Protein AF-A0A5P1EEP7-F1 (afdb_monomer_lite)

Radius of gyration: 38.35 Å; chains: 1; bounding box: 96×110×113 Å

Structure (mmCIF, N/CA/C/O backbone):
data_AF-A0A5P1EEP7-F1
#
_entry.id   AF-A0A5P1EEP7-F1
#
loop_
_atom_site.group_PDB
_atom_site.id
_atom_site.type_symbol
_atom_site.label_atom_id
_atom_site.label_alt_id
_atom_site.label_comp_id
_atom_site.label_asym_id
_atom_site.label_entity_id
_atom_site.label_seq_id
_atom_site.pdbx_PDB_ins_code
_atom_site.Cartn_x
_atom_site.Cartn_y
_atom_site.Cartn_z
_atom_site.occupancy
_atom_site.B_iso_or_equiv
_atom_site.auth_seq_id
_atom_site.auth_comp_id
_atom_site.auth_asym_id
_atom_site.auth_atom_id
_atom_site.pdbx_PDB_model_num
ATOM 1 N N . MET A 1 1 ? 12.471 0.718 -35.308 1.00 60.22 1 MET A N 1
ATOM 2 C CA . MET A 1 1 ? 13.153 -0.312 -34.495 1.00 60.22 1 MET A CA 1
ATOM 3 C C . MET A 1 1 ? 12.363 -0.435 -33.207 1.00 60.22 1 MET A C 1
ATOM 5 O O . MET A 1 1 ? 11.598 0.479 -32.922 1.00 60.22 1 MET A O 1
ATOM 9 N N . ILE A 1 2 ? 12.420 -1.586 -32.540 1.00 72.94 2 ILE A N 1
ATOM 10 C CA . ILE A 1 2 ? 11.664 -1.812 -31.306 1.00 72.94 2 ILE A CA 1
ATOM 11 C C . ILE A 1 2 ? 12.593 -1.458 -30.150 1.00 72.94 2 ILE A C 1
ATOM 13 O O . ILE A 1 2 ? 13.623 -2.110 -29.976 1.00 72.94 2 ILE A O 1
ATOM 17 N N . ASP A 1 3 ? 12.230 -0.410 -29.418 1.00 85.25 3 ASP A N 1
ATOM 18 C CA . ASP A 1 3 ? 13.012 0.104 -28.290 1.00 85.25 3 ASP A CA 1
ATOM 19 C C . ASP A 1 3 ? 12.421 -0.386 -26.951 1.00 85.25 3 ASP A C 1
ATOM 21 O O . ASP A 1 3 ? 13.157 -0.635 -26.003 1.00 85.25 3 ASP A O 1
ATOM 25 N N . PHE A 1 4 ? 11.106 -0.625 -26.905 1.00 87.12 4 PHE A N 1
ATOM 26 C CA . PHE A 1 4 ? 10.378 -1.182 -25.762 1.00 87.12 4 PHE A CA 1
ATOM 27 C C . PHE A 1 4 ? 9.673 -2.469 -26.189 1.00 87.12 4 PHE A C 1
ATOM 29 O O . PHE A 1 4 ? 8.967 -2.477 -27.200 1.00 87.12 4 PHE A O 1
ATOM 36 N N . PHE A 1 5 ? 9.845 -3.539 -25.418 1.00 86.88 5 PHE A N 1
ATOM 37 C CA . PHE A 1 5 ? 9.137 -4.802 -25.587 1.00 86.88 5 PHE A CA 1
ATOM 38 C C . PHE A 1 5 ? 8.425 -5.111 -24.271 1.00 86.88 5 PHE A C 1
ATOM 40 O O . PHE A 1 5 ? 9.054 -5.530 -23.303 1.00 86.88 5 PHE A O 1
ATOM 47 N N . GLU A 1 6 ? 7.133 -4.798 -24.242 1.00 88.19 6 GLU A N 1
ATOM 48 C CA . GLU A 1 6 ? 6.268 -4.849 -23.066 1.00 88.19 6 GLU A CA 1
ATOM 49 C C . GLU A 1 6 ? 5.149 -5.854 -23.343 1.00 88.19 6 GLU A C 1
ATOM 51 O O . GLU A 1 6 ? 4.303 -5.612 -24.206 1.00 88.19 6 GLU A O 1
ATOM 56 N N . LEU A 1 7 ? 5.217 -7.004 -22.674 1.00 88.06 7 LEU A N 1
ATOM 57 C CA . LEU A 1 7 ? 4.274 -8.120 -22.772 1.00 88.06 7 LEU A CA 1
ATOM 58 C C . LEU A 1 7 ? 3.899 -8.660 -21.382 1.00 88.06 7 LEU A C 1
ATOM 60 O O . LEU A 1 7 ? 3.507 -9.823 -21.261 1.00 88.06 7 LEU A O 1
ATOM 64 N N . ALA A 1 8 ? 4.048 -7.853 -20.329 1.00 85.56 8 ALA A N 1
ATOM 65 C CA . ALA A 1 8 ? 3.606 -8.228 -18.995 1.00 85.56 8 ALA A CA 1
ATOM 66 C C . ALA A 1 8 ? 2.131 -8.662 -18.987 1.00 85.56 8 ALA A C 1
ATOM 68 O O . ALA A 1 8 ? 1.325 -8.066 -19.700 1.00 85.56 8 ALA A O 1
ATOM 69 N N . SER A 1 9 ? 1.762 -9.640 -18.155 1.00 88.25 9 SER A N 1
ATOM 70 C CA . SER A 1 9 ? 0.356 -9.993 -17.891 1.00 88.25 9 SER A CA 1
ATOM 71 C C . SER A 1 9 ? -0.436 -10.379 -19.157 1.00 88.25 9 SER A C 1
ATOM 73 O O . SER A 1 9 ? -1.315 -9.643 -19.608 1.00 88.25 9 SER A O 1
ATOM 75 N N . ASN A 1 10 ? -0.040 -11.476 -19.816 1.00 79.44 10 ASN A N 1
ATOM 76 C CA . ASN A 1 10 ? -0.632 -11.921 -21.090 1.00 79.44 10 ASN A CA 1
ATOM 77 C C . ASN A 1 10 ? -0.809 -13.457 -21.215 1.00 79.44 10 ASN A C 1
ATOM 79 O O . ASN A 1 10 ? -1.123 -13.939 -22.308 1.00 79.44 10 ASN A O 1
ATOM 83 N N . HIS A 1 11 ? -0.591 -14.240 -20.148 1.00 83.88 11 HIS A N 1
ATOM 84 C CA . HIS A 1 11 ? -0.604 -15.719 -20.177 1.00 83.88 11 HIS A CA 1
ATOM 85 C C . HIS A 1 11 ? 0.249 -16.344 -21.308 1.00 83.88 11 HIS A C 1
ATOM 87 O O . HIS A 1 11 ? -0.102 -17.360 -21.915 1.00 83.88 11 HIS A O 1
ATOM 93 N N . LEU A 1 12 ? 1.378 -15.717 -21.656 1.00 85.06 12 LEU A N 1
ATOM 94 C CA . LEU A 1 12 ? 2.249 -16.194 -22.729 1.00 85.06 12 LEU A CA 1
ATOM 95 C C . LEU A 1 12 ? 3.018 -17.440 -22.296 1.00 85.06 12 LEU A C 1
ATOM 97 O O . LEU A 1 12 ? 3.728 -17.416 -21.299 1.00 85.06 12 LEU A O 1
ATOM 101 N N . THR A 1 13 ? 2.943 -18.499 -23.100 1.00 90.56 13 THR A N 1
ATOM 102 C CA . THR A 1 13 ? 3.638 -19.772 -22.856 1.00 90.56 13 THR A CA 1
ATOM 103 C C . THR A 1 13 ? 4.823 -19.992 -23.797 1.00 90.56 13 THR A C 1
ATOM 105 O O . THR A 1 13 ? 4.785 -19.581 -24.962 1.00 90.56 13 THR A O 1
ATOM 108 N N . GLY A 1 14 ? 5.809 -20.773 -23.353 1.00 90.69 14 GLY A N 1
ATOM 109 C CA . GLY A 1 14 ? 6.951 -21.213 -24.168 1.00 90.69 14 GLY A CA 1
ATOM 110 C C . GLY A 1 14 ? 8.223 -20.402 -23.916 1.00 90.69 14 GLY A C 1
ATOM 111 O O . GLY A 1 14 ? 8.277 -19.603 -22.988 1.00 90.69 14 GLY A O 1
ATOM 112 N N . SER A 1 15 ? 9.268 -20.626 -24.718 1.00 92.62 15 SER A N 1
ATOM 113 C CA . SER A 1 15 ? 10.609 -20.110 -24.421 1.00 92.62 15 SER A CA 1
ATOM 114 C C . SER A 1 15 ? 10.988 -18.824 -25.151 1.00 92.62 15 SER A C 1
ATOM 116 O O . SER A 1 15 ? 10.655 -18.601 -26.319 1.00 92.62 15 SER A O 1
ATOM 118 N N . VAL A 1 16 ? 11.765 -17.987 -24.461 1.00 92.62 16 VAL A N 1
ATOM 119 C CA . VAL A 1 16 ? 12.340 -16.757 -25.019 1.00 92.62 16 VAL A CA 1
ATOM 120 C C . VAL A 1 16 ? 13.361 -17.110 -26.111 1.00 92.62 16 VAL A C 1
ATOM 122 O O . VAL A 1 16 ? 14.279 -17.896 -25.859 1.00 92.62 16 VAL A O 1
ATOM 125 N N . PRO A 1 17 ? 13.266 -16.532 -27.327 1.00 90.50 17 PRO A N 1
ATOM 126 C CA . PRO A 1 17 ? 14.190 -16.845 -28.413 1.00 90.50 17 PRO A CA 1
ATOM 127 C C . PRO A 1 17 ? 15.660 -16.554 -28.045 1.00 90.50 17 PRO A C 1
ATOM 129 O O . PRO A 1 17 ? 15.989 -15.402 -27.748 1.00 90.50 17 PRO A O 1
ATOM 132 N N . PRO A 1 18 ? 16.594 -17.522 -28.172 1.00 88.56 18 PRO A N 1
ATOM 133 C CA . PRO A 1 18 ? 18.004 -17.326 -27.804 1.00 88.56 18 PRO A CA 1
ATOM 134 C C . PRO A 1 18 ? 18.750 -16.214 -28.561 1.00 88.56 18 PRO A C 1
ATOM 136 O O . PRO A 1 18 ? 19.849 -15.841 -28.166 1.00 88.56 18 PRO A O 1
ATOM 139 N N . ALA A 1 19 ? 18.179 -15.691 -29.651 1.00 89.31 19 ALA A N 1
ATOM 140 C CA . ALA A 1 19 ? 18.731 -14.606 -30.466 1.00 89.31 19 ALA A CA 1
ATOM 141 C C . ALA A 1 19 ? 17.928 -13.287 -30.365 1.00 89.31 19 ALA A C 1
ATOM 143 O O . ALA A 1 19 ? 18.072 -12.413 -31.226 1.00 89.31 19 ALA A O 1
ATOM 144 N N . LEU A 1 20 ? 17.077 -13.130 -29.340 1.00 88.56 20 LEU A N 1
ATOM 145 C CA . LEU A 1 20 ? 16.208 -11.958 -29.167 1.00 88.56 20 LEU A CA 1
ATOM 146 C C . LEU A 1 20 ? 17.002 -10.639 -29.183 1.00 88.56 20 LEU A C 1
ATOM 148 O O . LEU A 1 20 ? 16.722 -9.769 -30.008 1.00 88.56 20 LEU A O 1
ATOM 152 N N . GLY A 1 21 ? 18.050 -10.520 -28.360 1.00 85.00 21 GLY A N 1
ATOM 153 C CA . GLY A 1 21 ? 18.841 -9.286 -28.265 1.00 85.00 21 GLY A CA 1
ATOM 154 C C . GLY A 1 21 ? 19.632 -8.948 -29.534 1.00 85.00 21 GLY A C 1
ATOM 155 O O . GLY A 1 21 ? 19.818 -7.779 -29.863 1.00 85.00 21 GLY A O 1
ATOM 156 N N . GLN A 1 22 ? 20.029 -9.960 -30.314 1.00 88.12 22 GLN A N 1
ATOM 157 C CA . GLN A 1 22 ? 20.665 -9.756 -31.626 1.00 88.12 22 GLN A CA 1
ATOM 158 C C . GLN A 1 22 ? 19.670 -9.235 -32.674 1.00 88.12 22 GLN A C 1
ATOM 160 O O . GLN A 1 22 ? 20.053 -8.515 -33.594 1.00 88.12 22 GLN A O 1
ATOM 165 N N . SER A 1 23 ? 18.392 -9.593 -32.525 1.00 86.06 23 SER A N 1
ATOM 166 C CA . SER A 1 23 ? 17.303 -9.160 -33.407 1.00 86.06 23 SER A CA 1
ATOM 167 C C . SER A 1 23 ? 16.787 -7.757 -33.053 1.00 86.06 23 SER A C 1
ATOM 169 O O . SER A 1 23 ? 16.207 -7.086 -33.906 1.00 86.06 23 SER A O 1
ATOM 171 N N . MET A 1 24 ? 17.011 -7.301 -31.813 1.00 87.31 24 MET A N 1
ATOM 172 C CA . MET A 1 24 ? 16.535 -6.020 -31.275 1.00 87.31 24 MET A CA 1
ATOM 173 C C . MET A 1 24 ? 17.665 -5.240 -30.560 1.00 87.31 24 MET A C 1
ATOM 175 O O . MET A 1 24 ? 17.617 -5.038 -29.348 1.00 87.31 24 MET A O 1
ATOM 179 N N . PRO A 1 25 ? 18.698 -4.757 -31.280 1.00 88.25 25 PRO A N 1
ATOM 180 C CA . PRO A 1 25 ? 19.855 -4.091 -30.663 1.00 88.25 25 PRO A CA 1
ATOM 181 C C . PRO A 1 25 ? 19.545 -2.712 -30.046 1.00 88.25 25 PRO A C 1
ATOM 183 O O . PRO A 1 25 ? 20.349 -2.193 -29.273 1.00 88.25 25 PRO A O 1
ATOM 186 N N . SER A 1 26 ? 18.400 -2.107 -30.384 1.00 91.06 26 SER A N 1
ATOM 187 C CA . SER A 1 26 ? 17.943 -0.812 -29.848 1.00 91.06 26 SER A CA 1
ATOM 188 C C . SER A 1 26 ? 17.200 -0.913 -28.510 1.00 91.06 26 SER A C 1
ATOM 190 O O . SER A 1 26 ? 16.914 0.121 -27.912 1.00 91.06 26 SER A O 1
ATOM 192 N N . LEU A 1 27 ? 16.900 -2.132 -28.051 1.00 93.75 27 LEU A N 1
ATOM 193 C CA . LEU A 1 27 ? 16.046 -2.413 -26.898 1.00 93.75 27 LEU A CA 1
ATOM 194 C C . LEU A 1 27 ? 16.578 -1.764 -25.605 1.00 93.75 27 LEU A C 1
ATOM 196 O O . LEU A 1 27 ? 17.719 -2.014 -25.205 1.00 93.75 27 LEU A O 1
ATOM 200 N N . SER A 1 28 ? 15.740 -0.952 -24.958 1.00 95.50 28 SER A N 1
ATOM 201 C CA . SER A 1 28 ? 15.973 -0.356 -23.637 1.00 95.50 28 SER A CA 1
ATOM 202 C C . SER A 1 28 ? 15.183 -1.062 -22.533 1.00 95.50 28 SER A C 1
ATOM 204 O O . SER A 1 28 ? 15.702 -1.240 -21.431 1.00 95.50 28 SER A O 1
ATOM 206 N N . VAL A 1 29 ? 13.962 -1.514 -22.824 1.00 95.81 29 VAL A N 1
ATOM 207 C CA . VAL A 1 29 ? 13.091 -2.213 -21.867 1.00 95.81 29 VAL A CA 1
ATOM 208 C C . VAL A 1 29 ? 12.623 -3.533 -22.457 1.00 95.81 29 VAL A C 1
ATOM 210 O O . VAL A 1 29 ? 12.058 -3.558 -23.551 1.00 95.81 29 VAL A O 1
ATOM 213 N N . LEU A 1 30 ? 12.827 -4.609 -21.702 1.00 95.69 30 LEU A N 1
ATOM 214 C CA . LEU A 1 30 ? 12.245 -5.922 -21.949 1.00 95.69 30 LEU A CA 1
ATOM 215 C C . LEU A 1 30 ? 11.494 -6.350 -20.689 1.00 95.69 30 LEU A C 1
ATOM 217 O O . LEU A 1 30 ? 12.127 -6.701 -19.694 1.00 95.69 30 LEU A O 1
ATOM 221 N N . ASN A 1 31 ? 10.168 -6.279 -20.751 1.00 95.44 31 ASN A N 1
ATOM 222 C CA . ASN A 1 31 ? 9.265 -6.687 -19.687 1.00 95.44 31 ASN A CA 1
ATOM 223 C C . ASN A 1 31 ? 8.332 -7.789 -20.196 1.00 95.44 31 ASN A C 1
ATOM 225 O O . ASN A 1 31 ? 7.661 -7.641 -21.221 1.00 95.44 31 ASN A O 1
ATOM 229 N N . VAL A 1 32 ? 8.344 -8.911 -19.486 1.00 95.12 32 VAL A N 1
ATOM 230 C CA . VAL A 1 32 ? 7.496 -10.082 -19.712 1.00 95.12 32 VAL A CA 1
ATOM 231 C C . VAL A 1 32 ? 6.940 -10.622 -18.386 1.00 95.12 32 VAL A C 1
ATOM 233 O O . VAL A 1 32 ? 6.611 -11.808 -18.309 1.00 95.12 32 VAL A O 1
ATOM 236 N N . GLU A 1 33 ? 6.843 -9.788 -17.336 1.00 93.81 33 GLU A N 1
ATOM 237 C CA . GLU A 1 33 ? 6.369 -10.231 -16.014 1.00 93.81 33 GLU A CA 1
ATOM 238 C C . GLU A 1 33 ? 4.981 -10.892 -16.084 1.00 93.81 33 GLU A C 1
ATOM 240 O O . GLU A 1 33 ? 4.168 -10.555 -16.944 1.00 93.81 33 GLU A O 1
ATOM 245 N N . ARG A 1 34 ? 4.668 -11.806 -15.162 1.00 91.06 34 ARG A N 1
ATOM 246 C CA . ARG A 1 34 ? 3.335 -12.438 -15.047 1.00 91.06 34 ARG A CA 1
ATOM 247 C C . ARG A 1 34 ? 2.889 -13.111 -16.342 1.00 91.06 34 ARG A C 1
ATOM 249 O O . ARG A 1 34 ? 1.890 -12.749 -16.958 1.00 91.06 34 ARG A O 1
ATOM 256 N N . ASN A 1 35 ? 3.662 -14.100 -16.758 1.00 91.38 35 ASN A N 1
ATOM 257 C CA . ASN A 1 35 ? 3.319 -14.981 -17.864 1.00 91.38 35 ASN A CA 1
ATOM 258 C C . ASN A 1 35 ? 3.632 -16.435 -17.471 1.00 91.38 35 ASN A C 1
ATOM 260 O O . ASN A 1 35 ? 3.985 -16.728 -16.333 1.00 91.38 35 ASN A O 1
ATOM 264 N N . GLU A 1 36 ? 3.484 -17.357 -18.417 1.00 94.00 36 GLU A N 1
ATOM 265 C CA . GLU A 1 36 ? 3.755 -18.790 -18.259 1.00 94.00 36 GLU A CA 1
ATOM 266 C C . GLU A 1 36 ? 4.980 -19.181 -19.121 1.00 94.00 36 GLU A C 1
ATOM 268 O O . GLU A 1 36 ? 5.036 -20.251 -19.742 1.00 94.00 36 GLU A O 1
ATOM 273 N N . LEU A 1 37 ? 5.955 -18.264 -19.250 1.00 94.75 37 LEU A N 1
ATOM 274 C CA . LEU A 1 37 ? 7.128 -18.455 -20.105 1.00 94.75 37 LEU A CA 1
ATOM 275 C C . LEU A 1 37 ? 8.118 -19.412 -19.445 1.00 94.75 37 LEU A C 1
ATOM 277 O O . LEU A 1 37 ? 8.448 -19.274 -18.273 1.00 94.75 37 LEU A O 1
ATOM 281 N N . THR A 1 38 ? 8.613 -20.371 -20.226 1.00 94.31 38 THR A N 1
ATOM 282 C CA . THR A 1 38 ? 9.378 -21.527 -19.745 1.00 94.31 38 THR A CA 1
ATOM 283 C C . THR A 1 38 ? 10.793 -21.590 -20.312 1.00 94.31 38 THR A C 1
ATOM 285 O O . THR A 1 38 ? 11.084 -21.107 -21.411 1.00 94.31 38 THR A O 1
ATOM 288 N N . GLY A 1 39 ? 11.666 -22.309 -19.607 1.00 92.94 39 GLY A N 1
ATOM 289 C CA . GLY A 1 39 ? 12.961 -22.756 -20.121 1.00 92.94 39 GLY A CA 1
ATOM 290 C C . GLY A 1 39 ? 14.156 -21.909 -19.683 1.00 92.94 39 GLY A C 1
ATOM 291 O O . GLY A 1 39 ? 14.045 -20.987 -18.879 1.00 92.94 39 GLY A O 1
ATOM 292 N N . GLY A 1 40 ? 15.326 -22.256 -20.225 1.00 92.69 40 GLY A N 1
ATOM 293 C CA . GLY A 1 40 ? 16.612 -21.769 -19.733 1.00 92.69 40 GLY A CA 1
ATOM 294 C C . GLY A 1 40 ? 16.974 -20.326 -20.102 1.00 92.69 40 GLY A C 1
ATOM 295 O O . GLY A 1 40 ? 16.594 -19.789 -21.144 1.00 92.69 40 GLY A O 1
ATOM 296 N N . LEU A 1 41 ? 17.836 -19.734 -19.275 1.00 94.75 41 LEU A N 1
ATOM 297 C CA . LEU A 1 41 ? 18.295 -18.341 -19.365 1.00 94.75 41 LEU A CA 1
ATOM 298 C C . LEU A 1 41 ? 19.406 -18.066 -20.407 1.00 94.75 41 LEU A C 1
ATOM 300 O O . LEU A 1 41 ? 20.022 -16.997 -20.396 1.00 94.75 41 LEU A O 1
ATOM 304 N N . ASP A 1 42 ? 19.668 -18.986 -21.341 1.00 89.25 42 ASP A N 1
ATOM 305 C CA . ASP A 1 42 ? 20.730 -18.847 -22.358 1.00 89.25 42 ASP A CA 1
ATOM 306 C C . ASP A 1 42 ? 20.563 -17.590 -23.238 1.00 89.25 42 ASP A C 1
ATOM 308 O O . ASP A 1 42 ? 21.544 -17.011 -23.720 1.00 89.25 42 ASP A O 1
ATOM 312 N N . PHE A 1 43 ? 19.323 -17.115 -23.410 1.00 92.94 43 PHE A N 1
ATOM 313 C CA . PHE A 1 43 ? 19.010 -15.901 -24.166 1.00 92.94 43 PHE A CA 1
ATOM 314 C C . PHE A 1 43 ? 19.650 -14.632 -23.576 1.00 92.94 43 PHE A C 1
ATOM 316 O O . PHE A 1 43 ? 19.890 -13.685 -24.335 1.00 92.94 43 PHE A O 1
ATOM 323 N N . ILE A 1 44 ? 19.991 -14.610 -22.275 1.00 95.38 44 ILE A N 1
ATOM 324 C CA . ILE A 1 44 ? 20.656 -13.475 -21.606 1.00 95.38 44 ILE A CA 1
ATOM 325 C C . ILE A 1 44 ? 21.968 -13.116 -22.315 1.00 95.38 44 ILE A C 1
ATOM 327 O O . ILE A 1 44 ? 22.289 -11.937 -22.469 1.00 95.38 44 ILE A O 1
ATOM 331 N N . ALA A 1 45 ? 22.693 -14.106 -22.848 1.00 93.44 45 ALA A N 1
ATOM 332 C CA . ALA A 1 45 ? 23.907 -13.851 -23.619 1.00 93.44 45 ALA A CA 1
ATOM 333 C C . ALA A 1 45 ? 23.645 -12.958 -24.850 1.00 93.44 45 ALA A C 1
ATOM 335 O O . ALA A 1 45 ? 24.481 -12.117 -25.186 1.00 93.44 45 ALA A O 1
ATOM 336 N N . SER A 1 46 ? 22.482 -13.086 -25.502 1.00 94.50 46 SER A N 1
ATOM 337 C CA . SER A 1 46 ? 22.117 -12.267 -26.668 1.00 94.50 46 SER A CA 1
ATOM 338 C C . SER A 1 46 ? 21.792 -10.816 -26.309 1.00 94.50 46 SER A C 1
ATOM 340 O O . SER A 1 46 ? 22.107 -9.919 -27.095 1.00 94.50 46 SER A O 1
ATOM 342 N N . LEU A 1 47 ? 21.240 -10.578 -25.112 1.00 95.06 47 LEU A N 1
ATOM 343 C CA . LEU A 1 47 ? 20.862 -9.253 -24.604 1.00 95.06 47 LEU A CA 1
ATOM 344 C C . LEU A 1 47 ? 22.075 -8.340 -24.358 1.00 95.06 47 LEU A C 1
ATOM 346 O O . LEU A 1 47 ? 21.926 -7.123 -24.335 1.00 95.06 47 LEU A O 1
ATOM 350 N N . SER A 1 48 ? 23.295 -8.889 -24.303 1.00 93.19 48 SER A N 1
ATOM 351 C CA . SER A 1 48 ? 24.538 -8.094 -24.350 1.00 93.19 48 SER A CA 1
ATOM 352 C C . SER A 1 48 ? 24.703 -7.272 -25.644 1.00 93.19 48 SER A C 1
ATOM 354 O O . SER A 1 48 ? 25.500 -6.337 -25.686 1.00 93.19 48 SER A O 1
ATOM 356 N N . SER A 1 49 ? 23.925 -7.575 -26.693 1.00 92.00 49 SER A N 1
ATOM 357 C CA . SER A 1 49 ? 23.866 -6.788 -27.937 1.00 92.00 49 SER A CA 1
ATOM 358 C C . SER A 1 49 ? 23.011 -5.516 -27.808 1.00 92.00 49 SER A C 1
ATOM 360 O O . SER A 1 49 ? 23.111 -4.627 -28.655 1.00 92.00 49 SER A O 1
ATOM 362 N N . CYS A 1 50 ? 22.174 -5.417 -26.770 1.00 93.69 50 CYS A N 1
ATOM 363 C CA . CYS A 1 50 ? 21.262 -4.301 -26.522 1.00 93.69 50 CYS A CA 1
ATOM 364 C C . CYS A 1 50 ? 21.994 -3.198 -25.740 1.00 93.69 50 CYS A C 1
ATOM 366 O O . CYS A 1 50 ? 21.974 -3.150 -24.510 1.00 93.69 50 CYS A O 1
ATOM 368 N N . GLY A 1 51 ? 22.681 -2.307 -26.458 1.00 90.19 51 GLY A N 1
ATOM 369 C CA . GLY A 1 51 ? 23.576 -1.308 -25.854 1.00 90.19 51 GLY A CA 1
ATOM 370 C C . GLY A 1 51 ? 22.895 -0.242 -24.981 1.00 90.19 51 GLY A C 1
ATOM 371 O O . GLY A 1 51 ? 23.578 0.405 -24.192 1.00 90.19 51 GLY A O 1
ATOM 372 N N . ASN A 1 52 ? 21.573 -0.077 -25.108 1.00 92.75 52 ASN A N 1
ATOM 373 C CA . ASN A 1 52 ? 20.760 0.900 -24.370 1.00 92.75 52 ASN A CA 1
ATOM 374 C C . ASN A 1 52 ? 19.884 0.259 -23.278 1.00 92.75 52 ASN A C 1
ATOM 376 O O . ASN A 1 52 ? 18.995 0.921 -22.752 1.00 92.75 52 ASN A O 1
ATOM 380 N N . LEU A 1 53 ? 20.093 -1.022 -22.964 1.00 96.12 53 LEU A N 1
ATOM 381 C CA . LEU A 1 53 ? 19.249 -1.772 -22.038 1.00 96.12 53 LEU A CA 1
ATOM 382 C C . LEU A 1 53 ? 19.281 -1.156 -20.625 1.00 96.12 53 LEU A C 1
ATOM 384 O O . LEU A 1 53 ? 20.361 -0.936 -20.073 1.00 96.12 53 LEU A O 1
ATOM 388 N N . GLN A 1 54 ? 18.097 -0.881 -20.076 1.00 97.00 54 GLN A N 1
ATOM 389 C CA . GLN A 1 54 ? 17.836 -0.207 -18.797 1.00 97.00 54 GLN A CA 1
ATOM 390 C C . GLN A 1 54 ? 17.002 -1.069 -17.840 1.00 97.00 54 GLN A C 1
ATOM 392 O O . GLN A 1 54 ? 17.310 -1.117 -16.649 1.00 97.00 54 GLN A O 1
ATOM 397 N N . ARG A 1 55 ? 15.998 -1.795 -18.356 1.00 97.94 55 ARG A N 1
ATOM 398 C CA . ARG A 1 55 ? 15.131 -2.689 -17.571 1.00 97.94 55 ARG A CA 1
ATOM 399 C C . ARG A 1 55 ? 15.035 -4.076 -18.203 1.00 97.94 55 ARG A C 1
ATOM 401 O O . ARG A 1 55 ? 14.668 -4.197 -19.372 1.00 97.94 55 ARG A O 1
ATOM 408 N N . LEU A 1 56 ? 15.338 -5.096 -17.402 1.00 97.75 56 LEU A N 1
ATOM 409 C CA . LEU A 1 56 ? 14.946 -6.486 -17.622 1.00 97.75 56 LEU A CA 1
ATOM 410 C C . LEU A 1 56 ? 13.973 -6.891 -16.524 1.00 97.75 56 LEU A C 1
ATOM 412 O O . LEU A 1 56 ? 14.313 -6.792 -15.344 1.00 97.75 56 LEU A O 1
ATOM 416 N N . ASP A 1 57 ? 12.793 -7.339 -16.927 1.00 97.75 57 ASP A N 1
ATOM 417 C CA . ASP A 1 57 ? 11.731 -7.725 -16.012 1.00 97.75 57 ASP A CA 1
ATOM 418 C C . ASP A 1 57 ? 11.064 -9.024 -16.472 1.00 97.75 57 ASP A C 1
ATOM 420 O O . ASP A 1 57 ? 10.457 -9.097 -17.543 1.00 97.75 57 ASP A O 1
ATOM 424 N N . PHE A 1 58 ? 11.297 -10.072 -15.691 1.00 97.06 58 PHE A N 1
ATOM 425 C CA . PHE A 1 58 ? 10.920 -11.459 -15.955 1.00 97.06 58 PHE A CA 1
ATOM 426 C C . PHE A 1 58 ? 10.230 -12.074 -14.725 1.00 97.06 58 PHE A C 1
ATOM 428 O O . PHE A 1 58 ? 10.139 -13.298 -14.619 1.00 97.06 58 PHE A O 1
ATOM 435 N N . GLU A 1 59 ? 9.772 -11.240 -13.781 1.00 94.88 59 GLU A N 1
ATOM 436 C CA . GLU A 1 59 ? 9.128 -11.698 -12.547 1.00 94.88 59 GLU A CA 1
ATOM 437 C C . GLU A 1 59 ? 7.902 -12.576 -12.849 1.00 94.88 59 GLU A C 1
ATOM 439 O O . GLU A 1 59 ? 7.200 -12.350 -13.836 1.00 94.88 59 GLU A O 1
ATOM 444 N N . TYR A 1 60 ? 7.605 -13.554 -11.992 1.00 95.25 60 TYR A N 1
ATOM 445 C CA . TYR A 1 60 ? 6.364 -14.337 -12.049 1.00 95.25 60 TYR A CA 1
ATOM 446 C C . TYR A 1 60 ? 6.214 -15.076 -13.393 1.00 95.25 60 TYR A C 1
ATOM 448 O O . TYR A 1 60 ? 5.389 -14.726 -14.239 1.00 95.25 60 TYR A O 1
ATOM 456 N N . ASN A 1 61 ? 7.084 -16.061 -13.602 1.00 96.88 61 ASN A N 1
ATOM 457 C CA . ASN A 1 61 ? 7.151 -16.901 -14.797 1.00 96.88 61 ASN A CA 1
ATOM 458 C C . ASN A 1 61 ? 7.661 -18.311 -14.427 1.00 96.88 61 ASN A C 1
ATOM 460 O O . ASN A 1 61 ? 7.927 -18.614 -13.266 1.00 96.88 61 ASN A O 1
ATOM 464 N N . GLU A 1 62 ? 7.826 -19.173 -15.428 1.00 96.94 62 GLU A N 1
ATOM 465 C CA . GLU A 1 62 ? 8.244 -20.573 -15.293 1.00 96.94 62 GLU A CA 1
ATOM 466 C C . GLU A 1 62 ? 9.694 -20.791 -15.805 1.00 96.94 62 GLU A C 1
ATOM 468 O O . GLU A 1 62 ? 10.042 -21.866 -16.312 1.00 96.94 62 GLU A O 1
ATOM 473 N N . PHE A 1 63 ? 10.561 -19.766 -15.737 1.00 96.88 63 PHE A N 1
ATOM 474 C CA . PHE A 1 63 ? 11.947 -19.863 -16.219 1.00 96.88 63 PHE A CA 1
ATOM 475 C C . PHE A 1 63 ? 12.803 -20.745 -15.312 1.00 96.88 63 PHE A C 1
ATOM 477 O O . PHE A 1 63 ? 12.781 -20.613 -14.088 1.00 96.88 63 PHE A O 1
ATOM 484 N N . ASP A 1 64 ? 13.620 -21.605 -15.921 1.00 94.56 64 ASP A N 1
ATOM 485 C CA . ASP A 1 64 ? 14.451 -22.580 -15.219 1.00 94.56 64 ASP A CA 1
ATOM 486 C C . ASP A 1 64 ? 15.945 -22.475 -15.588 1.00 94.56 64 ASP A C 1
ATOM 488 O O . ASP A 1 64 ? 16.421 -21.518 -16.208 1.00 94.56 64 ASP A O 1
ATOM 492 N N . GLY A 1 65 ? 16.735 -23.458 -15.154 1.00 94.06 65 GLY A N 1
ATOM 493 C CA . GLY A 1 65 ? 18.167 -23.502 -15.431 1.00 94.06 65 GLY A CA 1
ATOM 494 C C . GLY A 1 65 ? 18.977 -22.569 -14.530 1.00 94.06 65 GLY A C 1
ATOM 495 O O . GLY A 1 65 ? 18.762 -22.521 -13.322 1.00 94.06 65 GLY A O 1
ATOM 496 N N . PHE A 1 66 ? 19.978 -21.895 -15.099 1.00 95.56 66 PHE A N 1
ATOM 497 C CA . PHE A 1 66 ? 21.035 -21.208 -14.351 1.00 95.56 66 PHE A CA 1
ATOM 498 C C . PHE A 1 66 ? 21.299 -19.817 -14.926 1.00 95.56 66 PHE A C 1
ATOM 500 O O . PHE A 1 66 ? 21.363 -19.659 -16.144 1.00 95.56 66 PHE A O 1
ATOM 507 N N . LEU A 1 67 ? 21.540 -18.825 -14.065 1.00 95.88 67 LEU A N 1
ATOM 508 C CA . LEU A 1 67 ? 22.045 -17.522 -14.506 1.00 95.88 67 LEU A CA 1
ATOM 509 C C . LEU A 1 67 ? 23.462 -17.686 -15.095 1.00 95.88 67 LEU A C 1
ATOM 511 O O . LEU A 1 67 ? 24.353 -18.175 -14.397 1.00 95.88 67 LEU A O 1
ATOM 515 N N . PRO A 1 68 ? 23.714 -17.279 -16.352 1.00 94.94 68 PRO A N 1
ATOM 516 C CA . PRO A 1 68 ? 25.029 -17.421 -16.968 1.00 94.94 68 PRO A CA 1
ATOM 517 C C . PRO A 1 68 ? 25.971 -16.272 -16.571 1.00 94.94 68 PRO A C 1
ATOM 519 O O . PRO A 1 68 ? 25.542 -15.130 -16.410 1.00 94.94 68 PRO A O 1
ATOM 522 N N . ASP A 1 69 ? 27.288 -16.520 -16.529 1.00 95.06 69 ASP A N 1
ATOM 523 C CA . ASP A 1 69 ? 28.308 -15.469 -16.307 1.00 95.06 69 ASP A CA 1
ATOM 524 C C . ASP A 1 69 ? 28.223 -14.311 -17.327 1.00 95.06 69 ASP A C 1
ATOM 526 O O . ASP A 1 69 ? 28.646 -13.188 -17.043 1.00 95.06 69 ASP A O 1
ATOM 530 N N . SER A 1 70 ? 27.637 -14.551 -18.507 1.00 94.25 70 SER A N 1
ATOM 531 C CA . SER A 1 70 ? 27.376 -13.522 -19.522 1.00 94.25 70 SER A CA 1
ATOM 532 C C . SER A 1 70 ? 26.427 -12.413 -19.051 1.00 94.25 70 SER A C 1
ATOM 534 O O . SER A 1 70 ? 26.423 -11.348 -19.666 1.00 94.25 70 SER A O 1
ATOM 536 N N . VAL A 1 71 ? 25.700 -12.597 -17.940 1.00 95.88 71 VAL A N 1
ATOM 537 C CA . VAL A 1 71 ? 24.911 -11.536 -17.292 1.00 95.88 71 VAL A CA 1
ATOM 538 C C . VAL A 1 71 ? 25.772 -10.316 -16.929 1.00 95.88 71 VAL A C 1
ATOM 540 O O . VAL A 1 71 ? 25.321 -9.181 -17.037 1.00 95.88 71 VAL A O 1
ATOM 543 N N . GLY A 1 72 ? 27.057 -10.519 -16.610 1.00 94.88 72 GLY A N 1
ATOM 544 C CA . GLY A 1 72 ? 28.008 -9.432 -16.347 1.00 94.88 72 GLY A CA 1
ATOM 545 C C . GLY A 1 72 ? 28.453 -8.638 -17.583 1.00 94.88 72 GLY A C 1
ATOM 546 O O . GLY A 1 72 ? 29.228 -7.693 -17.434 1.00 94.88 72 GLY A O 1
ATOM 547 N N . ASN A 1 73 ? 27.992 -9.022 -18.782 1.00 95.75 73 ASN A N 1
ATOM 548 C CA . ASN A 1 73 ? 28.242 -8.341 -20.058 1.00 95.75 73 ASN A CA 1
ATOM 549 C C . ASN A 1 73 ? 27.016 -7.557 -20.568 1.00 95.75 73 ASN A C 1
ATOM 551 O O . ASN A 1 73 ? 27.054 -7.044 -21.687 1.00 95.75 73 ASN A O 1
ATOM 555 N N . LEU A 1 74 ? 25.926 -7.487 -19.795 1.00 96.25 74 LEU A N 1
ATOM 556 C CA . LEU A 1 74 ? 24.779 -6.634 -20.115 1.00 96.25 74 LEU A CA 1
ATOM 557 C C . LEU A 1 74 ? 25.151 -5.140 -20.041 1.00 96.25 74 LEU A C 1
ATOM 559 O O . LEU A 1 74 ? 26.229 -4.758 -19.574 1.00 96.25 74 LEU A O 1
ATOM 563 N N . SER A 1 75 ? 24.245 -4.288 -20.527 1.00 94.62 75 SER A N 1
ATOM 564 C CA . SER A 1 75 ? 24.387 -2.828 -20.498 1.00 94.62 75 SER A CA 1
ATOM 565 C C . SER A 1 75 ? 24.795 -2.311 -19.114 1.00 94.62 75 SER A C 1
ATOM 567 O O . SER A 1 75 ? 24.205 -2.659 -18.094 1.00 94.62 75 SER A O 1
ATOM 569 N N . LYS A 1 76 ? 25.771 -1.396 -19.078 1.00 91.62 76 LYS A N 1
ATOM 570 C CA . LYS A 1 76 ? 26.142 -0.677 -17.846 1.00 91.62 76 LYS A CA 1
ATOM 571 C C . LYS A 1 76 ? 25.111 0.365 -17.412 1.00 91.62 76 LYS A C 1
ATOM 573 O O . LYS A 1 76 ? 25.219 0.861 -16.297 1.00 91.62 76 LYS A O 1
ATOM 578 N N . GLY A 1 77 ? 24.169 0.701 -18.293 1.00 94.19 77 GLY A N 1
ATOM 579 C CA . GLY A 1 77 ? 22.990 1.506 -17.983 1.00 94.19 77 GLY A CA 1
ATOM 580 C C . GLY A 1 77 ? 21.798 0.672 -17.515 1.00 94.19 77 GLY A C 1
ATOM 581 O O . GLY A 1 77 ? 20.709 1.220 -17.426 1.00 94.19 77 GLY A O 1
ATOM 582 N N . LEU A 1 78 ? 21.973 -0.632 -17.253 1.00 97.88 78 LEU A N 1
ATOM 583 C CA . LEU A 1 78 ? 20.921 -1.450 -16.665 1.00 97.88 78 LEU A CA 1
ATOM 584 C C . LEU A 1 78 ? 20.702 -1.034 -15.205 1.00 97.88 78 LEU A C 1
ATOM 586 O O . LEU A 1 78 ? 21.603 -1.176 -14.380 1.00 97.88 78 LEU A O 1
ATOM 590 N N . GLU A 1 79 ? 19.506 -0.534 -14.914 1.00 98.19 79 GLU A N 1
ATOM 591 C CA . GLU A 1 79 ? 19.080 -0.021 -13.608 1.00 98.19 79 GLU A CA 1
ATOM 592 C C . GLU A 1 79 ? 18.187 -1.028 -12.869 1.00 98.19 79 GLU A C 1
ATOM 594 O O . GLU A 1 79 ? 18.220 -1.091 -11.639 1.00 98.19 79 GLU A O 1
ATOM 599 N N . TYR A 1 80 ? 17.437 -1.853 -13.609 1.00 98.31 80 TYR A N 1
ATOM 600 C CA . TYR A 1 80 ? 16.466 -2.806 -13.069 1.00 98.31 80 TYR A CA 1
ATOM 601 C C . TYR A 1 80 ? 16.673 -4.206 -13.667 1.00 98.31 80 TYR A C 1
ATOM 603 O O . TYR A 1 80 ? 16.637 -4.376 -14.890 1.00 98.31 80 TYR A O 1
ATOM 611 N N . PHE A 1 81 ? 16.890 -5.199 -12.803 1.00 98.38 81 PHE A N 1
ATOM 612 C CA . PHE A 1 81 ? 17.006 -6.617 -13.150 1.00 98.38 81 PHE A CA 1
ATOM 613 C C . PHE A 1 81 ? 16.128 -7.417 -12.179 1.00 98.38 81 PHE A C 1
ATOM 615 O O . PHE A 1 81 ? 16.539 -7.643 -11.040 1.00 98.38 81 PHE A O 1
ATOM 622 N N . SER A 1 82 ? 14.935 -7.821 -12.624 1.00 98.12 82 SER A N 1
ATOM 623 C CA . SER A 1 82 ? 14.043 -8.713 -11.871 1.00 98.12 82 SER A CA 1
ATOM 624 C C . SER A 1 82 ? 13.848 -10.035 -12.605 1.00 98.12 82 SER A C 1
ATOM 626 O O . SER A 1 82 ? 13.497 -10.063 -13.785 1.00 98.12 82 SER A O 1
ATOM 628 N N . PHE A 1 83 ? 14.097 -11.123 -11.882 1.00 97.75 83 PHE A N 1
ATOM 629 C CA . PHE A 1 83 ? 13.803 -12.509 -12.250 1.00 97.75 83 PHE A CA 1
ATOM 630 C C . PHE A 1 83 ? 13.181 -13.254 -11.045 1.00 97.75 83 PHE A C 1
ATOM 632 O O . PHE A 1 83 ? 13.340 -14.468 -10.895 1.00 97.75 83 PHE A O 1
ATOM 639 N N . GLY A 1 84 ? 12.509 -12.522 -10.148 1.00 96.56 84 GLY A N 1
ATOM 640 C CA . GLY A 1 84 ? 11.846 -13.093 -8.973 1.00 96.56 84 GLY A CA 1
ATOM 641 C C . GLY A 1 84 ? 10.694 -14.037 -9.343 1.00 96.56 84 GLY A C 1
ATOM 642 O O . GLY A 1 84 ? 10.172 -13.968 -10.454 1.00 96.56 84 GLY A O 1
ATOM 643 N N . ILE A 1 85 ? 10.286 -14.920 -8.429 1.00 96.44 85 ILE A N 1
ATOM 644 C CA . ILE A 1 85 ? 9.135 -15.833 -8.602 1.00 96.44 85 ILE A CA 1
ATOM 645 C C . ILE A 1 85 ? 9.280 -16.676 -9.889 1.00 96.44 85 ILE A C 1
ATOM 647 O O . ILE A 1 85 ? 8.562 -16.478 -10.869 1.00 96.44 85 ILE A O 1
ATOM 651 N N . ASN A 1 86 ? 10.280 -17.560 -9.895 1.00 97.75 86 ASN A N 1
ATOM 652 C CA . ASN A 1 86 ? 10.666 -18.424 -11.020 1.00 97.75 86 ASN A CA 1
ATOM 653 C C . ASN A 1 86 ? 11.325 -19.734 -10.507 1.00 97.75 86 ASN A C 1
ATOM 655 O O . ASN A 1 86 ? 11.429 -19.975 -9.303 1.00 97.75 86 ASN A O 1
ATOM 659 N N . HIS A 1 87 ? 11.817 -20.589 -11.411 1.00 97.38 87 HIS A N 1
ATOM 660 C CA . HIS A 1 87 ? 12.498 -21.860 -11.113 1.00 97.38 87 HIS A CA 1
ATOM 661 C C . HIS A 1 87 ? 14.027 -21.812 -11.326 1.00 97.38 87 HIS A C 1
ATOM 663 O O . HIS A 1 87 ? 14.652 -22.814 -11.692 1.00 97.38 87 HIS A O 1
ATOM 669 N N . ILE A 1 88 ? 14.671 -20.662 -11.103 1.00 97.44 88 ILE A N 1
ATOM 670 C CA . ILE A 1 88 ? 16.109 -20.468 -11.359 1.00 97.44 88 ILE A CA 1
ATOM 671 C C . ILE A 1 88 ? 16.948 -21.148 -10.272 1.00 97.44 88 ILE A C 1
ATOM 673 O O . ILE A 1 88 ? 16.718 -20.975 -9.076 1.00 97.44 88 ILE A O 1
ATOM 677 N N . LYS A 1 89 ? 17.958 -21.917 -10.689 1.00 96.06 89 LYS A N 1
ATOM 678 C CA . LYS A 1 89 ? 18.751 -22.819 -9.841 1.00 96.06 89 LYS A CA 1
ATOM 679 C C . LYS A 1 89 ? 20.227 -22.415 -9.787 1.00 96.06 89 LYS A C 1
ATOM 681 O O . LYS A 1 89 ? 20.739 -21.622 -10.576 1.00 96.06 89 LYS A O 1
ATOM 686 N N . GLY A 1 90 ? 20.951 -23.031 -8.851 1.00 95.12 90 GLY A N 1
ATOM 687 C CA . GLY A 1 90 ? 22.413 -22.965 -8.772 1.00 95.12 90 GLY A CA 1
ATOM 688 C C . GLY A 1 90 ? 22.941 -21.780 -7.965 1.00 95.12 90 GLY A C 1
ATOM 689 O O . GLY A 1 90 ? 22.708 -21.708 -6.757 1.00 95.12 90 GLY A O 1
ATOM 690 N N . ASN A 1 91 ? 23.732 -20.910 -8.596 1.00 95.62 91 ASN A N 1
ATOM 691 C CA . ASN A 1 91 ? 24.428 -19.800 -7.947 1.00 95.62 91 ASN A CA 1
ATOM 692 C C . ASN A 1 91 ? 24.167 -18.461 -8.640 1.00 95.62 91 ASN A C 1
ATOM 694 O O . ASN A 1 91 ? 24.017 -18.393 -9.854 1.00 95.62 91 ASN A O 1
ATOM 698 N N . ILE A 1 92 ? 24.225 -17.380 -7.861 1.00 97.75 92 ILE A N 1
ATOM 699 C CA . ILE A 1 92 ? 24.320 -16.020 -8.397 1.00 97.75 92 ILE A CA 1
ATOM 700 C C . ILE A 1 92 ? 25.729 -15.868 -9.009 1.00 97.75 92 ILE A C 1
ATOM 702 O O . ILE A 1 92 ? 26.718 -16.086 -8.295 1.00 97.75 92 ILE A O 1
ATOM 706 N N . PRO A 1 93 ? 25.875 -15.523 -10.302 1.00 96.62 93 PRO A N 1
ATOM 707 C CA . PRO A 1 93 ? 27.188 -15.396 -10.927 1.00 96.62 93 PRO A CA 1
ATOM 708 C C . PRO A 1 93 ? 27.982 -14.231 -10.343 1.00 96.62 93 PRO A C 1
ATOM 710 O O . PRO A 1 93 ? 27.476 -13.115 -10.208 1.00 96.62 93 PRO A O 1
ATOM 713 N N . ALA A 1 94 ? 29.272 -14.442 -10.068 1.00 97.06 94 ALA A N 1
ATOM 714 C CA . ALA A 1 94 ? 30.133 -13.372 -9.561 1.00 97.06 94 ALA A CA 1
ATOM 715 C C . ALA A 1 94 ? 30.259 -12.199 -10.557 1.00 97.06 94 ALA A C 1
ATOM 717 O O . ALA A 1 94 ? 30.504 -11.062 -10.139 1.00 97.06 94 ALA A O 1
ATOM 718 N N . ALA A 1 95 ? 30.055 -12.471 -11.851 1.00 96.75 95 ALA A N 1
ATOM 719 C CA . ALA A 1 95 ? 30.029 -11.497 -12.937 1.00 96.75 95 ALA A CA 1
ATOM 720 C C . ALA A 1 95 ? 28.892 -10.461 -12.825 1.00 96.75 95 ALA A C 1
ATOM 722 O O . ALA A 1 95 ? 29.048 -9.355 -13.339 1.00 96.75 95 ALA A O 1
ATOM 723 N N . LEU A 1 96 ? 27.798 -10.757 -12.107 1.00 96.69 96 LEU A N 1
ATOM 724 C CA . LEU A 1 96 ? 26.690 -9.815 -11.882 1.00 96.69 96 LEU A CA 1
ATOM 725 C C . LEU A 1 96 ? 27.166 -8.523 -11.186 1.00 96.69 96 LEU A C 1
ATOM 727 O O . LEU A 1 96 ? 26.696 -7.432 -11.494 1.00 96.69 96 LEU A O 1
ATOM 731 N N . GLY A 1 97 ? 28.210 -8.622 -10.353 1.00 95.88 97 GLY A N 1
ATOM 732 C CA . GLY A 1 97 ? 28.899 -7.485 -9.726 1.00 95.88 97 GLY A CA 1
ATOM 733 C C . GLY A 1 97 ? 29.607 -6.512 -10.686 1.00 95.88 97 GLY A C 1
ATOM 734 O O . GLY A 1 97 ? 30.239 -5.564 -10.220 1.00 95.88 97 GLY A O 1
ATOM 735 N N . ASN A 1 98 ? 29.550 -6.734 -12.005 1.00 96.19 98 ASN A N 1
ATOM 736 C CA . ASN A 1 98 ? 30.025 -5.790 -13.023 1.00 96.19 98 ASN A CA 1
ATOM 737 C C . ASN A 1 98 ? 28.953 -4.766 -13.450 1.00 96.19 98 ASN A C 1
ATOM 739 O O . ASN A 1 98 ? 29.301 -3.774 -14.099 1.00 96.19 98 ASN A O 1
ATOM 743 N N . LEU A 1 99 ? 27.675 -4.987 -13.111 1.00 96.25 99 LEU A N 1
ATOM 744 C CA . LEU A 1 99 ? 26.546 -4.137 -13.507 1.00 96.25 99 LEU A CA 1
ATOM 745 C C . LEU A 1 99 ? 26.452 -2.884 -12.623 1.00 96.25 99 LEU A C 1
ATOM 747 O O . LEU A 1 99 ? 25.538 -2.716 -11.828 1.00 96.25 99 LEU A O 1
ATOM 751 N N . SER A 1 100 ? 27.426 -1.983 -12.757 1.00 92.50 100 SER A N 1
ATOM 752 C CA . SER A 1 100 ? 27.590 -0.803 -11.892 1.00 92.50 100 SER A CA 1
ATOM 753 C C . SER A 1 100 ? 26.465 0.245 -11.960 1.00 92.50 100 SER A C 1
ATOM 755 O O . SER A 1 100 ? 26.506 1.205 -11.197 1.00 92.50 100 SER A O 1
ATOM 757 N N . GLY A 1 101 ? 25.508 0.119 -12.883 1.00 95.06 101 GLY A N 1
ATOM 758 C CA . GLY A 1 101 ? 24.323 0.984 -12.963 1.00 95.06 101 GLY A CA 1
ATOM 759 C C . GLY A 1 101 ? 23.122 0.484 -12.154 1.00 95.06 101 GLY A C 1
ATOM 760 O O . GLY A 1 101 ? 22.164 1.229 -11.990 1.00 95.06 101 GLY A O 1
ATOM 761 N N . LEU A 1 102 ? 23.174 -0.751 -11.646 1.00 98.12 102 LEU A N 1
ATOM 762 C CA . LEU A 1 102 ? 22.000 -1.450 -11.135 1.00 98.12 102 LEU A CA 1
ATOM 763 C C . LEU A 1 102 ? 21.507 -0.853 -9.808 1.00 98.12 102 LEU A C 1
ATOM 765 O O . LEU A 1 102 ? 22.254 -0.784 -8.834 1.00 98.12 102 LEU A O 1
ATOM 769 N N . LEU A 1 103 ? 20.237 -0.447 -9.781 1.00 98.44 103 LEU A N 1
ATOM 770 C CA . LEU A 1 103 ? 19.544 0.133 -8.627 1.00 98.44 103 LEU A CA 1
ATOM 771 C C . LEU A 1 103 ? 18.680 -0.912 -7.912 1.00 98.44 103 LEU A C 1
ATOM 773 O O . LEU A 1 103 ? 18.587 -0.899 -6.684 1.00 98.44 103 LEU A O 1
ATOM 777 N N . HIS A 1 104 ? 18.088 -1.828 -8.678 1.00 98.50 104 HIS A N 1
ATOM 778 C CA . HIS A 1 104 ? 17.205 -2.887 -8.203 1.00 98.50 104 HIS A CA 1
ATOM 779 C C . HIS A 1 104 ? 17.661 -4.246 -8.749 1.00 98.50 104 HIS A C 1
ATOM 781 O O . HIS A 1 104 ? 17.796 -4.420 -9.965 1.00 98.50 104 HIS A O 1
ATOM 787 N N . LEU A 1 105 ? 17.882 -5.198 -7.840 1.00 98.62 105 LEU A N 1
ATOM 788 C CA . LEU A 1 105 ? 18.177 -6.595 -8.147 1.00 98.62 105 LEU A CA 1
ATOM 789 C C . LEU A 1 105 ? 17.200 -7.504 -7.399 1.00 98.62 105 LEU A C 1
ATOM 791 O O . LEU A 1 105 ? 17.262 -7.573 -6.168 1.00 98.62 105 LEU A O 1
ATOM 795 N N . ASP A 1 106 ? 16.373 -8.232 -8.146 1.00 98.62 106 ASP A N 1
ATOM 796 C CA . ASP A 1 106 ? 15.463 -9.240 -7.605 1.00 98.62 106 ASP A CA 1
ATOM 797 C C . ASP A 1 106 ? 15.715 -10.626 -8.215 1.00 98.62 106 ASP A C 1
ATOM 799 O O . ASP A 1 106 ? 15.672 -10.822 -9.433 1.00 98.62 106 ASP A O 1
ATOM 803 N N . LEU A 1 107 ? 16.026 -11.572 -7.327 1.00 98.38 107 LEU A N 1
ATOM 804 C CA . LEU A 1 107 ? 16.149 -13.015 -7.550 1.00 98.38 107 LEU A CA 1
ATOM 805 C C . LEU A 1 107 ? 15.400 -13.798 -6.447 1.00 98.38 107 LEU A C 1
ATOM 807 O O . LEU A 1 107 ? 15.746 -14.945 -6.152 1.00 98.38 107 LEU A O 1
ATOM 811 N N . GLY A 1 108 ? 14.441 -13.161 -5.771 1.00 97.62 108 GLY A N 1
ATOM 812 C CA . GLY A 1 108 ? 13.622 -13.755 -4.721 1.00 97.62 108 GLY A CA 1
ATOM 813 C C . GLY A 1 108 ? 12.736 -14.885 -5.244 1.00 97.62 108 GLY A C 1
ATOM 814 O O . GLY A 1 108 ? 12.514 -14.997 -6.448 1.00 97.62 108 GLY A O 1
ATOM 815 N N . ASP A 1 109 ? 12.248 -15.740 -4.347 1.00 97.56 109 ASP A N 1
ATOM 816 C CA . ASP A 1 109 ? 11.259 -16.782 -4.663 1.00 97.56 109 ASP A CA 1
ATOM 817 C C . ASP A 1 109 ? 11.709 -17.679 -5.838 1.00 97.56 109 ASP A C 1
ATOM 819 O O . ASP A 1 109 ? 11.084 -17.745 -6.895 1.00 97.56 109 ASP A O 1
ATOM 823 N N . ASN A 1 110 ? 12.868 -18.319 -5.656 1.00 98.12 110 ASN A N 1
ATOM 824 C CA . ASN A 1 110 ? 13.570 -19.133 -6.655 1.00 98.12 110 ASN A CA 1
ATOM 825 C C . ASN A 1 110 ? 14.264 -20.354 -5.996 1.00 98.12 110 ASN A C 1
ATOM 827 O O . ASN A 1 110 ? 14.174 -20.594 -4.790 1.00 98.12 110 ASN A O 1
ATOM 831 N N . GLU A 1 111 ? 14.990 -21.162 -6.777 1.00 97.62 111 GLU A N 1
ATOM 832 C CA . GLU A 1 111 ? 15.685 -22.380 -6.325 1.00 97.62 111 GLU A CA 1
ATOM 833 C C . GLU A 1 111 ? 17.223 -22.213 -6.196 1.00 97.62 111 GLU A C 1
ATOM 835 O O . GLU A 1 111 ? 17.989 -23.177 -6.330 1.00 97.62 111 GLU A O 1
ATOM 840 N N . ILE A 1 112 ? 17.723 -21.002 -5.924 1.00 97.62 112 ILE A N 1
ATOM 841 C CA . ILE A 1 112 ? 19.166 -20.716 -5.817 1.00 97.62 112 ILE A CA 1
ATOM 842 C C . ILE A 1 112 ? 19.728 -21.322 -4.519 1.00 97.62 112 ILE A C 1
ATOM 844 O O . ILE A 1 112 ? 19.189 -21.097 -3.441 1.00 97.62 112 ILE A O 1
ATOM 848 N N . VAL A 1 113 ? 20.831 -22.080 -4.596 1.00 93.88 113 VAL A N 1
ATOM 849 C CA . VAL A 1 113 ? 21.383 -22.888 -3.478 1.00 93.88 113 VAL A CA 1
ATOM 850 C C . VAL A 1 113 ? 22.737 -22.409 -2.939 1.00 93.88 113 VAL A C 1
ATOM 852 O O . VAL A 1 113 ? 23.093 -22.688 -1.789 1.00 93.88 113 VAL A O 1
ATOM 855 N N . ALA A 1 114 ? 23.538 -21.739 -3.768 1.00 94.25 114 ALA A N 1
ATOM 856 C CA . ALA A 1 114 ? 24.905 -21.357 -3.415 1.00 94.25 114 ALA A CA 1
ATOM 857 C C . ALA A 1 114 ? 24.964 -20.066 -2.583 1.00 94.25 114 ALA A C 1
ATOM 859 O O . ALA A 1 114 ? 23.971 -19.361 -2.439 1.00 94.25 114 ALA A O 1
ATOM 860 N N . ALA A 1 115 ? 26.144 -19.747 -2.048 1.00 97.12 115 ALA A N 1
ATOM 861 C CA . ALA A 1 115 ? 26.360 -18.534 -1.264 1.00 97.12 115 ALA A CA 1
ATOM 862 C C . ALA A 1 115 ? 26.265 -17.246 -2.095 1.00 97.12 115 ALA A C 1
ATOM 864 O O . ALA A 1 115 ? 26.627 -17.219 -3.273 1.00 97.12 115 ALA A O 1
ATOM 865 N N . ILE A 1 116 ? 25.844 -16.162 -1.437 1.00 98.38 116 ILE A N 1
ATOM 866 C CA . ILE A 1 116 ? 25.822 -14.813 -2.014 1.00 98.38 116 ILE A CA 1
ATOM 867 C C . ILE A 1 116 ? 27.264 -14.415 -2.391 1.00 98.38 116 ILE A C 1
ATOM 869 O O . ILE A 1 116 ? 28.147 -14.452 -1.529 1.00 98.38 116 ILE A O 1
ATOM 873 N N . PRO A 1 117 ? 27.551 -14.027 -3.646 1.00 97.56 117 PRO A N 1
ATOM 874 C CA . PRO A 1 117 ? 28.903 -13.673 -4.047 1.00 97.56 117 PRO A CA 1
ATOM 875 C C . PRO A 1 117 ? 29.279 -12.282 -3.523 1.00 97.56 117 PRO A C 1
ATOM 877 O O . PRO A 1 117 ? 28.591 -11.292 -3.770 1.00 97.56 117 PRO A O 1
ATOM 880 N N . ALA A 1 118 ? 30.441 -12.183 -2.871 1.00 97.94 118 ALA A N 1
ATOM 881 C CA . ALA A 1 118 ? 30.999 -10.926 -2.357 1.00 97.94 118 ALA A CA 1
ATOM 882 C C . ALA A 1 118 ? 31.145 -9.817 -3.424 1.00 97.94 118 ALA A C 1
ATOM 884 O O . ALA A 1 118 ? 31.222 -8.634 -3.096 1.00 97.94 118 ALA A O 1
ATOM 885 N N . SER A 1 119 ? 31.155 -10.171 -4.716 1.00 97.75 119 SER A N 1
ATOM 886 C CA . SER A 1 119 ? 31.198 -9.203 -5.814 1.00 97.75 119 SER A CA 1
ATOM 887 C C . SER A 1 119 ? 29.944 -8.334 -5.941 1.00 97.75 119 SER A C 1
ATOM 889 O O . SER A 1 119 ? 30.061 -7.271 -6.546 1.00 97.75 119 SER A O 1
ATOM 891 N N . LEU A 1 120 ? 28.796 -8.700 -5.349 1.00 97.94 120 LEU A N 1
ATOM 892 C CA . LEU A 1 120 ? 27.629 -7.804 -5.293 1.00 97.94 120 LEU A CA 1
ATOM 893 C C . LEU A 1 120 ? 27.946 -6.504 -4.538 1.00 97.94 120 LEU A C 1
ATOM 895 O O . LEU A 1 120 ? 27.466 -5.449 -4.934 1.00 97.94 120 LEU A O 1
ATOM 899 N N . GLY A 1 121 ? 28.854 -6.540 -3.553 1.00 96.69 121 GLY A N 1
ATOM 900 C CA . GLY A 1 121 ? 29.347 -5.355 -2.835 1.00 96.69 121 GLY A CA 1
ATOM 901 C C . GLY A 1 121 ? 30.073 -4.312 -3.704 1.00 96.69 121 GLY A C 1
ATOM 902 O O . GLY A 1 121 ? 30.440 -3.248 -3.213 1.00 96.69 121 GLY A O 1
ATOM 903 N N . LYS A 1 122 ? 30.295 -4.594 -4.997 1.00 96.81 122 LYS A N 1
ATOM 904 C CA . LYS A 1 122 ? 30.822 -3.632 -5.981 1.00 96.81 122 LYS A CA 1
ATOM 905 C C . LYS A 1 122 ? 29.744 -2.721 -6.578 1.00 96.81 122 LYS A C 1
ATOM 907 O O . LYS A 1 122 ? 30.090 -1.676 -7.127 1.00 96.81 122 LYS A O 1
ATOM 912 N N . ILE A 1 123 ? 28.469 -3.105 -6.503 1.00 97.19 123 ILE A N 1
ATOM 913 C CA . ILE A 1 123 ? 27.343 -2.388 -7.115 1.00 97.19 123 ILE A CA 1
ATOM 914 C C . ILE A 1 123 ? 26.909 -1.248 -6.180 1.00 97.19 123 ILE A C 1
ATOM 916 O O . ILE A 1 123 ? 25.836 -1.274 -5.597 1.00 97.19 123 ILE A O 1
ATOM 920 N N . GLN A 1 124 ? 27.771 -0.248 -5.978 1.00 95.31 124 GLN A N 1
ATOM 921 C CA . GLN A 1 124 ? 27.561 0.812 -4.972 1.00 95.31 124 GLN A CA 1
ATOM 922 C C . GLN A 1 124 ? 26.298 1.666 -5.194 1.00 95.31 124 GLN A C 1
ATOM 924 O O . GLN A 1 124 ? 25.864 2.356 -4.278 1.00 95.31 124 GLN A O 1
ATOM 929 N N . SER A 1 125 ? 25.727 1.613 -6.396 1.00 96.81 125 SER A N 1
ATOM 930 C CA . SER A 1 125 ? 24.462 2.220 -6.814 1.00 96.81 125 SER A CA 1
ATOM 931 C C . SER A 1 125 ? 23.212 1.461 -6.349 1.00 96.81 125 SER A C 1
ATOM 933 O O . SER A 1 125 ? 22.127 2.040 -6.384 1.00 96.81 125 SER A O 1
ATOM 935 N N . LEU A 1 126 ? 23.351 0.207 -5.901 1.00 98.38 126 LEU A N 1
ATOM 936 C CA . LEU A 1 126 ? 22.231 -0.664 -5.554 1.00 98.38 126 LEU A CA 1
ATOM 937 C C . LEU A 1 126 ? 21.451 -0.110 -4.356 1.00 98.38 126 LEU A C 1
ATOM 939 O O . LEU A 1 126 ? 22.013 0.129 -3.286 1.00 98.38 126 LEU A O 1
ATOM 943 N N . GLN A 1 127 ? 20.148 0.069 -4.553 1.00 98.19 127 GLN A N 1
ATOM 944 C CA . GLN A 1 127 ? 19.198 0.579 -3.565 1.00 98.19 127 GLN A CA 1
ATOM 945 C C . GLN A 1 127 ? 18.362 -0.554 -2.967 1.00 98.19 127 GLN A C 1
ATOM 947 O O . GLN A 1 127 ? 18.060 -0.533 -1.775 1.00 98.19 127 GLN A O 1
ATOM 952 N N . GLN A 1 128 ? 18.028 -1.563 -3.774 1.00 98.31 128 GLN A N 1
ATOM 953 C CA . GLN A 1 128 ? 17.181 -2.677 -3.367 1.00 98.31 128 GLN A CA 1
ATOM 954 C C . GLN A 1 128 ? 17.796 -4.016 -3.787 1.00 98.31 128 GLN A C 1
ATOM 956 O O . GLN A 1 128 ? 18.192 -4.189 -4.943 1.00 98.31 128 GLN A O 1
ATOM 961 N N . LEU A 1 129 ? 17.869 -4.956 -2.842 1.00 98.75 129 LEU A N 1
ATOM 962 C CA . LEU A 1 129 ? 18.371 -6.312 -3.057 1.00 98.75 129 LEU A CA 1
ATOM 963 C C . LEU A 1 129 ? 17.400 -7.343 -2.472 1.00 98.75 129 LEU A C 1
ATOM 965 O O . LEU A 1 129 ? 17.285 -7.464 -1.248 1.00 98.75 129 LEU A O 1
ATOM 969 N N . TYR A 1 130 ? 16.758 -8.110 -3.351 1.00 98.62 130 TYR A N 1
ATOM 970 C CA . TYR A 1 130 ? 15.832 -9.187 -3.007 1.00 98.62 130 TYR A CA 1
ATOM 971 C C . TYR A 1 130 ? 16.435 -10.538 -3.402 1.00 98.62 130 TYR A C 1
ATOM 973 O O . TYR A 1 130 ? 16.605 -10.840 -4.578 1.00 98.62 130 TYR A O 1
ATOM 981 N N . LEU A 1 131 ? 16.789 -11.346 -2.401 1.00 98.62 131 LEU A N 1
ATOM 982 C CA . LEU A 1 131 ? 17.271 -12.728 -2.542 1.00 98.62 131 LEU A CA 1
ATOM 983 C C . LEU A 1 131 ? 16.510 -13.680 -1.595 1.00 98.62 131 LEU A C 1
ATOM 985 O O . LEU A 1 131 ? 17.016 -14.747 -1.240 1.00 98.62 131 LEU A O 1
ATOM 989 N N . GLY A 1 132 ? 15.343 -13.261 -1.095 1.00 97.56 132 GLY A N 1
ATOM 990 C CA . GLY A 1 132 ? 14.546 -14.031 -0.140 1.00 97.56 132 GLY A CA 1
ATOM 991 C C . GLY A 1 132 ? 13.919 -15.288 -0.748 1.00 97.56 132 GLY A C 1
ATOM 992 O O . GLY A 1 132 ? 13.957 -15.476 -1.960 1.00 97.56 132 GLY A O 1
ATOM 993 N N . ASN A 1 133 ? 13.359 -16.153 0.097 1.00 97.38 133 ASN A N 1
ATOM 994 C CA . ASN A 1 133 ? 12.612 -17.360 -0.283 1.00 97.38 133 ASN A CA 1
ATOM 995 C C . ASN A 1 133 ? 13.367 -18.222 -1.309 1.00 97.38 133 ASN A C 1
ATOM 997 O O . ASN A 1 133 ? 12.894 -18.518 -2.403 1.00 97.38 133 ASN A O 1
ATOM 1001 N N . ASN A 1 134 ? 14.595 -18.583 -0.953 1.00 98.19 134 ASN A N 1
ATOM 1002 C CA . ASN A 1 134 ? 15.514 -19.351 -1.781 1.00 98.19 134 ASN A CA 1
ATOM 1003 C C . ASN A 1 134 ? 16.164 -20.459 -0.926 1.00 98.19 134 ASN A C 1
ATOM 1005 O O . ASN A 1 134 ? 15.758 -20.762 0.198 1.00 98.19 134 ASN A O 1
ATOM 1009 N N . GLN A 1 135 ? 17.196 -21.116 -1.448 1.00 97.62 135 GLN A N 1
ATOM 1010 C CA . GLN A 1 135 ? 17.974 -22.125 -0.728 1.00 97.62 135 GLN A CA 1
ATOM 1011 C C . GLN A 1 135 ? 19.419 -21.672 -0.443 1.00 97.62 135 GLN A C 1
ATOM 1013 O O . GLN A 1 135 ? 20.269 -22.517 -0.141 1.00 97.62 135 GLN A O 1
ATOM 1018 N N . ILE A 1 136 ? 19.691 -20.362 -0.522 1.00 98.38 136 ILE A N 1
ATOM 1019 C CA . ILE A 1 136 ? 21.024 -19.750 -0.426 1.00 98.38 136 ILE A CA 1
ATOM 1020 C C . ILE A 1 136 ? 21.656 -20.100 0.919 1.00 98.38 136 ILE A C 1
ATOM 1022 O O . ILE A 1 136 ? 21.049 -19.938 1.978 1.00 98.38 136 ILE A O 1
ATOM 1026 N N . SER A 1 137 ? 22.895 -20.581 0.875 1.00 96.75 137 SER A N 1
ATOM 1027 C CA . SER A 1 137 ? 23.615 -21.134 2.026 1.00 96.75 137 SER A CA 1
ATOM 1028 C C . SER A 1 137 ? 24.936 -20.407 2.309 1.00 96.75 137 SER A C 1
ATOM 1030 O O . SER A 1 137 ? 25.391 -19.578 1.528 1.00 96.75 137 SER A O 1
ATOM 1032 N N . GLY A 1 138 ? 25.577 -20.701 3.444 1.00 97.31 138 GLY A N 1
ATOM 1033 C CA . GLY A 1 138 ? 26.828 -20.045 3.855 1.00 97.31 138 GLY A CA 1
ATOM 1034 C C . GLY A 1 138 ? 26.590 -18.749 4.632 1.00 97.31 138 GLY A C 1
ATOM 1035 O O . GLY A 1 138 ? 25.541 -18.598 5.249 1.00 97.31 138 GLY A O 1
ATOM 1036 N N . SER A 1 139 ? 27.575 -17.850 4.684 1.00 98.12 139 SER A N 1
ATOM 1037 C CA . SER A 1 139 ? 27.493 -16.588 5.439 1.00 98.12 139 SER A CA 1
ATOM 1038 C C . SER A 1 139 ? 27.148 -15.387 4.564 1.00 98.12 139 SER A C 1
ATOM 1040 O O . SER A 1 139 ? 27.591 -15.310 3.419 1.00 98.12 139 SER A O 1
ATOM 1042 N N . ILE A 1 140 ? 26.455 -14.405 5.144 1.00 98.62 140 ILE A N 1
ATOM 1043 C CA . ILE A 1 140 ? 26.250 -13.085 4.533 1.00 98.62 140 ILE A CA 1
ATOM 1044 C C . ILE A 1 140 ? 27.628 -12.416 4.303 1.00 98.62 140 ILE A C 1
ATOM 1046 O O . ILE A 1 140 ? 28.384 -12.274 5.269 1.00 98.62 140 ILE A O 1
ATOM 1050 N N . PRO A 1 141 ? 27.987 -12.004 3.069 1.00 98.06 141 PRO A N 1
ATOM 1051 C CA . PRO A 1 141 ? 29.272 -11.359 2.793 1.00 98.06 141 PRO A CA 1
ATOM 1052 C C . PRO A 1 141 ? 29.407 -9.999 3.483 1.00 98.06 141 PRO A C 1
ATOM 1054 O O . PRO A 1 141 ? 28.488 -9.177 3.456 1.00 98.06 141 PRO A O 1
ATOM 1057 N N . VAL A 1 142 ? 30.584 -9.727 4.052 1.00 97.94 142 VAL A N 1
ATOM 1058 C CA . VAL A 1 142 ? 30.890 -8.447 4.717 1.00 97.94 142 VAL A CA 1
ATOM 1059 C C . VAL A 1 142 ? 30.900 -7.278 3.724 1.00 97.94 142 VAL A C 1
ATOM 1061 O O . VAL A 1 142 ? 30.584 -6.145 4.093 1.00 97.94 142 VAL A O 1
ATOM 1064 N N . GLU A 1 143 ? 31.192 -7.571 2.456 1.00 98.19 143 GLU A N 1
ATOM 1065 C CA . GLU A 1 143 ? 31.232 -6.649 1.323 1.00 98.19 143 GLU A CA 1
ATOM 1066 C C . GLU A 1 143 ? 29.866 -6.034 0.990 1.00 98.19 143 GLU A C 1
ATOM 1068 O O . GLU A 1 143 ? 29.828 -4.944 0.428 1.00 98.19 143 GLU A O 1
ATOM 1073 N N . LEU A 1 144 ? 28.745 -6.657 1.379 1.00 98.19 144 LEU A N 1
ATOM 1074 C CA . LEU A 1 144 ? 27.424 -6.027 1.243 1.00 98.19 144 LEU A CA 1
ATOM 1075 C C . LEU A 1 144 ? 27.304 -4.755 2.108 1.00 98.19 144 LEU A C 1
ATOM 1077 O O . LEU A 1 144 ? 26.584 -3.833 1.746 1.00 98.19 144 LEU A O 1
ATOM 1081 N N . GLY A 1 145 ? 28.092 -4.636 3.185 1.00 96.81 145 GLY A N 1
ATOM 1082 C CA . GLY A 1 145 ? 28.223 -3.402 3.972 1.00 96.81 145 GLY A CA 1
ATOM 1083 C C . GLY A 1 145 ? 28.963 -2.251 3.270 1.00 96.81 145 GLY A C 1
ATOM 1084 O O . GLY A 1 145 ? 29.189 -1.211 3.887 1.00 96.81 145 GLY A O 1
ATOM 1085 N N . LEU A 1 146 ? 29.375 -2.424 2.006 1.00 96.75 146 LEU A N 1
ATOM 1086 C CA . LEU A 1 146 ? 29.891 -1.353 1.139 1.00 96.75 146 LEU A CA 1
ATOM 1087 C C . LEU A 1 146 ? 28.784 -0.682 0.305 1.00 96.75 146 LEU A C 1
ATOM 1089 O O . LEU A 1 146 ? 29.043 0.333 -0.341 1.00 96.75 146 LEU A O 1
ATOM 1093 N N . LEU A 1 147 ? 27.566 -1.236 0.309 1.00 97.44 147 LEU A N 1
ATOM 1094 C CA . LEU A 1 147 ? 26.421 -0.755 -0.464 1.00 97.44 147 LEU A CA 1
ATOM 1095 C C . LEU A 1 147 ? 25.728 0.409 0.255 1.00 97.44 147 LEU A C 1
ATOM 1097 O O . LEU A 1 147 ? 24.623 0.280 0.765 1.00 97.44 147 LEU A O 1
ATOM 1101 N N . THR A 1 148 ? 26.392 1.562 0.336 1.00 95.25 148 THR A N 1
ATOM 1102 C CA . THR A 1 148 ? 25.913 2.715 1.124 1.00 95.25 148 THR A CA 1
ATOM 1103 C C . THR A 1 148 ? 24.614 3.348 0.615 1.00 95.25 148 THR A C 1
ATOM 1105 O O . THR A 1 148 ? 23.989 4.099 1.359 1.00 95.25 148 THR A O 1
ATOM 1108 N N . SER A 1 149 ? 24.210 3.060 -0.626 1.00 97.00 149 SER A N 1
ATOM 1109 C CA . SER A 1 149 ? 22.931 3.487 -1.214 1.00 97.00 149 SER A CA 1
ATOM 1110 C C . SER A 1 149 ? 21.765 2.528 -0.939 1.00 97.00 149 SER A C 1
ATOM 1112 O O . SER A 1 149 ? 20.635 2.854 -1.297 1.00 97.00 149 SER A O 1
ATOM 1114 N N . LEU A 1 150 ? 22.016 1.377 -0.306 1.00 98.06 150 LEU A N 1
ATOM 1115 C CA . LEU A 1 150 ? 21.011 0.344 -0.071 1.00 98.06 150 LEU A CA 1
ATOM 1116 C C . LEU A 1 150 ? 19.981 0.806 0.973 1.00 98.06 150 LEU A C 1
ATOM 1118 O O . LEU A 1 150 ? 20.327 1.083 2.121 1.00 98.06 150 LEU A O 1
ATOM 1122 N N . SER A 1 151 ? 18.710 0.861 0.579 1.00 96.88 151 SER A N 1
ATOM 1123 C CA . SER A 1 151 ? 17.568 1.136 1.455 1.00 96.88 151 SER A CA 1
ATOM 1124 C C . SER A 1 151 ? 16.797 -0.134 1.824 1.00 96.88 151 SER A C 1
ATOM 1126 O O . SER A 1 151 ? 16.235 -0.197 2.917 1.00 96.88 151 SER A O 1
ATOM 1128 N N . PHE A 1 152 ? 16.816 -1.163 0.970 1.00 98.19 152 PHE A N 1
ATOM 1129 C CA . PHE A 1 152 ? 16.050 -2.398 1.158 1.00 98.19 152 PHE A CA 1
ATOM 1130 C C . PHE A 1 152 ? 16.925 -3.647 0.979 1.00 98.19 152 PHE A C 1
ATOM 1132 O O . PHE A 1 152 ? 17.544 -3.834 -0.072 1.00 98.19 152 PHE A O 1
ATOM 1139 N N . LEU A 1 153 ? 16.958 -4.522 1.991 1.00 98.75 153 LEU A N 1
ATOM 1140 C CA . LEU A 1 153 ? 17.677 -5.798 1.952 1.00 98.75 153 LEU A CA 1
ATOM 1141 C C . LEU A 1 153 ? 16.789 -6.953 2.432 1.00 98.75 153 LEU A C 1
ATOM 1143 O O . LEU A 1 153 ? 16.516 -7.072 3.629 1.00 98.75 153 LEU A O 1
ATOM 1147 N N . TYR A 1 154 ? 16.403 -7.833 1.503 1.00 98.50 154 TYR A N 1
ATOM 1148 C CA . TYR A 1 154 ? 15.581 -9.016 1.765 1.00 98.50 154 TYR A CA 1
ATOM 1149 C C . TYR A 1 154 ? 16.349 -10.306 1.502 1.00 98.50 154 TYR A C 1
ATOM 1151 O O . TYR A 1 154 ? 16.611 -10.667 0.357 1.00 98.50 154 TYR A O 1
ATOM 1159 N N . LEU A 1 155 ? 16.703 -11.002 2.584 1.00 98.69 155 LEU A N 1
ATOM 1160 C CA . LEU A 1 155 ? 17.392 -12.296 2.577 1.00 98.69 155 LEU A CA 1
ATOM 1161 C C . LEU A 1 155 ? 16.616 -13.379 3.357 1.00 98.69 155 LEU A C 1
ATOM 1163 O O . LEU A 1 155 ? 17.159 -14.460 3.612 1.00 98.69 155 LEU A O 1
ATOM 1167 N N . SER A 1 156 ? 15.379 -13.100 3.783 1.00 98.56 156 SER A N 1
ATOM 1168 C CA . SER A 1 156 ? 14.577 -14.034 4.583 1.00 98.56 156 SER A CA 1
ATOM 1169 C C . SER A 1 156 ? 14.288 -15.351 3.857 1.00 98.56 156 SER A C 1
ATOM 1171 O O . SER A 1 156 ? 14.336 -15.402 2.634 1.00 98.56 156 SER A O 1
ATOM 1173 N N . GLY A 1 157 ? 13.961 -16.416 4.591 1.00 97.31 157 GLY A N 1
ATOM 1174 C CA . GLY A 1 157 ? 13.549 -17.690 3.989 1.00 97.31 157 GLY A CA 1
ATOM 1175 C C . GLY A 1 157 ? 14.683 -18.362 3.214 1.00 97.31 157 GLY A C 1
ATOM 1176 O O . GLY A 1 157 ? 14.531 -18.682 2.042 1.00 97.31 157 GLY A O 1
ATOM 1177 N N . ASN A 1 158 ? 15.840 -18.525 3.857 1.00 98.56 158 ASN A N 1
ATOM 1178 C CA . ASN A 1 158 ? 17.055 -19.074 3.253 1.00 98.56 158 ASN A CA 1
ATOM 1179 C C . ASN A 1 158 ? 17.796 -20.007 4.235 1.00 98.56 158 ASN A C 1
ATOM 1181 O O . ASN A 1 158 ? 17.316 -20.338 5.320 1.00 98.56 158 ASN A O 1
ATOM 1185 N N . LYS A 1 159 ? 18.991 -20.470 3.849 1.00 98.25 159 LYS A N 1
ATOM 1186 C CA . LYS A 1 159 ? 19.885 -21.321 4.657 1.00 98.25 159 LYS A CA 1
ATOM 1187 C C . LYS A 1 159 ? 21.142 -20.552 5.104 1.00 98.25 159 LYS A C 1
ATOM 1189 O O . LYS A 1 159 ? 22.201 -21.158 5.301 1.00 98.25 159 LYS A O 1
ATOM 1194 N N . LEU A 1 160 ? 21.051 -19.224 5.243 1.00 98.62 160 LEU A N 1
ATOM 1195 C CA . LEU A 1 160 ? 22.171 -18.368 5.651 1.00 98.62 160 LEU A CA 1
ATOM 1196 C C . LEU A 1 160 ? 22.548 -18.622 7.110 1.00 98.62 160 LEU A C 1
ATOM 1198 O O . LEU A 1 160 ? 21.699 -18.873 7.957 1.00 98.62 160 LEU A O 1
ATOM 1202 N N . SER A 1 161 ? 23.837 -18.544 7.410 1.00 97.94 161 SER A N 1
ATOM 1203 C CA . SER A 1 161 ? 24.447 -18.945 8.677 1.00 97.94 161 SER A CA 1
ATOM 1204 C C . SER A 1 161 ? 25.574 -17.988 9.085 1.00 97.94 161 SER A C 1
ATOM 1206 O O . SER A 1 161 ? 25.898 -17.040 8.370 1.00 97.94 161 SER A O 1
ATOM 1208 N N . GLY A 1 162 ? 26.195 -18.219 10.244 1.00 97.62 162 GLY A N 1
ATOM 1209 C CA . GLY A 1 162 ? 27.236 -17.328 10.765 1.00 97.62 162 GLY A CA 1
ATOM 1210 C C . GLY A 1 162 ? 26.633 -16.110 11.463 1.00 97.62 162 GLY A C 1
ATOM 1211 O O . GLY A 1 162 ? 25.570 -16.232 12.064 1.00 97.62 162 GLY A O 1
ATOM 1212 N N . ALA A 1 163 ? 27.323 -14.970 11.454 1.00 98.25 163 ALA A N 1
ATOM 1213 C CA . ALA A 1 163 ? 26.863 -13.734 12.093 1.00 98.25 163 ALA A CA 1
ATOM 1214 C C . ALA A 1 163 ? 26.302 -12.740 11.064 1.00 98.25 163 ALA A C 1
ATOM 1216 O O . ALA A 1 163 ? 26.697 -12.763 9.898 1.00 98.25 163 ALA A O 1
ATOM 1217 N N . ILE A 1 164 ? 25.437 -11.826 11.512 1.00 98.62 164 ILE A N 1
ATOM 1218 C CA . ILE A 1 164 ? 25.099 -10.626 10.732 1.00 98.62 164 ILE A CA 1
ATOM 1219 C C . ILE A 1 164 ? 26.362 -9.738 10.683 1.00 98.62 164 ILE A C 1
ATOM 1221 O O . ILE A 1 164 ? 26.956 -9.524 11.742 1.00 98.62 164 ILE A O 1
ATOM 1225 N N . PRO A 1 165 ? 26.813 -9.233 9.518 1.00 97.88 165 PRO A N 1
ATOM 1226 C CA . PRO A 1 165 ? 28.050 -8.455 9.444 1.00 97.88 165 PRO A CA 1
ATOM 1227 C C . PRO A 1 165 ? 27.966 -7.107 10.175 1.00 97.88 165 PRO A C 1
ATOM 1229 O O . PRO A 1 165 ? 27.066 -6.309 9.917 1.00 97.88 165 PRO A O 1
ATOM 1232 N N . ASP A 1 166 ? 28.969 -6.790 11.005 1.00 97.25 166 ASP A N 1
ATOM 1233 C CA . ASP A 1 166 ? 29.091 -5.475 11.667 1.00 97.25 166 ASP A CA 1
ATOM 1234 C C . ASP A 1 166 ? 29.110 -4.301 10.663 1.00 97.25 166 ASP A C 1
ATOM 1236 O O . ASP A 1 166 ? 28.691 -3.186 10.995 1.00 97.25 166 ASP A O 1
ATOM 1240 N N . SER A 1 167 ? 29.564 -4.561 9.428 1.00 97.25 167 SER A N 1
ATOM 1241 C CA . SER A 1 167 ? 29.635 -3.600 8.321 1.00 97.25 167 SER A CA 1
ATOM 1242 C C . SER A 1 167 ? 28.271 -3.094 7.848 1.00 97.25 167 SER A C 1
ATOM 1244 O O . SER A 1 167 ? 28.220 -2.038 7.223 1.00 97.25 167 SER A O 1
ATOM 1246 N N . PHE A 1 168 ? 27.163 -3.767 8.179 1.00 97.69 168 PHE A N 1
ATOM 1247 C CA . PHE A 1 168 ? 25.815 -3.273 7.862 1.00 97.69 168 PHE A CA 1
ATOM 1248 C C . PHE A 1 168 ? 25.515 -1.940 8.563 1.00 97.69 168 PHE A C 1
ATOM 1250 O O . PHE A 1 168 ? 24.762 -1.125 8.041 1.00 97.69 168 PHE A O 1
ATOM 1257 N N . GLY A 1 169 ? 26.187 -1.651 9.683 1.00 95.31 169 GLY A N 1
ATOM 1258 C CA . GLY A 1 169 ? 26.135 -0.342 10.336 1.00 95.31 169 GLY A CA 1
ATOM 1259 C C . GLY A 1 169 ? 26.687 0.831 9.511 1.00 95.31 169 GLY A C 1
ATOM 1260 O O . GLY A 1 169 ? 26.460 1.979 9.882 1.00 95.31 169 GLY A O 1
ATOM 1261 N N . ASN A 1 170 ? 27.390 0.570 8.403 1.00 95.50 170 ASN A N 1
ATOM 1262 C CA . ASN A 1 170 ? 27.822 1.607 7.461 1.00 95.50 170 ASN A CA 1
ATOM 1263 C C . ASN A 1 170 ? 26.696 2.040 6.506 1.00 95.50 170 ASN A C 1
ATOM 1265 O O . ASN A 1 170 ? 26.800 3.098 5.885 1.00 95.50 170 ASN A O 1
ATOM 1269 N N . ILE A 1 171 ? 25.635 1.236 6.369 1.00 97.12 171 ILE A N 1
ATOM 1270 C CA . ILE A 1 171 ? 24.512 1.492 5.462 1.00 97.12 171 ILE A CA 1
ATOM 1271 C C . ILE A 1 171 ? 23.515 2.422 6.167 1.00 97.12 171 ILE A C 1
ATOM 1273 O O . ILE A 1 171 ? 22.428 2.029 6.582 1.00 97.12 171 ILE A O 1
ATOM 1277 N N . THR A 1 172 ? 23.902 3.683 6.359 1.00 94.50 172 THR A N 1
ATOM 1278 C CA . THR A 1 172 ? 23.112 4.658 7.134 1.00 94.50 172 THR A CA 1
ATOM 1279 C C . THR A 1 172 ? 21.758 5.003 6.506 1.00 94.50 172 THR A C 1
ATOM 1281 O O . THR A 1 172 ? 20.889 5.517 7.208 1.00 94.50 172 THR A O 1
ATOM 1284 N N . GLY A 1 173 ? 21.563 4.708 5.216 1.00 94.19 173 GLY A N 1
ATOM 1285 C CA . GLY A 1 173 ? 20.293 4.838 4.495 1.00 94.19 173 GLY A CA 1
ATOM 1286 C C . GLY A 1 173 ? 19.369 3.614 4.555 1.00 94.19 173 GLY A C 1
ATOM 1287 O O . GLY A 1 173 ? 18.293 3.674 3.966 1.00 94.19 173 GLY A O 1
ATOM 1288 N N . LEU A 1 174 ? 19.757 2.528 5.238 1.00 97.88 174 LEU A N 1
ATOM 1289 C CA . LEU A 1 174 ? 18.977 1.286 5.289 1.00 97.88 174 LEU A CA 1
ATOM 1290 C C . LEU A 1 174 ? 17.648 1.492 6.031 1.00 97.88 174 LEU A C 1
ATOM 1292 O O . LEU A 1 174 ? 17.645 1.942 7.178 1.00 97.88 174 LEU A O 1
ATOM 1296 N N . GLN A 1 175 ? 16.540 1.135 5.379 1.00 97.12 175 GLN A N 1
ATOM 1297 C CA . GLN A 1 175 ? 15.170 1.267 5.886 1.00 97.12 175 GLN A CA 1
ATOM 1298 C C . GLN A 1 175 ? 14.578 -0.092 6.268 1.00 97.12 175 GLN A C 1
ATOM 1300 O O . GLN A 1 175 ? 14.030 -0.222 7.361 1.00 97.12 175 GLN A O 1
ATOM 1305 N N . ASN A 1 176 ? 14.748 -1.119 5.432 1.00 98.06 176 ASN A N 1
ATOM 1306 C CA . ASN A 1 176 ? 14.232 -2.463 5.695 1.00 98.06 176 ASN A CA 1
ATOM 1307 C C . ASN A 1 176 ? 15.388 -3.469 5.712 1.00 98.06 176 ASN A C 1
ATOM 1309 O O . ASN A 1 176 ? 16.101 -3.631 4.716 1.00 98.06 176 ASN A O 1
ATOM 1313 N N . LEU A 1 177 ? 15.558 -4.156 6.845 1.00 98.62 177 LEU A N 1
ATOM 1314 C CA . LEU A 1 177 ? 16.509 -5.254 7.008 1.00 98.62 177 LEU A CA 1
ATOM 1315 C C . LEU A 1 177 ? 15.764 -6.531 7.401 1.00 98.62 177 LEU A C 1
ATOM 1317 O O . LEU A 1 177 ? 15.362 -6.709 8.553 1.00 98.62 177 LEU A O 1
ATOM 1321 N N . LEU A 1 178 ? 15.605 -7.423 6.426 1.00 98.44 178 LEU A N 1
ATOM 1322 C CA . LEU A 1 178 ? 14.764 -8.610 6.521 1.00 98.44 178 LEU A CA 1
ATOM 1323 C C . LEU A 1 178 ? 15.622 -9.870 6.362 1.00 98.44 178 LEU A C 1
ATOM 1325 O O . LEU A 1 178 ? 16.054 -10.219 5.261 1.00 98.44 178 LEU A O 1
ATOM 1329 N N . LEU A 1 179 ? 15.908 -10.525 7.489 1.00 98.69 179 LEU A N 1
ATOM 1330 C CA . LEU A 1 179 ? 16.796 -11.689 7.607 1.00 98.69 179 LEU A CA 1
ATOM 1331 C C . LEU A 1 179 ? 16.101 -12.903 8.261 1.00 98.69 179 LEU A C 1
ATOM 1333 O O . LEU A 1 179 ? 16.765 -13.855 8.684 1.00 98.69 179 LEU A O 1
ATOM 1337 N N . SER A 1 180 ? 14.776 -12.859 8.395 1.00 98.06 180 SER A N 1
ATOM 1338 C CA . SER A 1 180 ? 13.975 -13.866 9.094 1.00 98.06 180 SER A CA 1
ATOM 1339 C C . SER A 1 180 ? 14.028 -15.259 8.450 1.00 98.06 180 SER A C 1
ATOM 1341 O O . SER A 1 180 ? 14.332 -15.399 7.270 1.00 98.06 180 SER A O 1
ATOM 1343 N N . THR A 1 181 ? 13.755 -16.314 9.217 1.00 97.75 181 THR A N 1
ATOM 1344 C CA . THR A 1 181 ? 13.730 -17.710 8.731 1.00 97.75 181 THR A CA 1
ATOM 1345 C C . THR A 1 181 ? 15.053 -18.111 8.065 1.00 97.75 181 THR A C 1
ATOM 1347 O O . THR A 1 181 ? 15.141 -18.327 6.856 1.00 97.75 181 THR A O 1
ATOM 1350 N N . ASN A 1 182 ? 16.109 -18.160 8.877 1.00 98.50 182 ASN A N 1
ATOM 1351 C CA . ASN A 1 182 ? 17.473 -18.510 8.479 1.00 98.50 182 ASN A CA 1
ATOM 1352 C C . ASN A 1 182 ? 18.185 -19.274 9.624 1.00 98.50 182 ASN A C 1
ATOM 1354 O O . ASN A 1 182 ? 17.597 -19.606 10.653 1.00 98.50 182 ASN A O 1
ATOM 1358 N N . ALA A 1 183 ? 19.473 -19.579 9.460 1.00 98.12 183 ALA A N 1
ATOM 1359 C CA . ALA A 1 183 ? 20.337 -20.191 10.475 1.00 98.12 183 ALA A CA 1
ATOM 1360 C C . ALA A 1 183 ? 21.380 -19.200 11.046 1.00 98.12 183 ALA A C 1
ATOM 1362 O O . ALA A 1 183 ? 22.457 -19.614 11.498 1.00 98.12 183 ALA A O 1
ATOM 1363 N N . LEU A 1 184 ? 21.092 -17.891 11.026 1.00 98.62 184 LEU A N 1
ATOM 1364 C CA . LEU A 1 184 ? 21.983 -16.854 11.557 1.00 98.62 184 LEU A CA 1
ATOM 1365 C C . LEU A 1 184 ? 22.149 -17.009 13.068 1.00 98.62 184 LEU A C 1
ATOM 1367 O O . LEU A 1 184 ? 21.271 -17.480 13.782 1.00 98.62 184 LEU A O 1
ATOM 1371 N N . SER A 1 185 ? 23.311 -16.623 13.567 1.00 96.12 185 SER A N 1
ATOM 1372 C CA . SER A 1 185 ? 23.788 -16.911 14.916 1.00 96.12 185 SER A CA 1
ATOM 1373 C C . SER A 1 185 ? 24.621 -15.743 15.449 1.00 96.12 185 SER A C 1
ATOM 1375 O O . SER A 1 185 ? 24.747 -14.708 14.799 1.00 96.12 185 SER A O 1
ATOM 1377 N N . SER A 1 186 ? 25.248 -15.916 16.615 1.00 97.31 186 SER A N 1
ATOM 1378 C CA . SER A 1 186 ? 25.970 -14.843 17.321 1.00 97.31 186 SER A CA 1
ATOM 1379 C C . SER A 1 186 ? 25.029 -13.747 17.848 1.00 97.31 186 SER A C 1
ATOM 1381 O O . SER A 1 186 ? 23.813 -13.935 17.919 1.00 97.31 186 SER A O 1
ATOM 1383 N N . LYS A 1 187 ? 25.601 -12.635 18.320 1.00 97.88 187 LYS A N 1
ATOM 1384 C CA . LYS A 1 187 ? 24.846 -11.462 18.776 1.00 97.88 187 LYS A CA 1
ATOM 1385 C C . LYS A 1 187 ? 24.548 -10.544 17.595 1.00 97.88 187 LYS A C 1
ATOM 1387 O O . LYS A 1 187 ? 25.340 -10.489 16.660 1.00 97.88 187 LYS A O 1
ATOM 1392 N N . VAL A 1 188 ? 23.462 -9.779 17.682 1.00 98.00 188 VAL A N 1
ATOM 1393 C CA . VAL A 1 188 ? 23.193 -8.680 16.741 1.00 98.00 188 VAL A CA 1
ATOM 1394 C C . VAL A 1 188 ? 24.285 -7.608 16.901 1.00 98.00 188 VAL A C 1
ATOM 1396 O O . VAL A 1 188 ? 24.477 -7.139 18.030 1.00 98.00 188 VAL A O 1
ATOM 1399 N N . PRO A 1 189 ? 24.994 -7.219 15.821 1.00 96.56 189 PRO A N 1
ATOM 1400 C CA . PRO A 1 189 ? 25.978 -6.140 15.818 1.00 96.56 189 PRO A CA 1
ATOM 1401 C C . PRO A 1 189 ? 25.545 -4.880 16.563 1.00 96.56 189 PRO A C 1
ATOM 1403 O O . PRO A 1 189 ? 24.428 -4.389 16.394 1.00 96.56 189 PRO A O 1
ATOM 1406 N N . GLN A 1 190 ? 26.463 -4.295 17.337 1.00 94.31 190 GLN A N 1
ATOM 1407 C CA . GLN A 1 190 ? 26.178 -3.061 18.078 1.00 94.31 190 GLN A CA 1
ATOM 1408 C C . GLN A 1 190 ? 25.864 -1.884 17.134 1.00 94.31 190 GLN A C 1
ATOM 1410 O O . GLN A 1 190 ? 25.087 -0.994 17.475 1.00 94.31 190 GLN A O 1
ATOM 1415 N N . SER A 1 191 ? 26.450 -1.902 15.936 1.00 95.00 191 SER A N 1
ATOM 1416 C CA . SER A 1 191 ? 26.306 -0.871 14.910 1.00 95.00 191 SER A CA 1
ATOM 1417 C C . SER A 1 191 ? 24.896 -0.809 14.298 1.00 95.00 191 SER A C 1
ATOM 1419 O O . SER A 1 191 ? 24.430 0.285 13.986 1.00 95.00 191 SER A O 1
ATOM 1421 N N . LEU A 1 192 ? 24.173 -1.935 14.213 1.00 96.19 192 LEU A N 1
ATOM 1422 C CA . LEU A 1 192 ? 22.792 -1.980 13.704 1.00 96.19 192 LEU A CA 1
ATOM 1423 C C . LEU A 1 192 ? 21.820 -1.174 14.576 1.00 96.19 192 LEU A C 1
ATOM 1425 O O . LEU A 1 192 ? 20.975 -0.457 14.051 1.00 96.19 192 LEU A O 1
ATOM 1429 N N . TRP A 1 193 ? 21.998 -1.188 15.902 1.00 94.69 193 TRP A N 1
ATOM 1430 C CA . TRP A 1 193 ? 21.197 -0.383 16.841 1.00 94.69 193 TRP A CA 1
ATOM 1431 C C . TRP A 1 193 ? 21.453 1.134 16.740 1.00 94.69 193 TRP A C 1
ATOM 1433 O O . TRP A 1 193 ? 20.937 1.907 17.543 1.00 94.69 193 TRP A O 1
ATOM 1443 N N . SER A 1 194 ? 22.279 1.578 15.788 1.00 90.19 194 SER A N 1
ATOM 1444 C CA . SER A 1 194 ? 22.539 2.993 15.497 1.00 90.19 194 SER A CA 1
ATOM 1445 C C . SER A 1 194 ? 22.002 3.443 14.128 1.00 90.19 194 SER A C 1
ATOM 1447 O O . SER A 1 194 ? 22.148 4.617 13.785 1.00 90.19 194 SER A O 1
ATOM 1449 N N . LEU A 1 195 ? 21.368 2.552 13.352 1.00 94.75 195 LEU A N 1
ATOM 1450 C CA . LEU A 1 195 ? 20.809 2.852 12.030 1.00 94.75 195 LEU A CA 1
ATOM 1451 C C . LEU A 1 195 ? 19.462 3.587 12.135 1.00 94.75 195 LEU A C 1
ATOM 1453 O O . LEU A 1 195 ? 18.392 3.001 12.012 1.00 94.75 195 LEU A O 1
ATOM 1457 N N . ARG A 1 196 ? 19.523 4.906 12.343 1.00 94.19 196 ARG A N 1
ATOM 1458 C CA . ARG A 1 196 ? 18.360 5.798 12.555 1.00 94.19 196 ARG A CA 1
ATOM 1459 C C . ARG A 1 196 ? 17.380 5.934 11.380 1.00 94.19 196 ARG A C 1
ATOM 1461 O O . ARG A 1 196 ? 16.437 6.705 11.503 1.00 94.19 196 ARG A O 1
ATOM 1468 N N . SER A 1 197 ? 17.642 5.261 10.263 1.00 95.06 197 SER A N 1
ATOM 1469 C CA . SER A 1 197 ? 16.774 5.228 9.081 1.00 95.06 197 SER A CA 1
ATOM 1470 C C . SER A 1 197 ? 15.922 3.957 9.018 1.00 95.06 197 SER A C 1
ATOM 1472 O O . SER A 1 197 ? 15.029 3.887 8.179 1.00 95.06 197 SER A O 1
ATOM 1474 N N . LEU A 1 198 ? 16.179 2.962 9.885 1.00 96.88 198 LEU A N 1
ATOM 1475 C CA . LEU A 1 198 ? 15.431 1.706 9.896 1.00 96.88 198 LEU A CA 1
ATOM 1476 C C . LEU A 1 198 ? 13.958 1.959 10.222 1.00 96.88 198 LEU A C 1
ATOM 1478 O O . LEU A 1 198 ? 13.628 2.518 11.269 1.00 96.88 198 LEU A O 1
ATOM 1482 N N . VAL A 1 199 ? 13.094 1.501 9.326 1.00 95.75 199 VAL A N 1
ATOM 1483 C CA . VAL A 1 199 ? 11.639 1.419 9.469 1.00 95.75 199 VAL A CA 1
ATOM 1484 C C . VAL A 1 199 ? 11.250 -0.000 9.885 1.00 95.75 199 VAL A C 1
ATOM 1486 O O . VAL A 1 199 ? 10.395 -0.175 10.750 1.00 95.75 199 VAL A O 1
ATOM 1489 N N . GLU A 1 200 ? 11.936 -1.012 9.349 1.00 97.56 200 GLU A N 1
ATOM 1490 C CA . GLU A 1 200 ? 11.638 -2.421 9.597 1.00 97.56 200 GLU A CA 1
ATOM 1491 C C . GLU A 1 200 ? 12.906 -3.240 9.867 1.00 97.56 200 GLU A C 1
ATOM 1493 O O . GLU A 1 200 ? 13.873 -3.219 9.097 1.00 97.56 200 GLU A O 1
ATOM 1498 N N . LEU A 1 201 ? 12.883 -4.005 10.960 1.00 98.50 201 LEU A N 1
ATOM 1499 C CA . LEU A 1 201 ? 13.928 -4.954 11.328 1.00 98.50 201 LEU A CA 1
ATOM 1500 C C . LEU A 1 201 ? 13.298 -6.306 11.688 1.00 98.50 201 LEU A C 1
ATOM 1502 O O . LEU A 1 201 ? 12.775 -6.480 12.791 1.00 98.50 201 LEU A O 1
ATOM 1506 N N . SER A 1 202 ? 13.389 -7.272 10.770 1.00 98.19 202 SER A N 1
ATOM 1507 C CA . SER A 1 202 ? 12.912 -8.645 10.978 1.00 98.19 202 SER A CA 1
ATOM 1508 C C . SER A 1 202 ? 14.091 -9.617 11.013 1.00 98.19 202 SER A C 1
ATOM 1510 O O . SER A 1 202 ? 14.762 -9.856 10.008 1.00 98.19 202 SER A O 1
ATOM 1512 N N . LEU A 1 203 ? 14.356 -10.172 12.196 1.00 98.62 203 LEU A N 1
ATOM 1513 C CA . LEU A 1 203 ? 15.433 -11.129 12.476 1.00 98.62 203 LEU A CA 1
ATOM 1514 C C . LEU A 1 203 ? 14.893 -12.474 12.999 1.00 98.62 203 LEU A C 1
ATOM 1516 O O . LEU A 1 203 ? 15.653 -13.282 13.544 1.00 98.62 203 LEU A O 1
ATOM 1520 N N . SER A 1 204 ? 13.585 -12.708 12.891 1.00 98.56 204 SER A N 1
ATOM 1521 C CA . SER A 1 204 ? 12.907 -13.846 13.512 1.00 98.56 204 SER A CA 1
ATOM 1522 C C . SER A 1 204 ? 13.307 -15.206 12.949 1.00 98.56 204 SER A C 1
ATOM 1524 O O . SER A 1 204 ? 13.923 -15.292 11.891 1.00 98.56 204 SER A O 1
ATOM 1526 N N . GLN A 1 205 ? 12.987 -16.287 13.665 1.00 97.62 205 GLN A N 1
ATOM 1527 C CA . GLN A 1 205 ? 13.268 -17.670 13.245 1.00 97.62 205 GLN A CA 1
ATOM 1528 C C . GLN A 1 205 ? 14.744 -17.871 12.863 1.00 97.62 205 GLN A C 1
ATOM 1530 O O . GLN A 1 205 ? 15.087 -18.179 11.722 1.00 97.62 205 GLN A O 1
ATOM 1535 N N . ASN A 1 206 ? 15.623 -17.647 13.841 1.00 98.62 206 ASN A N 1
ATOM 1536 C CA . ASN A 1 206 ? 17.077 -17.744 13.712 1.00 98.62 206 ASN A CA 1
ATOM 1537 C C . ASN A 1 206 ? 17.698 -18.313 15.015 1.00 98.62 206 ASN A C 1
ATOM 1539 O O . ASN A 1 206 ? 17.016 -18.755 15.940 1.00 98.62 206 ASN A O 1
ATOM 1543 N N . TYR A 1 207 ? 19.029 -18.337 15.110 1.00 98.31 207 TYR A N 1
ATOM 1544 C CA . TYR A 1 207 ? 19.792 -18.751 16.295 1.00 98.31 207 TYR A CA 1
ATOM 1545 C C . TYR A 1 207 ? 20.547 -17.587 16.970 1.00 98.31 207 TYR A C 1
ATOM 1547 O O . TYR A 1 207 ? 21.560 -17.818 17.650 1.00 98.31 207 TYR A O 1
ATOM 1555 N N . LEU A 1 208 ? 20.078 -16.347 16.791 1.00 98.56 208 LEU A N 1
ATOM 1556 C CA . LEU A 1 208 ? 20.669 -15.146 17.390 1.00 98.56 208 LEU A CA 1
ATOM 1557 C C . LEU A 1 208 ? 20.499 -15.165 18.912 1.00 98.56 208 LEU A C 1
ATOM 1559 O O . LEU A 1 208 ? 19.502 -15.663 19.431 1.00 98.56 208 LEU A O 1
ATOM 1563 N N . HIS A 1 209 ? 21.483 -14.640 19.641 1.00 97.94 209 HIS A N 1
ATOM 1564 C CA . HIS A 1 209 ? 21.493 -14.674 21.105 1.00 97.94 209 HIS A CA 1
ATOM 1565 C C . HIS A 1 209 ? 22.124 -13.429 21.739 1.00 97.94 209 HIS A C 1
ATOM 1567 O O . HIS A 1 209 ? 22.603 -12.522 21.063 1.00 97.94 209 HIS A O 1
ATOM 1573 N N . GLY A 1 210 ? 22.142 -13.389 23.074 1.00 97.06 210 GLY A N 1
ATOM 1574 C CA . GLY A 1 210 ? 22.522 -12.207 23.852 1.00 97.06 210 GLY A CA 1
ATOM 1575 C C . GLY A 1 210 ? 21.302 -11.365 24.225 1.00 97.06 210 GLY A C 1
ATOM 1576 O O . GLY A 1 210 ? 20.185 -11.868 24.197 1.00 97.06 210 GLY A O 1
ATOM 1577 N N . SER A 1 211 ? 21.516 -10.109 24.606 1.00 96.38 211 SER A N 1
ATOM 1578 C CA . SER A 1 211 ? 20.469 -9.167 25.023 1.00 96.38 211 SER A CA 1
ATOM 1579 C C . SER A 1 211 ? 20.242 -8.080 23.973 1.00 96.38 211 SER A C 1
ATOM 1581 O O . SER A 1 211 ? 21.173 -7.722 23.251 1.00 96.38 211 SER A O 1
ATOM 1583 N N . ILE A 1 212 ? 19.044 -7.490 23.946 1.00 96.19 212 ILE A N 1
ATOM 1584 C CA . ILE A 1 212 ? 18.770 -6.275 23.162 1.00 96.19 212 ILE A CA 1
ATOM 1585 C C . ILE A 1 212 ? 19.634 -5.128 23.716 1.00 96.19 212 ILE A C 1
ATOM 1587 O O . ILE A 1 212 ? 19.695 -4.918 24.930 1.00 96.19 212 ILE A O 1
ATOM 1591 N N . SER A 1 213 ? 20.319 -4.391 22.840 1.00 95.56 213 SER A N 1
ATOM 1592 C CA . SER A 1 213 ? 21.129 -3.233 23.236 1.00 95.56 213 SER A CA 1
ATOM 1593 C C . SER A 1 213 ? 20.232 -2.078 23.703 1.00 95.56 213 SER A C 1
ATOM 1595 O O . SER A 1 213 ? 19.257 -1.777 23.017 1.00 95.56 213 SER A O 1
ATOM 1597 N N . PRO A 1 214 ? 20.563 -1.340 24.785 1.00 95.06 214 PRO A N 1
ATOM 1598 C CA . PRO A 1 214 ? 19.859 -0.103 25.145 1.00 95.06 214 PRO A CA 1
ATOM 1599 C C . PRO A 1 214 ? 19.822 0.940 24.019 1.00 95.06 214 PRO A C 1
ATOM 1601 O O . PRO A 1 214 ? 18.899 1.743 23.962 1.00 95.06 214 PRO A O 1
ATOM 1604 N N . GLN A 1 215 ? 20.776 0.885 23.082 1.00 95.44 215 GLN A N 1
ATOM 1605 C CA . GLN A 1 215 ? 20.797 1.735 21.888 1.00 95.44 215 GLN A CA 1
ATOM 1606 C C . GLN A 1 215 ? 19.613 1.509 20.941 1.00 95.44 215 GLN A C 1
ATOM 1608 O O . GLN A 1 215 ? 19.420 2.331 20.056 1.00 95.44 215 GLN A O 1
ATOM 1613 N N . VAL A 1 216 ? 18.800 0.461 21.126 1.00 96.25 216 VAL A N 1
ATOM 1614 C CA . VAL A 1 216 ? 17.560 0.267 20.360 1.00 96.25 216 VAL A CA 1
ATOM 1615 C C . VAL A 1 216 ? 16.643 1.497 20.414 1.00 96.25 216 VAL A C 1
ATOM 1617 O O . VAL A 1 216 ? 16.004 1.801 19.417 1.00 96.25 216 VAL A O 1
ATOM 1620 N N . GLY A 1 217 ? 16.670 2.271 21.509 1.00 93.56 217 GLY A N 1
ATOM 1621 C CA . GLY A 1 217 ? 15.954 3.550 21.635 1.00 93.56 217 GLY A CA 1
ATOM 1622 C C . GLY A 1 217 ? 16.449 4.677 20.713 1.00 93.56 217 GLY A C 1
ATOM 1623 O O . GLY A 1 217 ? 15.847 5.738 20.690 1.00 93.56 217 GLY A O 1
ATOM 1624 N N . ASN A 1 218 ? 17.523 4.477 19.935 1.00 91.12 218 ASN A N 1
ATOM 1625 C CA . ASN A 1 218 ? 17.942 5.412 18.882 1.00 91.12 218 ASN A CA 1
ATOM 1626 C C . ASN A 1 218 ? 17.157 5.236 17.570 1.00 91.12 218 ASN A C 1
ATOM 1628 O O . ASN A 1 218 ? 17.265 6.088 16.683 1.00 91.12 218 ASN A O 1
ATOM 1632 N N . LEU A 1 219 ? 16.451 4.114 17.394 1.00 94.69 219 LEU A N 1
ATOM 1633 C CA . LEU A 1 219 ? 15.800 3.723 16.139 1.00 94.69 219 LEU A CA 1
ATOM 1634 C C . LEU A 1 219 ? 14.427 4.403 15.991 1.00 94.69 219 LEU A C 1
ATOM 1636 O O . LEU A 1 219 ? 13.408 3.749 15.820 1.00 94.69 219 LEU A O 1
ATOM 1640 N N . ASN A 1 220 ? 14.387 5.732 16.096 1.00 89.12 220 ASN A N 1
ATOM 1641 C CA . ASN A 1 220 ? 13.146 6.507 16.250 1.00 89.12 220 ASN A CA 1
ATOM 1642 C C . ASN A 1 220 ? 12.161 6.406 15.069 1.00 89.12 220 ASN A C 1
ATOM 1644 O O . ASN A 1 220 ? 10.995 6.757 15.227 1.00 89.12 220 ASN A O 1
ATOM 1648 N N . THR A 1 221 ? 12.625 5.960 13.900 1.00 92.00 221 THR A N 1
ATOM 1649 C CA . THR A 1 221 ? 11.824 5.698 12.692 1.00 92.00 221 THR A CA 1
ATOM 1650 C C . THR A 1 221 ? 11.228 4.292 12.641 1.00 92.00 221 THR A C 1
ATOM 1652 O O . THR A 1 221 ? 10.430 4.022 11.749 1.00 92.00 221 THR A O 1
ATOM 1655 N N . LEU A 1 222 ? 11.622 3.401 13.555 1.00 96.19 222 LEU A N 1
ATOM 1656 C CA . LEU A 1 222 ? 11.278 1.985 13.508 1.00 96.19 222 LEU A CA 1
ATOM 1657 C C . LEU A 1 222 ? 9.785 1.792 13.787 1.00 96.19 222 LEU A C 1
ATOM 1659 O O . LEU A 1 222 ? 9.301 2.091 14.880 1.00 96.19 222 LEU A O 1
ATOM 1663 N N . ASP A 1 223 ? 9.082 1.277 12.786 1.00 93.50 223 ASP A N 1
ATOM 1664 C CA . ASP A 1 223 ? 7.677 0.884 12.830 1.00 93.50 223 ASP A CA 1
ATOM 1665 C C . ASP A 1 223 ? 7.530 -0.589 13.242 1.00 93.50 223 ASP A C 1
ATOM 1667 O O . ASP A 1 223 ? 6.694 -0.920 14.085 1.00 93.50 223 ASP A O 1
ATOM 1671 N N . THR A 1 224 ? 8.383 -1.463 12.703 1.00 97.44 224 THR A N 1
ATOM 1672 C CA . THR A 1 224 ? 8.273 -2.914 12.879 1.00 97.44 224 THR A CA 1
ATOM 1673 C C . THR A 1 224 ? 9.579 -3.518 13.395 1.00 97.44 224 THR A C 1
ATOM 1675 O O . THR A 1 224 ? 10.638 -3.398 12.774 1.00 97.44 224 THR A O 1
ATOM 1678 N N . LEU A 1 225 ? 9.497 -4.204 14.542 1.00 98.62 225 LEU A N 1
ATOM 1679 C CA . LEU A 1 225 ? 10.587 -4.977 15.139 1.00 98.62 225 LEU A CA 1
ATOM 1680 C C . LEU A 1 225 ? 10.134 -6.408 15.444 1.00 98.62 225 LEU A C 1
ATOM 1682 O O . LEU A 1 225 ? 9.342 -6.641 16.359 1.00 98.62 225 LEU A O 1
ATOM 1686 N N . ASP A 1 226 ? 10.706 -7.371 14.726 1.00 98.50 226 ASP A N 1
ATOM 1687 C CA . ASP A 1 226 ? 10.474 -8.797 14.950 1.00 98.50 226 ASP A CA 1
ATOM 1688 C C . ASP A 1 226 ? 11.792 -9.514 15.275 1.00 98.50 226 ASP A C 1
ATOM 1690 O O . ASP A 1 226 ? 12.671 -9.688 14.428 1.00 98.50 226 ASP A O 1
ATOM 1694 N N . LEU A 1 227 ? 11.928 -9.925 16.536 1.00 98.62 227 LEU A N 1
ATOM 1695 C CA . LEU A 1 227 ? 13.053 -10.701 17.068 1.00 98.62 227 LEU A CA 1
ATOM 1696 C C . LEU A 1 227 ? 12.603 -12.095 17.538 1.00 98.62 227 LEU A C 1
ATOM 1698 O O . LEU A 1 227 ? 13.319 -12.755 18.300 1.00 98.62 227 LEU A O 1
ATOM 1702 N N . SER A 1 228 ? 11.405 -12.530 17.140 1.00 98.62 228 SER A N 1
ATOM 1703 C CA . SER A 1 228 ? 10.778 -13.760 17.623 1.00 98.62 228 SER A CA 1
ATOM 1704 C C . SER A 1 228 ? 11.539 -15.033 17.224 1.00 98.62 228 SER A C 1
ATOM 1706 O O . SER A 1 228 ? 12.389 -15.028 16.335 1.00 98.62 228 SER A O 1
ATOM 1708 N N . GLU A 1 229 ? 11.265 -16.147 17.902 1.00 97.88 229 GLU A N 1
ATOM 1709 C CA . GLU A 1 229 ? 11.794 -17.483 17.559 1.00 97.88 229 GLU A CA 1
ATOM 1710 C C . GLU A 1 229 ? 13.335 -17.515 17.467 1.00 97.88 229 GLU A C 1
ATOM 1712 O O . GLU A 1 229 ? 13.926 -17.922 16.465 1.00 97.88 229 GLU A O 1
ATOM 1717 N N . ASN A 1 230 ? 13.991 -17.032 18.522 1.00 98.50 230 ASN A N 1
ATOM 1718 C CA . ASN A 1 230 ? 15.444 -16.888 18.618 1.00 98.50 230 ASN A CA 1
ATOM 1719 C C . ASN A 1 230 ? 15.950 -17.370 19.996 1.00 98.50 230 ASN A C 1
ATOM 1721 O O . ASN A 1 230 ? 15.263 -18.076 20.736 1.00 98.50 230 ASN A O 1
ATOM 1725 N N . LYS A 1 231 ? 17.199 -17.042 20.344 1.00 98.19 231 LYS A N 1
ATOM 1726 C CA . LYS A 1 231 ? 17.850 -17.379 21.622 1.00 98.19 231 LYS A CA 1
ATOM 1727 C C . LYS A 1 231 ? 18.254 -16.116 22.399 1.00 98.19 231 LYS A C 1
ATOM 1729 O O . LYS A 1 231 ? 19.246 -16.129 23.137 1.00 98.19 231 LYS A O 1
ATOM 1734 N N . PHE A 1 232 ? 17.526 -15.009 22.227 1.00 98.56 232 PHE A N 1
ATOM 1735 C CA . PHE A 1 232 ? 17.749 -13.790 23.009 1.00 98.56 232 PHE A CA 1
ATOM 1736 C C . PHE A 1 232 ? 17.432 -14.019 24.492 1.00 98.56 232 PHE A C 1
ATOM 1738 O O . PHE A 1 232 ? 16.632 -14.876 24.856 1.00 98.56 232 PHE A O 1
ATOM 1745 N N . SER A 1 233 ? 18.115 -13.285 25.365 1.00 97.50 233 SER A N 1
ATOM 1746 C CA . SER A 1 233 ? 18.193 -13.562 26.800 1.00 97.50 233 SER A CA 1
ATOM 1747 C C . SER A 1 233 ? 18.513 -12.307 27.615 1.00 97.50 233 SER A C 1
ATOM 1749 O O . SER A 1 233 ? 18.954 -11.291 27.075 1.00 97.50 233 SER A O 1
ATOM 1751 N N . GLY A 1 234 ? 18.332 -12.394 28.933 1.00 96.50 234 GLY A N 1
ATOM 1752 C CA . GLY A 1 234 ? 18.456 -11.245 29.831 1.00 96.50 234 GLY A CA 1
ATOM 1753 C C . GLY A 1 234 ? 17.196 -10.379 29.816 1.00 96.50 234 GLY A C 1
ATOM 1754 O O . GLY A 1 234 ? 16.151 -10.803 29.322 1.00 96.50 234 GLY A O 1
ATOM 1755 N N . ASN A 1 235 ? 17.279 -9.183 30.392 1.00 97.56 235 ASN A N 1
ATOM 1756 C CA . ASN A 1 235 ? 16.115 -8.312 30.531 1.00 97.56 235 ASN A CA 1
ATOM 1757 C C . ASN A 1 235 ? 15.808 -7.564 29.229 1.00 97.56 235 ASN A C 1
ATOM 1759 O O . ASN A 1 235 ? 16.716 -7.138 28.512 1.00 97.56 235 ASN A O 1
ATOM 1763 N N . ILE A 1 236 ? 14.520 -7.334 28.972 1.00 98.12 236 ILE A N 1
ATOM 1764 C CA . ILE A 1 236 ? 14.078 -6.364 27.967 1.00 98.12 236 ILE A CA 1
ATOM 1765 C C . ILE A 1 236 ? 14.499 -4.967 28.452 1.00 98.12 236 ILE A C 1
ATOM 1767 O O . ILE A 1 236 ? 14.213 -4.581 29.585 1.00 98.12 236 ILE A O 1
ATOM 1771 N N . THR A 1 237 ? 15.210 -4.211 27.614 1.00 96.19 237 THR A N 1
ATOM 1772 C CA . THR A 1 237 ? 15.706 -2.877 27.985 1.00 96.19 237 THR A CA 1
ATOM 1773 C C . THR A 1 237 ? 14.581 -1.840 28.024 1.00 96.19 237 THR A C 1
ATOM 1775 O O . THR A 1 237 ? 13.704 -1.832 27.159 1.00 96.19 237 THR A O 1
ATOM 1778 N N . SER A 1 238 ? 14.614 -0.925 28.998 1.00 96.44 238 SER A N 1
ATOM 1779 C CA . SER A 1 238 ? 13.597 0.126 29.131 1.00 96.44 238 SER A CA 1
ATOM 1780 C C . SER A 1 238 ? 13.562 1.075 27.934 1.00 96.44 238 SER A C 1
ATOM 1782 O O . SER A 1 238 ? 12.479 1.546 27.585 1.00 96.44 238 SER A O 1
ATOM 1784 N N . SER A 1 239 ? 14.705 1.308 27.282 1.00 96.88 239 SER A N 1
ATOM 1785 C CA . SER A 1 239 ? 14.815 2.209 26.128 1.00 96.88 239 SER A CA 1
ATOM 1786 C C . SER A 1 239 ? 14.119 1.708 24.868 1.00 96.88 239 SER A C 1
ATOM 1788 O O . SER A 1 239 ? 13.887 2.487 23.955 1.00 96.88 239 SER A O 1
ATOM 1790 N N . LEU A 1 240 ? 13.688 0.443 24.828 1.00 97.06 240 LEU A N 1
ATOM 1791 C CA . LEU A 1 240 ? 12.786 -0.008 23.770 1.00 97.06 240 LEU A CA 1
ATOM 1792 C C . LEU A 1 240 ? 11.440 0.738 23.828 1.00 97.06 240 LEU A C 1
ATOM 1794 O O . LEU A 1 240 ? 10.866 1.030 22.791 1.00 97.06 240 LEU A O 1
ATOM 1798 N N . GLY A 1 241 ? 10.986 1.130 25.026 1.00 95.50 241 GLY A N 1
ATOM 1799 C CA . GLY A 1 241 ? 9.774 1.934 25.228 1.00 95.50 241 GLY A CA 1
ATOM 1800 C C . GLY A 1 241 ? 9.870 3.400 24.778 1.00 95.50 241 GLY A C 1
ATOM 1801 O O . GLY A 1 241 ? 8.890 4.129 24.905 1.00 95.50 241 GLY A O 1
ATOM 1802 N N . GLU A 1 242 ? 11.028 3.840 24.274 1.00 94.50 242 GLU A N 1
ATOM 1803 C CA . GLU A 1 242 ? 11.231 5.179 23.698 1.00 94.50 242 GLU A CA 1
ATOM 1804 C C . GLU A 1 242 ? 10.779 5.245 22.220 1.00 94.50 242 GLU A C 1
ATOM 1806 O O . GLU A 1 242 ? 10.589 6.336 21.681 1.00 94.50 242 GLU A O 1
ATOM 1811 N N . LEU A 1 243 ? 10.538 4.093 21.574 1.00 95.75 243 LEU A N 1
ATOM 1812 C CA . LEU A 1 243 ? 10.171 3.984 20.157 1.00 95.75 243 LEU A CA 1
ATOM 1813 C C . LEU A 1 243 ? 8.691 4.310 19.895 1.00 95.75 243 LEU A C 1
ATOM 1815 O O . LEU A 1 243 ? 7.851 3.434 19.708 1.00 95.75 243 LEU A O 1
ATOM 1819 N N . GLN A 1 244 ? 8.363 5.601 19.865 1.00 92.00 244 GLN A N 1
ATOM 1820 C CA . GLN A 1 244 ? 6.980 6.080 19.722 1.00 92.00 244 GLN A CA 1
ATOM 1821 C C . GLN A 1 244 ? 6.325 5.757 18.367 1.00 92.00 244 GLN A C 1
ATOM 1823 O O . GLN A 1 244 ? 5.096 5.712 18.299 1.00 92.00 244 GLN A O 1
ATOM 1828 N N . MET A 1 245 ? 7.115 5.526 17.312 1.00 91.56 245 MET A N 1
ATOM 1829 C CA . MET A 1 245 ? 6.633 5.149 15.972 1.00 91.56 245 MET A CA 1
ATOM 1830 C C . MET A 1 245 ? 6.310 3.653 15.834 1.00 91.56 245 MET A C 1
ATOM 1832 O O . MET A 1 245 ? 5.605 3.285 14.903 1.00 91.56 245 MET A O 1
ATOM 1836 N N . LEU A 1 246 ? 6.775 2.809 16.761 1.00 96.81 246 LEU A N 1
ATOM 1837 C CA . LEU A 1 246 ? 6.671 1.353 16.669 1.00 96.81 246 LEU A CA 1
ATOM 1838 C C . LEU A 1 246 ? 5.200 0.905 16.687 1.00 96.81 246 LEU A C 1
ATOM 1840 O O . LEU A 1 246 ? 4.504 1.111 17.686 1.00 96.81 246 LEU A O 1
ATOM 1844 N N . THR A 1 247 ? 4.727 0.277 15.607 1.00 94.00 247 THR A N 1
ATOM 1845 C CA . THR A 1 247 ? 3.389 -0.324 15.514 1.00 94.00 247 THR A CA 1
ATOM 1846 C C . THR A 1 247 ? 3.406 -1.840 15.725 1.00 94.00 247 THR A C 1
ATOM 1848 O O . THR A 1 247 ? 2.439 -2.371 16.283 1.00 94.00 247 THR A O 1
ATOM 1851 N N . TYR A 1 248 ? 4.504 -2.530 15.392 1.00 97.62 248 TYR A N 1
ATOM 1852 C CA . TYR A 1 248 ? 4.656 -3.979 15.559 1.00 97.62 248 TYR A CA 1
ATOM 1853 C C . TYR A 1 248 ? 5.880 -4.343 16.409 1.00 97.62 248 TYR A C 1
ATOM 1855 O O . TYR A 1 248 ? 7.012 -3.979 16.086 1.00 97.62 248 TYR A O 1
ATOM 1863 N N . LEU A 1 249 ? 5.657 -5.111 17.482 1.00 98.69 249 LEU A N 1
ATOM 1864 C CA . LEU A 1 249 ? 6.713 -5.675 18.323 1.00 98.69 249 LEU A CA 1
ATOM 1865 C C . LEU A 1 249 ? 6.456 -7.155 18.641 1.00 98.69 249 LEU A C 1
ATOM 1867 O O . LEU A 1 249 ? 5.561 -7.481 19.428 1.00 98.69 249 LEU A O 1
ATOM 1871 N N . ASP A 1 250 ? 7.295 -8.043 18.105 1.00 98.50 250 ASP A N 1
ATOM 1872 C CA . ASP A 1 250 ? 7.328 -9.458 18.488 1.00 98.50 250 ASP A CA 1
ATOM 1873 C C . ASP A 1 250 ? 8.703 -9.849 19.059 1.00 98.50 250 ASP A C 1
ATOM 1875 O O . ASP A 1 250 ? 9.742 -9.759 18.404 1.00 98.50 250 ASP A O 1
ATOM 1879 N N . LEU A 1 251 ? 8.701 -10.264 20.327 1.00 98.69 251 LEU A N 1
ATOM 1880 C CA . LEU A 1 251 ? 9.857 -10.776 21.071 1.00 98.69 251 LEU A CA 1
ATOM 1881 C C . LEU A 1 251 ? 9.622 -12.224 21.539 1.00 98.69 251 LEU A C 1
ATOM 1883 O O . LEU A 1 251 ? 10.320 -12.721 22.428 1.00 98.69 251 LEU A O 1
ATOM 1887 N N . SER A 1 252 ? 8.597 -12.892 21.010 1.00 98.56 252 SER A N 1
ATOM 1888 C CA . SER A 1 252 ? 8.134 -14.187 21.499 1.00 98.56 252 SER A CA 1
ATOM 1889 C C . SER A 1 252 ? 9.098 -15.335 21.206 1.00 98.56 252 SER A C 1
ATOM 1891 O O . SER A 1 252 ? 10.017 -15.205 20.398 1.00 98.56 252 SER A O 1
ATOM 1893 N N . LYS A 1 253 ? 8.909 -16.472 21.889 1.00 97.00 253 LYS A N 1
ATOM 1894 C CA . LYS A 1 253 ? 9.715 -17.697 21.717 1.00 97.00 253 LYS A CA 1
ATOM 1895 C C . LYS A 1 253 ? 11.221 -17.408 21.824 1.00 97.00 253 LYS A C 1
ATOM 1897 O O . LYS A 1 253 ? 12.002 -17.690 20.917 1.00 97.00 253 LYS A O 1
ATOM 1902 N N . ASN A 1 254 ? 11.605 -16.813 22.947 1.00 98.38 254 ASN A N 1
ATOM 1903 C CA . ASN A 1 254 ? 12.976 -16.448 23.298 1.00 98.38 254 ASN A CA 1
ATOM 1904 C C . ASN A 1 254 ? 13.255 -16.866 24.760 1.00 98.38 254 ASN A C 1
ATOM 1906 O O . ASN A 1 254 ? 12.561 -17.701 25.338 1.00 98.38 254 ASN A O 1
ATOM 1910 N N . SER A 1 255 ? 14.317 -16.346 25.375 1.00 97.94 255 SER A N 1
ATOM 1911 C CA . SER A 1 255 ? 14.672 -16.561 26.786 1.00 97.94 255 SER A CA 1
ATOM 1912 C C . SER A 1 255 ? 14.802 -15.240 27.562 1.00 97.94 255 SER A C 1
ATOM 1914 O O . SER A 1 255 ? 15.618 -15.136 28.486 1.00 97.94 255 SER A O 1
ATOM 1916 N N . PHE A 1 256 ? 14.019 -14.217 27.194 1.00 98.50 256 PHE A N 1
ATOM 1917 C CA . PHE A 1 256 ? 13.962 -12.950 27.931 1.00 98.50 256 PHE A CA 1
ATOM 1918 C C . PHE A 1 256 ? 13.436 -13.168 29.350 1.00 98.50 256 PHE A C 1
ATOM 1920 O O . PHE A 1 256 ? 12.496 -13.929 29.553 1.00 98.50 256 PHE A O 1
ATOM 1927 N N . MET A 1 257 ? 14.039 -12.494 30.327 1.00 97.00 257 MET A N 1
ATOM 1928 C CA . MET A 1 257 ? 13.753 -12.644 31.757 1.00 97.00 257 MET A CA 1
ATOM 1929 C C . MET A 1 257 ? 13.536 -11.289 32.442 1.00 97.00 257 MET A C 1
ATOM 1931 O O . MET A 1 257 ? 13.697 -10.237 31.827 1.00 97.00 257 MET A O 1
ATOM 1935 N N . GLY A 1 258 ? 13.196 -11.313 33.732 1.00 96.19 258 GLY A N 1
ATOM 1936 C CA . GLY A 1 258 ? 12.879 -10.100 34.485 1.00 96.19 258 GLY A CA 1
ATOM 1937 C C . GLY A 1 258 ? 11.498 -9.551 34.126 1.00 96.19 258 GLY A C 1
ATOM 1938 O O . GLY A 1 258 ? 10.655 -10.272 33.599 1.00 96.19 258 GLY A O 1
ATOM 1939 N N . GLU A 1 259 ? 11.260 -8.283 34.442 1.00 97.56 259 GLU A N 1
ATOM 1940 C CA . GLU A 1 259 ? 9.947 -7.650 34.294 1.00 97.56 259 GLU A CA 1
ATOM 1941 C C . GLU A 1 259 ? 9.711 -7.102 32.879 1.00 97.56 259 GLU A C 1
ATOM 1943 O O . GLU A 1 259 ? 10.649 -6.707 32.182 1.00 97.56 259 GLU A O 1
ATOM 1948 N N . ILE A 1 260 ? 8.441 -7.018 32.467 1.00 98.25 260 ILE A N 1
ATOM 1949 C CA . ILE A 1 260 ? 8.056 -6.232 31.287 1.00 98.25 260 ILE A CA 1
ATOM 1950 C C . ILE A 1 260 ? 8.290 -4.746 31.631 1.00 98.25 260 ILE A C 1
ATOM 1952 O O . ILE A 1 260 ? 7.744 -4.279 32.633 1.00 98.25 260 ILE A O 1
ATOM 1956 N N . PRO A 1 261 ? 9.063 -3.967 30.850 1.00 97.19 261 PRO A N 1
ATOM 1957 C CA . PRO A 1 261 ? 9.386 -2.597 31.233 1.00 97.19 261 PRO A CA 1
ATOM 1958 C C . PRO A 1 261 ? 8.154 -1.690 31.310 1.00 97.19 261 PRO A C 1
ATOM 1960 O O . PRO A 1 261 ? 7.394 -1.559 30.352 1.00 97.19 261 PRO A O 1
ATOM 1963 N N . GLN A 1 262 ? 8.001 -0.963 32.422 1.00 95.75 262 GLN A N 1
ATOM 1964 C CA . GLN A 1 262 ? 6.934 0.037 32.598 1.00 95.75 262 GLN A CA 1
ATOM 1965 C C . GLN A 1 262 ? 6.947 1.114 31.490 1.00 95.75 262 GLN A C 1
ATOM 1967 O O . GLN A 1 262 ? 5.891 1.663 31.155 1.00 95.75 262 GLN A O 1
ATOM 1972 N N . SER A 1 263 ? 8.115 1.381 30.889 1.00 96.69 263 SER A N 1
ATOM 1973 C CA . SER A 1 263 ? 8.301 2.291 29.752 1.00 96.69 263 SER A CA 1
ATOM 1974 C C . SER A 1 263 ? 7.592 1.851 28.469 1.00 96.69 263 SER A C 1
ATOM 1976 O O . SER A 1 263 ? 7.390 2.692 27.603 1.00 96.69 263 SER A O 1
ATOM 1978 N N . PHE A 1 264 ? 7.129 0.601 28.344 1.00 97.00 264 PHE A N 1
ATOM 1979 C CA . PHE A 1 264 ? 6.336 0.162 27.185 1.00 97.00 264 PHE A CA 1
ATOM 1980 C C . PHE A 1 264 ? 5.027 0.951 27.012 1.00 97.00 264 PHE A C 1
ATOM 1982 O O . PHE A 1 264 ? 4.490 1.004 25.914 1.00 97.00 264 PHE A O 1
ATOM 1989 N N . GLY A 1 265 ? 4.537 1.640 28.051 1.00 93.81 265 GLY A N 1
ATOM 1990 C CA . GLY A 1 265 ? 3.448 2.615 27.901 1.00 93.81 265 GLY A CA 1
ATOM 1991 C C . GLY A 1 265 ? 3.790 3.848 27.050 1.00 93.81 265 GLY A C 1
ATOM 1992 O O . GLY A 1 265 ? 2.887 4.619 26.739 1.00 93.81 265 GLY A O 1
ATOM 1993 N N . GLY A 1 266 ? 5.066 4.048 26.699 1.00 94.06 266 GLY A N 1
ATOM 1994 C CA . GLY A 1 266 ? 5.549 5.063 25.759 1.00 94.06 266 GLY A CA 1
ATOM 1995 C C . GLY A 1 266 ? 5.476 4.643 24.286 1.00 94.06 266 GLY A C 1
ATOM 1996 O O . GLY A 1 266 ? 5.614 5.500 23.417 1.00 94.06 266 GLY A O 1
ATOM 1997 N N . LEU A 1 267 ? 5.187 3.369 23.990 1.00 95.56 267 LEU A N 1
ATOM 1998 C CA . LEU A 1 267 ? 4.990 2.838 22.633 1.00 95.56 267 LEU A CA 1
ATOM 1999 C C . LEU A 1 267 ? 3.615 3.256 22.078 1.00 95.56 267 LEU A C 1
ATOM 2001 O O . LEU A 1 267 ? 2.746 2.431 21.809 1.00 95.56 267 LEU A O 1
ATOM 2005 N N . ILE A 1 268 ? 3.372 4.564 21.985 1.00 92.12 268 ILE A N 1
ATOM 2006 C CA . ILE A 1 268 ? 2.032 5.141 21.799 1.00 92.12 268 ILE A CA 1
ATOM 2007 C C . ILE A 1 268 ? 1.333 4.739 20.492 1.00 92.12 268 ILE A C 1
ATOM 2009 O O . ILE A 1 268 ? 0.103 4.793 20.455 1.00 92.12 268 ILE A O 1
ATOM 2013 N N . SER A 1 269 ? 2.082 4.311 19.470 1.00 92.88 269 SER A N 1
ATOM 2014 C CA . SER A 1 269 ? 1.568 3.853 18.167 1.00 92.88 269 SER A CA 1
ATOM 2015 C C . SER A 1 269 ? 1.343 2.335 18.076 1.00 92.88 269 SER A C 1
ATOM 2017 O O . SER A 1 269 ? 0.821 1.860 17.069 1.00 92.88 269 SER A O 1
ATOM 2019 N N . LEU A 1 270 ? 1.701 1.571 19.115 1.00 96.00 270 LEU A N 1
ATOM 2020 C CA . LEU A 1 270 ? 1.757 0.108 19.071 1.00 96.00 270 LEU A CA 1
ATOM 2021 C C . LEU A 1 270 ? 0.385 -0.529 18.826 1.00 96.00 270 LEU A C 1
ATOM 2023 O O . LEU A 1 270 ? -0.558 -0.283 19.580 1.00 96.00 270 LEU A O 1
ATOM 2027 N N . LYS A 1 271 ? 0.309 -1.386 17.801 1.00 92.94 271 LYS A N 1
ATOM 2028 C CA . LYS A 1 271 ? -0.865 -2.177 17.391 1.00 92.94 271 LYS A CA 1
ATOM 2029 C C . LYS A 1 271 ? -0.726 -3.658 17.736 1.00 92.94 271 LYS A C 1
ATOM 2031 O O . LYS A 1 271 ? -1.718 -4.296 18.090 1.00 92.94 271 LYS A O 1
ATOM 2036 N N . TYR A 1 272 ? 0.494 -4.189 17.666 1.00 95.94 272 TYR A N 1
ATOM 2037 C CA . TYR A 1 272 ? 0.810 -5.593 17.919 1.00 95.94 272 TYR A CA 1
ATOM 2038 C C . TYR A 1 272 ? 1.925 -5.723 18.960 1.00 95.94 272 TYR A C 1
ATOM 2040 O O . TYR A 1 272 ? 3.007 -5.163 18.787 1.00 95.94 272 TYR A O 1
ATOM 2048 N N . LEU A 1 273 ? 1.669 -6.482 20.030 1.00 98.12 273 LEU A N 1
ATOM 2049 C CA . LEU A 1 273 ? 2.655 -6.823 21.055 1.00 98.12 273 LEU A CA 1
ATOM 2050 C C . LEU A 1 273 ? 2.595 -8.312 21.409 1.00 98.12 273 LEU A C 1
ATOM 2052 O O . LEU A 1 273 ? 1.666 -8.766 22.083 1.00 98.12 273 LEU A O 1
ATOM 2056 N N . ASN A 1 274 ? 3.626 -9.062 21.036 1.00 98.06 274 ASN A N 1
ATOM 2057 C CA . ASN A 1 274 ? 3.771 -10.465 21.410 1.00 98.06 274 ASN A CA 1
ATOM 2058 C C . ASN A 1 274 ? 5.067 -10.681 22.202 1.00 98.06 274 ASN A C 1
ATOM 2060 O O . ASN A 1 274 ? 6.175 -10.530 21.697 1.00 98.06 274 ASN A O 1
ATOM 2064 N N . LEU A 1 275 ? 4.912 -11.039 23.476 1.00 98.50 275 LEU A N 1
ATOM 2065 C CA . LEU A 1 275 ? 5.997 -11.378 24.402 1.00 98.50 275 LEU A CA 1
ATOM 2066 C C . LEU A 1 275 ? 5.925 -12.850 24.841 1.00 98.50 275 LEU A C 1
ATOM 2068 O O . LEU A 1 275 ? 6.575 -13.245 25.812 1.00 98.50 275 LEU A O 1
ATOM 2072 N N . SER A 1 276 ? 5.095 -13.662 24.179 1.00 98.12 276 SER A N 1
ATOM 2073 C CA . SER A 1 276 ? 4.796 -15.021 24.633 1.00 98.12 276 SER A CA 1
ATOM 2074 C C . SER A 1 276 ? 6.004 -15.962 24.587 1.00 98.12 276 SER A C 1
ATOM 2076 O O . SER A 1 276 ? 6.970 -15.703 23.878 1.00 98.12 276 SER A O 1
ATOM 2078 N N . ASN A 1 277 ? 5.956 -17.083 25.309 1.00 97.31 277 ASN A N 1
ATOM 2079 C CA . ASN A 1 277 ? 7.015 -18.103 25.308 1.00 97.31 277 ASN A CA 1
ATOM 2080 C C . ASN A 1 277 ? 8.392 -17.512 25.674 1.00 97.31 277 ASN A C 1
ATOM 2082 O O . ASN A 1 277 ? 9.334 -17.535 24.883 1.00 97.31 277 ASN A O 1
ATOM 2086 N N . ASN A 1 278 ? 8.479 -16.948 26.877 1.00 98.12 278 ASN A N 1
ATOM 2087 C CA . ASN A 1 278 ? 9.684 -16.352 27.453 1.00 98.12 278 ASN A CA 1
ATOM 2088 C C . ASN A 1 278 ? 9.767 -16.687 28.960 1.00 98.12 278 ASN A C 1
ATOM 2090 O O . ASN A 1 278 ? 8.994 -17.483 29.495 1.00 98.12 278 ASN A O 1
ATOM 2094 N N . LEU A 1 279 ? 10.735 -16.098 29.664 1.00 97.38 279 LEU A N 1
ATOM 2095 C CA . LEU A 1 279 ? 10.960 -16.244 31.105 1.00 97.38 279 LEU A CA 1
ATOM 2096 C C . LEU A 1 279 ? 10.604 -14.954 31.875 1.00 97.38 279 LEU A C 1
ATOM 2098 O O . LEU A 1 279 ? 11.16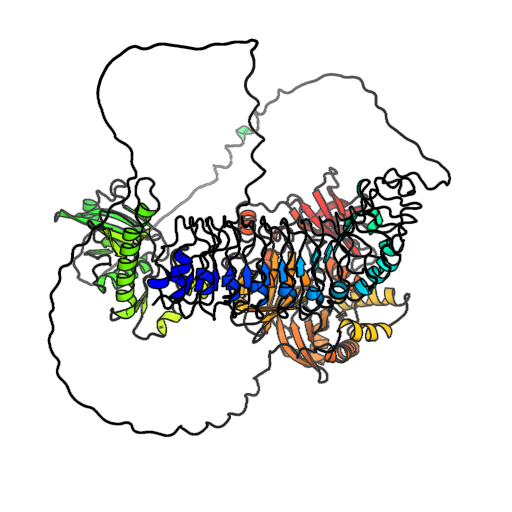5 -14.696 32.943 1.00 97.38 279 LEU A O 1
ATOM 2102 N N . LEU A 1 280 ? 9.692 -14.132 31.339 1.00 98.12 280 LEU A N 1
ATOM 2103 C CA . LEU A 1 280 ? 9.296 -12.857 31.946 1.00 98.12 280 LEU A CA 1
ATOM 2104 C C . LEU A 1 280 ? 8.513 -13.093 33.240 1.00 98.12 280 LEU A C 1
ATOM 2106 O O . LEU A 1 280 ? 7.697 -14.009 33.327 1.00 98.12 280 LEU A O 1
ATOM 2110 N N . SER A 1 281 ? 8.762 -12.265 34.245 1.00 96.44 281 SER A N 1
ATOM 2111 C CA . SER A 1 281 ? 8.231 -12.379 35.602 1.00 96.44 281 SER A CA 1
ATOM 2112 C C . SER A 1 281 ? 7.752 -11.022 36.131 1.00 96.44 281 SER A C 1
ATOM 2114 O O . SER A 1 281 ? 7.796 -10.019 35.423 1.00 96.44 281 SER A O 1
ATOM 2116 N N . GLY A 1 282 ? 7.254 -10.987 37.369 1.00 95.56 282 GLY A N 1
ATOM 2117 C CA . GLY A 1 282 ? 6.678 -9.773 37.957 1.00 95.56 282 GLY A CA 1
ATOM 2118 C C . GLY A 1 282 ? 5.256 -9.481 37.470 1.00 95.56 282 GLY A C 1
ATOM 2119 O O . GLY A 1 282 ? 4.609 -10.327 36.843 1.00 95.56 282 GLY A O 1
ATOM 2120 N N . ASP A 1 283 ? 4.756 -8.299 37.824 1.00 96.19 283 ASP A N 1
ATOM 2121 C CA . ASP A 1 283 ? 3.407 -7.848 37.477 1.00 96.19 283 ASP A CA 1
ATOM 2122 C C . ASP A 1 283 ? 3.319 -7.396 36.009 1.00 96.19 283 ASP A C 1
ATOM 2124 O O . ASP A 1 283 ? 4.281 -6.891 35.430 1.00 96.19 283 ASP A O 1
ATOM 2128 N N . ILE A 1 284 ? 2.128 -7.489 35.410 1.00 97.12 284 ILE A N 1
ATOM 2129 C CA . ILE A 1 284 ? 1.863 -6.872 34.101 1.00 97.12 284 ILE A CA 1
ATOM 2130 C C . ILE A 1 284 ? 1.800 -5.336 34.268 1.00 97.12 284 ILE A C 1
ATOM 2132 O O . ILE A 1 284 ? 0.948 -4.848 35.022 1.00 97.12 284 ILE A O 1
ATOM 2136 N N . PRO A 1 285 ? 2.620 -4.545 33.544 1.00 95.81 285 PRO A N 1
ATOM 2137 C CA . PRO A 1 285 ? 2.643 -3.092 33.672 1.00 95.81 285 PRO A CA 1
ATOM 2138 C C . PRO A 1 285 ? 1.287 -2.442 33.401 1.00 95.81 285 PRO A C 1
ATOM 2140 O O . PRO A 1 285 ? 0.724 -2.540 32.308 1.00 95.81 285 PRO A O 1
ATOM 2143 N N . LYS A 1 286 ? 0.784 -1.682 34.380 1.00 94.00 286 LYS A N 1
ATOM 2144 C CA . LYS A 1 286 ? -0.472 -0.921 34.238 1.00 94.00 286 LYS A CA 1
ATOM 2145 C C . LYS A 1 286 ? -0.396 0.136 33.132 1.00 94.00 286 LYS A C 1
ATOM 2147 O O . LYS A 1 286 ? -1.432 0.535 32.615 1.00 94.00 286 LYS A O 1
ATOM 2152 N N . SER A 1 287 ? 0.805 0.569 32.746 1.00 94.19 287 SER A N 1
ATOM 2153 C CA . SER A 1 287 ? 1.019 1.518 31.649 1.00 94.19 287 SER A CA 1
ATOM 2154 C C . SER A 1 287 ? 0.599 0.971 30.280 1.00 94.19 287 SER A C 1
ATOM 2156 O O . SER A 1 287 ? 0.167 1.757 29.441 1.00 94.19 287 SER A O 1
ATOM 2158 N N . LEU A 1 288 ? 0.610 -0.354 30.072 1.00 94.56 288 LEU A N 1
ATOM 2159 C CA . LEU A 1 288 ? 0.103 -0.983 28.843 1.00 94.56 288 LEU A CA 1
ATOM 2160 C C . LEU A 1 288 ? -1.395 -0.718 28.619 1.00 94.56 288 LEU A C 1
ATOM 2162 O O . LEU A 1 288 ? -1.858 -0.724 27.483 1.00 94.56 288 LEU A O 1
ATOM 2166 N N . ALA A 1 289 ? -2.162 -0.430 29.678 1.00 89.31 289 ALA A N 1
ATOM 2167 C CA . ALA A 1 289 ? -3.583 -0.096 29.565 1.00 89.31 289 ALA A CA 1
ATOM 2168 C C . ALA A 1 289 ? -3.831 1.255 28.863 1.00 89.31 289 ALA A C 1
ATOM 2170 O O . ALA A 1 289 ? -4.951 1.510 28.420 1.00 89.31 289 ALA A O 1
ATOM 2171 N N . ASN A 1 290 ? -2.798 2.103 28.757 1.00 85.12 290 ASN A N 1
ATOM 2172 C CA . ASN A 1 290 ? -2.866 3.421 28.125 1.00 85.12 290 ASN A CA 1
ATOM 2173 C C . ASN A 1 290 ? -2.621 3.380 26.606 1.00 85.12 290 ASN A C 1
ATOM 2175 O O . ASN A 1 290 ? -2.849 4.390 25.937 1.00 85.12 290 ASN A O 1
ATOM 2179 N N . LEU A 1 291 ? -2.164 2.246 26.057 1.00 90.19 291 LEU A N 1
ATOM 2180 C CA . LEU A 1 291 ? -1.861 2.094 24.633 1.00 90.19 291 LEU A CA 1
ATOM 2181 C C . LEU A 1 291 ? -3.165 2.041 23.823 1.00 90.19 291 LEU A C 1
ATOM 2183 O O . LEU A 1 291 ? -3.932 1.083 23.899 1.00 90.19 291 LEU A O 1
ATOM 2187 N N . ARG A 1 292 ? -3.458 3.120 23.087 1.00 86.44 292 ARG A N 1
ATOM 2188 C CA . ARG A 1 292 ? -4.788 3.357 22.491 1.00 86.44 292 ARG A CA 1
ATOM 2189 C C . ARG A 1 292 ? -5.060 2.560 21.217 1.00 86.44 292 ARG A C 1
ATOM 2191 O O . ARG A 1 292 ? -6.232 2.303 20.929 1.00 86.44 292 ARG A O 1
ATOM 2198 N N . TYR A 1 293 ? -4.003 2.210 20.489 1.00 87.44 293 TYR A N 1
ATOM 2199 C CA . TYR A 1 293 ? -4.055 1.487 19.216 1.00 87.44 293 TYR A CA 1
ATOM 2200 C C . TYR A 1 293 ? -3.721 -0.004 19.352 1.00 87.44 293 TYR A C 1
ATOM 2202 O O . TYR A 1 293 ? -3.770 -0.710 18.356 1.00 87.44 293 TYR A O 1
ATOM 2210 N N . LEU A 1 294 ? -3.417 -0.492 20.562 1.00 90.38 294 LEU A N 1
ATOM 2211 C CA . LEU A 1 294 ? -2.994 -1.875 20.776 1.00 90.38 294 LEU A CA 1
ATOM 2212 C C . LEU A 1 294 ? -4.177 -2.836 20.591 1.00 90.38 294 LEU A C 1
ATOM 2214 O O . LEU A 1 294 ? -5.073 -2.915 21.436 1.00 90.38 294 LEU A O 1
ATOM 2218 N N . GLU A 1 295 ? -4.167 -3.548 19.467 1.00 87.75 295 GLU A N 1
ATOM 2219 C CA . GLU A 1 295 ? -5.202 -4.488 19.031 1.00 87.75 295 GLU A CA 1
ATOM 2220 C C . GLU A 1 295 ? -4.893 -5.912 19.497 1.00 87.75 295 GLU A C 1
ATOM 2222 O O . GLU A 1 295 ? -5.768 -6.593 20.040 1.00 87.75 295 GLU A O 1
ATOM 2227 N N . ILE A 1 296 ? -3.638 -6.345 19.327 1.00 86.50 296 ILE A N 1
ATOM 2228 C CA . ILE A 1 296 ? -3.175 -7.693 19.664 1.00 86.50 296 ILE A CA 1
ATOM 2229 C C . ILE A 1 296 ? -2.137 -7.616 20.780 1.00 86.50 296 ILE A C 1
ATOM 2231 O O . ILE A 1 296 ? -1.083 -7.002 20.633 1.00 86.50 296 ILE A O 1
ATOM 2235 N N . LEU A 1 297 ? -2.431 -8.293 21.892 1.00 95.19 297 LEU A N 1
ATOM 2236 C CA . LEU A 1 297 ? -1.519 -8.482 23.014 1.00 95.19 297 LEU A CA 1
ATOM 2237 C C . LEU A 1 297 ? -1.458 -9.972 23.382 1.00 95.19 297 LEU A C 1
ATOM 2239 O O . LEU A 1 297 ? -2.482 -10.587 23.696 1.00 95.19 297 LEU A O 1
ATOM 2243 N N . ASN A 1 298 ? -0.255 -10.545 23.370 1.00 95.38 298 ASN A N 1
ATOM 2244 C CA . ASN A 1 298 ? 0.004 -11.923 23.782 1.00 95.38 298 ASN A CA 1
ATOM 2245 C C . ASN A 1 298 ? 1.169 -11.983 24.782 1.00 95.38 298 ASN A C 1
ATOM 2247 O O . ASN A 1 298 ? 2.297 -11.608 24.471 1.00 95.38 298 ASN A O 1
ATOM 2251 N N . LEU A 1 299 ? 0.883 -12.464 25.992 1.00 97.56 299 LEU A N 1
ATOM 2252 C CA . LEU A 1 299 ? 1.816 -12.597 27.117 1.00 97.56 299 LEU A CA 1
ATOM 2253 C C . LEU A 1 299 ? 1.926 -14.057 27.604 1.00 97.56 299 LEU A C 1
ATOM 2255 O O . LEU A 1 299 ? 2.505 -14.320 28.660 1.00 97.56 299 LEU A O 1
ATOM 2259 N N . SER A 1 300 ? 1.341 -15.009 26.874 1.00 96.88 300 SER A N 1
ATOM 2260 C CA . SER A 1 300 ? 1.253 -16.419 27.274 1.00 96.88 300 SER A CA 1
ATOM 2261 C C . SER A 1 300 ? 2.616 -17.100 27.434 1.00 96.88 300 SER A C 1
ATOM 2263 O O . SER A 1 300 ? 3.628 -16.634 26.923 1.00 96.88 300 SER A O 1
ATOM 2265 N N . PHE A 1 301 ? 2.659 -18.210 28.165 1.00 95.06 301 PHE A N 1
ATOM 2266 C CA . PHE A 1 301 ? 3.854 -19.017 28.418 1.00 95.06 301 PHE A CA 1
ATOM 2267 C C . PHE A 1 301 ? 5.031 -18.182 28.956 1.00 95.06 301 PHE A C 1
ATOM 2269 O O . PHE A 1 301 ? 6.127 -18.181 28.404 1.00 95.06 301 PHE A O 1
ATOM 2276 N N . ASN A 1 302 ? 4.763 -17.465 30.049 1.00 97.75 302 ASN A N 1
ATOM 2277 C CA . ASN A 1 302 ? 5.728 -16.721 30.857 1.00 97.75 302 ASN A CA 1
ATOM 2278 C C . ASN A 1 302 ? 5.557 -17.078 32.355 1.00 97.75 302 ASN A C 1
ATOM 2280 O O . ASN A 1 302 ? 4.784 -17.969 32.721 1.00 97.75 302 ASN A O 1
ATOM 2284 N N . MET A 1 303 ? 6.287 -16.389 33.235 1.00 96.81 303 MET A N 1
ATOM 2285 C CA . MET A 1 303 ? 6.229 -16.508 34.700 1.00 96.81 303 MET A CA 1
ATOM 2286 C C . MET A 1 303 ? 5.571 -15.282 35.366 1.00 96.81 303 MET A C 1
ATOM 2288 O O . MET A 1 303 ? 5.915 -14.937 36.500 1.00 96.81 303 MET A O 1
ATOM 2292 N N . LEU A 1 304 ? 4.644 -14.607 34.677 1.00 96.75 304 LEU A N 1
ATOM 2293 C CA . LEU A 1 304 ? 3.992 -13.394 35.181 1.00 96.75 304 LEU A CA 1
ATOM 2294 C C . LEU A 1 304 ? 3.097 -13.694 36.393 1.00 96.75 304 LEU A C 1
ATOM 2296 O O . LEU A 1 304 ? 2.487 -14.767 36.509 1.00 96.75 304 LEU A O 1
ATOM 2300 N N . VAL A 1 305 ? 3.022 -12.721 37.300 1.00 94.56 305 VAL A N 1
ATOM 2301 C CA . VAL A 1 305 ? 2.300 -12.806 38.573 1.00 94.56 305 VAL A CA 1
ATOM 2302 C C . VAL A 1 305 ? 1.346 -11.623 38.762 1.00 94.56 305 VAL A C 1
ATOM 2304 O O . VAL A 1 305 ? 1.338 -10.674 37.981 1.00 94.56 305 VAL A O 1
ATOM 2307 N N . GLY A 1 306 ? 0.520 -11.696 39.805 1.00 92.06 306 GLY A N 1
ATOM 2308 C CA . GLY A 1 306 ? -0.253 -10.556 40.286 1.00 92.06 306 GLY A CA 1
ATOM 2309 C C . GLY A 1 306 ? -1.542 -10.292 39.513 1.00 92.06 306 GLY A C 1
ATOM 2310 O O . GLY A 1 306 ? -2.087 -11.161 38.830 1.00 92.06 306 GLY A O 1
ATOM 2311 N N . GLN A 1 307 ? -2.096 -9.095 39.698 1.00 93.00 307 GLN A N 1
ATOM 2312 C CA . GLN A 1 307 ? -3.413 -8.755 39.168 1.00 93.00 307 GLN A CA 1
ATOM 2313 C C . GLN A 1 307 ? -3.334 -8.342 37.693 1.00 93.00 307 GLN A C 1
ATOM 2315 O O . GLN A 1 307 ? -2.684 -7.351 37.366 1.00 93.00 307 GLN A O 1
ATOM 2320 N N . ILE A 1 308 ? -4.095 -9.019 36.827 1.00 93.88 308 ILE A N 1
ATOM 2321 C CA . ILE A 1 308 ? -4.305 -8.594 35.434 1.00 93.88 308 ILE A CA 1
ATOM 2322 C C . ILE A 1 308 ? -4.906 -7.168 35.435 1.00 93.88 308 ILE A C 1
ATOM 2324 O O . ILE A 1 308 ? -5.979 -6.974 36.027 1.00 93.88 308 ILE A O 1
ATOM 2328 N N . PRO A 1 309 ? -4.252 -6.164 34.812 1.00 92.19 309 PRO A N 1
ATOM 2329 C CA . PRO A 1 309 ? -4.723 -4.783 34.827 1.00 92.19 309 PRO A CA 1
ATOM 2330 C C . PRO A 1 309 ? -6.106 -4.603 34.191 1.00 92.19 309 PRO A C 1
ATOM 2332 O O . PRO A 1 309 ? -6.571 -5.413 33.392 1.00 92.19 309 PRO A O 1
ATOM 2335 N N . GLN A 1 310 ? -6.767 -3.499 34.534 1.00 84.94 310 GLN A N 1
ATOM 2336 C CA . GLN A 1 310 ? -8.013 -3.071 33.897 1.00 84.94 310 GLN A CA 1
ATOM 2337 C C . GLN A 1 310 ? -7.714 -2.007 32.833 1.00 84.94 310 GLN A C 1
ATOM 2339 O O . GLN A 1 310 ? -6.805 -1.198 33.000 1.00 84.94 310 GLN A O 1
ATOM 2344 N N . GLY A 1 311 ? -8.484 -2.010 31.745 1.00 82.81 311 GLY A N 1
ATOM 2345 C CA . GLY A 1 311 ? -8.343 -1.084 30.618 1.00 82.81 311 GLY A CA 1
ATOM 2346 C C . GLY A 1 311 ? -8.799 -1.722 29.305 1.00 82.81 311 GLY A C 1
ATOM 2347 O O . GLY A 1 311 ? -8.973 -2.939 29.246 1.00 82.81 311 GLY A O 1
ATOM 2348 N N . ARG A 1 312 ? -8.972 -0.914 28.248 1.00 83.25 312 ARG A N 1
ATOM 2349 C CA . ARG A 1 312 ? -9.501 -1.359 26.939 1.00 83.25 312 ARG A CA 1
ATOM 2350 C C . ARG A 1 312 ? -8.708 -2.536 26.352 1.00 83.25 312 ARG A C 1
ATOM 2352 O O . ARG A 1 312 ? -9.302 -3.547 25.981 1.00 83.25 312 ARG A O 1
ATOM 2359 N N . VAL A 1 313 ? -7.378 -2.429 26.356 1.00 85.69 313 VAL A N 1
ATOM 2360 C CA . VAL A 1 313 ? -6.449 -3.491 25.927 1.00 85.69 313 VAL A CA 1
ATOM 2361 C C . VAL A 1 313 ? -6.741 -4.800 26.674 1.00 85.69 313 VAL A C 1
ATOM 2363 O O . VAL A 1 313 ? -7.005 -5.840 26.075 1.00 85.69 313 VAL A O 1
ATOM 2366 N N . PHE A 1 314 ? -6.801 -4.734 28.005 1.00 86.56 314 PHE A N 1
ATOM 2367 C CA . PHE A 1 314 ? -7.006 -5.896 28.870 1.00 86.56 314 PHE A CA 1
ATOM 2368 C C . PHE A 1 314 ? -8.440 -6.441 28.874 1.00 86.56 314 PHE A C 1
ATOM 2370 O O . PHE A 1 314 ? -8.645 -7.585 29.284 1.00 86.56 314 PHE A O 1
ATOM 2377 N N . SER A 1 315 ? -9.440 -5.686 28.404 1.00 81.12 315 SER A N 1
ATOM 2378 C CA . SER A 1 315 ? -10.799 -6.208 28.196 1.00 81.12 315 SER A CA 1
ATOM 2379 C C . SER A 1 315 ? -10.932 -7.086 26.950 1.00 81.12 315 SER A C 1
ATOM 2381 O O . SER A 1 315 ? -11.737 -8.014 26.982 1.00 81.12 315 SER A O 1
ATOM 2383 N N . ASN A 1 316 ? -10.122 -6.862 25.907 1.00 75.62 316 ASN A N 1
ATOM 2384 C CA . ASN A 1 316 ? -10.189 -7.640 24.663 1.00 75.62 316 ASN A CA 1
ATOM 2385 C C . ASN A 1 316 ? -9.362 -8.943 24.701 1.00 75.62 316 ASN A C 1
ATOM 2387 O O . ASN A 1 316 ? -9.486 -9.783 23.816 1.00 75.62 316 ASN A O 1
ATOM 2391 N N . LEU A 1 317 ? -8.533 -9.144 25.735 1.00 82.94 317 LEU A N 1
ATOM 2392 C CA . LEU A 1 317 ? -7.724 -10.360 25.877 1.00 82.94 317 LEU A CA 1
ATOM 2393 C C . LEU A 1 317 ? -8.575 -11.632 25.959 1.00 82.94 317 LEU A C 1
ATOM 2395 O O . LEU A 1 317 ? -9.588 -11.665 26.670 1.00 82.94 317 LEU A O 1
ATOM 2399 N N . THR A 1 318 ? -8.088 -12.688 25.309 1.00 85.44 318 THR A N 1
ATOM 2400 C CA . THR A 1 318 ? -8.564 -14.071 25.417 1.00 85.44 318 THR A CA 1
ATOM 2401 C C . THR A 1 318 ? -7.813 -14.827 26.522 1.00 85.44 318 THR A C 1
ATOM 2403 O O . THR A 1 318 ? -6.816 -14.346 27.061 1.00 85.44 318 THR A O 1
ATOM 2406 N N . VAL A 1 319 ? -8.267 -16.042 26.860 1.00 86.00 319 VAL A N 1
ATOM 2407 C CA . VAL A 1 319 ? -7.530 -16.930 27.785 1.00 86.00 319 VAL A CA 1
ATOM 2408 C C . VAL A 1 319 ? -6.172 -17.325 27.192 1.00 86.00 319 VAL A C 1
ATOM 2410 O O . VAL A 1 319 ? -5.167 -17.300 27.899 1.00 86.00 319 VAL A O 1
ATOM 2413 N N . SER A 1 320 ? -6.126 -17.615 25.887 1.00 88.94 320 SER A N 1
ATOM 2414 C CA . SER A 1 320 ? -4.905 -18.001 25.172 1.00 88.94 320 SER A CA 1
ATOM 2415 C C . SER A 1 320 ? -3.827 -16.913 25.181 1.00 88.94 320 SER A C 1
ATOM 2417 O O . SER A 1 320 ? -2.655 -17.252 25.258 1.00 88.94 320 SER A O 1
ATOM 2419 N N . SER A 1 321 ? -4.183 -15.622 25.215 1.00 90.56 321 SER A N 1
ATOM 2420 C CA . SER A 1 321 ? -3.210 -14.523 25.363 1.00 90.56 321 SER A CA 1
ATOM 2421 C C . SER A 1 321 ? -2.478 -14.491 26.714 1.00 90.56 321 SER A C 1
ATOM 2423 O O . SER A 1 321 ? -1.499 -13.759 26.845 1.00 90.56 321 SER A O 1
ATOM 2425 N N . LEU A 1 322 ? -2.951 -15.221 27.732 1.00 94.00 322 LEU A N 1
ATOM 2426 C CA . LEU A 1 322 ? -2.410 -15.203 29.102 1.00 94.00 322 LEU A CA 1
ATOM 2427 C C . LEU A 1 322 ? -2.048 -16.596 29.642 1.00 94.00 322 LEU A C 1
ATOM 2429 O O . LEU A 1 322 ? -1.536 -16.701 30.759 1.00 94.00 322 LEU A O 1
ATOM 2433 N N . GLU A 1 323 ? -2.299 -17.655 28.869 1.00 91.81 323 GLU A N 1
ATOM 2434 C CA . GLU A 1 323 ? -2.068 -19.055 29.241 1.00 91.81 323 GLU A CA 1
ATOM 2435 C C . GLU A 1 323 ? -0.633 -19.309 29.747 1.00 91.81 323 GLU A C 1
ATOM 2437 O O . GLU A 1 323 ? 0.286 -18.550 29.463 1.00 91.81 323 GLU A O 1
ATOM 2442 N N . GLY A 1 324 ? -0.416 -20.344 30.563 1.00 88.94 324 GLY A N 1
ATOM 2443 C CA . GLY A 1 324 ? 0.905 -20.686 31.115 1.00 88.94 324 GLY A CA 1
ATOM 2444 C C . GLY A 1 324 ? 1.373 -19.835 32.309 1.00 88.94 324 GLY A C 1
ATOM 2445 O O . GLY A 1 324 ? 2.121 -20.343 33.145 1.00 88.94 324 GLY A O 1
ATOM 2446 N N . ASN A 1 325 ? 0.879 -18.602 32.471 1.00 92.50 325 ASN A N 1
ATOM 2447 C CA . ASN A 1 325 ? 1.235 -17.714 33.586 1.00 92.50 325 ASN A CA 1
ATOM 2448 C C . ASN A 1 325 ? 0.507 -18.088 34.892 1.00 92.50 325 ASN A C 1
ATOM 2450 O O . ASN A 1 325 ? -0.536 -17.532 35.240 1.00 92.50 325 ASN A O 1
ATOM 2454 N N . LYS A 1 326 ? 1.066 -19.042 35.645 1.00 88.06 326 LYS A N 1
ATOM 2455 C CA . LYS A 1 326 ? 0.435 -19.619 36.854 1.00 88.06 326 LYS A CA 1
ATOM 2456 C C . LYS A 1 326 ? 0.197 -18.636 38.010 1.00 88.06 326 LYS A C 1
ATOM 2458 O O . LYS A 1 326 ? -0.558 -18.971 38.918 1.00 88.06 326 LYS A O 1
ATOM 2463 N N . GLY A 1 327 ? 0.866 -17.482 38.021 1.00 88.69 327 GLY A N 1
ATOM 2464 C CA . GLY A 1 327 ? 0.783 -16.501 39.106 1.00 88.69 327 GLY A CA 1
ATOM 2465 C C . GLY A 1 327 ? -0.245 -15.386 38.904 1.00 88.69 327 GLY A C 1
ATOM 2466 O O . GLY A 1 327 ? -0.414 -14.576 39.816 1.00 88.69 327 GLY A O 1
ATOM 2467 N N . LEU A 1 328 ? -0.899 -15.313 37.740 1.00 93.62 328 LEU A N 1
ATOM 2468 C CA . LEU A 1 328 ? -1.886 -14.272 37.447 1.00 93.62 328 LEU A CA 1
ATOM 2469 C C . LEU A 1 328 ? -3.207 -14.501 38.196 1.00 93.62 328 LEU A C 1
ATOM 2471 O O . LEU A 1 328 ? -3.692 -15.626 38.334 1.00 93.62 328 LEU A O 1
ATOM 2475 N N . CYS A 1 329 ? -3.821 -13.406 38.638 1.00 90.94 329 CYS A N 1
ATOM 2476 C CA . CYS A 1 329 ? -5.135 -13.378 39.271 1.00 90.94 329 CYS A CA 1
ATOM 2477 C C . CYS A 1 329 ? -5.952 -12.152 38.826 1.00 90.94 329 CYS A C 1
ATOM 2479 O O . CYS A 1 329 ? -5.453 -11.231 38.175 1.00 90.94 329 CYS A O 1
ATOM 2481 N N . GLY A 1 330 ? -7.238 -12.124 39.182 1.00 78.06 330 GLY A N 1
ATOM 2482 C CA . GLY A 1 330 ? -8.178 -11.130 38.656 1.00 78.06 330 GLY A CA 1
ATOM 2483 C C . GLY A 1 330 ? -8.661 -11.498 37.250 1.00 78.06 330 GLY A C 1
ATOM 2484 O O . GLY A 1 330 ? -8.321 -12.547 36.733 1.00 78.06 330 GLY A O 1
ATOM 2485 N N . ALA A 1 331 ? -9.513 -10.665 36.646 1.00 85.25 331 ALA A N 1
ATOM 2486 C CA . ALA A 1 331 ? -10.251 -10.986 35.414 1.00 85.25 331 ALA A CA 1
ATOM 2487 C C . ALA A 1 331 ? -11.060 -12.319 35.448 1.00 85.25 331 ALA A C 1
ATOM 2489 O O . ALA A 1 331 ? -10.841 -13.195 34.607 1.00 85.25 331 ALA A O 1
ATOM 2490 N N . PRO A 1 332 ? -12.090 -12.455 36.320 1.00 81.00 332 PRO A N 1
ATOM 2491 C CA . PRO A 1 332 ? -12.946 -13.654 36.382 1.00 81.00 332 PRO A CA 1
ATOM 2492 C C . PRO A 1 332 ? -13.609 -14.043 35.050 1.00 81.00 332 PRO A C 1
ATOM 2494 O O . PRO A 1 332 ? -13.905 -15.214 34.830 1.00 81.00 332 PRO A O 1
ATOM 2497 N N . ARG A 1 333 ? -13.794 -13.078 34.133 1.00 84.25 333 ARG A N 1
ATOM 2498 C CA . ARG A 1 333 ? -14.286 -13.293 32.757 1.00 84.25 333 ARG A CA 1
ATOM 2499 C C . ARG A 1 333 ? -13.434 -14.284 31.940 1.00 84.25 333 ARG A C 1
ATOM 2501 O O . ARG A 1 333 ? -13.917 -14.814 30.950 1.00 84.25 333 ARG A O 1
ATOM 2508 N N . LEU A 1 334 ? -12.175 -14.494 32.338 1.00 83.88 334 LEU A N 1
ATOM 2509 C CA . LEU A 1 334 ? -11.205 -15.402 31.718 1.00 83.88 334 LEU A CA 1
ATOM 2510 C C . LEU A 1 334 ? -10.914 -16.643 32.588 1.00 83.88 334 LEU A C 1
ATOM 2512 O O . LEU A 1 334 ? -9.903 -17.305 32.388 1.00 83.88 334 LEU A O 1
ATOM 2516 N N . ASN A 1 335 ? -11.772 -16.956 33.567 1.00 83.56 335 ASN A N 1
ATOM 2517 C CA . ASN A 1 335 ? -11.608 -18.051 34.540 1.00 83.56 335 ASN A CA 1
ATOM 2518 C C . ASN A 1 335 ? -10.358 -17.971 35.443 1.00 83.56 335 ASN A C 1
ATOM 2520 O O . ASN A 1 335 ? -10.095 -18.906 36.199 1.00 83.56 335 ASN A O 1
ATOM 2524 N N . PHE A 1 336 ? -9.618 -16.860 35.432 1.00 85.19 336 PHE A N 1
ATOM 2525 C CA . PHE A 1 336 ? -8.565 -16.612 36.413 1.00 85.19 336 PHE A CA 1
ATOM 2526 C C . PHE A 1 336 ? -9.175 -16.376 37.801 1.00 85.19 336 PHE A C 1
ATOM 2528 O O . PHE A 1 336 ? -10.183 -15.677 37.961 1.00 85.19 336 PHE A O 1
ATOM 2535 N N . SER A 1 337 ? -8.550 -16.971 38.818 1.00 83.38 337 SER A N 1
ATOM 2536 C CA . SER A 1 337 ? -8.972 -16.854 40.214 1.00 83.38 337 SER A CA 1
ATOM 2537 C C . SER A 1 337 ? -9.068 -15.383 40.640 1.00 83.38 337 SER A C 1
ATOM 2539 O O . SER A 1 337 ? -8.150 -14.608 40.352 1.00 83.38 337 SER A O 1
ATOM 2541 N N . PRO A 1 338 ? -10.112 -14.971 41.384 1.00 80.44 338 PRO A N 1
ATOM 2542 C CA . PRO A 1 338 ? -10.094 -13.685 42.069 1.00 80.44 338 PRO A CA 1
ATOM 2543 C C . PRO A 1 338 ? -8.841 -13.592 42.946 1.00 80.44 338 PRO A C 1
ATOM 2545 O O . PRO A 1 338 ? -8.572 -14.511 43.723 1.00 80.44 338 PRO A O 1
ATOM 2548 N N . CYS A 1 339 ? -8.083 -12.496 42.844 1.00 79.69 339 CYS A N 1
ATOM 2549 C CA . CYS A 1 339 ? -7.009 -12.221 43.798 1.00 79.69 339 CYS A CA 1
ATOM 2550 C C . CYS A 1 339 ? -7.613 -12.237 45.213 1.00 79.69 339 CYS A C 1
ATOM 2552 O O . CYS A 1 339 ? -8.646 -11.607 45.440 1.00 79.69 339 CYS A O 1
ATOM 2554 N N . SER A 1 340 ? -7.031 -13.015 46.130 1.00 73.81 340 SER A N 1
ATOM 2555 C CA . SER A 1 340 ? -7.710 -13.496 47.344 1.00 73.81 340 SER A CA 1
ATOM 2556 C C . SER A 1 340 ? -8.372 -12.400 48.195 1.00 73.81 340 SER A C 1
ATOM 2558 O O . SER A 1 340 ? -7.720 -11.743 49.003 1.00 73.81 340 SER A O 1
ATOM 2560 N N . GLY A 1 341 ? -9.699 -12.275 48.063 1.00 47.56 341 GLY A N 1
ATOM 2561 C CA . GLY A 1 341 ? -10.528 -11.290 48.766 1.00 47.56 341 GLY A CA 1
ATOM 2562 C C . GLY A 1 341 ? -12.036 -11.591 48.700 1.00 47.56 341 GLY A C 1
ATOM 2563 O O . GLY A 1 341 ? -12.757 -10.927 47.974 1.00 47.56 341 GLY A O 1
ATOM 2564 N N . ARG A 1 342 ? -12.495 -12.592 49.475 1.00 34.19 342 ARG A N 1
ATOM 2565 C CA . ARG A 1 342 ? -13.904 -12.937 49.834 1.00 34.19 342 ARG A CA 1
ATOM 2566 C C . ARG A 1 342 ? -15.003 -12.951 48.729 1.00 34.19 342 ARG A C 1
ATOM 2568 O O . ARG A 1 342 ? -15.622 -11.939 48.439 1.00 34.19 342 ARG A O 1
ATOM 2575 N N . ILE A 1 343 ? -15.322 -14.173 48.264 1.00 36.72 343 ILE A N 1
ATOM 2576 C CA . ILE A 1 343 ? -16.654 -14.862 48.185 1.00 36.72 343 ILE A CA 1
ATOM 2577 C C . ILE A 1 343 ? -17.899 -13.938 48.342 1.00 36.72 343 ILE A C 1
ATOM 2579 O O . ILE A 1 343 ? -17.979 -13.236 49.343 1.00 36.72 343 ILE A O 1
ATOM 2583 N N . VAL A 1 344 ? -18.906 -13.916 47.442 1.00 30.20 344 VAL A N 1
ATOM 2584 C CA . VAL A 1 344 ? -19.972 -14.944 47.219 1.00 30.20 344 VAL A CA 1
ATOM 2585 C C . VAL A 1 344 ? -20.441 -15.010 45.748 1.00 30.20 344 VAL A C 1
ATOM 2587 O O . VAL A 1 344 ? -20.531 -13.986 45.083 1.00 30.20 344 VAL A O 1
ATOM 2590 N N . GLY A 1 345 ? -20.824 -16.200 45.261 1.00 29.00 345 GLY A N 1
ATOM 2591 C CA . GLY A 1 345 ? -21.585 -16.396 44.011 1.00 29.00 345 GLY A CA 1
ATOM 2592 C C . GLY A 1 345 ? -22.681 -17.465 44.168 1.00 29.00 345 GLY A C 1
ATOM 2593 O O . GLY A 1 345 ? -22.824 -18.010 45.260 1.00 29.00 345 GLY A O 1
ATOM 2594 N N . TYR A 1 346 ? -23.426 -17.797 43.103 1.00 26.28 346 TYR A N 1
ATOM 2595 C CA . TYR A 1 346 ? -24.257 -19.018 43.031 1.00 26.28 346 TYR A CA 1
ATOM 2596 C C . TYR A 1 346 ? -24.523 -19.471 41.581 1.00 26.28 346 TYR A C 1
ATOM 2598 O O . TYR A 1 346 ? -24.394 -18.685 40.645 1.00 26.28 346 TYR A O 1
ATOM 2606 N N . THR A 1 347 ? -24.865 -20.752 41.389 1.00 26.08 347 THR A N 1
ATOM 2607 C CA . THR A 1 347 ? -24.837 -21.445 40.087 1.00 26.08 347 THR A CA 1
ATOM 2608 C C . THR A 1 347 ? -26.115 -22.233 39.729 1.00 26.08 347 THR A C 1
ATOM 2610 O O . THR A 1 347 ? -26.773 -22.811 40.583 1.00 26.08 347 THR A O 1
ATOM 2613 N N . SER A 1 348 ? -26.343 -22.369 38.411 1.00 26.81 348 SER A N 1
ATOM 2614 C CA . SER A 1 348 ? -26.830 -23.576 37.693 1.00 26.81 348 SER A CA 1
ATOM 2615 C C . SER A 1 348 ? -28.304 -24.067 37.733 1.00 26.81 348 SER A C 1
ATOM 2617 O O . SER A 1 348 ? -28.771 -24.652 38.701 1.00 26.81 348 SER A O 1
ATOM 2619 N N . ARG A 1 349 ? -28.917 -24.058 36.530 1.00 32.31 349 ARG A N 1
ATOM 2620 C CA . ARG A 1 349 ? -29.724 -25.110 35.833 1.00 32.31 349 ARG A CA 1
ATOM 2621 C C . ARG A 1 349 ? -30.387 -26.258 36.643 1.00 32.31 349 ARG A C 1
ATOM 2623 O O . ARG A 1 349 ? -29.663 -27.073 37.209 1.00 32.31 349 ARG A O 1
ATOM 2630 N N . ARG A 1 350 ? -31.667 -26.570 36.324 1.00 29.25 350 ARG A N 1
ATOM 2631 C CA . ARG A 1 350 ? -32.084 -27.791 35.555 1.00 29.25 350 ARG A CA 1
ATOM 2632 C C . ARG A 1 350 ? -33.589 -27.848 35.175 1.00 29.25 350 ARG A C 1
ATOM 2634 O O . ARG A 1 350 ? -34.383 -27.045 35.639 1.00 29.25 350 ARG A O 1
ATOM 2641 N N . LYS A 1 351 ? -33.921 -28.780 34.261 1.00 31.44 351 LYS A N 1
ATOM 2642 C CA . LYS A 1 351 ? -35.221 -29.035 33.581 1.00 31.44 351 LYS A CA 1
ATOM 2643 C C . LYS A 1 351 ? -36.166 -29.966 34.374 1.00 31.44 351 LYS A C 1
ATOM 2645 O O . LYS A 1 351 ? -35.645 -30.794 35.116 1.00 31.44 351 LYS A O 1
ATOM 2650 N N . LEU A 1 352 ? -37.463 -30.019 34.012 1.00 27.31 352 LEU A N 1
ATOM 2651 C CA . LEU A 1 352 ? -38.186 -31.294 33.762 1.00 27.31 352 LEU A CA 1
ATOM 2652 C C . LEU A 1 352 ? -39.423 -31.135 32.828 1.00 27.31 352 LEU A C 1
ATOM 2654 O O . LEU A 1 352 ? -39.769 -30.016 32.465 1.00 27.31 352 LEU A O 1
ATOM 2658 N N . HIS A 1 353 ? -40.010 -32.256 32.377 1.00 29.42 353 HIS A N 1
ATOM 2659 C CA . HIS A 1 353 ? -40.968 -32.418 31.255 1.00 29.42 353 HIS A CA 1
ATOM 2660 C C . HIS A 1 353 ? -42.390 -32.892 31.690 1.00 29.42 353 HIS A C 1
ATOM 2662 O O . HIS A 1 353 ? -42.573 -33.216 32.858 1.00 29.42 353 HIS A O 1
ATOM 2668 N N . LEU A 1 354 ? -43.281 -33.107 30.687 1.00 28.48 354 LEU A N 1
ATOM 2669 C CA . LEU A 1 354 ? -44.514 -33.957 30.642 1.00 28.48 354 LEU A CA 1
ATOM 2670 C C . LEU A 1 354 ? -45.841 -33.213 30.990 1.00 28.48 354 LEU A C 1
ATOM 2672 O O . LEU A 1 354 ? -45.825 -32.369 31.873 1.00 28.48 354 LEU A O 1
ATOM 2676 N N . LEU A 1 355 ? -47.018 -33.432 30.354 1.00 28.80 355 LEU A N 1
ATOM 2677 C CA . LEU A 1 355 ? -47.448 -34.383 29.298 1.00 28.80 355 LEU A CA 1
ATOM 2678 C C . LEU A 1 355 ? -48.685 -33.881 28.472 1.00 28.80 355 LEU A C 1
ATOM 2680 O O . LEU A 1 355 ? -49.617 -33.335 29.042 1.00 28.80 355 LEU A O 1
ATOM 2684 N N . GLN A 1 356 ? -48.664 -34.129 27.149 1.00 29.78 356 GLN A N 1
ATOM 2685 C CA . GLN A 1 356 ? -49.726 -34.339 26.113 1.00 29.78 356 GLN A CA 1
ATOM 2686 C C . GLN A 1 356 ? -51.225 -33.962 26.312 1.00 29.78 356 GLN A C 1
ATOM 2688 O O . GLN A 1 356 ? -51.834 -34.348 27.303 1.00 29.78 356 GLN A O 1
ATOM 2693 N N . CYS A 1 357 ? -51.870 -33.482 25.220 1.00 27.36 357 CYS A N 1
ATOM 2694 C CA . CYS A 1 357 ? -52.949 -34.208 24.488 1.00 27.36 357 CYS A CA 1
ATOM 2695 C C . CYS A 1 357 ? -53.327 -33.603 23.093 1.00 27.36 357 CYS A C 1
ATOM 2697 O O . CYS A 1 357 ? -53.816 -32.484 23.030 1.00 27.36 357 CYS A O 1
ATOM 2699 N N . ILE A 1 358 ? -53.111 -34.380 22.009 1.00 36.75 358 ILE A N 1
ATOM 2700 C CA . ILE A 1 358 ? -53.969 -34.645 20.805 1.00 36.75 358 ILE A CA 1
ATOM 2701 C C . ILE A 1 358 ? -54.750 -33.440 20.174 1.00 36.75 358 ILE A C 1
ATOM 2703 O O . ILE A 1 358 ? -55.650 -32.913 20.810 1.00 36.75 358 ILE A O 1
ATOM 2707 N N . LEU A 1 359 ? -54.423 -32.890 18.979 1.00 38.03 359 LEU A N 1
ATOM 2708 C CA . LEU A 1 359 ? -54.679 -33.356 17.574 1.00 38.03 359 LEU A CA 1
ATOM 2709 C C . LEU A 1 359 ? -56.191 -33.507 17.178 1.00 38.03 359 LEU A C 1
ATOM 2711 O O . LEU A 1 359 ? -57.005 -33.796 18.044 1.00 38.03 359 LEU A O 1
ATOM 2715 N N . PRO A 1 360 ? -56.597 -33.499 15.882 1.00 56.28 360 PRO A N 1
ATOM 2716 C CA . PRO A 1 360 ? -56.415 -32.461 14.839 1.00 56.28 360 PRO A CA 1
ATOM 2717 C C . PRO A 1 360 ? -57.673 -32.245 13.931 1.00 56.28 360 PRO A C 1
ATOM 2719 O O . PRO A 1 360 ? -58.434 -33.182 13.722 1.00 56.28 360 PRO A O 1
ATOM 2722 N N . ILE A 1 361 ? -57.846 -31.098 13.242 1.00 39.09 361 ILE A N 1
ATOM 2723 C CA . ILE A 1 361 ? -58.697 -31.036 12.017 1.00 39.09 361 ILE A CA 1
ATOM 2724 C C . ILE A 1 361 ? -58.086 -30.118 10.940 1.00 39.09 361 ILE A C 1
ATOM 2726 O O . ILE A 1 361 ? -58.267 -28.904 10.953 1.00 39.09 361 ILE A O 1
ATOM 2730 N N . ILE A 1 362 ? -57.426 -30.729 9.952 1.00 56.81 362 ILE A N 1
ATOM 2731 C CA . ILE A 1 362 ? -57.189 -30.150 8.620 1.00 56.81 362 ILE A CA 1
ATOM 2732 C C . ILE A 1 362 ? -58.186 -30.829 7.674 1.00 56.81 362 ILE A C 1
ATOM 2734 O O . ILE A 1 362 ? -58.013 -32.013 7.398 1.00 56.81 362 ILE A O 1
ATOM 2738 N N . SER A 1 363 ? -59.216 -30.126 7.180 1.00 46.75 363 SER A N 1
ATOM 2739 C CA . SER A 1 363 ? -60.092 -30.678 6.118 1.00 46.75 363 SER A CA 1
ATOM 2740 C C . SER A 1 363 ? -61.032 -29.706 5.378 1.00 46.75 363 SER A C 1
ATOM 2742 O O . SER A 1 363 ? -61.759 -30.173 4.507 1.00 46.75 363 SER A O 1
ATOM 2744 N N . VAL A 1 364 ? -61.043 -28.386 5.642 1.00 52.44 364 VAL A N 1
ATOM 2745 C CA . VAL A 1 364 ? -62.027 -27.453 5.025 1.00 52.44 364 VAL A CA 1
ATOM 2746 C C . VAL A 1 364 ? -61.383 -26.360 4.155 1.00 52.44 364 VAL A C 1
ATOM 2748 O O . VAL A 1 364 ? -61.571 -25.166 4.353 1.00 52.44 364 VAL A O 1
ATOM 2751 N N . LEU A 1 365 ? -60.647 -26.821 3.138 1.00 50.09 365 LEU A N 1
ATOM 2752 C CA . LEU A 1 365 ? -60.852 -26.406 1.739 1.00 50.09 365 LEU A CA 1
ATOM 2753 C C . LEU A 1 365 ? -60.907 -24.875 1.488 1.00 50.09 365 LEU A C 1
ATOM 2755 O O . LEU A 1 365 ? -61.973 -24.268 1.500 1.00 50.09 365 LEU A O 1
ATOM 2759 N N . VAL A 1 366 ? -59.835 -24.180 1.089 1.00 55.69 366 VAL A N 1
ATOM 2760 C CA . VAL A 1 366 ? -59.025 -24.383 -0.145 1.00 55.69 366 VAL A CA 1
ATOM 2761 C C . VAL A 1 366 ? -59.857 -24.484 -1.451 1.00 55.69 366 VAL A C 1
ATOM 2763 O O . VAL A 1 366 ? -59.296 -24.532 -2.536 1.00 55.69 366 VAL A O 1
ATOM 2766 N N . VAL A 1 367 ? -61.196 -24.427 -1.395 1.00 55.44 367 VAL A N 1
ATOM 2767 C CA . VAL A 1 367 ? -62.089 -24.542 -2.574 1.00 55.44 367 VAL A CA 1
ATOM 2768 C C . VAL A 1 367 ? -62.827 -23.232 -2.905 1.00 55.44 367 VAL A C 1
ATOM 2770 O O . VAL A 1 367 ? -63.354 -23.089 -4.004 1.00 55.44 367 VAL A O 1
ATOM 2773 N N . LEU A 1 368 ? -62.839 -22.237 -2.008 1.00 54.91 368 LEU A N 1
ATOM 2774 C CA . LEU A 1 368 ? -63.674 -21.034 -2.175 1.00 54.91 368 LEU A CA 1
ATOM 2775 C C . LEU A 1 368 ? -63.015 -19.831 -2.880 1.00 54.91 368 LEU A C 1
ATOM 2777 O O . LEU A 1 368 ? -63.738 -19.029 -3.468 1.00 54.91 368 LEU A O 1
ATOM 2781 N N . SER A 1 369 ? -61.686 -19.671 -2.875 1.00 53.25 369 SER A N 1
ATOM 2782 C CA . SER A 1 369 ? -61.048 -18.467 -3.454 1.00 53.25 369 SER A CA 1
ATOM 2783 C C . SER A 1 369 ? -60.857 -18.517 -4.977 1.00 53.25 369 SER A C 1
ATOM 2785 O O . SER A 1 369 ? -60.823 -17.470 -5.624 1.00 53.25 369 SER A O 1
ATOM 2787 N N . CYS A 1 370 ? -60.812 -19.707 -5.587 1.00 50.00 370 CYS A N 1
ATOM 2788 C CA . CYS A 1 370 ? -60.616 -19.867 -7.035 1.00 50.00 370 CYS A CA 1
ATOM 2789 C C . CYS A 1 370 ? -61.787 -19.355 -7.901 1.00 50.00 370 CYS A C 1
ATOM 2791 O O . CYS A 1 370 ? -61.630 -19.227 -9.113 1.00 50.00 370 CYS A O 1
ATOM 2793 N N . LEU A 1 371 ? -62.944 -19.024 -7.311 1.00 53.91 371 LEU A N 1
ATOM 2794 C CA . LEU A 1 371 ? -64.117 -18.521 -8.041 1.00 53.91 371 LEU A CA 1
ATOM 2795 C C . LEU A 1 371 ? -64.152 -16.991 -8.227 1.00 53.91 371 LEU A C 1
ATOM 2797 O O . LEU A 1 371 ? -65.002 -16.494 -8.964 1.00 53.91 371 LEU A O 1
ATOM 2801 N N . PHE A 1 372 ? -63.217 -16.227 -7.646 1.00 56.34 372 PHE A N 1
ATOM 2802 C CA . PHE A 1 372 ? -63.141 -14.769 -7.867 1.00 56.34 372 PHE A CA 1
ATOM 2803 C C . PHE A 1 372 ? -62.423 -14.371 -9.177 1.00 56.34 372 PHE A C 1
ATOM 2805 O O . PHE A 1 372 ? -62.474 -13.217 -9.600 1.00 56.34 372 PHE A O 1
ATOM 2812 N N . LEU A 1 373 ? -61.805 -15.333 -9.872 1.00 54.66 373 LEU A N 1
ATOM 2813 C CA . LEU A 1 373 ? -60.954 -15.129 -11.059 1.00 54.66 373 LEU A CA 1
ATOM 2814 C C . LEU A 1 373 ? -61.686 -14.487 -12.265 1.00 54.66 373 LEU A C 1
ATOM 2816 O O . LEU A 1 373 ? -61.052 -14.016 -13.204 1.00 54.66 373 LEU A O 1
ATOM 2820 N N . ILE A 1 374 ? -63.023 -14.453 -12.265 1.00 52.84 374 ILE A N 1
ATOM 2821 C CA . ILE A 1 374 ? -63.829 -14.252 -13.484 1.00 52.84 374 ILE A CA 1
ATOM 2822 C C . ILE A 1 374 ? -64.477 -12.848 -13.580 1.00 52.84 374 ILE A C 1
ATOM 2824 O O . ILE A 1 374 ? -64.978 -12.471 -14.639 1.00 52.84 374 ILE A O 1
ATOM 2828 N N . PHE A 1 375 ? -64.424 -12.008 -12.536 1.00 48.09 375 PHE A N 1
ATOM 2829 C CA . PHE A 1 375 ? -65.164 -10.730 -12.530 1.00 48.09 375 PHE A CA 1
ATOM 2830 C C . PHE A 1 375 ? -64.485 -9.561 -13.281 1.00 48.09 375 PHE A C 1
ATOM 2832 O O . PHE A 1 375 ? -65.171 -8.737 -13.888 1.00 48.09 375 PHE A O 1
ATOM 2839 N N . VAL A 1 376 ? -63.149 -9.453 -13.268 1.00 46.69 376 VAL A N 1
ATOM 2840 C CA . VAL A 1 376 ? -62.461 -8.188 -13.635 1.00 46.69 376 VAL A CA 1
ATOM 2841 C C . VAL A 1 376 ? -62.045 -8.090 -15.115 1.00 46.69 376 VAL A C 1
ATOM 2843 O O . VAL A 1 376 ? -61.868 -6.987 -15.630 1.00 46.69 376 VAL A O 1
ATOM 2846 N N . ILE A 1 377 ? -62.032 -9.193 -15.874 1.00 52.34 377 ILE A N 1
ATOM 2847 C CA . ILE A 1 377 ? -61.761 -9.171 -17.333 1.00 52.34 377 ILE A CA 1
ATOM 2848 C C . ILE A 1 377 ? -62.874 -8.439 -18.133 1.00 52.34 377 ILE A C 1
ATOM 2850 O O . ILE A 1 377 ? -62.722 -8.165 -19.324 1.00 52.34 377 ILE A O 1
ATOM 2854 N N . HIS A 1 378 ? -63.994 -8.057 -17.504 1.00 42.44 378 HIS A N 1
ATOM 2855 C CA . HIS A 1 378 ? -65.190 -7.565 -18.201 1.00 42.44 378 HIS A CA 1
ATOM 2856 C C . HIS A 1 378 ? -65.457 -6.044 -18.204 1.00 42.44 378 HIS A C 1
ATOM 2858 O O . HIS A 1 378 ? -66.574 -5.622 -18.523 1.00 42.44 378 HIS A O 1
ATOM 2864 N N . ARG A 1 379 ? -64.447 -5.182 -17.975 1.00 39.06 379 ARG A N 1
ATOM 2865 C CA . ARG A 1 379 ? -64.561 -3.727 -18.253 1.00 39.06 379 ARG A CA 1
ATOM 2866 C C . ARG A 1 379 ? -63.625 -3.156 -19.340 1.00 39.06 379 ARG A C 1
ATOM 2868 O O . ARG A 1 379 ? -62.855 -2.239 -19.112 1.00 39.06 379 ARG A O 1
ATOM 2875 N N . ARG A 1 380 ? -63.945 -3.587 -20.572 1.00 37.28 380 ARG A N 1
ATOM 2876 C CA . ARG A 1 380 ? -64.110 -2.772 -21.810 1.00 37.28 380 ARG A CA 1
ATOM 2877 C C . ARG A 1 380 ? -62.875 -2.300 -22.620 1.00 37.28 380 ARG A C 1
ATOM 2879 O O . ARG A 1 380 ? -62.184 -1.353 -22.282 1.00 37.28 380 ARG A O 1
ATOM 2886 N N . ARG A 1 381 ? -62.773 -2.895 -23.822 1.00 35.22 381 ARG A N 1
ATOM 2887 C CA . ARG A 1 381 ? -61.998 -2.512 -25.032 1.00 35.22 381 ARG A CA 1
ATOM 2888 C C . ARG A 1 381 ? -62.442 -1.182 -25.690 1.00 35.22 381 ARG A C 1
ATOM 2890 O O . ARG A 1 381 ? -63.647 -0.927 -25.671 1.00 35.22 381 ARG A O 1
ATOM 2897 N N . LYS A 1 382 ? -61.543 -0.514 -26.458 1.00 29.27 382 LYS A N 1
ATOM 2898 C CA . LYS A 1 382 ? -61.685 -0.079 -27.898 1.00 29.27 382 LYS A CA 1
ATOM 2899 C C . LYS A 1 382 ? -60.504 0.831 -28.379 1.00 29.27 382 LYS A C 1
ATOM 2901 O O . LYS A 1 382 ? -60.244 1.809 -27.702 1.00 29.27 382 LYS A O 1
ATOM 2906 N N . THR A 1 383 ? -59.659 0.462 -29.373 1.00 31.41 383 THR A N 1
ATOM 2907 C CA . THR A 1 383 ? -59.661 0.764 -30.862 1.00 31.41 383 THR A CA 1
ATOM 2908 C C . THR A 1 383 ? -59.439 2.253 -31.266 1.00 31.41 383 THR A C 1
ATOM 2910 O O . THR A 1 383 ? -60.048 3.077 -30.603 1.00 31.41 383 THR A O 1
ATOM 2913 N N . ARG A 1 384 ? -58.742 2.703 -32.351 1.00 27.39 384 ARG A N 1
ATOM 2914 C CA . ARG A 1 384 ? -58.242 2.107 -33.642 1.00 27.39 384 ARG A CA 1
ATOM 2915 C C . ARG A 1 384 ? -57.333 3.105 -34.469 1.00 27.39 384 ARG A C 1
ATOM 2917 O O . ARG A 1 384 ? -57.624 4.285 -34.377 1.00 27.39 384 ARG A O 1
ATOM 2924 N N . ASN A 1 385 ? -56.381 2.614 -35.304 1.00 27.09 385 ASN A N 1
ATOM 2925 C CA . ASN A 1 385 ? -55.954 2.944 -36.726 1.00 27.09 385 ASN A CA 1
ATOM 2926 C C . ASN A 1 385 ? -55.977 4.400 -37.338 1.00 27.09 385 ASN A C 1
ATOM 2928 O O . ASN A 1 385 ? -56.824 5.174 -36.924 1.00 27.09 385 ASN A O 1
ATOM 2932 N N . SER A 1 386 ? -55.268 4.839 -38.424 1.00 26.73 386 SER A N 1
ATOM 2933 C CA . SER A 1 386 ? -54.141 4.387 -39.326 1.00 26.73 386 SER A CA 1
ATOM 2934 C C . SER A 1 386 ? -53.796 5.442 -40.452 1.00 26.73 386 SER A C 1
ATOM 2936 O O . SER A 1 386 ? -54.702 6.180 -40.817 1.00 26.73 386 SER A O 1
ATOM 2938 N N . ALA A 1 387 ? -52.597 5.367 -41.101 1.00 25.80 387 ALA A N 1
ATOM 2939 C CA . ALA A 1 387 ? -52.217 5.771 -42.513 1.00 25.80 387 ALA A CA 1
ATOM 2940 C C . ALA A 1 387 ? -52.182 7.280 -42.965 1.00 25.80 387 ALA A C 1
ATOM 2942 O O . ALA A 1 387 ? -52.883 8.077 -42.359 1.00 25.80 387 ALA A O 1
ATOM 2943 N N . ALA A 1 388 ? -51.502 7.771 -44.045 1.00 27.55 388 ALA A N 1
ATOM 2944 C CA . ALA A 1 388 ? -50.324 7.391 -44.901 1.00 27.55 388 ALA A CA 1
ATOM 2945 C C . ALA A 1 388 ? -49.993 8.505 -45.986 1.00 27.55 388 ALA A C 1
ATOM 2947 O O . ALA A 1 388 ? -50.741 9.476 -46.056 1.00 27.55 388 ALA A O 1
ATOM 2948 N N . THR A 1 389 ? -48.981 8.304 -46.879 1.00 24.69 389 THR A N 1
ATOM 2949 C CA . THR A 1 389 ? -48.601 9.012 -48.175 1.00 24.69 389 THR A CA 1
ATOM 2950 C C . THR A 1 389 ? -47.716 10.295 -48.163 1.00 24.69 389 THR A C 1
ATOM 2952 O O . THR A 1 389 ? -47.831 11.059 -47.213 1.00 24.69 389 THR A O 1
ATOM 2955 N N . ASP A 1 390 ? -46.887 10.674 -49.177 1.00 25.72 390 ASP A N 1
ATOM 2956 C CA . ASP A 1 390 ? -46.062 9.991 -50.241 1.00 25.72 390 ASP A CA 1
ATOM 2957 C C . ASP A 1 390 ? -45.150 11.025 -51.026 1.00 25.72 390 ASP A C 1
ATOM 2959 O O . ASP A 1 390 ? -45.349 12.227 -50.852 1.00 25.72 390 ASP A O 1
ATOM 2963 N N . PHE A 1 391 ? -44.237 10.558 -51.918 1.00 22.55 391 PHE A N 1
ATOM 2964 C CA . PHE A 1 391 ? -43.517 11.186 -53.081 1.00 22.55 391 PHE A CA 1
ATOM 2965 C C . PHE A 1 391 ? -41.954 11.291 -53.130 1.00 22.55 391 PHE A C 1
ATOM 2967 O O . PHE A 1 391 ? -41.262 11.353 -52.120 1.00 22.55 391 PHE A O 1
ATOM 2974 N N . GLN A 1 392 ? -41.412 11.251 -54.371 1.00 26.34 392 GLN A N 1
ATOM 2975 C CA . GLN A 1 392 ? -40.051 10.836 -54.831 1.00 26.34 392 GLN A CA 1
ATOM 2976 C C . GLN A 1 392 ? -39.303 11.918 -55.719 1.00 26.34 392 GLN A C 1
ATOM 2978 O O . GLN A 1 392 ? -39.741 13.065 -55.696 1.00 26.34 392 GLN A O 1
ATOM 2983 N N . PRO A 1 393 ? -38.302 11.623 -56.614 1.00 54.75 393 PRO A N 1
ATOM 2984 C CA . PRO A 1 393 ? -36.880 11.235 -56.387 1.00 54.75 393 PRO A CA 1
ATOM 2985 C C . PRO A 1 393 ? -35.823 11.926 -57.318 1.00 54.75 393 PRO A C 1
ATOM 2987 O O . PRO A 1 393 ? -36.180 12.670 -58.227 1.00 54.75 393 PRO A O 1
ATOM 2990 N N . LEU A 1 394 ? -34.530 11.560 -57.162 1.00 27.83 394 LEU A N 1
ATOM 2991 C CA . LEU A 1 394 ? -33.456 11.378 -58.190 1.00 27.83 394 LEU A CA 1
ATOM 2992 C C . LEU A 1 394 ? -32.171 10.839 -57.484 1.00 27.83 394 LEU A C 1
ATOM 2994 O O . LEU A 1 394 ? -32.008 11.117 -56.301 1.00 27.83 394 LEU A O 1
ATOM 2998 N N . GLY A 1 395 ? -31.227 10.076 -58.071 1.00 34.41 395 GLY A N 1
ATOM 2999 C CA . GLY A 1 395 ? -31.146 9.405 -59.384 1.00 34.41 395 GLY A CA 1
ATOM 3000 C C . GLY A 1 395 ? -29.904 8.470 -59.530 1.00 34.41 395 GLY A C 1
ATOM 3001 O O . GLY A 1 395 ? -28.925 8.626 -58.814 1.00 34.41 395 GLY A O 1
ATOM 3002 N N . GLU A 1 396 ? -29.993 7.488 -60.441 1.00 41.28 396 GLU A N 1
ATOM 3003 C CA . GLU A 1 396 ? -28.976 6.585 -61.062 1.00 41.28 396 GLU A CA 1
ATOM 3004 C C . GLU A 1 396 ? -27.621 6.217 -60.389 1.00 41.28 396 GLU A C 1
ATOM 3006 O O . GLU A 1 396 ? -26.661 6.976 -60.457 1.00 41.28 396 GLU A O 1
ATOM 3011 N N . HIS A 1 397 ? -27.482 4.941 -59.976 1.00 35.81 397 HIS A N 1
ATOM 3012 C CA . HIS A 1 397 ? -26.286 4.052 -60.045 1.00 35.81 397 HIS A CA 1
ATOM 3013 C C . HIS A 1 397 ? -26.790 2.578 -60.119 1.00 35.81 397 HIS A C 1
ATOM 3015 O O . HIS A 1 397 ? -27.976 2.358 -59.884 1.00 35.81 397 HIS A O 1
ATOM 3021 N N . ARG A 1 398 ? -25.969 1.560 -60.472 1.00 54.31 398 ARG A N 1
ATOM 3022 C CA . ARG A 1 398 ? -26.428 0.154 -60.710 1.00 54.31 398 ARG A CA 1
ATOM 3023 C C . ARG A 1 398 ? -27.211 -0.418 -59.511 1.00 54.31 398 ARG A C 1
ATOM 3025 O O . ARG A 1 398 ? -26.607 -0.846 -58.530 1.00 54.31 398 ARG A O 1
ATOM 3032 N N . VAL A 1 399 ? -28.539 -0.470 -59.637 1.00 55.16 399 VAL A N 1
ATOM 3033 C CA . VAL A 1 399 ? -29.467 -0.884 -58.574 1.00 55.16 399 VAL A CA 1
ATOM 3034 C C . VAL A 1 399 ? -29.591 -2.407 -58.525 1.00 55.16 399 VAL A C 1
ATOM 3036 O O . VAL A 1 399 ? -30.104 -3.014 -59.463 1.00 55.16 399 VAL A O 1
ATOM 3039 N N . VAL A 1 400 ? -29.170 -3.023 -57.420 1.00 66.69 400 VAL A N 1
ATOM 3040 C CA . VAL A 1 400 ? -29.599 -4.382 -57.050 1.00 66.69 400 VAL A CA 1
ATOM 3041 C C . VAL A 1 400 ? -30.893 -4.241 -56.251 1.00 66.69 400 VAL A C 1
ATOM 3043 O O . VAL A 1 400 ? -30.919 -3.501 -55.268 1.00 66.69 400 VAL A O 1
ATOM 3046 N N . SER A 1 401 ? -31.982 -4.893 -56.668 1.00 69.12 401 SER A N 1
ATOM 3047 C CA . SER A 1 401 ? -33.274 -4.725 -55.994 1.00 69.12 401 SER A CA 1
ATOM 3048 C C . SER A 1 401 ? -33.425 -5.647 -54.780 1.00 69.12 401 SER A C 1
ATOM 3050 O O . SER A 1 401 ? -32.786 -6.698 -54.679 1.00 69.12 401 SER A O 1
ATOM 3052 N N . TYR A 1 402 ? -34.354 -5.302 -53.882 1.00 76.62 402 TYR A N 1
ATOM 3053 C CA . TYR A 1 402 ? -34.756 -6.172 -52.772 1.00 76.62 402 TYR A CA 1
ATOM 3054 C C . TYR A 1 402 ? -35.156 -7.580 -53.250 1.00 76.62 402 TYR A C 1
ATOM 3056 O O . TYR A 1 402 ? -34.821 -8.569 -52.602 1.00 76.62 402 TYR A O 1
ATOM 3064 N N . HIS A 1 403 ? -35.832 -7.691 -54.400 1.00 73.88 403 HIS A N 1
ATOM 3065 C CA . HIS A 1 403 ? -36.256 -8.981 -54.949 1.00 73.88 403 HIS A CA 1
ATOM 3066 C C . HIS A 1 403 ? -35.086 -9.837 -55.441 1.00 73.88 403 HIS A C 1
ATOM 3068 O O . HIS A 1 403 ? -35.153 -11.063 -55.333 1.00 73.88 403 HIS A O 1
ATOM 3074 N N . ASP A 1 404 ? -34.013 -9.217 -55.930 1.00 77.00 404 ASP A N 1
ATOM 3075 C CA . ASP A 1 404 ? -32.810 -9.929 -56.367 1.00 77.00 404 ASP A CA 1
ATOM 3076 C C . ASP A 1 404 ? -32.033 -10.444 -55.151 1.00 77.00 404 ASP A C 1
ATOM 3078 O O . ASP A 1 404 ? -31.652 -11.612 -55.116 1.00 77.00 404 ASP A O 1
ATOM 3082 N N . LEU A 1 405 ? -31.905 -9.630 -54.093 1.00 81.62 405 LEU A N 1
ATOM 3083 C CA . LEU A 1 405 ? -31.316 -10.062 -52.818 1.00 81.62 405 LEU A CA 1
ATOM 3084 C C . LEU A 1 405 ? -32.138 -11.164 -52.140 1.00 81.62 405 LEU A C 1
ATOM 3086 O O . LEU A 1 405 ? -31.573 -12.155 -51.673 1.00 81.62 405 LEU A O 1
ATOM 3090 N N . ALA A 1 406 ? -33.466 -11.035 -52.124 1.00 76.00 406 ALA A N 1
ATOM 3091 C CA . ALA A 1 406 ? -34.362 -12.047 -51.575 1.00 76.00 406 ALA A CA 1
ATOM 3092 C C . ALA A 1 406 ? -34.326 -13.357 -52.383 1.00 76.00 406 ALA A C 1
ATOM 3094 O O . ALA A 1 406 ? -34.553 -14.422 -51.817 1.00 76.00 406 ALA A O 1
ATOM 3095 N N . ARG A 1 407 ? -34.011 -13.327 -53.685 1.00 81.44 407 ARG A N 1
ATOM 3096 C CA . ARG A 1 407 ? -33.766 -14.550 -54.466 1.00 81.44 407 ARG A CA 1
ATOM 3097 C C . ARG A 1 407 ? -32.386 -15.132 -54.155 1.00 81.44 407 ARG A C 1
ATOM 3099 O O . ARG A 1 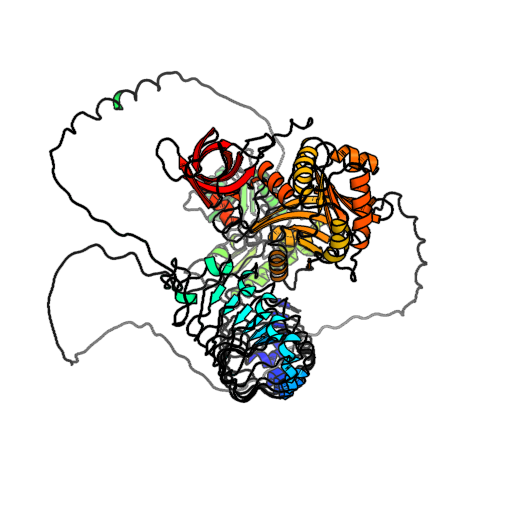407 ? -32.288 -16.308 -53.815 1.00 81.44 407 ARG A O 1
ATOM 3106 N N . ALA A 1 408 ? -31.350 -14.296 -54.195 1.00 85.94 408 ALA A N 1
ATOM 3107 C CA . ALA A 1 408 ? -29.952 -14.683 -54.020 1.00 85.94 408 ALA A CA 1
ATOM 3108 C C . ALA A 1 408 ? -29.639 -15.316 -52.654 1.00 85.94 408 ALA A C 1
ATOM 3110 O O . ALA A 1 408 ? -28.737 -16.145 -52.559 1.00 85.94 408 ALA A O 1
ATOM 3111 N N . THR A 1 409 ? -30.370 -14.931 -51.606 1.00 86.50 409 THR A N 1
ATOM 3112 C CA . THR A 1 409 ? -30.195 -15.397 -50.213 1.00 86.50 409 THR A CA 1
ATOM 3113 C C . THR A 1 409 ? -31.208 -16.469 -49.783 1.00 86.50 409 THR A C 1
ATOM 3115 O O . THR A 1 409 ? -31.259 -16.829 -48.607 1.00 86.50 409 THR A O 1
ATOM 3118 N N . ASN A 1 410 ? -32.043 -16.970 -50.705 1.00 87.00 410 ASN A N 1
ATOM 3119 C CA . ASN A 1 410 ? -33.192 -17.837 -50.404 1.00 87.00 410 ASN A CA 1
ATOM 3120 C C . ASN A 1 410 ? -34.126 -17.234 -49.328 1.00 87.00 410 ASN A C 1
ATOM 3122 O O . ASN A 1 410 ? -34.339 -17.809 -48.265 1.00 87.00 410 ASN A O 1
ATOM 3126 N N . LYS A 1 411 ? -34.655 -16.037 -49.606 1.00 83.69 411 LYS A N 1
ATOM 3127 C CA . LYS A 1 411 ? -35.508 -15.218 -48.724 1.00 83.69 411 LYS A CA 1
ATOM 3128 C C . LYS A 1 411 ? -34.880 -14.923 -47.357 1.00 83.69 411 LYS A C 1
ATOM 3130 O O . LYS A 1 411 ? -35.593 -14.895 -46.359 1.00 83.69 411 LYS A O 1
ATOM 3135 N N . PHE A 1 412 ? -33.567 -14.685 -47.329 1.00 84.38 412 PHE A N 1
ATOM 3136 C CA . PHE A 1 412 ? -32.807 -14.444 -46.099 1.00 84.38 412 PHE A CA 1
ATOM 3137 C C . PHE A 1 412 ? -32.922 -15.617 -45.102 1.00 84.38 412 PHE A C 1
ATOM 3139 O O . PHE A 1 412 ? -33.108 -15.417 -43.906 1.00 84.38 412 PHE A O 1
ATOM 3146 N N . SER A 1 413 ? -32.847 -16.855 -45.615 1.00 82.56 413 SER A N 1
ATOM 3147 C CA . SER A 1 413 ? -32.867 -18.078 -44.798 1.00 82.56 413 SER A CA 1
ATOM 3148 C C . SER A 1 413 ? -31.715 -18.094 -43.787 1.00 82.56 413 SER A C 1
ATOM 3150 O O . SER A 1 413 ? -30.580 -17.761 -44.135 1.00 82.56 413 SER A O 1
ATOM 3152 N N . GLU A 1 414 ? -31.984 -18.566 -42.565 1.00 83.69 414 GLU A N 1
ATOM 3153 C CA . GLU A 1 414 ? -30.958 -18.806 -41.536 1.00 83.69 414 GLU A CA 1
ATOM 3154 C C . GLU A 1 414 ? -29.900 -19.832 -42.005 1.00 83.69 414 GLU A C 1
ATOM 3156 O O . GLU A 1 414 ? -28.761 -19.774 -41.560 1.00 83.69 414 GLU A O 1
ATOM 3161 N N . GLU A 1 415 ? -30.209 -20.703 -42.979 1.00 84.06 415 GLU A N 1
ATOM 3162 C CA . GLU A 1 415 ? -29.226 -21.604 -43.621 1.00 84.06 415 GLU A CA 1
ATOM 3163 C C . GLU A 1 415 ? -28.107 -20.854 -44.368 1.00 84.06 415 GLU A C 1
ATOM 3165 O O . GLU A 1 415 ? -27.027 -21.398 -44.590 1.00 84.06 415 GLU A O 1
ATOM 3170 N N . ASN A 1 416 ? -28.369 -19.610 -44.779 1.00 86.38 416 ASN A N 1
ATOM 3171 C CA . ASN A 1 416 ? -27.396 -18.725 -45.415 1.00 86.38 416 ASN A CA 1
ATOM 3172 C C . ASN A 1 416 ? -26.824 -17.692 -44.430 1.00 86.38 416 ASN A C 1
ATOM 3174 O O . ASN A 1 416 ? -26.127 -16.777 -44.868 1.00 86.38 416 ASN A O 1
ATOM 3178 N N . LEU A 1 417 ? -27.117 -17.774 -43.129 1.00 88.12 417 LEU A N 1
ATOM 3179 C CA . LEU A 1 417 ? -26.615 -16.812 -42.154 1.00 88.12 417 LEU A CA 1
ATOM 3180 C C . LEU A 1 417 ? -25.092 -16.938 -41.987 1.00 88.12 417 LEU A C 1
ATOM 3182 O O . LEU A 1 417 ? -24.576 -18.015 -41.707 1.00 88.12 417 LEU A O 1
ATOM 3186 N N . LEU A 1 418 ? -24.380 -15.817 -42.118 1.00 84.12 418 LEU A N 1
ATOM 3187 C CA . LEU A 1 418 ? -22.937 -15.718 -41.869 1.00 84.12 418 LEU A CA 1
ATOM 3188 C C . LEU A 1 418 ? -22.616 -15.058 -40.519 1.00 84.12 418 LEU A C 1
ATOM 3190 O O . LEU A 1 418 ? -21.589 -15.369 -39.925 1.00 84.12 418 LEU A O 1
ATOM 3194 N N . GLY A 1 419 ? -23.480 -14.165 -40.024 1.00 80.56 419 GLY A N 1
ATOM 3195 C CA . GLY A 1 419 ? -23.306 -13.521 -38.719 1.00 80.56 419 GLY A CA 1
ATOM 3196 C C . GLY A 1 419 ? -24.356 -12.450 -38.410 1.00 80.56 419 GLY A C 1
ATOM 3197 O O . GLY A 1 419 ? -25.039 -11.952 -39.308 1.00 80.56 419 GLY A O 1
ATOM 3198 N N . LYS A 1 420 ? -24.484 -12.088 -37.129 1.00 81.06 420 LYS A N 1
ATOM 3199 C CA . LYS A 1 420 ? -25.372 -11.030 -36.610 1.00 81.06 420 LYS A CA 1
ATOM 3200 C C . LYS A 1 420 ? -24.519 -10.035 -35.813 1.00 81.06 420 LYS A C 1
ATOM 3202 O O . LYS A 1 420 ? -23.812 -10.445 -34.901 1.00 81.06 420 LYS A O 1
ATOM 3207 N N . GLY A 1 421 ? -24.556 -8.757 -36.188 1.00 70.06 421 GLY A N 1
ATOM 3208 C CA . GLY A 1 421 ? -23.796 -7.663 -35.573 1.00 70.06 421 GLY A CA 1
ATOM 3209 C C . GLY A 1 421 ? -24.704 -6.552 -35.032 1.00 70.06 421 GLY A C 1
ATOM 3210 O O . GLY A 1 421 ? -25.924 -6.605 -35.180 1.00 70.06 421 GLY A O 1
ATOM 3211 N N . SER A 1 422 ? -24.107 -5.522 -34.427 1.00 68.25 422 SER A N 1
ATOM 3212 C CA . SER A 1 422 ? -24.818 -4.436 -33.722 1.00 68.25 422 SER A CA 1
ATOM 3213 C C . SER A 1 422 ? -25.844 -3.685 -34.578 1.00 68.25 422 SER A C 1
ATOM 3215 O O . SER A 1 422 ? -26.922 -3.351 -34.092 1.00 68.25 422 SER A O 1
ATOM 3217 N N . PHE A 1 423 ? -25.532 -3.442 -35.854 1.00 74.06 423 PHE A N 1
ATOM 3218 C CA . PHE A 1 423 ? -26.393 -2.689 -36.772 1.00 74.06 423 PHE A CA 1
ATOM 3219 C C . PHE A 1 423 ? -27.090 -3.551 -37.833 1.00 74.06 423 PHE A C 1
ATOM 3221 O O . PHE A 1 423 ? -27.859 -3.012 -38.626 1.00 74.06 423 PHE A O 1
ATOM 3228 N N . GLY A 1 424 ? -26.852 -4.867 -37.897 1.00 82.75 424 GLY A N 1
ATOM 3229 C CA . GLY A 1 424 ? -27.362 -5.675 -39.008 1.00 82.75 424 GLY A CA 1
ATOM 3230 C C . GLY A 1 424 ? -26.983 -7.156 -39.015 1.00 82.75 424 GLY A C 1
ATOM 3231 O O . GLY A 1 424 ? -26.251 -7.647 -38.163 1.00 82.75 424 GLY A O 1
ATOM 3232 N N . THR A 1 425 ? -27.500 -7.880 -40.006 1.00 88.00 425 THR A N 1
ATOM 3233 C CA . THR A 1 425 ? -27.319 -9.328 -40.202 1.00 88.00 425 THR A CA 1
ATOM 3234 C C . THR A 1 425 ? -26.708 -9.613 -41.572 1.00 88.00 425 THR A C 1
ATOM 3236 O O . THR A 1 425 ? -27.146 -9.036 -42.565 1.00 88.00 425 THR A O 1
ATOM 3239 N N . VAL A 1 426 ? -25.717 -10.503 -41.647 1.00 90.81 426 VAL A N 1
ATOM 3240 C CA . VAL A 1 426 ? -24.992 -10.836 -42.882 1.00 90.81 426 VAL A CA 1
ATOM 3241 C C . VAL A 1 426 ? -25.402 -12.213 -43.394 1.00 90.81 426 VAL A C 1
ATOM 3243 O O . VAL A 1 426 ? -25.293 -13.201 -42.672 1.00 90.81 426 VAL A O 1
ATOM 3246 N N . TYR A 1 427 ? -25.818 -12.288 -44.658 1.00 91.00 427 TYR A N 1
ATOM 3247 C CA . TYR A 1 427 ? -26.204 -13.525 -45.339 1.00 91.00 427 TYR A CA 1
ATOM 3248 C C . TYR A 1 427 ? -25.282 -13.834 -46.517 1.00 91.00 427 TYR A C 1
ATOM 3250 O O . TYR A 1 427 ? -24.831 -12.935 -47.226 1.00 91.00 427 TYR A O 1
ATOM 3258 N N . ARG A 1 428 ? -25.063 -15.115 -46.797 1.00 92.12 428 ARG A N 1
ATOM 3259 C CA . ARG A 1 428 ? -24.462 -15.587 -48.041 1.00 92.12 428 ARG A CA 1
ATOM 3260 C C . ARG A 1 428 ? -25.490 -15.492 -49.166 1.00 92.12 428 ARG A C 1
ATOM 3262 O O . ARG A 1 428 ? -26.581 -16.046 -49.072 1.00 92.12 428 ARG A O 1
ATOM 3269 N N . GLY A 1 429 ? -25.137 -14.796 -50.240 1.00 90.88 429 GLY A N 1
ATOM 3270 C CA . GLY A 1 429 ? -25.952 -14.679 -51.444 1.00 90.88 429 GLY A CA 1
ATOM 3271 C C . GLY A 1 429 ? -25.261 -15.288 -52.660 1.00 90.88 429 GLY A C 1
ATOM 3272 O O . GLY A 1 429 ? -24.034 -15.260 -52.762 1.00 90.88 429 GLY A O 1
ATOM 3273 N N . ARG A 1 430 ? -26.047 -15.795 -53.613 1.00 92.06 430 ARG A N 1
ATOM 3274 C CA . ARG A 1 430 ? -25.592 -16.076 -54.980 1.00 92.06 430 ARG A CA 1
ATOM 3275 C C . ARG A 1 430 ? -26.442 -15.284 -55.968 1.00 92.06 430 ARG A C 1
ATOM 3277 O O . ARG A 1 430 ? -27.633 -15.550 -56.091 1.00 92.06 430 ARG A O 1
ATOM 3284 N N . LEU A 1 431 ? -25.842 -14.300 -56.631 1.00 85.38 431 LEU A N 1
ATOM 3285 C CA . LEU A 1 431 ? -26.530 -13.454 -57.609 1.00 85.38 431 LEU A CA 1
ATOM 3286 C C . LEU A 1 431 ? -26.852 -14.237 -58.897 1.00 85.38 431 LEU A C 1
ATOM 3288 O O . LEU A 1 431 ? -26.278 -15.298 -59.146 1.00 85.38 431 LEU A O 1
ATOM 3292 N N . ASP A 1 432 ? -27.760 -13.707 -59.725 1.00 79.19 432 ASP A N 1
ATOM 3293 C CA . ASP A 1 432 ? -28.207 -14.360 -60.972 1.00 79.19 432 ASP A CA 1
ATOM 3294 C C . ASP A 1 432 ? -27.067 -14.567 -61.997 1.00 79.19 432 ASP A C 1
ATOM 3296 O O . ASP A 1 432 ? -27.147 -15.464 -62.834 1.00 79.19 432 ASP A O 1
ATOM 3300 N N . ASP A 1 433 ? -25.988 -13.776 -61.922 1.00 79.00 433 ASP A N 1
ATOM 3301 C CA . ASP A 1 433 ? -24.760 -13.942 -62.722 1.00 79.00 433 ASP A CA 1
ATOM 3302 C C . ASP A 1 433 ? -23.811 -15.030 -62.175 1.00 79.00 433 ASP A C 1
ATOM 3304 O O . ASP A 1 433 ? -22.761 -15.312 -62.754 1.00 79.00 433 ASP A O 1
ATOM 3308 N N . GLY A 1 434 ? -24.195 -15.681 -61.074 1.00 82.75 434 GLY A N 1
ATOM 3309 C CA . GLY A 1 434 ? -23.464 -16.756 -60.418 1.00 82.75 434 GLY A CA 1
ATOM 3310 C C . GLY A 1 434 ? -22.501 -16.302 -59.321 1.00 82.75 434 GLY A C 1
ATOM 3311 O O . GLY A 1 434 ? -21.993 -17.179 -58.614 1.00 82.75 434 GLY A O 1
ATOM 3312 N N . LEU A 1 435 ? -22.279 -14.991 -59.147 1.00 84.81 435 LEU A N 1
ATOM 3313 C CA . LEU A 1 435 ? -21.340 -14.430 -58.172 1.00 84.81 435 LEU A CA 1
ATOM 3314 C C . LEU A 1 435 ? -21.780 -14.715 -56.727 1.00 84.81 435 LEU A C 1
ATOM 3316 O O . LEU A 1 435 ? -22.929 -14.471 -56.352 1.00 84.81 435 LEU A O 1
ATOM 3320 N N . ILE A 1 436 ? -20.849 -15.209 -55.907 1.00 89.75 436 ILE A N 1
ATOM 3321 C CA . ILE A 1 436 ? -21.053 -15.419 -54.468 1.00 89.75 436 ILE A CA 1
ATOM 3322 C C . ILE A 1 436 ? -20.701 -14.122 -53.735 1.00 89.75 436 ILE A C 1
ATOM 3324 O O . ILE A 1 436 ? -19.624 -13.561 -53.933 1.00 89.75 436 ILE A O 1
ATOM 3328 N N . VAL A 1 437 ? -21.614 -13.651 -52.889 1.00 91.75 437 VAL A N 1
ATOM 3329 C CA . VAL A 1 437 ? -21.524 -12.361 -52.193 1.00 91.75 437 VAL A CA 1
ATOM 3330 C C . VAL A 1 437 ? -21.913 -12.495 -50.721 1.00 91.75 437 VAL A C 1
ATOM 3332 O O . VAL A 1 437 ? -22.664 -13.398 -50.348 1.00 91.75 437 VAL A O 1
ATOM 3335 N N . ALA A 1 438 ? -21.440 -11.571 -49.889 1.00 93.25 438 ALA A N 1
ATOM 3336 C CA . ALA A 1 438 ? -21.959 -11.354 -48.543 1.00 93.25 438 ALA A CA 1
ATOM 3337 C C . ALA A 1 438 ? -22.949 -10.175 -48.569 1.00 93.25 438 ALA A C 1
ATOM 3339 O O . ALA A 1 438 ? -22.626 -9.094 -49.057 1.00 93.25 438 ALA A O 1
ATOM 3340 N N . VAL A 1 439 ? -24.169 -10.383 -48.074 1.00 90.19 439 VAL A N 1
ATOM 3341 C CA . VAL A 1 439 ? -25.264 -9.402 -48.065 1.00 90.19 439 VAL A CA 1
ATOM 3342 C C . VAL A 1 439 ? -25.522 -8.973 -46.622 1.00 90.19 439 VAL A C 1
ATOM 3344 O O . VAL A 1 439 ? -26.166 -9.702 -45.870 1.00 90.19 439 VAL A O 1
ATOM 3347 N N . LYS A 1 440 ? -25.013 -7.802 -46.225 1.00 91.62 440 LYS A N 1
ATOM 3348 C CA . LYS A 1 440 ? -25.210 -7.213 -44.888 1.00 91.62 440 LYS A CA 1
ATOM 3349 C C . LYS A 1 440 ? -26.474 -6.357 -44.900 1.00 91.62 440 LYS A C 1
ATOM 3351 O O . LYS A 1 440 ? -26.505 -5.329 -45.566 1.00 91.62 440 LYS A O 1
ATOM 3356 N N . ILE A 1 441 ? -27.517 -6.789 -44.196 1.00 86.00 441 ILE A N 1
ATOM 3357 C CA . ILE A 1 441 ? -28.819 -6.115 -44.082 1.00 86.00 441 ILE A CA 1
ATOM 3358 C C . ILE A 1 441 ? -28.865 -5.359 -42.761 1.00 86.00 441 ILE A C 1
ATOM 3360 O O . ILE A 1 441 ? -28.623 -5.947 -41.710 1.00 86.00 441 ILE A O 1
ATOM 3364 N N . LEU A 1 442 ? -29.184 -4.072 -42.808 1.00 83.50 442 LEU A N 1
ATOM 3365 C CA . LEU A 1 442 ? -29.195 -3.195 -41.642 1.00 83.50 442 LEU A CA 1
ATOM 3366 C C . LEU A 1 442 ? -30.539 -3.309 -40.908 1.00 83.50 442 LEU A C 1
ATOM 3368 O O . LEU A 1 442 ? -31.599 -3.310 -41.538 1.00 83.50 442 LEU A O 1
ATOM 3372 N N . ASN A 1 443 ? -30.502 -3.378 -39.577 1.00 83.25 443 ASN A N 1
ATOM 3373 C CA . ASN A 1 443 ? -31.706 -3.348 -38.756 1.00 83.25 443 ASN A CA 1
ATOM 3374 C C . ASN A 1 443 ? -32.181 -1.897 -38.596 1.00 83.25 443 ASN A C 1
ATOM 3376 O O . ASN A 1 443 ? -31.639 -1.136 -37.797 1.00 83.25 443 ASN A O 1
ATOM 3380 N N . MET A 1 444 ? -33.209 -1.525 -39.357 1.00 76.81 444 MET A N 1
ATOM 3381 C CA . MET A 1 444 ? -33.753 -0.164 -39.386 1.00 76.81 444 MET A CA 1
ATOM 3382 C C . MET A 1 444 ? -34.444 0.266 -38.078 1.00 76.81 444 MET A C 1
ATOM 3384 O O . MET A 1 444 ? -34.685 1.457 -37.901 1.00 76.81 444 MET A O 1
ATOM 3388 N N . GLU A 1 445 ? -34.724 -0.665 -37.158 1.00 71.25 445 GLU A N 1
ATOM 3389 C CA . GLU A 1 445 ? -35.263 -0.368 -35.821 1.00 71.25 445 GLU A CA 1
ATOM 3390 C C . GLU A 1 445 ? -34.173 0.064 -34.816 1.00 71.25 445 GLU A C 1
ATOM 3392 O O . GLU A 1 445 ? -34.492 0.597 -33.755 1.00 71.25 445 GLU A O 1
ATOM 3397 N N . VAL A 1 446 ? -32.885 -0.137 -35.135 1.00 74.12 446 VAL A N 1
ATOM 3398 C CA . VAL A 1 446 ? -31.757 0.229 -34.261 1.00 74.12 446 VAL A CA 1
ATOM 3399 C C . VAL A 1 446 ? -31.332 1.676 -34.508 1.00 74.12 446 VAL A C 1
ATOM 3401 O O . VAL A 1 446 ? -30.962 2.064 -35.623 1.00 74.12 446 VAL A O 1
ATOM 3404 N N . GLU A 1 447 ? -31.325 2.482 -33.445 1.00 66.81 447 GLU A N 1
ATOM 3405 C CA . GLU A 1 447 ? -30.861 3.866 -33.511 1.00 66.81 447 GLU A CA 1
ATOM 3406 C C . GLU A 1 447 ? -29.400 3.929 -33.996 1.00 66.81 447 GLU A C 1
ATOM 3408 O O . GLU A 1 447 ? -28.511 3.250 -33.488 1.00 66.81 447 GLU A O 1
ATOM 3413 N N . GLY A 1 448 ? -29.152 4.735 -35.031 1.00 70.19 448 GLY A N 1
ATOM 3414 C CA . GLY A 1 448 ? -27.834 4.855 -35.660 1.00 70.19 448 GLY A CA 1
ATOM 3415 C C . GLY A 1 448 ? -27.575 3.922 -36.849 1.00 70.19 448 GLY A C 1
ATOM 3416 O O . GLY A 1 448 ? -26.691 4.243 -37.642 1.00 70.19 448 GLY A O 1
ATOM 3417 N N . ALA A 1 449 ? -28.374 2.873 -37.090 1.00 72.56 449 ALA A N 1
ATOM 3418 C CA . ALA A 1 449 ? -28.160 1.952 -38.221 1.00 72.56 449 ALA A CA 1
ATOM 3419 C C . ALA A 1 449 ? -28.136 2.664 -39.591 1.00 72.56 449 ALA A C 1
ATOM 3421 O O . ALA A 1 449 ? -27.309 2.362 -40.451 1.00 72.56 449 ALA A O 1
ATOM 3422 N N . THR A 1 450 ? -28.970 3.695 -39.780 1.00 74.00 450 THR A N 1
ATOM 3423 C CA . THR A 1 450 ? -28.921 4.526 -40.998 1.00 74.00 450 THR A CA 1
ATOM 3424 C C . THR A 1 450 ? -27.614 5.317 -41.117 1.00 74.00 450 THR A C 1
ATOM 3426 O O . THR A 1 450 ? -27.109 5.460 -42.226 1.00 74.00 450 THR A O 1
ATOM 3429 N N . LYS A 1 451 ? -27.032 5.817 -40.017 1.00 78.06 451 LYS A N 1
ATOM 3430 C CA . LYS A 1 451 ? -25.728 6.510 -40.052 1.00 78.06 451 LYS A CA 1
ATOM 3431 C C . LYS A 1 451 ? -24.611 5.525 -40.409 1.00 78.06 451 LYS A C 1
ATOM 3433 O O . LYS A 1 451 ? -23.798 5.829 -41.274 1.00 78.06 451 LYS A O 1
ATOM 3438 N N . SER A 1 452 ? -24.652 4.332 -39.813 1.00 82.00 452 SER A N 1
ATOM 3439 C CA . SER A 1 452 ? -23.703 3.244 -40.067 1.00 82.00 452 SER A CA 1
ATOM 3440 C C . SER A 1 452 ? -23.673 2.820 -41.542 1.00 82.00 452 SER A C 1
ATOM 3442 O O . SER A 1 452 ? -22.612 2.792 -42.162 1.00 82.00 452 SER A O 1
ATOM 3444 N N . PHE A 1 453 ? -24.851 2.641 -42.153 1.00 82.06 453 PHE A N 1
ATOM 3445 C CA . PHE A 1 453 ? -24.977 2.361 -43.586 1.00 82.06 453 PHE A CA 1
ATOM 3446 C C . PHE A 1 453 ? -24.292 3.411 -44.476 1.00 82.06 453 PHE A C 1
ATOM 3448 O O . PHE A 1 453 ? -23.618 3.050 -45.441 1.00 82.06 453 PHE A O 1
ATOM 3455 N N . HIS A 1 454 ? -24.465 4.704 -44.176 1.00 80.25 454 HIS A N 1
ATOM 3456 C CA . HIS A 1 454 ? -23.854 5.773 -44.971 1.00 80.25 454 HIS A CA 1
ATOM 3457 C C . HIS A 1 454 ? -22.330 5.816 -44.788 1.00 80.25 454 HIS A C 1
ATOM 3459 O O . HIS A 1 454 ? -21.628 5.942 -45.788 1.00 80.25 454 HIS A O 1
ATOM 3465 N N . ALA A 1 455 ? -21.823 5.626 -43.563 1.00 81.75 455 ALA A N 1
ATOM 3466 C CA . ALA A 1 455 ? -20.385 5.571 -43.284 1.00 81.75 455 ALA A CA 1
ATOM 3467 C C . ALA A 1 455 ? -19.686 4.417 -44.031 1.00 81.75 455 ALA A C 1
ATOM 3469 O O . ALA A 1 455 ? -18.644 4.631 -44.658 1.00 81.75 455 ALA A O 1
ATOM 3470 N N . GLU A 1 456 ? -20.285 3.218 -44.059 1.00 86.69 456 GLU A N 1
ATOM 3471 C CA . GLU A 1 456 ? -19.769 2.099 -44.863 1.00 86.69 456 GLU A CA 1
ATOM 3472 C C . GLU A 1 456 ? -19.808 2.398 -46.365 1.00 86.69 456 GLU A C 1
ATOM 3474 O O . GLU A 1 456 ? -18.835 2.115 -47.061 1.00 86.69 456 GLU A O 1
ATOM 3479 N N . CYS A 1 457 ? -20.891 2.993 -46.879 1.00 80.62 457 CYS A N 1
ATOM 3480 C CA . CYS A 1 457 ? -20.989 3.357 -48.296 1.00 80.62 457 CYS A CA 1
ATOM 3481 C C . CYS A 1 457 ? -19.918 4.378 -48.708 1.00 80.62 457 CYS A C 1
ATOM 3483 O O . CYS A 1 457 ? -19.264 4.205 -49.736 1.00 80.62 457 CYS A O 1
ATOM 3485 N N . GLU A 1 458 ? -19.739 5.440 -47.922 1.00 82.00 458 GLU A N 1
ATOM 3486 C CA . GLU A 1 458 ? -18.787 6.523 -48.190 1.00 82.00 458 GLU A CA 1
ATOM 3487 C C . GLU A 1 458 ? -17.333 6.033 -48.100 1.00 82.00 458 GLU A C 1
ATOM 3489 O O . GLU A 1 458 ? -16.519 6.292 -48.992 1.00 82.00 458 GLU A O 1
ATOM 3494 N N . THR A 1 459 ? -17.023 5.222 -47.086 1.00 84.06 459 THR A N 1
ATOM 3495 C CA . THR A 1 459 ? -15.675 4.672 -46.902 1.00 84.06 459 THR A CA 1
ATOM 3496 C C . THR A 1 459 ? -15.342 3.605 -47.948 1.00 84.06 459 THR A C 1
ATOM 3498 O O . THR A 1 459 ? -14.328 3.697 -48.636 1.00 84.06 459 THR A O 1
ATOM 3501 N N . LEU A 1 460 ? -16.203 2.599 -48.139 1.00 85.62 460 LEU A N 1
ATOM 3502 C CA . LEU A 1 460 ? -15.903 1.477 -49.039 1.00 85.62 460 LEU A CA 1
ATOM 3503 C C . LEU A 1 460 ? -15.958 1.849 -50.528 1.00 85.62 460 LEU A C 1
ATOM 3505 O O . LEU A 1 460 ? -15.359 1.154 -51.347 1.00 85.62 460 LEU A O 1
ATOM 3509 N N . SER A 1 461 ? -16.652 2.929 -50.904 1.00 79.31 461 SER A N 1
ATOM 3510 C CA . SER A 1 461 ? -16.647 3.423 -52.290 1.00 79.31 461 SER A CA 1
ATOM 3511 C C . SER A 1 461 ? -15.386 4.215 -52.661 1.00 79.31 461 SER A C 1
ATOM 3513 O O . SER A 1 461 ? -15.072 4.319 -53.851 1.00 79.31 461 SER A O 1
ATOM 3515 N N . SER A 1 462 ? -14.644 4.733 -51.673 1.00 78.94 462 SER A N 1
ATOM 3516 C CA . SER A 1 462 ? -13.432 5.539 -51.876 1.00 78.94 462 SER A CA 1
ATOM 3517 C C . SER A 1 462 ? -12.127 4.730 -51.777 1.00 78.94 462 SER A C 1
ATOM 3519 O O . SER A 1 462 ? -11.209 4.970 -52.565 1.00 78.94 462 SER A O 1
ATOM 3521 N N . VAL A 1 463 ? -12.049 3.722 -50.899 1.00 83.56 463 VAL A N 1
ATOM 3522 C CA . VAL A 1 463 ? -10.819 2.929 -50.678 1.00 83.56 463 VAL A CA 1
ATOM 3523 C C . VAL A 1 463 ? -10.553 1.852 -51.737 1.00 83.56 463 VAL A C 1
ATOM 3525 O O . VAL A 1 463 ? -11.465 1.207 -52.256 1.00 83.56 463 VAL A O 1
ATOM 3528 N N . ARG A 1 464 ? -9.267 1.600 -52.036 1.00 84.06 464 ARG A N 1
ATOM 3529 C CA . ARG A 1 464 ? -8.810 0.485 -52.889 1.00 84.06 464 ARG A CA 1
ATOM 3530 C C . ARG A 1 464 ? -7.461 -0.060 -52.413 1.00 84.06 464 ARG A C 1
ATOM 3532 O O . ARG A 1 464 ? -6.414 0.453 -52.801 1.00 84.06 464 ARG A O 1
ATOM 3539 N N . HIS A 1 465 ? -7.483 -1.130 -51.623 1.00 91.50 465 HIS A N 1
ATOM 3540 C CA . HIS A 1 465 ? -6.284 -1.825 -51.146 1.00 91.50 465 HIS A CA 1
ATOM 3541 C C . HIS A 1 465 ? -6.526 -3.340 -51.074 1.00 91.50 465 HIS A C 1
ATOM 3543 O O . HIS A 1 465 ? -7.669 -3.765 -50.929 1.00 91.50 465 HIS A O 1
ATOM 3549 N N . ARG A 1 466 ? -5.467 -4.155 -51.190 1.00 89.31 466 ARG A N 1
ATOM 3550 C CA . ARG A 1 466 ? -5.587 -5.627 -51.216 1.00 89.31 466 ARG A CA 1
ATOM 3551 C C . ARG A 1 466 ? -6.013 -6.226 -49.874 1.00 89.31 466 ARG A C 1
ATOM 3553 O O . ARG A 1 466 ? -6.745 -7.192 -49.876 1.00 89.31 466 ARG A O 1
ATOM 3560 N N . ASN A 1 467 ? -5.620 -5.620 -48.754 1.00 96.06 467 ASN A N 1
ATOM 3561 C CA . ASN A 1 467 ? -5.975 -6.075 -47.403 1.00 96.06 467 ASN A CA 1
ATOM 3562 C C . ASN A 1 467 ? -7.259 -5.400 -46.863 1.00 96.06 467 ASN A C 1
ATOM 3564 O O . ASN A 1 467 ? -7.412 -5.256 -45.652 1.00 96.06 467 ASN A O 1
ATOM 3568 N N . LEU A 1 468 ? -8.164 -4.926 -47.731 1.00 92.38 468 LEU A N 1
ATOM 3569 C CA . LEU A 1 468 ? -9.445 -4.305 -47.352 1.00 92.38 468 LEU A CA 1
ATOM 3570 C C . LEU A 1 468 ? -10.619 -5.004 -48.046 1.00 92.38 468 LEU A C 1
ATOM 3572 O O . LEU A 1 468 ? -10.515 -5.398 -49.208 1.00 92.38 468 LEU A O 1
ATOM 3576 N N . ILE A 1 469 ? -11.758 -5.119 -47.358 1.00 91.62 469 ILE A N 1
ATOM 3577 C CA . ILE A 1 469 ? -12.975 -5.695 -47.938 1.00 91.62 469 ILE A CA 1
ATOM 3578 C C . ILE A 1 469 ? -13.501 -4.843 -49.100 1.00 91.62 469 ILE A C 1
ATOM 3580 O O . ILE A 1 469 ? -13.511 -3.613 -49.053 1.00 91.62 469 ILE A O 1
ATOM 3584 N N . LYS A 1 470 ? -13.981 -5.503 -50.155 1.00 87.38 470 LYS A N 1
ATOM 3585 C CA . LYS A 1 470 ? -14.489 -4.842 -51.358 1.00 87.38 470 LYS A CA 1
ATOM 3586 C C . LYS A 1 470 ? -16.015 -4.777 -51.369 1.00 87.38 470 LYS A C 1
ATOM 3588 O O . LYS A 1 470 ? -16.684 -5.811 -51.317 1.00 87.38 470 LYS A O 1
ATOM 3593 N N . ILE A 1 471 ? -16.563 -3.573 -51.535 1.00 87.06 471 ILE A N 1
ATOM 3594 C CA . ILE A 1 471 ? -17.983 -3.366 -51.846 1.00 87.06 471 ILE A CA 1
ATOM 3595 C C . ILE A 1 471 ? -18.265 -3.620 -53.334 1.00 87.06 471 ILE A C 1
ATOM 3597 O O . ILE A 1 471 ? -17.479 -3.259 -54.212 1.00 87.06 471 ILE A O 1
ATOM 3601 N N . ILE A 1 472 ? -19.390 -4.276 -53.617 1.00 84.88 472 ILE A N 1
ATOM 3602 C CA . ILE A 1 472 ? -19.845 -4.644 -54.965 1.00 84.88 472 ILE A CA 1
ATOM 3603 C C . ILE A 1 472 ? -21.019 -3.755 -55.391 1.00 84.88 472 ILE A C 1
ATOM 3605 O O . ILE A 1 472 ? -21.046 -3.273 -56.522 1.00 84.88 472 ILE A O 1
ATOM 3609 N N . SER A 1 473 ? -22.002 -3.557 -54.506 1.00 83.06 473 SER A N 1
ATOM 3610 C CA . SER A 1 473 ? -23.195 -2.732 -54.744 1.00 83.06 473 SER A CA 1
ATOM 3611 C C . SER A 1 473 ? -23.939 -2.464 -53.424 1.00 83.06 473 SER A C 1
ATOM 3613 O O . SER A 1 473 ? -23.544 -2.963 -52.368 1.00 83.06 473 SER A O 1
ATOM 3615 N N . THR A 1 474 ? -25.033 -1.703 -53.476 1.00 83.81 474 THR A N 1
ATOM 3616 C CA . THR A 1 474 ? -25.934 -1.431 -52.348 1.00 83.81 474 THR A CA 1
ATOM 3617 C C . THR A 1 474 ? -27.398 -1.529 -52.789 1.00 83.81 474 THR A C 1
ATOM 3619 O O . THR A 1 474 ? -27.727 -1.379 -53.965 1.00 83.81 474 THR A O 1
ATOM 3622 N N . CYS A 1 475 ? -28.292 -1.787 -51.836 1.00 78.00 475 CYS A N 1
ATOM 3623 C CA . CYS A 1 475 ? -29.742 -1.754 -52.019 1.00 78.00 475 CYS A CA 1
ATOM 3624 C C . CYS A 1 475 ? -30.344 -0.903 -50.896 1.00 78.00 475 CYS A C 1
ATOM 3626 O O . CYS A 1 475 ? -30.190 -1.241 -49.726 1.00 78.00 475 CYS A O 1
ATOM 3628 N N . SER A 1 476 ? -31.027 0.196 -51.225 1.00 77.31 476 SER A N 1
ATOM 3629 C CA . SER A 1 476 ? -31.590 1.120 -50.231 1.00 77.31 476 SER A CA 1
ATOM 3630 C C . SER A 1 476 ? -32.969 1.627 -50.651 1.00 77.31 476 SER A C 1
ATOM 3632 O O . SER A 1 476 ? -33.125 2.201 -51.726 1.00 77.31 476 SER A O 1
ATOM 3634 N N . SER A 1 477 ? -33.946 1.477 -49.761 1.00 68.88 477 SER A N 1
ATOM 3635 C CA . SER A 1 477 ? -35.252 2.140 -49.774 1.00 68.88 477 SER A CA 1
ATOM 3636 C C . SER A 1 477 ? -35.449 2.919 -48.458 1.00 68.88 477 SER A C 1
ATOM 3638 O O . SER A 1 477 ? -34.485 3.134 -47.712 1.00 68.88 477 SER A O 1
ATOM 3640 N N . LEU A 1 478 ? -36.675 3.378 -48.181 1.00 64.38 478 LEU A N 1
ATOM 3641 C CA . LEU A 1 478 ? -37.037 3.993 -46.897 1.00 64.38 478 LEU A CA 1
ATOM 3642 C C . LEU A 1 478 ? -36.874 2.993 -45.739 1.00 64.38 478 LEU A C 1
ATOM 3644 O O . LEU A 1 478 ? -36.131 3.270 -44.801 1.00 64.38 478 LEU A O 1
ATOM 3648 N N . ASP A 1 479 ? -37.478 1.809 -45.872 1.00 70.25 479 ASP A N 1
ATOM 3649 C CA . ASP A 1 479 ? -37.617 0.829 -44.783 1.00 70.25 479 ASP A CA 1
ATOM 3650 C C . ASP A 1 479 ? -36.611 -0.339 -44.857 1.00 70.25 479 ASP A C 1
ATOM 3652 O O . ASP A 1 479 ? -36.625 -1.231 -44.013 1.00 70.25 479 ASP A O 1
ATOM 3656 N N . PHE A 1 480 ? -35.741 -0.375 -45.875 1.00 76.38 480 PHE A N 1
ATOM 3657 C CA . PHE A 1 480 ? -34.777 -1.462 -46.083 1.00 76.38 480 PHE A CA 1
ATOM 3658 C C . PHE A 1 480 ? -33.431 -0.939 -46.591 1.00 76.38 480 PHE A C 1
ATOM 3660 O O . PHE A 1 480 ? -33.383 -0.182 -47.564 1.00 76.38 480 PHE A O 1
ATOM 3667 N N . LYS A 1 481 ? -32.324 -1.379 -45.981 1.00 83.06 481 LYS A N 1
ATOM 3668 C CA . LYS A 1 481 ? -30.958 -1.039 -46.410 1.00 83.06 481 LYS A CA 1
ATOM 3669 C C . LYS A 1 481 ? -30.042 -2.257 -46.339 1.00 83.06 481 LYS A C 1
ATOM 3671 O O . LYS A 1 481 ? -30.033 -2.965 -45.336 1.00 83.06 481 LYS A O 1
ATOM 3676 N N . ALA A 1 482 ? -29.269 -2.493 -47.397 1.00 85.12 482 ALA A N 1
ATOM 3677 C CA . ALA A 1 482 ? -28.318 -3.593 -47.477 1.00 85.12 482 ALA A CA 1
ATOM 3678 C C . ALA A 1 482 ? -27.067 -3.248 -48.301 1.00 85.12 482 ALA A C 1
ATOM 3680 O O . ALA A 1 482 ? -27.141 -2.555 -49.320 1.00 85.12 482 ALA A O 1
ATOM 3681 N N . LEU A 1 483 ? -25.924 -3.778 -47.870 1.00 89.44 483 LEU A N 1
ATOM 3682 C CA . LEU A 1 483 ? -24.629 -3.711 -48.545 1.00 89.44 483 LEU A CA 1
ATOM 3683 C C . LEU A 1 483 ? -24.320 -5.072 -49.179 1.00 89.44 483 LEU A C 1
ATOM 3685 O O . LEU A 1 483 ? -24.540 -6.110 -48.554 1.00 89.44 483 LEU A O 1
ATOM 3689 N N . ILE A 1 484 ? -23.796 -5.070 -50.405 1.00 90.31 484 ILE A N 1
ATOM 3690 C CA . ILE A 1 484 ? -23.340 -6.272 -51.106 1.00 90.31 484 ILE A CA 1
ATOM 3691 C C . ILE A 1 484 ? -21.812 -6.219 -51.162 1.00 90.31 484 ILE A C 1
ATOM 3693 O O . ILE A 1 484 ? -21.242 -5.350 -51.823 1.00 90.31 484 ILE A O 1
ATOM 3697 N N . LEU A 1 485 ? -21.158 -7.144 -50.463 1.00 91.94 485 LEU A N 1
ATOM 3698 C CA . LEU A 1 485 ? -19.711 -7.224 -50.264 1.00 91.94 485 LEU A CA 1
ATOM 3699 C C . LEU A 1 485 ? -19.135 -8.500 -50.900 1.00 91.94 485 LEU A C 1
ATOM 3701 O O . LEU A 1 485 ? -19.848 -9.481 -51.133 1.00 91.94 485 LEU A O 1
ATOM 3705 N N . GLN A 1 486 ? -17.827 -8.502 -51.153 1.00 91.50 486 GLN A N 1
ATOM 3706 C CA . GLN A 1 486 ? -17.084 -9.712 -51.511 1.00 91.50 486 GLN A CA 1
ATOM 3707 C C . GLN A 1 486 ? -17.196 -10.771 -50.400 1.00 91.50 486 GLN A C 1
ATOM 3709 O O . GLN A 1 486 ? -17.115 -10.456 -49.216 1.00 91.50 486 GLN A O 1
ATOM 3714 N N . PHE A 1 487 ? -17.399 -12.032 -50.785 1.00 92.69 487 PHE A N 1
ATOM 3715 C CA . PHE A 1 487 ? -17.446 -13.157 -49.851 1.00 92.69 487 PHE A CA 1
ATOM 3716 C C . PHE A 1 487 ? -16.029 -13.644 -49.501 1.00 92.69 487 PHE A C 1
ATOM 3718 O O . PHE A 1 487 ? -15.189 -13.756 -50.391 1.00 92.69 487 PHE A O 1
ATOM 3725 N N . MET A 1 488 ? -15.792 -13.956 -48.222 1.00 93.94 488 MET A N 1
ATOM 3726 C CA . MET A 1 488 ? -14.505 -14.424 -47.691 1.00 93.94 488 MET A CA 1
ATOM 3727 C C . MET A 1 488 ? -14.652 -15.862 -47.159 1.00 93.94 488 MET A C 1
ATOM 3729 O O . MET A 1 488 ? -15.340 -16.063 -46.154 1.00 93.94 488 MET A O 1
ATOM 3733 N N . PRO A 1 489 ? -14.087 -16.880 -47.838 1.00 85.62 489 PRO A N 1
ATOM 3734 C CA . PRO A 1 489 ? -14.427 -18.280 -47.578 1.00 85.62 489 PRO A CA 1
ATOM 3735 C C . PRO A 1 489 ? -13.803 -18.877 -46.312 1.00 85.62 489 PRO A C 1
ATOM 3737 O O . PRO A 1 489 ? -14.391 -19.805 -45.761 1.00 85.62 489 PRO A O 1
ATOM 3740 N N . ASN A 1 490 ? -12.676 -18.352 -45.816 1.00 90.38 490 ASN A N 1
ATOM 3741 C CA . ASN A 1 490 ? -12.046 -18.842 -44.581 1.00 90.38 490 ASN A CA 1
ATOM 3742 C C . ASN A 1 490 ? -12.604 -18.183 -43.300 1.00 90.38 490 ASN A C 1
ATOM 3744 O O . ASN A 1 490 ? -12.176 -18.527 -42.196 1.00 90.38 490 ASN A O 1
ATOM 3748 N N . GLY A 1 491 ? -13.612 -17.309 -43.417 1.00 89.50 491 GLY A N 1
ATOM 3749 C CA . GLY A 1 491 ? -14.315 -16.702 -42.282 1.00 89.50 491 GLY A CA 1
ATOM 3750 C C . GLY A 1 491 ? -13.537 -15.569 -41.607 1.00 89.50 491 GLY A C 1
ATOM 3751 O O . GLY A 1 491 ? -12.664 -14.956 -42.219 1.00 89.50 491 GLY A O 1
ATOM 3752 N N . SER A 1 492 ? -13.882 -15.265 -40.354 1.00 92.94 492 SER A N 1
ATOM 3753 C CA . SER A 1 492 ? -13.208 -14.244 -39.540 1.00 92.94 492 SER A CA 1
ATOM 3754 C C . SER A 1 492 ? -12.065 -14.827 -38.706 1.00 92.94 492 SER A C 1
ATOM 3756 O O . SER A 1 492 ? -12.103 -15.992 -38.308 1.00 92.94 492 SER A O 1
ATOM 3758 N N . LEU A 1 493 ? -11.064 -14.004 -38.386 1.00 92.50 493 LEU A N 1
ATOM 3759 C CA . LEU A 1 493 ? -9.933 -14.358 -37.521 1.00 92.50 493 LEU A CA 1
ATOM 3760 C C . LEU A 1 493 ? -10.393 -14.836 -36.135 1.00 92.50 493 LEU A C 1
ATOM 3762 O O . LEU A 1 493 ? -9.805 -15.754 -35.574 1.00 92.50 493 LEU A O 1
ATOM 3766 N N . GLU A 1 494 ? -11.484 -14.275 -35.618 1.00 89.94 494 GLU A N 1
ATOM 3767 C CA . GLU A 1 494 ? -12.159 -14.713 -34.388 1.00 89.94 494 GLU A CA 1
ATOM 3768 C C . GLU A 1 494 ? -12.457 -16.224 -34.382 1.00 89.94 494 GLU A C 1
ATOM 3770 O O . GLU A 1 494 ? -12.155 -16.915 -33.410 1.00 89.94 494 GLU A O 1
ATOM 3775 N N . GLN A 1 495 ? -12.933 -16.780 -35.505 1.00 87.81 495 GLN A N 1
ATOM 3776 C CA . GLN A 1 495 ? -13.175 -18.222 -35.637 1.00 87.81 495 GLN A CA 1
ATOM 3777 C C . GLN A 1 495 ? -11.885 -19.053 -35.588 1.00 87.81 495 GLN A C 1
ATOM 3779 O O . GLN A 1 495 ? -11.944 -20.236 -35.266 1.00 87.81 495 GLN A O 1
ATOM 3784 N N . TRP A 1 496 ? -10.731 -18.476 -35.924 1.00 87.06 496 TRP A N 1
ATOM 3785 C CA . TRP A 1 496 ? -9.428 -19.152 -35.898 1.00 87.06 496 TRP A CA 1
ATOM 3786 C C . TRP A 1 496 ? -8.679 -18.986 -34.572 1.00 87.06 496 TRP A C 1
ATOM 3788 O O . TRP A 1 496 ? -7.749 -19.747 -34.312 1.00 87.06 496 TRP A O 1
ATOM 3798 N N . LEU A 1 497 ? -9.076 -18.013 -33.748 1.00 82.44 497 LEU A N 1
ATOM 3799 C CA . LEU A 1 497 ? -8.544 -17.804 -32.400 1.00 82.44 497 LEU A CA 1
ATOM 3800 C C . LEU A 1 497 ? -9.353 -18.542 -31.323 1.00 82.44 497 LEU A C 1
ATOM 3802 O O . LEU A 1 497 ? -8.771 -18.943 -30.321 1.00 82.44 497 LEU A O 1
ATOM 3806 N N . HIS A 1 498 ? -10.664 -18.732 -31.527 1.00 79.69 498 HIS A N 1
ATOM 3807 C CA . HIS A 1 498 ? -11.582 -19.215 -30.483 1.00 79.69 498 HIS A CA 1
ATOM 3808 C C . HIS A 1 498 ? -12.337 -20.520 -30.815 1.00 79.69 498 HIS A C 1
ATOM 3810 O O . HIS A 1 498 ? -13.195 -20.928 -30.038 1.00 79.69 498 HIS A O 1
ATOM 3816 N N . SER A 1 499 ? -12.042 -21.199 -31.934 1.00 75.38 499 SER A N 1
ATOM 3817 C CA . SER A 1 499 ? -12.618 -22.530 -32.222 1.00 75.38 499 SER A CA 1
ATOM 3818 C C . SER A 1 499 ? -11.642 -23.652 -31.880 1.00 75.38 499 SER A C 1
ATOM 3820 O O . SER A 1 499 ? -10.555 -23.702 -32.446 1.00 75.38 499 SER A O 1
ATOM 3822 N N . GLU A 1 500 ? -12.078 -24.637 -31.092 1.00 59.47 500 GLU A N 1
ATOM 3823 C CA . GLU A 1 500 ? -11.278 -25.814 -30.689 1.00 59.47 500 GLU A CA 1
ATOM 3824 C C . GLU A 1 500 ? -10.686 -26.618 -31.870 1.00 59.47 500 GLU A C 1
ATOM 3826 O O . GLU A 1 500 ? -9.673 -27.296 -31.727 1.00 59.47 500 GLU A O 1
ATOM 3831 N N . ASN A 1 501 ? -11.295 -26.522 -33.058 1.00 62.56 501 ASN A N 1
ATOM 3832 C CA . ASN A 1 501 ? -10.906 -27.258 -34.267 1.00 62.56 501 ASN A CA 1
ATOM 3833 C C . ASN A 1 501 ? -10.052 -26.445 -35.268 1.00 62.56 501 ASN A C 1
ATOM 3835 O O . ASN A 1 501 ? -9.859 -26.886 -36.403 1.00 62.56 501 ASN A O 1
ATOM 3839 N N . ARG A 1 502 ? -9.576 -25.245 -34.907 1.00 74.00 502 ARG A N 1
ATOM 3840 C CA . ARG A 1 502 ? -8.721 -24.398 -35.761 1.00 74.00 502 ARG A CA 1
ATOM 3841 C C . ARG A 1 502 ? -7.579 -23.812 -34.933 1.00 74.00 502 ARG A C 1
ATOM 3843 O O . ARG A 1 502 ? -7.796 -23.372 -33.815 1.00 74.00 502 ARG A O 1
ATOM 3850 N N . CYS A 1 503 ? -6.366 -23.783 -35.481 1.00 71.06 503 CYS A N 1
ATOM 3851 C CA . CYS A 1 503 ? -5.204 -23.235 -34.781 1.00 71.06 503 CYS A CA 1
ATOM 3852 C C . CYS A 1 503 ? -4.296 -22.456 -35.739 1.00 71.06 503 CYS A C 1
ATOM 3854 O O . CYS A 1 503 ? -4.051 -22.889 -36.866 1.00 71.06 503 CYS A O 1
ATOM 3856 N N . LEU A 1 504 ? -3.794 -21.311 -35.268 1.00 81.88 504 LEU A N 1
ATOM 3857 C CA . LEU A 1 504 ? -2.806 -20.480 -35.954 1.00 81.88 504 LEU A CA 1
ATOM 3858 C C . LEU A 1 504 ? -1.464 -20.567 -35.229 1.00 81.88 504 LEU A C 1
ATOM 3860 O O . LEU A 1 504 ? -1.372 -20.225 -34.045 1.00 81.88 504 LEU A O 1
ATOM 3864 N N . ASN A 1 505 ? -0.416 -20.961 -35.952 1.00 76.19 505 ASN A N 1
ATOM 3865 C CA . ASN A 1 505 ? 0.953 -20.929 -35.442 1.00 76.19 505 ASN A CA 1
ATOM 3866 C C . ASN A 1 505 ? 1.499 -19.486 -35.372 1.00 76.19 505 ASN A C 1
ATOM 3868 O O . ASN A 1 505 ? 0.939 -18.564 -35.969 1.00 76.19 505 ASN A O 1
ATOM 3872 N N . LEU A 1 506 ? 2.610 -19.283 -34.655 1.00 71.88 506 LEU A N 1
ATOM 3873 C CA . LEU A 1 506 ? 3.199 -17.953 -34.449 1.00 71.88 506 LEU A CA 1
ATOM 3874 C C . LEU A 1 506 ? 3.518 -17.223 -35.769 1.00 71.88 506 LEU A C 1
ATOM 3876 O O . LEU A 1 506 ? 3.272 -16.027 -35.873 1.00 71.88 506 LEU A O 1
ATOM 3880 N N . LEU A 1 507 ? 3.991 -17.931 -36.801 1.00 71.25 507 LEU A N 1
ATOM 3881 C CA . LEU A 1 507 ? 4.292 -17.331 -38.107 1.00 71.25 507 LEU A CA 1
ATOM 3882 C C . LEU A 1 507 ? 3.022 -16.862 -38.837 1.00 71.25 507 LEU A C 1
ATOM 3884 O O . LEU A 1 507 ? 3.016 -15.781 -39.419 1.00 71.25 507 LEU A O 1
ATOM 3888 N N . GLN A 1 508 ? 1.933 -17.632 -38.775 1.00 82.50 508 GLN A N 1
ATOM 3889 C CA . GLN A 1 508 ? 0.635 -17.215 -39.318 1.00 82.50 508 GLN A CA 1
ATOM 3890 C C . GLN A 1 508 ? 0.092 -15.989 -38.576 1.00 82.50 508 GLN A C 1
ATOM 3892 O O . GLN A 1 508 ? -0.364 -15.048 -39.220 1.00 82.50 508 GLN A O 1
ATOM 3897 N N . ARG A 1 509 ? 0.200 -15.961 -37.239 1.00 84.44 509 ARG A N 1
ATOM 3898 C CA . ARG A 1 509 ? -0.185 -14.798 -36.420 1.00 84.44 509 ARG A CA 1
ATOM 3899 C C . ARG A 1 509 ? 0.616 -13.553 -36.816 1.00 84.44 509 ARG A C 1
ATOM 3901 O O . ARG A 1 509 ? 0.018 -12.512 -37.062 1.00 84.44 509 ARG A O 1
ATOM 3908 N N . LEU A 1 510 ? 1.937 -13.677 -36.976 1.00 75.44 510 LEU A N 1
ATOM 3909 C CA . LEU A 1 510 ? 2.807 -12.589 -37.438 1.00 75.44 510 LEU A CA 1
ATOM 3910 C C . LEU A 1 510 ? 2.436 -12.097 -38.847 1.00 75.44 510 LEU A C 1
ATOM 3912 O O . LEU A 1 510 ? 2.349 -10.891 -39.059 1.00 75.44 510 LEU A O 1
ATOM 3916 N N . ASN A 1 511 ? 2.159 -12.996 -39.797 1.00 83.44 511 ASN A N 1
ATOM 3917 C CA . ASN A 1 511 ? 1.735 -12.606 -41.148 1.00 83.44 511 ASN A CA 1
ATOM 3918 C C . ASN A 1 511 ? 0.397 -11.845 -41.133 1.00 83.44 511 ASN A C 1
ATOM 3920 O O . ASN A 1 511 ? 0.280 -10.804 -41.774 1.00 83.44 511 ASN A O 1
ATOM 3924 N N . ILE A 1 512 ? -0.577 -12.308 -40.344 1.00 90.44 512 ILE A N 1
ATOM 3925 C CA . ILE A 1 512 ? -1.877 -11.642 -40.169 1.00 90.44 512 ILE A CA 1
ATOM 3926 C C . ILE A 1 512 ? -1.698 -10.255 -39.525 1.00 90.44 512 ILE A C 1
ATOM 3928 O O . ILE A 1 512 ? -2.303 -9.285 -39.980 1.00 90.44 512 ILE A O 1
ATOM 3932 N N . MET A 1 513 ? -0.820 -10.120 -38.522 1.00 89.62 513 MET A N 1
ATOM 3933 C CA . MET A 1 513 ? -0.468 -8.818 -37.935 1.00 89.62 513 MET A CA 1
ATOM 3934 C C . MET A 1 513 ? 0.152 -7.869 -38.971 1.00 89.62 513 MET A C 1
ATOM 3936 O O . MET A 1 513 ? -0.169 -6.679 -38.974 1.00 89.62 513 MET A O 1
ATOM 3940 N N . VAL A 1 514 ? 1.002 -8.373 -39.874 1.00 83.25 514 VAL A N 1
ATOM 3941 C CA . VAL A 1 514 ? 1.595 -7.582 -40.966 1.00 83.25 514 VAL A CA 1
ATOM 3942 C C . VAL A 1 514 ? 0.533 -7.138 -41.977 1.00 83.25 514 VAL A C 1
ATOM 3944 O O . VAL A 1 514 ? 0.474 -5.952 -42.291 1.00 83.25 514 VAL A O 1
ATOM 3947 N N . ASP A 1 515 ? -0.342 -8.033 -42.441 1.00 91.62 515 ASP A N 1
ATOM 3948 C CA . ASP A 1 515 ? -1.425 -7.702 -43.382 1.00 91.62 515 ASP A CA 1
ATOM 3949 C C . ASP A 1 515 ? -2.373 -6.619 -42.835 1.00 91.62 515 ASP A C 1
ATOM 3951 O O . ASP A 1 515 ? -2.714 -5.660 -43.536 1.00 91.62 515 ASP A O 1
ATOM 3955 N N . VAL A 1 516 ? -2.766 -6.736 -41.561 1.00 93.88 516 VAL A N 1
ATOM 3956 C CA . VAL A 1 516 ? -3.594 -5.732 -40.875 1.00 93.88 516 VAL A CA 1
ATOM 3957 C C . VAL A 1 516 ? -2.831 -4.413 -40.713 1.00 93.88 516 VAL A C 1
ATOM 3959 O O . VAL A 1 516 ? -3.397 -3.346 -40.956 1.00 93.88 516 VAL A O 1
ATOM 3962 N N . SER A 1 517 ? -1.535 -4.457 -40.391 1.00 87.94 517 SER A N 1
ATOM 3963 C CA . SER A 1 517 ? -0.697 -3.252 -40.301 1.00 87.94 517 SER A CA 1
ATOM 3964 C C . SER A 1 517 ? -0.602 -2.515 -41.644 1.00 87.94 517 SER A C 1
ATOM 3966 O O . SER A 1 517 ? -0.733 -1.292 -41.675 1.00 87.94 517 SER A O 1
ATOM 3968 N N . LEU A 1 518 ? -0.458 -3.240 -42.761 1.00 86.94 518 LEU A N 1
ATOM 3969 C CA . LEU A 1 518 ? -0.437 -2.670 -44.116 1.00 86.94 518 LEU A CA 1
ATOM 3970 C C . LEU A 1 518 ? -1.783 -2.036 -44.503 1.00 86.94 518 LEU A C 1
ATOM 3972 O O . LEU A 1 518 ? -1.818 -0.987 -45.150 1.00 86.94 518 LEU A O 1
ATOM 3976 N N . ALA A 1 519 ? -2.903 -2.642 -44.095 1.00 91.56 519 ALA A N 1
ATOM 3977 C CA . ALA A 1 519 ? -4.230 -2.060 -44.286 1.00 91.56 519 ALA A CA 1
ATOM 3978 C C . ALA A 1 519 ? -4.388 -0.719 -43.545 1.00 91.56 519 ALA A C 1
ATOM 3980 O O . ALA A 1 519 ? -4.864 0.255 -44.131 1.00 91.56 519 ALA A O 1
ATOM 3981 N N . LEU A 1 520 ? -3.956 -0.652 -42.282 1.00 90.75 520 LEU A N 1
ATOM 3982 C CA . LEU A 1 520 ? -4.015 0.569 -41.473 1.00 90.75 520 LEU A CA 1
ATOM 3983 C C . LEU A 1 520 ? -3.046 1.647 -41.971 1.00 90.75 520 LEU A C 1
ATOM 3985 O O . LEU A 1 520 ? -3.420 2.815 -42.038 1.00 90.75 520 LEU A O 1
ATOM 3989 N N . GLU A 1 521 ? -1.828 1.275 -42.378 1.00 87.62 521 GLU A N 1
ATOM 3990 C CA . GLU A 1 521 ? -0.873 2.204 -42.993 1.00 87.62 521 GLU A CA 1
ATOM 3991 C C . GLU A 1 521 ? -1.484 2.879 -44.229 1.00 87.62 521 GLU A C 1
ATOM 3993 O O . GLU A 1 521 ? -1.401 4.102 -44.376 1.00 87.62 521 GLU A O 1
ATOM 3998 N N . TYR A 1 522 ? -2.163 2.103 -45.084 1.00 88.38 522 TYR A N 1
ATOM 3999 C CA . TYR A 1 522 ? -2.871 2.639 -46.242 1.00 88.38 522 TYR A CA 1
ATOM 4000 C C . TYR A 1 522 ? -3.966 3.645 -45.851 1.00 88.38 522 TYR A C 1
ATOM 4002 O O . TYR A 1 522 ? -3.986 4.751 -46.393 1.00 88.38 522 TYR A O 1
ATOM 4010 N N . LEU A 1 523 ? -4.841 3.287 -44.904 1.00 86.50 523 LEU A N 1
ATOM 4011 C CA . LEU A 1 523 ? -5.962 4.131 -44.463 1.00 86.50 523 LEU A CA 1
ATOM 4012 C C . LEU A 1 523 ? -5.514 5.425 -43.761 1.00 86.50 523 LEU A C 1
ATOM 4014 O O . LEU A 1 523 ? -6.163 6.462 -43.914 1.00 86.50 523 LEU A O 1
ATOM 4018 N N . HIS A 1 524 ? -4.419 5.371 -42.997 1.00 85.62 524 HIS A N 1
ATOM 4019 C CA . HIS A 1 524 ? -3.945 6.498 -42.191 1.00 85.62 524 HIS A CA 1
ATOM 4020 C C . HIS A 1 524 ? -3.004 7.447 -42.947 1.00 85.62 524 HIS A C 1
ATOM 4022 O O . HIS A 1 524 ? -3.026 8.646 -42.675 1.00 85.62 524 HIS A O 1
ATOM 4028 N N . HIS A 1 525 ? -2.185 6.941 -43.880 1.00 77.12 525 HIS A N 1
ATOM 4029 C CA . HIS A 1 525 ? -1.094 7.723 -44.487 1.00 77.12 525 HIS A CA 1
ATOM 4030 C C . HIS A 1 525 ? -1.123 7.801 -46.020 1.00 77.12 525 HIS A C 1
ATOM 4032 O O . HIS A 1 525 ? -0.605 8.768 -46.575 1.00 77.12 525 HIS A O 1
ATOM 4038 N N . ASN A 1 526 ? -1.710 6.816 -46.714 1.00 76.50 526 ASN A N 1
ATOM 4039 C CA . ASN A 1 526 ? -1.628 6.718 -48.181 1.00 76.50 526 ASN A CA 1
ATOM 4040 C C . ASN A 1 526 ? -2.958 6.994 -48.911 1.00 76.50 526 ASN A C 1
ATOM 4042 O O . ASN A 1 526 ? -2.980 7.038 -50.143 1.00 76.50 526 ASN A O 1
ATOM 4046 N N . HIS A 1 527 ? -4.061 7.193 -48.184 1.00 78.31 527 HIS A N 1
ATOM 4047 C CA . HIS A 1 527 ? -5.348 7.610 -48.742 1.00 78.31 527 HIS A CA 1
ATOM 4048 C C . HIS A 1 527 ? -5.496 9.154 -48.718 1.00 78.31 527 HIS A C 1
ATOM 4050 O O . HIS A 1 527 ? -5.052 9.781 -47.758 1.00 78.31 527 HIS A O 1
ATOM 4056 N N . PRO A 1 528 ? -6.122 9.810 -49.726 1.00 73.12 528 PRO A N 1
ATOM 4057 C CA . PRO A 1 528 ? -6.222 11.282 -49.792 1.00 73.12 528 PRO A CA 1
ATOM 4058 C C . PRO A 1 528 ? -7.006 11.958 -48.654 1.00 73.12 528 PRO A C 1
ATOM 4060 O O . PRO A 1 528 ? -6.912 13.169 -48.470 1.00 73.12 528 PRO A O 1
ATOM 4063 N N . GLN A 1 529 ? -7.801 11.184 -47.921 1.00 76.69 529 GLN A N 1
ATOM 4064 C CA . GLN A 1 529 ? -8.441 11.563 -46.663 1.00 76.69 529 GLN A CA 1
ATOM 4065 C C . GLN A 1 529 ? -8.016 10.538 -45.617 1.00 76.69 529 GLN A C 1
ATOM 4067 O O . GLN A 1 529 ? -8.006 9.346 -45.925 1.00 76.69 529 GLN A O 1
ATOM 4072 N N . VAL A 1 530 ? -7.700 10.974 -44.397 1.00 80.38 530 VAL A N 1
ATOM 4073 C CA . VAL A 1 530 ? -7.347 10.044 -43.316 1.00 80.38 530 VAL A CA 1
ATOM 4074 C C . VAL A 1 530 ? -8.614 9.302 -42.903 1.00 80.38 530 VAL A C 1
ATOM 4076 O O . VAL A 1 530 ? -9.587 9.934 -42.492 1.00 80.38 530 VAL A O 1
ATOM 4079 N N . ILE A 1 531 ? -8.611 7.976 -43.028 1.00 83.00 531 ILE A N 1
ATOM 4080 C CA . ILE A 1 531 ? -9.750 7.127 -42.669 1.00 83.00 531 ILE A CA 1
ATOM 4081 C C . ILE A 1 531 ? -9.424 6.396 -41.373 1.00 83.00 531 ILE A C 1
ATOM 4083 O O . ILE A 1 531 ? -8.544 5.541 -41.344 1.00 83.00 531 ILE A O 1
ATOM 4087 N N . LEU A 1 532 ? -10.163 6.693 -40.308 1.00 84.00 532 LEU A N 1
ATOM 4088 C CA . LEU A 1 532 ? -10.092 5.937 -39.060 1.00 84.00 532 LEU A CA 1
ATOM 4089 C C . LEU A 1 532 ? -11.125 4.808 -39.104 1.00 84.00 532 LEU A C 1
ATOM 4091 O O . LEU A 1 532 ? -12.315 5.075 -39.263 1.00 84.00 532 LEU A O 1
ATOM 4095 N N . HIS A 1 533 ? -10.680 3.555 -38.958 1.00 88.12 533 HIS A N 1
ATOM 4096 C CA . HIS A 1 533 ? -11.568 2.382 -38.991 1.00 88.12 533 HIS A CA 1
ATOM 4097 C C . HIS A 1 533 ? -12.537 2.335 -37.799 1.00 88.12 533 HIS A C 1
ATOM 4099 O O . HIS A 1 533 ? -13.689 1.935 -37.944 1.00 88.12 533 HIS A O 1
ATOM 4105 N N . CYS A 1 534 ? -12.058 2.748 -36.621 1.00 81.88 534 CYS A N 1
ATOM 4106 C CA . CYS A 1 534 ? -12.774 2.777 -35.340 1.00 81.88 534 CYS A CA 1
ATOM 4107 C C . CYS A 1 534 ? -13.226 1.407 -34.768 1.00 81.88 534 CYS A C 1
ATOM 4109 O O . CYS A 1 534 ? -13.178 1.247 -33.554 1.00 81.88 534 CYS A O 1
ATOM 4111 N N . ASP A 1 535 ? -13.553 0.391 -35.581 1.00 82.88 535 ASP A N 1
ATOM 4112 C CA . ASP A 1 535 ? -13.957 -0.951 -35.098 1.00 82.88 535 ASP A CA 1
ATOM 4113 C C . ASP A 1 535 ? -13.004 -2.093 -35.506 1.00 82.88 535 ASP A C 1
ATOM 4115 O O . ASP A 1 535 ? -13.408 -3.057 -36.151 1.00 82.88 535 ASP A O 1
ATOM 4119 N N . LEU A 1 536 ? -11.703 -1.984 -35.230 1.00 87.62 536 LEU A N 1
ATOM 4120 C CA . LEU A 1 536 ? -10.759 -3.044 -35.606 1.00 87.62 536 LEU A CA 1
ATOM 4121 C C . LEU A 1 536 ? -10.765 -4.174 -34.564 1.00 87.62 536 LEU A C 1
ATOM 4123 O O . LEU A 1 536 ? -10.380 -3.941 -33.429 1.00 87.62 536 LEU A O 1
ATOM 4127 N N . LYS A 1 537 ? -11.177 -5.390 -34.942 1.00 87.75 537 LYS A N 1
ATOM 4128 C CA . LYS A 1 537 ? -11.259 -6.569 -34.052 1.00 87.75 537 LYS A CA 1
ATOM 4129 C C . LYS A 1 537 ? -11.198 -7.889 -34.837 1.00 87.75 537 LYS A C 1
ATOM 4131 O O . LYS A 1 537 ? -11.497 -7.864 -36.032 1.00 87.75 537 LYS A O 1
ATOM 4136 N N . PRO A 1 538 ? -10.897 -9.048 -34.218 1.00 89.12 538 PRO A N 1
ATOM 4137 C CA . PRO A 1 538 ? -10.818 -10.342 -34.904 1.00 89.12 538 PRO A CA 1
ATOM 4138 C C . PRO A 1 538 ? -12.076 -10.749 -35.686 1.00 89.12 538 PRO A C 1
ATOM 4140 O O . PRO A 1 538 ? -11.949 -11.400 -36.721 1.00 89.12 538 PRO A O 1
ATOM 4143 N N . SER A 1 539 ? -13.280 -10.352 -35.256 1.00 88.44 539 SER A N 1
ATOM 4144 C CA . SER A 1 539 ? -14.534 -10.589 -36.000 1.00 88.44 539 SER A CA 1
ATOM 4145 C C . SER A 1 539 ? -14.555 -9.858 -37.349 1.00 88.44 539 SER A C 1
ATOM 4147 O O . SER A 1 539 ? -15.140 -10.342 -38.315 1.00 88.44 539 SER A O 1
ATOM 4149 N N . ASN A 1 540 ? -13.878 -8.709 -37.408 1.00 92.88 540 ASN A N 1
ATOM 4150 C CA . ASN A 1 540 ? -13.829 -7.793 -38.544 1.00 92.88 540 ASN A CA 1
ATOM 4151 C C . ASN A 1 540 ? -12.586 -8.007 -39.431 1.00 92.88 540 ASN A C 1
ATOM 4153 O O . ASN A 1 540 ? -12.486 -7.399 -40.499 1.00 92.88 540 ASN A O 1
ATOM 4157 N N . ILE A 1 541 ? -11.655 -8.882 -39.034 1.00 95.19 541 ILE A N 1
ATOM 4158 C CA . ILE A 1 541 ? -10.566 -9.362 -39.892 1.00 95.19 541 ILE A CA 1
ATOM 4159 C C . ILE A 1 541 ? -11.037 -10.635 -40.592 1.00 95.19 541 ILE A C 1
ATOM 4161 O O . ILE A 1 541 ? -11.199 -11.670 -39.949 1.00 95.19 541 ILE A O 1
ATOM 4165 N N . LEU A 1 542 ? -11.258 -10.569 -41.902 1.00 94.75 542 LEU A N 1
ATOM 4166 C CA . LEU A 1 542 ? -11.701 -11.702 -42.713 1.00 94.75 542 LEU A CA 1
ATOM 4167 C C . LEU A 1 542 ? -10.527 -12.322 -43.476 1.00 94.75 542 LEU A C 1
ATOM 4169 O O . LEU A 1 542 ? -9.597 -11.620 -43.867 1.00 94.75 542 LEU A O 1
ATOM 4173 N N . LEU A 1 543 ? -10.584 -13.633 -43.698 1.00 94.38 543 LEU A N 1
ATOM 4174 C CA . LEU A 1 543 ? -9.542 -14.401 -44.377 1.00 94.38 543 LEU A CA 1
ATOM 4175 C C . LEU A 1 543 ? -10.049 -14.903 -45.735 1.00 94.38 543 LEU A C 1
ATOM 4177 O O . LEU A 1 543 ? -11.124 -15.509 -45.837 1.00 94.38 543 LEU A O 1
ATOM 4181 N N . ASP A 1 544 ? -9.267 -14.644 -46.781 1.00 91.94 544 ASP A N 1
ATOM 4182 C CA . ASP A 1 544 ? -9.533 -15.136 -48.133 1.00 91.94 544 ASP A CA 1
ATOM 4183 C C . ASP A 1 544 ? -9.060 -16.590 -48.327 1.00 91.94 544 ASP A C 1
ATOM 4185 O O . ASP A 1 544 ? -8.673 -17.264 -47.371 1.00 91.94 544 ASP A O 1
ATOM 4189 N N . GLU A 1 545 ? -9.106 -17.094 -49.565 1.00 90.06 545 GLU A N 1
ATOM 4190 C CA . GLU A 1 545 ? -8.685 -18.460 -49.920 1.00 90.06 545 GLU A CA 1
ATOM 4191 C C . GLU A 1 545 ? -7.204 -18.753 -49.602 1.00 90.06 545 GLU A C 1
ATOM 4193 O O . GLU A 1 545 ? -6.861 -19.910 -49.360 1.00 90.06 545 GLU A O 1
ATOM 4198 N N . GLU A 1 546 ? -6.346 -17.729 -49.539 1.00 88.81 546 GLU A N 1
ATOM 4199 C CA . GLU A 1 546 ? -4.898 -17.837 -49.307 1.00 88.81 546 GLU A CA 1
ATOM 4200 C C . GLU A 1 546 ? -4.492 -17.518 -47.849 1.00 88.81 546 GLU A C 1
ATOM 4202 O O . GLU A 1 546 ? -3.303 -17.503 -47.529 1.00 88.81 546 GLU A O 1
ATOM 4207 N N . MET A 1 547 ? -5.467 -17.321 -46.946 1.00 88.38 547 MET A N 1
ATOM 4208 C CA . MET A 1 547 ? -5.286 -16.862 -45.553 1.00 88.38 547 MET A CA 1
ATOM 4209 C C . MET A 1 547 ? -4.735 -15.427 -45.426 1.00 88.38 547 MET A C 1
ATOM 4211 O O . MET A 1 547 ? -4.202 -15.065 -44.376 1.00 88.38 547 MET A O 1
ATOM 4215 N N . VAL A 1 548 ? -4.900 -14.594 -46.458 1.00 92.00 548 VAL A N 1
ATOM 4216 C CA . VAL A 1 548 ? -4.528 -13.171 -46.434 1.00 92.00 548 VAL A CA 1
ATOM 4217 C C . VAL A 1 548 ? -5.583 -12.381 -45.665 1.00 92.00 548 VAL A C 1
ATOM 4219 O O . VAL A 1 548 ? -6.790 -12.503 -45.916 1.00 92.00 548 VAL A O 1
ATOM 4222 N N . ALA A 1 549 ? -5.141 -11.540 -44.730 1.00 95.19 549 ALA A N 1
ATOM 4223 C CA . ALA A 1 549 ? -6.058 -10.791 -43.879 1.00 95.19 549 ALA A CA 1
ATOM 4224 C C . ALA A 1 549 ? -6.641 -9.557 -44.589 1.00 95.19 549 ALA A C 1
ATOM 4226 O O . ALA A 1 549 ? -5.920 -8.735 -45.164 1.00 95.19 549 ALA A O 1
ATOM 4227 N N . HIS A 1 550 ? -7.966 -9.426 -44.511 1.00 95.81 550 HIS A N 1
ATOM 4228 C CA . HIS A 1 550 ? -8.763 -8.343 -45.079 1.00 95.81 550 HIS A CA 1
ATOM 4229 C C . HIS A 1 550 ? -9.566 -7.639 -43.979 1.00 95.81 550 HIS A C 1
ATOM 4231 O O . HIS A 1 550 ? -10.436 -8.241 -43.351 1.00 95.81 550 HIS A O 1
ATOM 4237 N N . VAL A 1 551 ? -9.311 -6.348 -43.761 1.00 95.38 551 VAL A N 1
ATOM 4238 C CA . VAL A 1 551 ? -10.056 -5.534 -42.788 1.00 95.38 551 VAL A CA 1
ATOM 4239 C C . VAL A 1 551 ? -11.452 -5.196 -43.334 1.00 95.38 551 VAL A C 1
ATOM 4241 O O . VAL A 1 551 ? -11.597 -4.822 -44.503 1.00 95.38 551 VAL A O 1
ATOM 4244 N N . SER A 1 552 ? -12.481 -5.336 -42.496 1.00 91.00 552 SER A N 1
ATOM 4245 C CA . SER A 1 552 ? -13.894 -5.175 -42.854 1.00 91.00 552 SER A CA 1
ATOM 4246 C C . SER A 1 552 ? -14.724 -4.497 -41.753 1.00 91.00 552 SER A C 1
ATOM 4248 O O . SER A 1 552 ? -14.242 -4.289 -40.650 1.00 91.00 552 SER A O 1
ATOM 4250 N N . ASP A 1 553 ? -15.987 -4.188 -42.064 1.00 85.75 553 ASP A N 1
ATOM 4251 C CA . ASP A 1 553 ? -16.945 -3.466 -41.210 1.00 85.75 553 ASP A CA 1
ATOM 4252 C C . ASP A 1 553 ? -16.528 -2.032 -40.827 1.00 85.75 553 ASP A C 1
ATOM 4254 O O . ASP A 1 553 ? -16.124 -1.714 -39.711 1.00 85.75 553 ASP A O 1
ATOM 4258 N N . PHE A 1 554 ? -16.728 -1.124 -41.782 1.00 86.56 554 PHE A N 1
ATOM 4259 C CA . PHE A 1 554 ? -16.513 0.314 -41.618 1.00 86.56 554 PHE A CA 1
ATOM 4260 C C . PHE A 1 554 ? -17.744 1.025 -41.014 1.00 86.56 554 PHE A C 1
ATOM 4262 O O . PHE A 1 554 ? -17.934 2.225 -41.221 1.00 86.56 554 PHE A O 1
ATOM 4269 N N . GLY A 1 555 ? -18.592 0.298 -40.270 1.00 77.38 555 GLY A N 1
ATOM 4270 C CA . GLY A 1 555 ? -19.891 0.747 -39.747 1.00 77.38 555 GLY A CA 1
ATOM 4271 C C . GLY A 1 555 ? -19.863 2.004 -38.877 1.00 77.38 555 GLY A C 1
ATOM 4272 O O . GLY A 1 555 ? -20.909 2.616 -38.662 1.00 77.38 555 GLY A O 1
ATOM 4273 N N . ILE A 1 556 ? -18.692 2.391 -38.377 1.00 77.69 556 ILE A N 1
ATOM 4274 C CA . ILE A 1 556 ? -18.457 3.585 -37.553 1.00 77.69 556 ILE A CA 1
ATOM 4275 C C . ILE A 1 556 ? -17.199 4.360 -37.987 1.00 77.69 556 ILE A C 1
ATOM 4277 O O . ILE A 1 556 ? -16.687 5.182 -37.226 1.00 77.69 556 ILE A O 1
ATOM 4281 N N . ALA A 1 557 ? -16.692 4.089 -39.193 1.00 80.69 557 ALA A N 1
ATOM 4282 C CA . ALA A 1 557 ? -15.474 4.705 -39.701 1.00 80.69 557 ALA A CA 1
ATOM 4283 C C . ALA A 1 557 ? -15.632 6.222 -39.895 1.00 80.69 557 ALA A C 1
ATOM 4285 O O . ALA A 1 557 ? -16.723 6.728 -40.171 1.00 80.69 557 ALA A O 1
ATOM 4286 N N . LYS A 1 558 ? -14.524 6.957 -39.757 1.00 78.75 558 LYS A N 1
ATOM 4287 C CA . LYS A 1 558 ? -14.490 8.421 -39.879 1.00 78.75 558 LYS A CA 1
ATOM 4288 C C . LYS A 1 558 ? -13.515 8.861 -40.961 1.00 78.75 558 LYS A C 1
ATOM 4290 O O . LYS A 1 558 ? -12.334 8.529 -40.895 1.00 78.75 558 LYS A O 1
ATOM 4295 N N . LEU A 1 559 ? -14.005 9.660 -41.908 1.00 74.38 559 LEU A N 1
ATOM 4296 C CA . LEU A 1 559 ? -13.199 10.324 -42.928 1.00 74.38 559 LEU A CA 1
ATOM 4297 C C . LEU A 1 559 ? -12.826 11.728 -42.429 1.00 74.38 559 LEU A C 1
ATOM 4299 O O . LEU A 1 559 ? -13.703 12.537 -42.123 1.00 74.38 559 LEU A O 1
ATOM 4303 N N . LEU A 1 560 ? -11.529 12.017 -42.327 1.00 73.31 560 LEU A N 1
ATOM 4304 C CA . LEU A 1 560 ? -11.006 13.297 -41.847 1.00 73.31 560 LEU A CA 1
ATOM 4305 C C . LEU A 1 560 ? -10.353 14.089 -42.988 1.00 73.31 560 LEU A C 1
ATOM 4307 O O . LEU A 1 560 ? -9.569 13.564 -43.785 1.00 73.31 560 LEU A O 1
ATOM 4311 N N . LEU A 1 561 ? -10.665 15.386 -43.046 1.00 56.19 561 LEU A N 1
ATOM 4312 C CA . LEU A 1 561 ? -10.143 16.312 -44.049 1.00 56.19 561 LEU A CA 1
ATOM 4313 C C . LEU A 1 561 ? -8.698 16.728 -43.734 1.00 56.19 561 LEU A C 1
ATOM 4315 O O . LEU A 1 561 ? -8.479 17.740 -43.078 1.00 56.19 561 LEU A O 1
ATOM 4319 N N . GLY A 1 562 ? -7.736 15.970 -44.266 1.00 51.47 562 GLY A N 1
ATOM 4320 C CA . GLY A 1 562 ? -6.409 16.436 -44.710 1.00 51.47 562 GLY A CA 1
ATOM 4321 C C . GLY A 1 562 ? -5.373 16.895 -43.671 1.00 51.47 562 GLY A C 1
ATOM 4322 O O . GLY A 1 562 ? -4.182 16.730 -43.922 1.00 51.47 562 GLY A O 1
ATOM 4323 N N . ASP A 1 563 ? -5.783 17.421 -42.518 1.00 50.00 563 ASP A N 1
ATOM 4324 C CA . ASP A 1 563 ? -4.883 18.062 -41.559 1.00 50.00 563 ASP A CA 1
ATOM 4325 C C . ASP A 1 563 ? -4.669 17.181 -40.319 1.00 50.00 563 ASP A C 1
ATOM 4327 O O . ASP A 1 563 ? -5.598 16.872 -39.572 1.00 50.00 563 ASP A O 1
ATOM 4331 N N . GLY A 1 564 ? -3.410 16.830 -40.027 1.00 50.69 564 GLY A N 1
ATOM 4332 C CA . GLY A 1 564 ? -3.031 15.909 -38.938 1.00 50.69 564 GLY A CA 1
ATOM 4333 C C . GLY A 1 564 ? -3.405 16.340 -37.508 1.00 50.69 564 GLY A C 1
ATOM 4334 O O . GLY A 1 564 ? -3.147 15.600 -36.565 1.00 50.69 564 GLY A O 1
ATOM 4335 N N . ARG A 1 565 ? -4.029 17.511 -37.323 1.00 46.62 565 ARG A N 1
ATOM 4336 C CA . ARG A 1 565 ? -4.621 17.949 -36.046 1.00 46.62 565 ARG A CA 1
ATOM 4337 C C . ARG A 1 565 ? -6.042 17.421 -35.818 1.00 46.62 565 ARG A C 1
ATOM 4339 O O . ARG A 1 565 ? -6.492 17.405 -34.678 1.00 46.62 565 ARG A O 1
ATOM 4346 N N . SER A 1 566 ? -6.745 16.972 -36.859 1.00 45.53 566 SER A N 1
ATOM 4347 C CA . SER A 1 566 ? -8.134 16.495 -36.751 1.00 45.53 566 SER A CA 1
ATOM 4348 C C . SER A 1 566 ? -8.269 15.127 -36.072 1.00 45.53 566 SER A C 1
ATOM 4350 O O . SER A 1 566 ? -9.342 14.805 -35.567 1.00 45.53 566 SER A O 1
ATOM 4352 N N . ILE A 1 567 ? -7.194 14.331 -36.040 1.00 49.22 567 ILE A N 1
ATOM 4353 C CA . ILE A 1 567 ? -7.187 12.962 -35.498 1.00 49.22 567 ILE A CA 1
ATOM 4354 C C . ILE A 1 567 ? -7.407 12.963 -33.974 1.00 49.22 567 ILE A C 1
ATOM 4356 O O . ILE A 1 567 ? -8.171 12.148 -33.472 1.00 49.22 567 ILE A O 1
ATOM 4360 N N . ALA A 1 568 ? -6.827 13.928 -33.253 1.00 45.22 568 ALA A N 1
ATOM 4361 C CA . ALA A 1 568 ? -6.899 14.022 -31.789 1.00 45.22 568 ALA A CA 1
ATOM 4362 C C . ALA A 1 568 ? -8.239 14.559 -31.237 1.00 45.22 568 ALA A C 1
ATOM 4364 O O . ALA A 1 568 ? -8.428 14.613 -30.030 1.00 45.22 568 ALA A O 1
ATOM 4365 N N . SER A 1 569 ? -9.166 14.996 -32.099 1.00 40.47 569 SER A N 1
ATOM 4366 C CA . SER A 1 569 ? -10.437 15.616 -31.680 1.00 40.47 569 SER A CA 1
ATOM 4367 C C . SER A 1 569 ? -11.672 14.764 -32.002 1.00 40.47 569 SER A C 1
ATOM 4369 O O . SER A 1 569 ? -12.799 15.169 -31.704 1.00 40.47 569 SER A O 1
ATOM 4371 N N . ALA A 1 570 ? -11.496 13.607 -32.640 1.00 41.78 570 ALA A N 1
ATOM 4372 C CA . ALA A 1 570 ? -12.592 12.726 -33.011 1.00 41.78 570 ALA A CA 1
ATOM 4373 C C . ALA A 1 570 ? -12.885 11.724 -31.883 1.00 41.78 570 ALA A C 1
ATOM 4375 O O . ALA A 1 570 ? -12.104 10.808 -31.660 1.00 41.78 570 ALA A O 1
ATOM 4376 N N . SER A 1 571 ? -14.056 11.836 -31.242 1.00 46.78 571 SER A N 1
ATOM 4377 C CA . SER A 1 571 ? -14.558 10.815 -30.305 1.00 46.78 571 SER A CA 1
ATOM 4378 C C . SER A 1 571 ? -14.435 9.406 -30.899 1.00 46.78 571 SER A C 1
ATOM 4380 O O . SER A 1 571 ? -14.784 9.216 -32.065 1.00 46.78 571 SER A O 1
ATOM 4382 N N . ALA A 1 572 ? -13.944 8.426 -30.145 1.00 50.44 572 ALA A N 1
ATOM 4383 C CA . ALA A 1 572 ? -13.645 7.094 -30.672 1.00 50.44 572 ALA A CA 1
ATOM 4384 C C . ALA A 1 572 ? -14.743 6.074 -30.305 1.00 50.44 572 ALA A C 1
ATOM 4386 O O . ALA A 1 572 ? -14.657 5.443 -29.254 1.00 50.44 572 ALA A O 1
ATOM 4387 N N . PRO A 1 573 ? -15.793 5.886 -31.132 1.00 57.06 573 PRO A N 1
ATOM 4388 C CA . PRO A 1 573 ? -16.613 4.685 -31.031 1.00 57.06 573 PRO A CA 1
ATOM 4389 C C . PRO A 1 573 ? -15.764 3.465 -31.431 1.00 57.06 573 PRO A C 1
ATOM 4391 O O . PRO A 1 573 ? -14.889 3.585 -32.285 1.00 57.06 573 PRO A O 1
ATOM 4394 N N . GLY A 1 574 ? -16.040 2.298 -30.853 1.00 58.50 574 GLY A N 1
ATOM 4395 C CA . GLY A 1 574 ? -15.340 1.046 -31.157 1.00 58.50 574 GLY A CA 1
ATOM 4396 C C . GLY A 1 574 ? -15.812 -0.101 -30.266 1.00 58.50 574 GLY A C 1
ATOM 4397 O O . GLY A 1 574 ? -16.490 0.129 -29.262 1.00 58.50 574 GLY A O 1
ATOM 4398 N N . THR A 1 575 ? -15.479 -1.341 -30.624 1.00 60.81 575 THR A N 1
ATOM 4399 C CA . THR A 1 575 ? -15.779 -2.508 -29.783 1.00 60.81 575 THR A CA 1
ATOM 4400 C C . THR A 1 575 ? -14.840 -2.576 -28.579 1.00 60.81 575 THR A C 1
ATOM 4402 O O . THR A 1 575 ? -13.615 -2.607 -28.715 1.00 60.81 575 THR A O 1
ATOM 4405 N N . ILE A 1 576 ? -15.442 -2.642 -27.390 1.00 54.16 576 ILE A N 1
ATOM 4406 C CA . ILE A 1 576 ? -14.760 -2.832 -26.105 1.00 54.16 576 ILE A CA 1
ATOM 4407 C C . ILE A 1 576 ? -13.872 -4.087 -26.180 1.00 54.16 576 ILE A C 1
ATOM 4409 O O . ILE A 1 576 ? -14.324 -5.135 -26.635 1.00 54.16 576 ILE A O 1
ATOM 4413 N N . GLY A 1 577 ? -12.611 -3.960 -25.757 1.00 53.00 577 GLY A N 1
ATOM 4414 C CA . GLY A 1 577 ? -11.596 -5.020 -25.829 1.00 53.00 577 GLY A CA 1
ATOM 4415 C C . GLY A 1 577 ? -10.651 -4.951 -27.037 1.00 53.00 577 GLY A C 1
ATOM 4416 O O . GLY A 1 577 ? -9.620 -5.611 -27.010 1.00 53.00 577 GLY A O 1
ATOM 4417 N N . TYR A 1 578 ? -10.942 -4.138 -28.066 1.00 58.31 578 TYR A N 1
ATOM 4418 C CA . TYR A 1 578 ? -10.079 -4.027 -29.261 1.00 58.31 578 TYR A CA 1
ATOM 4419 C C . TYR A 1 578 ? -9.769 -2.588 -29.720 1.00 58.31 578 TYR A C 1
ATOM 4421 O O . TYR A 1 578 ? -9.101 -2.377 -30.734 1.00 58.31 578 TYR A O 1
ATOM 4429 N N . ILE A 1 579 ? -10.219 -1.579 -28.973 1.00 56.62 579 ILE A N 1
ATOM 4430 C CA . ILE A 1 579 ? -9.800 -0.184 -29.173 1.00 56.62 579 ILE A CA 1
ATOM 4431 C C . ILE A 1 579 ? -8.294 -0.061 -28.859 1.00 56.62 579 ILE A C 1
ATOM 4433 O O . ILE A 1 579 ? -7.776 -0.729 -27.967 1.00 56.62 579 ILE A O 1
ATOM 4437 N N . ALA A 1 580 ? -7.561 0.771 -29.605 1.00 48.50 580 ALA A N 1
ATOM 4438 C CA . ALA A 1 580 ? -6.112 0.894 -29.436 1.00 48.50 580 ALA A CA 1
ATOM 4439 C C . ALA A 1 580 ? -5.739 1.438 -28.033 1.00 48.50 580 ALA A C 1
ATOM 4441 O O . ALA A 1 580 ? -6.344 2.424 -27.607 1.00 48.50 580 ALA A O 1
ATOM 4442 N N . PRO A 1 581 ? -4.700 0.911 -27.348 1.00 45.50 581 PRO A N 1
ATOM 4443 C CA . PRO A 1 581 ? -4.321 1.363 -26.003 1.00 45.50 581 PRO A CA 1
ATOM 4444 C C . PRO A 1 581 ? -3.995 2.857 -25.888 1.00 45.50 581 PRO A C 1
ATOM 4446 O O . PRO A 1 581 ? -4.213 3.455 -24.845 1.00 45.50 581 PRO A O 1
ATOM 4449 N N . GLY A 1 582 ? -3.531 3.500 -26.966 1.00 39.00 582 GLY A N 1
ATOM 4450 C CA . GLY A 1 582 ? -3.340 4.957 -26.997 1.00 39.00 582 GLY A CA 1
ATOM 4451 C C . GLY A 1 582 ? -4.645 5.758 -26.885 1.00 39.00 582 GLY A C 1
ATOM 4452 O O . GLY A 1 582 ? -4.625 6.863 -26.366 1.00 39.00 582 GLY A O 1
ATOM 4453 N N . ILE A 1 583 ? -5.775 5.186 -27.312 1.00 39.97 583 ILE A N 1
ATOM 4454 C CA . ILE A 1 583 ? -7.116 5.757 -27.117 1.00 39.97 583 ILE A CA 1
ATOM 4455 C C . ILE A 1 583 ? -7.642 5.395 -25.719 1.00 39.97 583 ILE A C 1
ATOM 4457 O O . ILE A 1 583 ? -8.301 6.219 -25.101 1.00 39.97 583 ILE A O 1
ATOM 4461 N N . PHE A 1 584 ? -7.303 4.215 -25.182 1.00 32.81 584 PHE A N 1
ATOM 4462 C CA . PHE A 1 584 ? -7.568 3.878 -23.774 1.00 32.81 584 PHE A CA 1
ATOM 4463 C C . PHE A 1 584 ? -6.732 4.698 -22.779 1.00 32.81 584 PHE A C 1
ATOM 4465 O O . PHE A 1 584 ? -7.176 4.873 -21.655 1.00 32.81 584 PHE A O 1
ATOM 4472 N N . ARG A 1 585 ? -5.572 5.249 -23.163 1.00 32.69 585 ARG A N 1
ATOM 4473 C CA . ARG A 1 585 ? -4.807 6.195 -22.325 1.00 32.69 585 ARG A CA 1
ATOM 4474 C C . ARG A 1 585 ? -5.466 7.575 -22.224 1.00 32.69 585 ARG A C 1
ATOM 4476 O O . ARG A 1 585 ? -5.390 8.182 -21.166 1.00 32.69 585 ARG A O 1
ATOM 4483 N N . ASP A 1 586 ? -6.188 7.999 -23.261 1.00 32.38 586 ASP A N 1
ATOM 4484 C CA . ASP A 1 586 ? -7.091 9.164 -23.225 1.00 32.38 586 ASP A CA 1
ATOM 4485 C C . ASP A 1 586 ? -8.518 8.800 -22.724 1.00 32.38 586 ASP A C 1
ATOM 4487 O O . ASP A 1 586 ? -9.420 9.640 -22.750 1.00 32.38 586 ASP A O 1
ATOM 4491 N N . ALA A 1 587 ? -8.759 7.549 -22.299 1.00 27.62 587 ALA A N 1
ATOM 4492 C CA . ALA A 1 587 ? -10.069 7.034 -21.869 1.00 27.62 587 ALA A CA 1
ATOM 4493 C C . ALA A 1 587 ? -9.943 5.929 -20.790 1.00 27.62 587 ALA A C 1
ATOM 4495 O O . ALA A 1 587 ? -10.550 4.863 -20.916 1.00 27.62 587 ALA A O 1
ATOM 4496 N N . GLY A 1 588 ? -9.115 6.178 -19.767 1.00 32.22 588 GLY A N 1
ATOM 4497 C CA . GLY A 1 588 ? -8.470 5.197 -18.874 1.00 32.22 588 GLY A CA 1
ATOM 4498 C C . GLY A 1 588 ? -9.236 3.917 -18.512 1.00 32.22 588 GLY A C 1
ATOM 4499 O O . GLY A 1 588 ? -9.981 3.905 -17.533 1.00 32.22 588 GLY A O 1
ATOM 4500 N N . ILE A 1 589 ? -8.955 2.806 -19.208 1.00 29.86 589 ILE A N 1
ATOM 4501 C CA . ILE A 1 589 ? -9.314 1.439 -18.780 1.00 29.86 589 ILE A CA 1
ATOM 4502 C C . ILE A 1 589 ? -8.170 0.469 -19.120 1.00 29.86 589 ILE A C 1
ATOM 4504 O O . ILE A 1 589 ? -7.902 0.226 -20.295 1.00 29.86 589 ILE A O 1
ATOM 4508 N N . ASP A 1 590 ? -7.559 -0.123 -18.090 1.00 29.48 590 ASP A N 1
ATOM 4509 C CA . ASP A 1 590 ? -6.660 -1.279 -18.215 1.00 29.48 590 ASP A CA 1
ATOM 4510 C C . ASP A 1 590 ? -7.441 -2.600 -18.261 1.00 29.48 590 ASP A C 1
ATOM 4512 O O . ASP A 1 590 ? -8.472 -2.763 -17.599 1.00 29.48 590 ASP A O 1
ATOM 4516 N N . ALA A 1 591 ? -6.905 -3.572 -19.001 1.00 30.41 591 ALA A N 1
ATOM 4517 C CA . ALA A 1 591 ? -7.270 -4.977 -18.860 1.00 30.41 591 ALA A CA 1
ATOM 4518 C C . ALA A 1 591 ? -6.438 -5.578 -17.717 1.00 30.41 591 ALA A C 1
ATOM 4520 O O . ALA A 1 591 ? -5.212 -5.538 -17.761 1.00 30.41 591 ALA A O 1
ATOM 4521 N N . GLY A 1 592 ? -7.099 -6.082 -16.675 1.00 30.12 592 GLY A N 1
ATOM 4522 C CA . GLY A 1 592 ? -6.418 -6.663 -15.519 1.00 30.12 592 GLY A CA 1
ATOM 4523 C C . GLY A 1 592 ? -6.196 -8.164 -15.673 1.00 30.12 592 GLY A C 1
ATOM 4524 O O . GLY A 1 592 ? -7.142 -8.874 -16.012 1.00 30.12 592 GLY A O 1
ATOM 4525 N N . ASP A 1 593 ? -4.992 -8.626 -15.337 1.00 27.95 593 ASP A N 1
ATOM 4526 C CA . ASP A 1 593 ? -4.705 -10.050 -15.142 1.00 27.95 593 ASP A CA 1
ATOM 4527 C C . ASP A 1 593 ? -5.024 -10.516 -13.722 1.00 27.95 593 ASP A C 1
ATOM 4529 O O . ASP A 1 593 ? -4.894 -9.795 -12.723 1.00 27.95 593 ASP A O 1
ATOM 4533 N N . ASP A 1 594 ? -5.443 -11.772 -13.663 1.00 27.50 594 ASP A N 1
ATOM 4534 C CA . ASP A 1 594 ? -6.031 -12.416 -12.505 1.00 27.50 594 ASP A CA 1
ATOM 4535 C C . ASP A 1 594 ? -4.937 -12.998 -11.589 1.00 27.50 594 ASP A C 1
ATOM 4537 O O . ASP A 1 594 ? -4.268 -13.971 -11.937 1.00 27.50 594 ASP A O 1
ATOM 4541 N N . LYS A 1 595 ? -4.769 -12.465 -10.367 1.00 28.09 595 LYS A N 1
ATOM 4542 C CA . LYS A 1 595 ? -4.078 -13.209 -9.292 1.00 28.09 595 LYS A CA 1
ATOM 4543 C C . LYS A 1 595 ? -5.081 -14.108 -8.571 1.00 28.09 595 LYS A C 1
ATOM 4545 O O . LYS A 1 595 ? -5.472 -13.851 -7.430 1.00 28.09 595 LYS A O 1
ATOM 4550 N N . GLY A 1 596 ? -5.462 -15.186 -9.251 1.00 28.86 596 GLY A N 1
ATOM 4551 C CA . GLY A 1 596 ? -6.205 -16.300 -8.673 1.00 28.86 596 GLY A CA 1
ATOM 4552 C C . GLY A 1 596 ? -5.325 -17.117 -7.727 1.00 28.86 596 GLY A C 1
ATOM 4553 O O . GLY A 1 596 ? -4.551 -17.964 -8.160 1.00 28.86 596 GLY A O 1
ATOM 4554 N N . GLY A 1 597 ? -5.451 -16.884 -6.419 1.00 27.22 597 GLY A N 1
ATOM 4555 C CA . GLY A 1 597 ? -4.853 -17.763 -5.414 1.00 27.22 597 GLY A CA 1
ATOM 4556 C C . GLY A 1 597 ? -5.547 -19.126 -5.403 1.00 27.22 597 GLY A C 1
ATOM 4557 O O . GLY A 1 597 ? -6.745 -19.205 -5.129 1.00 27.22 597 GLY A O 1
ATOM 4558 N N . GLY A 1 598 ? -4.798 -20.194 -5.674 1.00 24.00 598 GLY A N 1
ATOM 4559 C CA . GLY A 1 598 ? -5.270 -21.568 -5.552 1.00 24.00 598 GLY A CA 1
ATOM 4560 C C . GLY A 1 598 ? -4.713 -22.253 -4.309 1.00 24.00 598 GLY A C 1
ATOM 4561 O O . GLY A 1 598 ? -3.594 -22.740 -4.360 1.00 24.00 598 GLY A O 1
ATOM 4562 N N . GLU A 1 599 ? -5.494 -22.302 -3.224 1.00 28.08 599 GLU A N 1
ATOM 4563 C CA . GLU A 1 599 ? -5.778 -23.521 -2.439 1.00 28.08 599 GLU A CA 1
ATOM 4564 C C . GLU A 1 599 ? -6.777 -23.232 -1.292 1.00 28.08 599 GLU A C 1
ATOM 4566 O O . GLU A 1 599 ? -6.816 -22.137 -0.743 1.00 28.08 599 GLU A O 1
ATOM 4571 N N . GLU A 1 600 ? -7.596 -24.239 -0.959 1.00 27.47 600 GLU A N 1
ATOM 4572 C CA . GLU A 1 600 ? -8.710 -24.256 0.021 1.00 27.47 600 GLU A CA 1
ATOM 4573 C C . GLU A 1 600 ? -10.054 -23.586 -0.355 1.00 27.47 600 GLU A C 1
ATOM 4575 O O . GLU A 1 600 ? -10.444 -22.575 0.224 1.00 27.47 600 GLU A O 1
ATOM 4580 N N . LEU A 1 601 ? -10.858 -24.256 -1.205 1.00 25.23 601 LEU A N 1
ATOM 4581 C CA . LEU A 1 601 ? -12.297 -24.515 -0.940 1.00 25.23 601 LEU A CA 1
ATOM 4582 C C . LEU A 1 601 ? -12.958 -25.390 -2.026 1.00 25.23 601 LEU A C 1
ATOM 4584 O O . LEU A 1 601 ? -13.759 -24.913 -2.826 1.00 25.23 601 LEU A O 1
ATOM 4588 N N . HIS A 1 602 ? -12.688 -26.701 -2.026 1.00 24.33 602 HIS A N 1
ATOM 4589 C CA . HIS A 1 602 ? -13.510 -27.646 -2.800 1.00 24.33 602 HIS A CA 1
ATOM 4590 C C . HIS A 1 602 ? -13.647 -29.047 -2.177 1.00 24.33 602 HIS A C 1
ATOM 4592 O O . HIS A 1 602 ? -13.511 -30.060 -2.854 1.00 24.33 602 HIS A O 1
ATOM 4598 N N . GLU A 1 603 ? -14.029 -29.126 -0.897 1.00 28.09 603 GLU A N 1
ATOM 4599 C CA . GLU A 1 603 ? -14.604 -30.368 -0.360 1.00 28.09 603 GLU A CA 1
ATOM 4600 C C . GLU A 1 603 ? -15.707 -30.110 0.685 1.00 28.09 603 GLU A C 1
ATOM 4602 O O . GLU A 1 603 ? -15.433 -29.947 1.873 1.00 28.09 603 GLU A O 1
ATOM 4607 N N . ARG A 1 604 ? -16.971 -30.036 0.219 1.00 25.17 604 ARG A N 1
ATOM 4608 C CA . ARG A 1 604 ? -18.229 -30.359 0.947 1.00 25.17 604 ARG A CA 1
ATOM 4609 C C . ARG A 1 604 ? -19.483 -29.933 0.163 1.00 25.17 604 ARG A C 1
ATOM 4611 O O . ARG A 1 604 ? -19.999 -28.849 0.387 1.00 25.17 604 ARG A O 1
ATOM 4618 N N . VAL A 1 605 ? -20.000 -30.824 -0.685 1.00 24.39 605 VAL A N 1
ATOM 4619 C CA . VAL A 1 605 ? -21.412 -31.286 -0.774 1.00 24.39 605 VAL A CA 1
ATOM 4620 C C . VAL A 1 605 ? -21.393 -32.451 -1.771 1.00 24.39 605 VAL A C 1
ATOM 4622 O O . VAL A 1 605 ? -21.054 -32.236 -2.929 1.00 24.39 605 VAL A O 1
ATOM 4625 N N . GLY A 1 606 ? -21.747 -33.676 -1.358 1.00 23.91 606 GLY A N 1
ATOM 4626 C CA . GLY A 1 606 ? -21.699 -34.805 -2.302 1.00 23.91 606 GLY A CA 1
ATOM 4627 C C . GLY A 1 606 ? -21.962 -36.225 -1.792 1.00 23.91 606 GLY A C 1
ATOM 4628 O O . GLY A 1 606 ? -21.525 -37.155 -2.457 1.00 23.91 606 GLY A O 1
ATOM 4629 N N . ALA A 1 607 ? -22.644 -36.439 -0.657 1.00 24.16 607 ALA A N 1
ATOM 4630 C CA . ALA A 1 607 ? -23.028 -37.795 -0.234 1.00 24.16 607 ALA A CA 1
ATOM 4631 C C . ALA A 1 607 ? -24.238 -37.828 0.726 1.00 24.16 607 ALA A C 1
ATOM 4633 O O . ALA A 1 607 ? -24.053 -37.804 1.936 1.00 24.16 607 ALA A O 1
ATOM 4634 N N . GLU A 1 608 ? -25.462 -37.941 0.191 1.00 24.34 608 GLU A N 1
ATOM 4635 C CA . GLU A 1 608 ? -26.619 -38.568 0.873 1.00 24.34 608 GLU A CA 1
ATOM 4636 C C . GLU A 1 608 ? -27.635 -39.125 -0.153 1.00 24.34 608 GLU A C 1
ATOM 4638 O O . GLU A 1 608 ? -28.744 -38.620 -0.294 1.00 24.34 608 GLU A O 1
ATOM 4643 N N . HIS A 1 609 ? -27.223 -40.158 -0.896 1.00 27.08 609 HIS A N 1
ATOM 4644 C CA . HIS A 1 609 ? -27.987 -41.282 -1.486 1.00 27.08 609 HIS A CA 1
ATOM 4645 C C . HIS A 1 609 ? -26.906 -42.164 -2.162 1.00 27.08 609 HIS A C 1
ATOM 4647 O O . HIS A 1 609 ? -26.022 -41.619 -2.809 1.00 27.08 609 HIS A O 1
ATOM 4653 N N . GLU A 1 610 ? -26.832 -43.489 -2.021 1.00 25.94 610 GLU A N 1
ATOM 4654 C CA . GLU A 1 610 ? -27.843 -44.470 -1.608 1.00 25.94 610 GLU A CA 1
ATOM 4655 C C . GLU A 1 610 ? -27.354 -45.446 -0.510 1.00 25.94 610 GLU A C 1
ATOM 4657 O O . GLU A 1 610 ? -26.296 -45.285 0.095 1.00 25.94 610 GLU A O 1
ATOM 4662 N N . ARG A 1 611 ? -28.182 -46.452 -0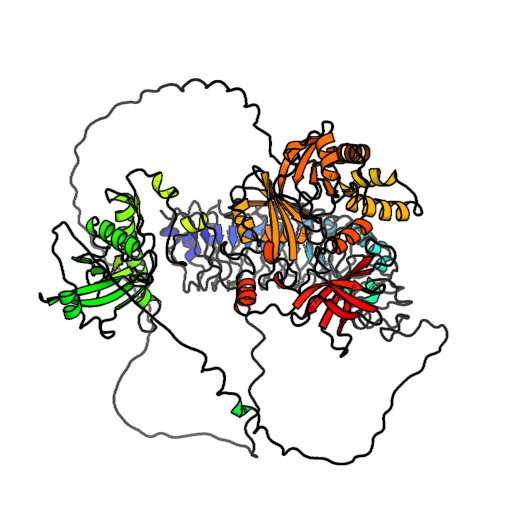.200 1.00 28.19 611 ARG A N 1
ATOM 4663 C CA . ARG A 1 611 ? -28.009 -47.405 0.903 1.00 28.19 611 ARG A CA 1
ATOM 4664 C C . ARG A 1 611 ? -27.346 -48.713 0.452 1.00 28.19 611 ARG A C 1
ATOM 4666 O O . ARG A 1 611 ? -27.866 -49.364 -0.444 1.00 28.19 611 ARG A O 1
ATOM 4673 N N . GLY A 1 612 ? -26.445 -49.221 1.292 1.00 24.73 612 GLY A N 1
ATOM 4674 C CA . GLY A 1 612 ? -26.515 -50.615 1.753 1.00 24.73 612 GLY A CA 1
ATOM 4675 C C . GLY A 1 612 ? -25.622 -51.663 1.074 1.00 24.73 612 GLY A C 1
ATOM 4676 O O . GLY A 1 612 ? -25.405 -51.641 -0.128 1.00 24.73 612 GLY A O 1
ATOM 4677 N N . ALA A 1 613 ? -25.220 -52.637 1.904 1.00 26.05 613 ALA A N 1
ATOM 4678 C CA . ALA A 1 613 ? -24.360 -53.797 1.631 1.00 26.05 613 ALA A CA 1
ATOM 4679 C C . ALA A 1 613 ? -22.885 -53.483 1.259 1.00 26.05 613 ALA A C 1
ATOM 4681 O O . ALA A 1 613 ? -22.598 -52.551 0.525 1.00 26.05 613 ALA A O 1
ATOM 4682 N N . GLY A 1 614 ? -21.886 -54.230 1.739 1.00 26.81 614 GLY A N 1
ATOM 4683 C CA . GLY A 1 614 ? -21.936 -55.297 2.743 1.00 26.81 614 GLY A CA 1
ATOM 4684 C C . GLY A 1 614 ? -20.842 -56.350 2.556 1.00 26.81 614 GLY A C 1
ATOM 4685 O O . GLY A 1 614 ? -20.951 -57.155 1.646 1.00 26.81 614 GLY A O 1
ATOM 4686 N N . GLU A 1 615 ? -19.894 -56.390 3.500 1.00 28.59 615 GLU A N 1
ATOM 4687 C CA . GLU A 1 615 ? -18.995 -57.519 3.819 1.00 28.59 615 GLU A CA 1
ATOM 4688 C C . GLU A 1 615 ? -17.926 -58.010 2.804 1.00 28.59 615 GLU A C 1
ATOM 4690 O O . GLU A 1 615 ? -18.223 -58.361 1.671 1.00 28.59 615 GLU A O 1
ATOM 4695 N N . ARG A 1 616 ? -16.714 -58.237 3.361 1.00 27.97 616 ARG A N 1
ATOM 4696 C CA . ARG A 1 616 ? -15.672 -59.224 2.966 1.00 27.97 616 ARG A CA 1
ATOM 4697 C C . ARG A 1 616 ? -14.900 -59.015 1.645 1.00 27.97 616 ARG A C 1
ATOM 4699 O O . ARG A 1 616 ? -15.368 -58.346 0.742 1.00 27.97 616 ARG A O 1
ATOM 4706 N N . GLU A 1 617 ? -13.718 -59.610 1.429 1.00 28.52 617 GLU A N 1
ATOM 4707 C CA . GLU A 1 617 ? -12.614 -60.077 2.305 1.00 28.52 617 GLU A CA 1
ATOM 4708 C C . GLU A 1 617 ? -11.437 -60.528 1.399 1.00 28.52 617 GLU A C 1
ATOM 4710 O O . GLU A 1 617 ? -11.694 -61.183 0.404 1.00 28.52 617 GLU A O 1
ATOM 4715 N N . GLN A 1 618 ? -10.181 -60.213 1.769 1.00 27.23 618 GLN A N 1
ATOM 4716 C CA . GLN A 1 618 ? -8.893 -60.859 1.389 1.00 27.23 618 GLN A CA 1
ATOM 4717 C C . GLN A 1 618 ? -8.574 -61.331 -0.062 1.00 27.23 618 GLN A C 1
ATOM 4719 O O . GLN A 1 618 ? -9.317 -62.099 -0.654 1.00 27.23 618 GLN A O 1
ATOM 4724 N N . ARG A 1 619 ? -7.276 -61.163 -0.425 1.00 27.22 619 ARG A N 1
ATOM 4725 C CA . ARG A 1 619 ? -6.453 -62.064 -1.294 1.00 27.22 619 ARG A CA 1
ATOM 4726 C C . ARG A 1 619 ? -6.798 -62.090 -2.803 1.00 27.22 619 ARG A C 1
ATOM 4728 O O . ARG A 1 619 ? -7.932 -61.846 -3.172 1.00 27.22 619 ARG A O 1
ATOM 4735 N N . ARG A 1 620 ? -5.893 -62.441 -3.732 1.00 28.00 620 ARG A N 1
ATOM 4736 C CA . ARG A 1 620 ? -4.404 -62.508 -3.836 1.00 28.00 620 ARG A CA 1
ATOM 4737 C C . ARG A 1 620 ? -4.071 -62.909 -5.297 1.00 28.00 620 ARG A C 1
ATOM 4739 O O . ARG A 1 620 ? -4.977 -63.413 -5.944 1.00 28.00 620 ARG A O 1
ATOM 4746 N N . ASP A 1 621 ? -2.797 -62.788 -5.695 1.00 27.72 621 ASP A N 1
ATOM 4747 C CA . ASP A 1 621 ? -2.083 -63.569 -6.740 1.00 27.72 621 ASP A CA 1
ATOM 4748 C C . ASP A 1 621 ? -2.678 -63.508 -8.185 1.00 27.72 621 ASP A C 1
ATOM 4750 O O . ASP A 1 621 ? -3.850 -63.783 -8.408 1.00 27.72 621 ASP A O 1
ATOM 4754 N N . GLU A 1 622 ? -2.012 -62.956 -9.207 1.00 27.67 622 GLU A N 1
ATOM 4755 C CA . GLU A 1 622 ? -0.772 -63.358 -9.920 1.00 27.67 622 GLU A CA 1
ATOM 4756 C C . GLU A 1 622 ? -0.982 -64.271 -11.157 1.00 27.67 622 GLU A C 1
ATOM 4758 O O . GLU A 1 622 ? -1.678 -65.279 -11.102 1.00 27.67 622 GLU A O 1
ATOM 4763 N N . GLU A 1 623 ? -0.277 -63.880 -12.233 1.00 29.95 623 GLU A N 1
ATOM 4764 C CA . GLU A 1 623 ? 0.243 -64.656 -13.383 1.00 29.95 623 GLU A CA 1
ATOM 4765 C C . GLU A 1 623 ? -0.656 -65.184 -14.537 1.00 29.95 623 GLU A C 1
ATOM 4767 O O . GLU A 1 623 ? -1.616 -65.922 -14.346 1.00 29.95 623 GLU A O 1
ATOM 4772 N N . ASP A 1 624 ? -0.165 -64.889 -15.760 1.00 27.88 624 ASP A N 1
ATOM 4773 C CA . ASP A 1 624 ? -0.083 -65.753 -16.961 1.00 27.88 624 ASP A CA 1
ATOM 4774 C C . ASP A 1 624 ? -1.373 -66.248 -17.685 1.00 27.88 624 ASP A C 1
ATOM 4776 O O . ASP A 1 624 ? -2.376 -66.590 -17.075 1.00 27.88 624 ASP A O 1
ATOM 4780 N N . ARG A 1 625 ? -1.430 -66.394 -19.027 1.00 28.33 625 ARG A N 1
ATOM 4781 C CA . ARG A 1 625 ? -0.365 -66.503 -20.052 1.00 28.33 625 ARG A CA 1
ATOM 4782 C C . ARG A 1 625 ? -0.878 -66.249 -21.495 1.00 28.33 625 ARG A C 1
ATOM 4784 O O . ARG A 1 625 ? -2.059 -66.442 -21.752 1.00 28.33 625 ARG A O 1
ATOM 4791 N N . ASP A 1 626 ? 0.049 -65.893 -22.395 1.00 28.50 626 ASP A N 1
ATOM 4792 C CA . ASP A 1 626 ? 0.138 -66.052 -23.875 1.00 28.50 626 ASP A CA 1
ATOM 4793 C C . ASP A 1 626 ? -1.071 -66.477 -24.751 1.00 28.50 626 ASP A C 1
ATOM 4795 O O . ASP A 1 626 ? -1.762 -67.450 -24.449 1.00 28.50 626 ASP A O 1
ATOM 4799 N N . GLY A 1 627 ? -1.163 -65.919 -25.981 1.00 28.38 627 GLY A N 1
ATOM 4800 C CA . GLY A 1 627 ? -1.740 -66.685 -27.111 1.00 28.38 627 GLY A CA 1
ATOM 4801 C C . GLY A 1 627 ? -2.279 -65.988 -28.382 1.00 28.38 627 GLY A C 1
ATOM 4802 O O . GLY A 1 627 ? -3.443 -66.185 -28.698 1.00 28.38 627 GLY A O 1
ATOM 4803 N N . ASP A 1 628 ? -1.419 -65.322 -29.165 1.00 29.44 628 ASP A N 1
ATOM 4804 C CA . ASP A 1 628 ? -1.440 -65.241 -30.652 1.00 29.44 628 ASP A CA 1
ATOM 4805 C C . ASP A 1 628 ? -2.570 -64.579 -31.513 1.00 29.44 628 ASP A C 1
ATOM 4807 O O . ASP A 1 628 ? -3.712 -65.026 -31.578 1.00 29.44 628 ASP A O 1
ATOM 4811 N N . ARG A 1 629 ? -2.069 -63.684 -32.400 1.00 28.78 629 ARG A N 1
ATOM 4812 C CA . ARG A 1 629 ? -2.421 -63.368 -33.819 1.00 28.78 629 ARG A CA 1
ATOM 4813 C C . ARG A 1 629 ? -3.442 -62.281 -34.224 1.00 28.78 629 ARG A C 1
ATOM 4815 O O . ARG A 1 629 ? -4.640 -62.452 -34.064 1.00 28.78 629 ARG A O 1
ATOM 4822 N N . GLU A 1 630 ? -2.872 -61.276 -34.920 1.00 30.62 630 GLU A N 1
ATOM 4823 C CA . GLU A 1 630 ? -3.238 -60.688 -36.243 1.00 30.62 630 GLU A CA 1
ATOM 4824 C C . GLU A 1 630 ? -4.692 -60.168 -36.453 1.00 30.62 630 GLU A C 1
ATOM 4826 O O . GLU A 1 630 ? -5.661 -60.842 -36.140 1.00 30.62 630 GLU A O 1
ATOM 4831 N N . ASP A 1 631 ? -4.960 -58.985 -37.033 1.00 29.50 631 ASP A N 1
ATOM 4832 C CA . ASP A 1 631 ? -4.155 -58.133 -37.930 1.00 29.50 631 ASP A CA 1
ATOM 4833 C C . ASP A 1 631 ? -4.679 -56.664 -37.983 1.00 29.50 631 ASP A C 1
ATOM 4835 O O . ASP A 1 631 ? -5.843 -56.411 -37.674 1.00 29.50 631 ASP A O 1
ATOM 4839 N N . GLY A 1 632 ? -3.861 -55.723 -38.485 1.00 27.30 632 GLY A N 1
ATOM 4840 C CA . GLY A 1 632 ? -4.330 -54.526 -39.216 1.00 27.30 632 GLY A CA 1
ATOM 4841 C C . GLY A 1 632 ? -4.502 -53.160 -38.507 1.00 27.30 632 GLY A C 1
ATOM 4842 O O . GLY A 1 632 ? -5.469 -52.929 -37.791 1.00 27.30 632 GLY A O 1
ATOM 4843 N N . GLY A 1 633 ? -3.680 -52.169 -38.905 1.00 26.73 633 GLY A N 1
ATOM 4844 C CA . GLY A 1 633 ? -4.112 -50.753 -39.014 1.00 26.73 633 GLY A CA 1
ATOM 4845 C C . GLY A 1 633 ? -3.655 -49.758 -37.929 1.00 26.73 633 GLY A C 1
ATOM 4846 O O . GLY A 1 633 ? -4.477 -49.176 -37.236 1.00 26.73 633 GLY A O 1
ATOM 4847 N N . LEU A 1 634 ? -2.352 -49.560 -37.715 1.00 29.03 634 LEU A N 1
ATOM 4848 C CA . LEU A 1 634 ? -1.589 -48.403 -38.236 1.00 29.03 634 LEU A CA 1
ATOM 4849 C C . LEU A 1 634 ? -2.145 -46.985 -37.955 1.00 29.03 634 LEU A C 1
ATOM 4851 O O . LEU A 1 634 ? -2.833 -46.387 -38.778 1.00 29.03 634 LEU A O 1
ATOM 4855 N N . GLY A 1 635 ? -1.622 -46.381 -36.885 1.00 26.56 635 GLY A N 1
ATOM 4856 C CA . GLY A 1 635 ? -1.339 -44.946 -36.795 1.00 26.56 635 GLY A CA 1
ATOM 4857 C C . GLY A 1 635 ? -0.066 -44.741 -35.956 1.00 26.56 635 GLY A C 1
ATOM 4858 O O . GLY A 1 635 ? -0.093 -45.087 -34.777 1.00 26.56 635 GLY A O 1
ATOM 4859 N N . PRO A 1 636 ? 1.067 -44.269 -36.517 1.00 33.34 636 PRO A N 1
ATOM 4860 C CA . PRO A 1 636 ? 2.311 -44.151 -35.760 1.00 33.34 636 PRO A CA 1
ATOM 4861 C C . PRO A 1 636 ? 2.475 -42.778 -35.095 1.00 33.34 636 PRO A C 1
ATOM 4863 O O . PRO A 1 636 ? 2.455 -41.731 -35.741 1.00 33.34 636 PRO A O 1
ATOM 4866 N N . HIS A 1 637 ? 2.715 -42.822 -33.788 1.00 26.00 637 HIS A N 1
ATOM 4867 C CA . HIS A 1 637 ? 3.267 -41.736 -32.983 1.00 26.00 637 HIS A CA 1
ATOM 4868 C C . HIS A 1 637 ? 4.802 -41.620 -33.137 1.00 26.00 637 HIS A C 1
ATOM 4870 O O . HIS A 1 637 ? 5.466 -42.594 -33.482 1.00 26.00 637 HIS A O 1
ATOM 4876 N N . CYS A 1 638 ? 5.333 -40.465 -32.706 1.00 24.44 638 CYS A N 1
ATOM 4877 C CA . CYS A 1 638 ? 6.701 -40.225 -32.201 1.00 24.44 638 CYS A CA 1
ATOM 4878 C C . CYS A 1 638 ? 7.904 -40.296 -33.175 1.00 24.44 638 CYS A C 1
ATOM 4880 O O . CYS A 1 638 ? 8.040 -41.201 -33.986 1.00 24.44 638 CYS A O 1
ATOM 4882 N N . VAL A 1 639 ? 8.876 -39.384 -33.001 1.00 25.66 639 VAL A N 1
ATOM 4883 C CA . VAL A 1 639 ? 10.111 -39.583 -32.192 1.00 25.66 639 VAL A CA 1
ATOM 4884 C C . VAL A 1 639 ? 11.078 -38.389 -32.391 1.00 25.66 639 VAL A C 1
ATOM 4886 O O . VAL A 1 639 ? 11.234 -37.875 -33.495 1.00 25.66 639 VAL A O 1
ATOM 4889 N N . PHE A 1 640 ? 11.757 -37.969 -31.316 1.00 25.62 640 PHE A N 1
ATOM 4890 C CA . PHE A 1 640 ? 12.905 -37.044 -31.328 1.00 25.62 640 PHE A CA 1
ATOM 4891 C C . PHE A 1 640 ? 14.161 -37.677 -31.958 1.00 25.62 640 PHE A C 1
ATOM 4893 O O . PHE A 1 640 ? 14.584 -38.734 -31.492 1.00 25.62 640 PHE A O 1
ATOM 4900 N N . ILE A 1 641 ? 14.851 -36.989 -32.881 1.00 24.61 641 ILE A N 1
ATOM 4901 C CA . ILE A 1 641 ? 16.278 -37.243 -33.182 1.00 24.61 641 ILE A CA 1
ATOM 4902 C C . ILE A 1 641 ? 17.034 -35.923 -33.430 1.00 24.61 641 ILE A C 1
ATOM 4904 O O . ILE A 1 641 ? 16.615 -35.085 -34.222 1.00 24.61 641 ILE A O 1
ATOM 4908 N N . SER A 1 642 ? 18.201 -35.814 -32.796 1.00 23.47 642 SER A N 1
ATOM 4909 C CA . SER A 1 642 ? 19.337 -34.926 -33.103 1.00 23.47 642 SER A CA 1
ATOM 4910 C C . SER A 1 642 ? 20.612 -35.795 -33.099 1.00 23.47 642 SER A C 1
ATOM 4912 O O . SER A 1 642 ? 20.558 -36.889 -32.532 1.00 23.47 642 SER A O 1
ATOM 4914 N N . PRO A 1 643 ? 21.796 -35.339 -33.562 1.00 46.91 643 PRO A N 1
ATOM 4915 C CA . PRO A 1 643 ? 22.113 -34.294 -34.554 1.00 46.91 643 PRO A CA 1
ATOM 4916 C C . PRO A 1 643 ? 23.161 -34.771 -35.609 1.00 46.91 643 PRO A C 1
ATOM 4918 O O . PRO A 1 643 ? 23.863 -35.747 -35.362 1.00 46.91 643 PRO A O 1
ATOM 4921 N N . ALA A 1 644 ? 23.376 -34.055 -36.732 1.00 23.97 644 ALA A N 1
ATOM 4922 C CA . ALA A 1 644 ? 24.657 -34.110 -37.481 1.00 23.97 644 ALA A CA 1
ATOM 4923 C C . ALA A 1 644 ? 24.868 -33.004 -38.548 1.00 23.97 644 ALA A C 1
ATOM 4925 O O . ALA A 1 644 ? 24.051 -32.769 -39.429 1.00 23.97 644 ALA A O 1
ATOM 4926 N N . THR A 1 645 ? 26.059 -32.412 -38.484 1.00 25.62 645 THR A N 1
ATOM 4927 C CA . THR A 1 645 ? 26.823 -31.586 -39.447 1.00 25.62 645 THR A CA 1
ATOM 4928 C C . THR A 1 645 ? 26.634 -31.795 -40.969 1.00 25.62 645 THR A C 1
ATOM 4930 O O . THR A 1 645 ? 26.763 -32.918 -41.453 1.00 25.62 645 THR A O 1
ATOM 4933 N N . SER A 1 646 ? 26.649 -30.712 -41.769 1.00 25.31 646 SER A N 1
ATOM 4934 C CA . SER A 1 646 ? 27.853 -30.254 -42.528 1.00 25.31 646 SER A CA 1
ATOM 4935 C C . SER A 1 646 ? 27.568 -29.138 -43.570 1.00 25.31 646 SER A C 1
ATOM 4937 O O . SER A 1 646 ? 26.427 -28.754 -43.799 1.00 25.31 646 SER A O 1
ATOM 4939 N N . ALA A 1 647 ? 28.637 -28.548 -44.126 1.00 25.88 647 ALA A N 1
ATOM 4940 C CA . ALA A 1 647 ? 28.663 -27.295 -44.897 1.00 25.88 647 ALA A CA 1
ATOM 4941 C C . ALA A 1 647 ? 28.193 -27.368 -46.373 1.00 25.88 647 ALA A C 1
ATOM 4943 O O . ALA A 1 647 ? 28.276 -28.414 -47.009 1.00 25.88 647 ALA A O 1
ATOM 4944 N N . GLY A 1 648 ? 27.840 -26.208 -46.957 1.00 25.30 648 GLY A N 1
ATOM 4945 C CA . GLY A 1 648 ? 27.591 -26.046 -48.402 1.00 25.30 648 GLY A CA 1
ATOM 4946 C C . GLY A 1 648 ? 27.410 -24.588 -48.865 1.00 25.30 648 GLY A C 1
ATOM 4947 O O . GLY A 1 648 ? 26.318 -24.038 -48.787 1.00 25.30 648 GLY A O 1
ATOM 4948 N N . ASP A 1 649 ? 28.478 -23.961 -49.369 1.00 25.95 649 ASP A N 1
ATOM 4949 C CA . ASP A 1 649 ? 28.491 -22.610 -49.975 1.00 25.95 649 ASP A CA 1
ATOM 4950 C C . ASP A 1 649 ? 27.956 -22.617 -51.428 1.00 25.95 649 ASP A C 1
ATOM 4952 O O . ASP A 1 649 ? 28.331 -23.507 -52.190 1.00 25.95 649 ASP A O 1
ATOM 4956 N N . THR A 1 650 ? 27.147 -21.621 -51.851 1.00 26.17 650 THR A N 1
ATOM 4957 C CA . THR A 1 650 ? 27.300 -20.942 -53.173 1.00 26.17 650 THR A CA 1
ATOM 4958 C C . THR A 1 650 ? 26.404 -19.702 -53.428 1.00 26.17 650 THR A C 1
ATOM 4960 O O . THR A 1 650 ? 25.256 -19.775 -53.844 1.00 26.17 650 THR A O 1
ATOM 4963 N N . ARG A 1 651 ? 27.025 -18.520 -53.316 1.00 24.88 651 ARG A N 1
ATOM 4964 C CA . ARG A 1 651 ? 27.113 -17.410 -54.313 1.00 24.88 651 ARG A CA 1
ATOM 4965 C C . ARG A 1 651 ? 25.974 -17.034 -55.317 1.00 24.88 651 ARG A C 1
ATOM 4967 O O . ARG A 1 651 ? 25.693 -17.761 -56.260 1.00 24.88 651 ARG A O 1
ATOM 4974 N N . ARG A 1 652 ? 25.751 -15.697 -55.361 1.00 24.34 652 ARG A N 1
ATOM 4975 C CA . ARG A 1 652 ? 25.557 -14.766 -56.529 1.00 24.34 652 ARG A CA 1
ATOM 4976 C C . ARG A 1 652 ? 24.179 -14.648 -57.230 1.00 24.34 652 ARG A C 1
ATOM 4978 O O . ARG A 1 652 ? 23.862 -15.443 -58.105 1.00 24.34 652 ARG A O 1
ATOM 4985 N N . ARG A 1 653 ? 23.579 -13.443 -57.163 1.00 25.03 653 ARG A N 1
ATOM 4986 C CA . ARG A 1 653 ? 23.676 -12.288 -58.119 1.00 25.03 653 ARG A CA 1
ATOM 4987 C C . ARG A 1 653 ? 22.842 -11.122 -57.535 1.00 25.03 653 ARG A C 1
ATOM 4989 O O . ARG A 1 653 ? 21.731 -11.359 -57.105 1.00 25.03 653 ARG A O 1
ATOM 4996 N N . SER A 1 654 ? 23.325 -9.892 -57.335 1.00 23.41 654 SER A N 1
ATOM 4997 C CA . SER A 1 654 ? 23.908 -8.912 -58.273 1.00 23.41 654 SER A CA 1
ATOM 4998 C C . SER A 1 654 ? 22.943 -8.397 -59.349 1.00 23.41 654 SER A C 1
ATOM 5000 O O . SER A 1 654 ? 22.964 -8.901 -60.470 1.00 23.41 654 SER A O 1
ATOM 5002 N N . LEU A 1 655 ? 22.259 -7.285 -59.059 1.00 25.06 655 LEU A N 1
ATOM 5003 C CA . LEU A 1 655 ? 21.874 -6.274 -60.051 1.00 25.06 655 LEU A CA 1
ATOM 5004 C C . LEU A 1 655 ? 22.119 -4.870 -59.469 1.00 25.06 655 LEU A C 1
ATOM 5006 O O . LEU A 1 655 ? 21.488 -4.468 -58.498 1.00 25.06 655 LEU A O 1
ATOM 5010 N N . ARG A 1 656 ? 23.071 -4.136 -60.057 1.00 23.83 656 ARG A N 1
ATOM 5011 C CA . ARG A 1 656 ? 23.240 -2.685 -59.873 1.00 23.83 656 ARG A CA 1
ATOM 5012 C C . ARG A 1 656 ? 22.525 -1.975 -61.017 1.00 23.83 656 ARG A C 1
ATOM 5014 O O . ARG A 1 656 ? 22.652 -2.431 -62.149 1.00 23.83 656 ARG A O 1
ATOM 5021 N N . PHE A 1 657 ? 21.988 -0.785 -60.764 1.00 24.02 657 PHE A N 1
ATOM 5022 C CA . PHE A 1 657 ? 22.020 0.289 -61.759 1.00 24.02 657 PHE A CA 1
ATOM 5023 C C . PHE A 1 657 ? 22.476 1.609 -61.127 1.00 24.02 657 PHE A C 1
ATOM 5025 O O . PHE A 1 657 ? 22.240 1.877 -59.952 1.00 24.02 657 PHE A O 1
ATOM 5032 N N . HIS A 1 658 ? 23.226 2.386 -61.907 1.00 25.78 658 HIS A N 1
ATOM 5033 C CA . HIS A 1 658 ? 23.824 3.668 -61.526 1.00 25.78 658 HIS A CA 1
ATOM 5034 C C . HIS A 1 658 ? 22.788 4.803 -61.661 1.00 25.78 658 HIS A C 1
ATOM 5036 O O . HIS A 1 658 ? 21.998 4.804 -62.595 1.00 25.78 658 HIS A O 1
ATOM 5042 N N . SER A 1 659 ? 22.661 5.691 -60.669 1.00 25.67 659 SER A N 1
ATOM 5043 C CA . SER A 1 659 ? 23.410 6.958 -60.528 1.00 25.67 659 SER A CA 1
ATOM 5044 C C . SER A 1 659 ? 23.163 7.980 -61.642 1.00 25.67 659 SER A C 1
ATOM 5046 O O . SER A 1 659 ? 23.652 7.809 -62.755 1.00 25.67 659 SER A O 1
ATOM 5048 N N . LEU A 1 660 ? 22.598 9.131 -61.263 1.00 24.53 660 LEU A N 1
ATOM 5049 C CA . LEU A 1 660 ? 22.935 10.432 -61.846 1.00 24.53 660 LEU A CA 1
ATOM 5050 C C . LEU A 1 660 ? 23.094 11.473 -60.724 1.00 24.53 660 LEU A C 1
ATOM 5052 O O . LEU A 1 660 ? 22.333 11.492 -59.761 1.00 24.53 660 LEU A O 1
ATOM 5056 N N . LYS A 1 661 ? 24.139 12.300 -60.836 1.00 28.28 661 LYS A N 1
ATOM 5057 C CA . LYS A 1 661 ? 24.516 13.360 -59.884 1.00 28.28 661 LYS A CA 1
ATOM 5058 C C . LYS A 1 661 ? 23.927 14.706 -60.311 1.00 28.28 661 LYS A C 1
ATOM 5060 O O . LYS A 1 661 ? 23.892 14.969 -61.509 1.00 28.28 661 LYS A O 1
ATOM 5065 N N . ASN A 1 662 ? 23.704 15.615 -59.355 1.00 26.48 662 ASN A N 1
ATOM 5066 C CA . ASN A 1 662 ? 24.468 16.877 -59.249 1.00 26.48 662 ASN A CA 1
ATOM 5067 C C . ASN A 1 662 ? 24.107 17.651 -57.960 1.00 26.48 662 ASN A C 1
ATOM 5069 O O . ASN A 1 662 ? 22.943 17.745 -57.605 1.00 26.48 662 ASN A O 1
ATOM 5073 N N . ARG A 1 663 ? 25.122 17.988 -57.144 1.00 27.84 663 ARG A N 1
ATOM 5074 C CA . ARG A 1 663 ? 25.652 19.354 -56.882 1.00 27.84 663 ARG A CA 1
ATOM 5075 C C . ARG A 1 663 ? 24.685 20.250 -56.083 1.00 27.84 663 ARG A C 1
ATOM 5077 O O . ARG A 1 663 ? 23.672 20.657 -56.624 1.00 27.84 663 ARG A O 1
ATOM 5084 N N . SER A 1 664 ? 24.857 20.440 -54.770 1.00 29.17 664 SER A N 1
ATOM 5085 C CA . SER A 1 664 ? 25.947 21.114 -54.017 1.00 29.17 664 SER A CA 1
ATOM 5086 C C . SER A 1 664 ? 25.763 22.629 -53.905 1.00 29.17 664 SER A C 1
ATOM 5088 O O . SER A 1 664 ? 25.965 23.312 -54.901 1.00 29.17 664 SER A O 1
ATOM 5090 N N . ASP A 1 665 ? 25.517 23.126 -52.687 1.00 28.30 665 ASP A N 1
ATOM 5091 C CA . ASP A 1 665 ? 25.961 24.454 -52.239 1.00 28.30 665 ASP A CA 1
ATOM 5092 C C . ASP A 1 665 ? 26.047 24.551 -50.698 1.00 28.30 665 ASP A C 1
ATOM 5094 O O . ASP A 1 665 ? 25.582 23.669 -49.973 1.00 28.30 665 ASP A O 1
ATOM 5098 N N . VAL A 1 666 ? 26.752 25.582 -50.221 1.00 31.70 666 VAL A N 1
ATOM 5099 C CA . VAL A 1 666 ? 27.374 25.734 -48.882 1.00 31.70 666 VAL A CA 1
ATOM 5100 C C . VAL A 1 666 ? 26.537 26.672 -47.969 1.00 31.70 666 VAL A C 1
ATOM 5102 O O . VAL A 1 666 ? 25.795 27.504 -48.490 1.00 31.70 666 VAL A O 1
ATOM 5105 N N . PRO A 1 667 ? 26.575 26.559 -46.618 1.00 36.25 667 PRO A N 1
ATOM 5106 C CA . PRO A 1 667 ? 25.508 27.102 -45.769 1.00 36.25 667 PRO A CA 1
ATOM 5107 C C . PRO A 1 667 ? 25.656 28.589 -45.409 1.00 36.25 667 PRO A C 1
ATOM 5109 O O . PRO A 1 667 ? 26.748 29.085 -45.131 1.00 36.25 667 PRO A O 1
ATOM 5112 N N . LEU A 1 668 ? 24.514 29.273 -45.283 1.00 28.44 668 LEU A N 1
ATOM 5113 C CA . LEU A 1 668 ? 24.408 30.639 -44.764 1.00 28.44 668 LEU A CA 1
ATOM 5114 C C . LEU A 1 668 ? 23.870 30.650 -43.326 1.00 28.44 668 LEU A C 1
ATOM 5116 O O . LEU A 1 668 ? 22.722 30.291 -43.074 1.00 28.44 668 LEU A O 1
ATOM 5120 N N . ARG A 1 669 ? 24.687 31.139 -42.386 1.00 33.59 669 ARG A N 1
ATOM 5121 C CA . ARG A 1 669 ? 24.235 31.523 -41.038 1.00 33.59 669 ARG A CA 1
ATOM 5122 C C . ARG A 1 669 ? 23.227 32.677 -41.127 1.00 33.59 669 ARG A C 1
ATOM 5124 O O . ARG A 1 669 ? 23.493 33.667 -41.809 1.00 33.59 669 ARG A O 1
ATOM 5131 N N . ARG A 1 670 ? 22.148 32.621 -40.342 1.00 30.69 670 ARG A N 1
ATOM 5132 C CA . ARG A 1 670 ? 21.362 33.801 -39.934 1.00 30.69 670 ARG A CA 1
ATOM 5133 C C . ARG A 1 670 ? 21.147 33.802 -38.419 1.00 30.69 670 ARG A C 1
ATOM 5135 O O . ARG A 1 670 ? 21.139 32.750 -37.789 1.00 30.69 670 ARG A O 1
ATOM 5142 N N . ALA A 1 671 ? 21.080 35.009 -37.864 1.00 31.92 671 ALA A N 1
ATOM 5143 C CA . ALA A 1 671 ? 21.042 35.301 -36.433 1.00 31.92 671 ALA A CA 1
ATOM 5144 C C . ALA A 1 671 ? 19.650 35.048 -35.809 1.00 31.92 671 ALA A C 1
ATOM 5146 O O . ALA A 1 671 ? 18.664 35.013 -36.550 1.00 31.92 671 ALA A O 1
ATOM 5147 N N . PRO A 1 672 ? 19.549 34.898 -34.472 1.00 33.53 672 PRO A N 1
ATOM 5148 C CA . PRO A 1 672 ? 18.264 34.773 -33.786 1.00 33.53 672 PRO A CA 1
ATOM 5149 C C . PRO A 1 672 ? 17.447 36.084 -33.823 1.00 33.53 672 PRO A C 1
ATOM 5151 O O . PRO A 1 672 ? 18.035 37.169 -33.880 1.00 33.53 672 PRO A O 1
ATOM 5154 N N . PRO A 1 673 ? 16.103 36.006 -33.768 1.00 31.86 673 PRO A N 1
ATOM 5155 C CA . PRO A 1 673 ? 15.233 37.171 -33.609 1.00 31.86 673 PRO A CA 1
ATOM 5156 C C . PRO A 1 673 ? 15.291 37.750 -32.174 1.00 31.86 673 PRO A C 1
ATOM 5158 O O . PRO A 1 673 ? 15.699 37.049 -31.245 1.00 31.86 673 PRO A O 1
ATOM 5161 N N . PRO A 1 674 ? 14.900 39.025 -31.978 1.00 32.53 674 PRO A N 1
ATOM 5162 C CA . PRO A 1 674 ? 14.963 39.708 -30.683 1.00 32.53 674 PRO A CA 1
ATOM 5163 C C . PRO A 1 674 ? 13.882 39.227 -29.692 1.00 32.53 674 PRO A C 1
ATOM 5165 O O . PRO A 1 674 ? 12.867 38.671 -30.117 1.00 32.53 674 PRO A O 1
ATOM 5168 N N . PRO A 1 675 ? 14.057 39.472 -28.377 1.00 33.09 675 PRO A N 1
ATOM 5169 C CA . PRO A 1 675 ? 13.072 39.101 -27.366 1.00 33.09 675 PRO A CA 1
ATOM 5170 C C . PRO A 1 675 ? 11.781 39.915 -27.517 1.00 33.09 675 PRO A C 1
ATOM 5172 O O . PRO A 1 675 ? 11.815 41.139 -27.664 1.00 33.09 675 PRO A O 1
ATOM 5175 N N . ILE A 1 676 ? 10.638 39.234 -27.438 1.00 32.50 676 ILE A N 1
ATOM 5176 C CA . ILE A 1 676 ? 9.324 39.878 -27.355 1.00 32.50 676 ILE A CA 1
ATOM 5177 C C . ILE A 1 676 ? 9.135 40.396 -25.924 1.00 32.50 676 ILE A C 1
ATOM 5179 O O . ILE A 1 676 ? 9.430 39.698 -24.955 1.00 32.50 676 ILE A O 1
ATOM 5183 N N . ALA A 1 677 ? 8.682 41.644 -25.803 1.00 30.81 677 ALA A N 1
ATOM 5184 C CA . ALA A 1 677 ? 8.489 42.312 -24.522 1.00 30.81 677 ALA A CA 1
ATOM 5185 C C . ALA A 1 677 ? 7.371 41.660 -23.692 1.00 30.81 677 ALA A C 1
ATOM 5187 O O . ALA A 1 677 ? 6.373 41.190 -24.238 1.00 30.81 677 ALA A O 1
ATOM 5188 N N . ALA A 1 678 ? 7.523 41.692 -22.367 1.00 35.25 678 ALA A N 1
ATOM 5189 C CA . ALA A 1 678 ? 6.508 41.213 -21.439 1.00 35.25 678 ALA A CA 1
ATOM 5190 C C . ALA A 1 678 ? 5.203 42.017 -21.580 1.00 35.25 678 ALA A C 1
ATOM 5192 O O . ALA A 1 678 ? 5.187 43.237 -21.399 1.00 35.25 678 ALA A O 1
ATOM 5193 N N . SER A 1 679 ? 4.102 41.323 -21.862 1.00 34.00 679 SER A N 1
ATOM 5194 C CA . SER A 1 679 ? 2.754 41.843 -21.646 1.00 34.00 679 SER A CA 1
ATOM 5195 C C . SER A 1 679 ? 2.478 41.940 -20.145 1.00 34.00 679 SER A C 1
ATOM 5197 O O . SER A 1 679 ? 2.791 41.012 -19.400 1.00 34.00 679 SER A O 1
ATOM 5199 N N . ALA A 1 680 ? 1.875 43.045 -19.702 1.00 34.72 680 ALA A N 1
ATOM 5200 C CA . ALA A 1 680 ? 1.416 43.185 -18.322 1.00 34.72 680 ALA A CA 1
ATOM 5201 C C . ALA A 1 680 ? 0.369 42.098 -17.977 1.00 34.72 680 ALA A C 1
ATOM 5203 O O . ALA A 1 680 ? -0.414 41.732 -18.859 1.00 34.72 680 ALA A O 1
ATOM 5204 N N . PRO A 1 681 ? 0.339 41.588 -16.730 1.00 32.56 681 PRO A N 1
ATOM 5205 C CA . PRO A 1 681 ? -0.622 40.568 -16.318 1.00 32.56 681 PRO A CA 1
ATOM 5206 C C . PRO A 1 681 ? -2.058 41.099 -16.357 1.00 32.56 681 PRO A C 1
ATOM 5208 O O . PRO A 1 681 ? -2.303 42.297 -16.172 1.00 32.56 681 PRO A O 1
ATOM 5211 N N . SER A 1 682 ? -3.014 40.198 -16.588 1.00 30.08 682 SER A N 1
ATOM 5212 C CA . SER A 1 682 ? -4.433 40.539 -16.530 1.00 30.08 682 SER A CA 1
ATOM 5213 C C . SER A 1 682 ? -4.867 40.801 -15.075 1.00 30.08 682 SER A C 1
ATOM 5215 O O . SER A 1 682 ? -4.250 40.267 -14.152 1.00 30.08 682 SER A O 1
ATOM 5217 N N . PRO A 1 683 ? -5.945 41.568 -14.814 1.00 34.75 683 PRO A N 1
ATOM 5218 C CA . PRO A 1 683 ? -6.427 41.790 -13.445 1.00 34.75 683 PRO A CA 1
ATOM 5219 C C . PRO A 1 683 ? -7.055 40.557 -12.766 1.00 34.75 683 PRO A C 1
ATOM 5221 O O . PRO A 1 683 ? -7.607 40.704 -11.679 1.00 34.75 683 PRO A O 1
ATOM 5224 N N . PHE A 1 684 ? -7.041 39.382 -13.411 1.00 37.56 684 PHE A N 1
ATOM 5225 C CA . PHE A 1 684 ? -7.788 38.190 -12.992 1.00 37.56 684 PHE A CA 1
ATOM 5226 C C . PHE A 1 684 ? -7.010 36.868 -13.144 1.00 37.56 684 PHE A C 1
ATOM 5228 O O . PHE A 1 684 ? -7.614 35.797 -13.119 1.00 37.56 684 PHE A O 1
ATOM 5235 N N . ASP A 1 685 ? -5.678 36.916 -13.228 1.00 35.19 685 ASP A N 1
ATOM 5236 C CA . ASP A 1 685 ? -4.831 35.736 -13.010 1.00 35.19 685 ASP A CA 1
ATOM 5237 C C . ASP A 1 685 ? -4.702 35.465 -11.500 1.00 35.19 685 ASP A C 1
ATOM 5239 O O . ASP A 1 685 ? -3.717 35.834 -10.859 1.00 35.19 685 ASP A O 1
ATOM 5243 N N . PHE A 1 686 ? -5.733 34.853 -10.909 1.00 50.81 686 PHE A N 1
ATOM 5244 C CA . PHE A 1 686 ? -5.667 34.368 -9.530 1.00 50.81 686 PHE A CA 1
ATOM 5245 C C . PHE A 1 686 ? -4.764 33.134 -9.448 1.00 50.81 686 PHE A C 1
ATOM 5247 O O . PHE A 1 686 ? -4.922 32.182 -10.215 1.00 50.81 686 PHE A O 1
ATOM 5254 N N . ASP A 1 687 ? -3.833 33.129 -8.495 1.00 48.03 687 ASP A N 1
ATOM 5255 C CA . ASP A 1 687 ? -3.013 31.952 -8.232 1.00 48.03 687 ASP A CA 1
ATOM 5256 C C . ASP A 1 687 ? -3.822 30.912 -7.444 1.00 48.03 687 ASP A C 1
ATOM 5258 O O . ASP A 1 687 ? -4.000 31.017 -6.233 1.00 48.03 687 ASP A O 1
ATOM 5262 N N . LEU A 1 688 ? -4.339 29.913 -8.159 1.00 53.06 688 LEU A N 1
ATOM 5263 C CA . LEU A 1 688 ? -5.055 28.756 -7.611 1.00 53.06 688 LEU A CA 1
ATOM 5264 C C . LEU A 1 688 ? -4.103 27.589 -7.276 1.00 53.06 688 LEU A C 1
ATOM 5266 O O . LEU A 1 688 ? -4.509 26.425 -7.208 1.00 53.06 688 LEU A O 1
ATOM 5270 N N . SER A 1 689 ? -2.818 27.890 -7.070 1.00 55.38 689 SER A N 1
ATOM 5271 C CA . SER A 1 689 ? -1.877 26.964 -6.446 1.00 55.38 689 SER A CA 1
ATOM 5272 C C . SER A 1 689 ? -2.285 26.664 -4.991 1.00 55.38 689 SER A C 1
ATOM 5274 O O . SER A 1 689 ? -2.847 27.530 -4.310 1.00 55.38 689 SER A O 1
ATOM 5276 N N . PRO A 1 690 ? -1.993 25.454 -4.472 1.00 55.69 690 PRO A N 1
ATOM 5277 C CA . PRO A 1 690 ? -2.159 25.162 -3.050 1.00 55.69 690 PRO A CA 1
ATOM 5278 C C . PRO A 1 690 ? -1.367 26.159 -2.186 1.00 55.69 690 PRO A C 1
ATOM 5280 O O . PRO A 1 690 ? -0.325 26.650 -2.633 1.00 55.69 690 PRO A O 1
ATOM 5283 N N . PRO A 1 691 ? -1.821 26.449 -0.949 1.00 60.09 691 PRO A N 1
ATOM 5284 C CA . PRO A 1 691 ? -1.103 27.348 -0.051 1.00 60.09 691 PRO A CA 1
ATOM 5285 C C . PRO A 1 691 ? 0.343 26.862 0.161 1.00 60.09 691 PRO A C 1
ATOM 5287 O O . PRO A 1 691 ? 0.581 25.648 0.155 1.00 60.09 691 PRO A O 1
ATOM 5290 N N . PRO A 1 692 ? 1.312 27.782 0.334 1.00 57.31 692 PRO A N 1
ATOM 5291 C CA . PRO A 1 692 ? 2.720 27.424 0.453 1.00 57.31 692 PRO A CA 1
ATOM 5292 C C . PRO A 1 692 ? 2.938 26.441 1.608 1.00 57.31 692 PRO A C 1
ATOM 5294 O O . PRO A 1 692 ? 2.470 26.659 2.727 1.00 57.31 692 PRO A O 1
ATOM 5297 N N . ILE A 1 693 ? 3.642 25.352 1.298 1.00 60.59 693 ILE A N 1
ATOM 5298 C CA . ILE A 1 693 ? 3.968 24.278 2.236 1.00 60.59 693 ILE A CA 1
ATOM 5299 C C . ILE A 1 693 ? 5.027 24.800 3.206 1.00 60.59 693 ILE A C 1
ATOM 5301 O O . ILE A 1 693 ? 6.131 25.161 2.801 1.00 60.59 693 ILE A O 1
ATOM 5305 N N . ASP A 1 694 ? 4.669 24.842 4.486 1.00 60.56 694 ASP A N 1
ATOM 5306 C CA . ASP A 1 694 ? 5.576 25.201 5.571 1.00 60.56 694 ASP A CA 1
ATOM 5307 C C . ASP A 1 694 ? 6.297 23.924 6.026 1.00 60.56 694 ASP A C 1
ATOM 5309 O O . ASP A 1 694 ? 5.661 22.991 6.518 1.00 60.56 694 ASP A O 1
ATOM 5313 N N . HIS A 1 695 ? 7.604 23.833 5.771 1.00 55.09 695 HIS A N 1
ATOM 5314 C CA . HIS A 1 695 ? 8.378 22.609 6.010 1.00 55.09 695 HIS A CA 1
ATOM 5315 C C . HIS A 1 695 ? 8.916 22.491 7.448 1.00 55.09 695 HIS A C 1
ATOM 5317 O O . HIS A 1 695 ? 9.302 21.394 7.848 1.00 55.09 695 HIS A O 1
ATOM 5323 N N . ASP A 1 696 ? 8.901 23.582 8.224 1.00 50.06 696 ASP A N 1
ATOM 5324 C CA . ASP A 1 696 ? 9.589 23.691 9.522 1.00 50.06 696 ASP A CA 1
ATOM 5325 C C . ASP A 1 696 ? 8.629 23.785 10.736 1.00 50.06 696 ASP A C 1
ATOM 5327 O O . ASP A 1 696 ? 9.068 24.054 11.856 1.00 50.06 696 ASP A O 1
ATOM 5331 N N . ALA A 1 697 ? 7.318 23.582 10.545 1.00 55.91 697 ALA A N 1
ATOM 5332 C CA . ALA A 1 697 ? 6.287 23.873 11.549 1.00 55.91 697 ALA A CA 1
ATOM 5333 C C . ALA A 1 697 ? 5.293 22.713 11.779 1.00 55.91 697 ALA A C 1
ATOM 5335 O O . ALA A 1 697 ? 4.503 22.398 10.891 1.00 55.91 697 ALA A O 1
ATOM 5336 N N . ASP A 1 698 ? 5.250 22.136 12.993 1.00 58.78 698 ASP A N 1
ATOM 5337 C CA . ASP A 1 698 ? 4.219 21.150 13.369 1.00 58.78 698 ASP A CA 1
ATOM 5338 C C . ASP A 1 698 ? 2.845 21.843 13.580 1.00 58.78 698 ASP A C 1
ATOM 5340 O O . ASP A 1 698 ? 2.704 22.682 14.485 1.00 58.78 698 ASP A O 1
ATOM 5344 N N . PRO A 1 699 ? 1.800 21.502 12.793 1.00 57.09 699 PRO A N 1
ATOM 5345 C CA . PRO A 1 699 ? 0.483 22.125 12.893 1.00 57.09 699 PRO A CA 1
ATOM 5346 C C . PRO A 1 699 ? -0.227 21.841 14.222 1.00 57.09 699 PRO A C 1
ATOM 5348 O O . PRO A 1 699 ? -1.006 22.673 14.689 1.00 57.09 699 PRO A O 1
ATOM 5351 N N . LEU A 1 700 ? 0.014 20.680 14.846 1.00 57.69 700 LEU A N 1
ATOM 5352 C CA . LEU A 1 700 ? -0.602 20.331 16.126 1.00 57.69 700 LEU A CA 1
ATOM 5353 C C . LEU A 1 700 ? 0.064 21.073 17.289 1.00 57.69 700 LEU A C 1
ATOM 5355 O O . LEU A 1 700 ? -0.634 21.491 18.216 1.00 57.69 700 LEU A O 1
ATOM 5359 N N . GLU A 1 701 ? 1.379 21.289 17.253 1.00 54.12 701 GLU A N 1
ATOM 5360 C CA . GLU A 1 701 ? 2.103 21.983 18.329 1.00 54.12 701 GLU A CA 1
ATOM 5361 C C . GLU A 1 701 ? 1.748 23.488 18.379 1.00 54.12 701 GLU A C 1
ATOM 5363 O O . GLU A 1 701 ? 1.428 24.043 19.440 1.00 54.12 701 GLU A O 1
ATOM 5368 N N . LEU A 1 702 ? 1.666 24.131 17.207 1.00 53.28 702 LEU A N 1
ATOM 5369 C CA . LEU A 1 702 ? 1.259 25.536 17.044 1.00 53.28 702 LEU A CA 1
ATOM 5370 C C . LEU A 1 702 ? -0.193 25.828 17.456 1.00 53.28 702 LEU A C 1
ATOM 5372 O O . LEU A 1 702 ? -0.498 26.957 17.857 1.00 53.28 702 LEU A O 1
ATOM 5376 N N . MET A 1 703 ? -1.081 24.833 17.383 1.00 52.19 703 MET A N 1
ATOM 5377 C CA . MET A 1 703 ? -2.502 24.976 17.733 1.00 52.19 703 MET A CA 1
ATOM 5378 C C . MET A 1 703 ? -2.820 24.500 19.154 1.00 52.19 703 MET A C 1
ATOM 5380 O O . MET A 1 703 ? -3.698 25.067 19.806 1.00 52.19 703 MET A O 1
ATOM 5384 N N . THR A 1 704 ? -2.041 23.566 19.711 1.00 48.94 704 THR A N 1
ATOM 5385 C CA . THR A 1 704 ? -2.139 23.205 21.139 1.00 48.94 704 THR A CA 1
ATOM 5386 C C . THR A 1 704 ? -1.857 24.419 22.034 1.00 48.94 704 THR A C 1
ATOM 5388 O O . THR A 1 704 ? -2.512 24.593 23.058 1.00 48.94 704 THR A O 1
ATOM 5391 N N . THR A 1 705 ? -0.972 25.332 21.613 1.00 42.38 705 THR A N 1
ATOM 5392 C CA . THR A 1 705 ? -0.748 26.615 22.307 1.00 42.38 705 THR A CA 1
ATOM 5393 C C . THR A 1 705 ? -1.883 27.639 22.151 1.00 42.38 705 THR A C 1
ATOM 5395 O O . THR A 1 705 ? -1.933 28.578 22.937 1.00 42.38 705 THR A O 1
ATOM 5398 N N . VAL A 1 706 ? -2.815 27.467 21.203 1.00 46.22 706 VAL A N 1
ATOM 5399 C CA . VAL A 1 706 ? -4.020 28.316 21.066 1.00 46.22 706 VAL A CA 1
ATOM 5400 C C . VAL A 1 706 ? -5.161 27.800 21.951 1.00 46.22 706 VAL A C 1
ATOM 5402 O O . VAL A 1 706 ? -5.859 28.590 22.578 1.00 46.22 706 VAL A O 1
ATOM 5405 N N . GLY A 1 707 ? -5.325 26.477 22.066 1.00 41.34 707 GLY A N 1
ATOM 5406 C CA . GLY A 1 707 ? -6.382 25.866 22.887 1.00 41.34 707 GLY A CA 1
ATOM 5407 C C . GLY A 1 707 ? -6.207 26.014 24.407 1.00 41.34 707 GLY A C 1
ATOM 5408 O O . GLY A 1 707 ? -7.158 25.803 25.155 1.00 41.34 707 GLY A O 1
ATOM 5409 N N . VAL A 1 708 ? -5.012 26.384 24.882 1.00 37.94 708 VAL A N 1
ATOM 5410 C CA . VAL A 1 708 ? -4.708 26.554 26.319 1.00 37.94 708 VAL A CA 1
ATOM 5411 C C . VAL A 1 708 ? -5.211 27.894 26.886 1.00 37.94 708 VAL A C 1
ATOM 5413 O O . VAL A 1 708 ? -5.337 28.025 28.101 1.00 37.94 708 VAL A O 1
ATOM 5416 N N . GLU A 1 709 ? -5.566 28.874 26.046 1.00 37.59 709 GLU A N 1
ATOM 5417 C CA . GLU A 1 709 ? -6.088 30.170 26.517 1.00 37.59 709 GLU A CA 1
ATOM 5418 C C . GLU A 1 709 ? -7.586 30.143 26.904 1.00 37.59 709 GLU A C 1
ATOM 5420 O O . GLU A 1 709 ? -8.083 31.119 27.465 1.00 37.59 709 GLU A O 1
ATOM 5425 N N . THR A 1 710 ? -8.320 29.045 26.658 1.00 37.25 710 THR A N 1
ATOM 5426 C CA . THR A 1 710 ? -9.786 28.987 26.846 1.00 37.25 710 THR A CA 1
ATOM 5427 C C . THR A 1 710 ? -10.276 27.906 27.819 1.00 37.25 710 THR A C 1
ATOM 5429 O O . THR A 1 710 ? -10.740 26.843 27.408 1.00 37.25 710 THR A O 1
ATOM 5432 N N . GLY A 1 711 ? -10.309 28.260 29.106 1.00 32.28 711 GLY A N 1
ATOM 5433 C CA . GLY A 1 711 ? -11.368 27.817 30.026 1.00 32.28 711 GLY A CA 1
ATOM 5434 C C . GLY A 1 711 ? -11.184 26.486 30.769 1.00 32.28 711 GLY A C 1
ATOM 5435 O O . GLY A 1 711 ? -10.482 25.566 30.358 1.00 32.28 711 GLY A O 1
ATOM 5436 N N . SER A 1 712 ? -11.846 26.402 31.920 1.00 30.73 712 SER A N 1
ATOM 5437 C CA . SER A 1 712 ? -11.818 25.272 32.854 1.00 30.73 712 SER A CA 1
ATOM 5438 C C . SER A 1 712 ? -12.906 24.221 32.574 1.00 30.73 712 SER A C 1
ATOM 5440 O O . SER A 1 712 ? -13.891 24.480 31.884 1.00 30.73 712 SER A O 1
ATOM 5442 N N . TYR A 1 713 ? -12.779 23.029 33.172 1.00 32.22 713 TYR A N 1
ATOM 5443 C CA . TYR A 1 713 ? -13.701 21.889 32.987 1.00 32.22 713 TYR A CA 1
ATOM 5444 C C . TYR A 1 713 ? -15.195 22.173 33.266 1.00 32.22 713 TYR A C 1
ATOM 5446 O O . TYR A 1 713 ? -16.042 21.408 32.814 1.00 32.22 713 TYR A O 1
ATOM 5454 N N . ALA A 1 714 ? -15.538 23.239 33.999 1.00 29.50 714 ALA A N 1
ATOM 5455 C CA . ALA A 1 714 ? -16.932 23.648 34.215 1.00 29.50 714 ALA A CA 1
ATOM 5456 C C . ALA A 1 714 ? -17.484 24.540 33.085 1.00 29.50 714 ALA A C 1
ATOM 5458 O O . ALA A 1 714 ? -18.687 24.550 32.844 1.00 29.50 714 ALA A O 1
ATOM 5459 N N . GLU A 1 715 ? -16.619 25.272 32.380 1.00 40.97 715 GLU A N 1
ATOM 5460 C CA . GLU A 1 715 ? -16.997 26.107 31.233 1.00 40.97 715 GLU A CA 1
ATOM 5461 C C . GLU A 1 715 ? -17.192 25.255 29.969 1.00 40.97 715 GLU A C 1
ATOM 5463 O O . GLU A 1 715 ? -18.065 25.559 29.159 1.00 40.97 715 GLU A O 1
ATOM 5468 N N . GLN A 1 716 ? -16.456 24.141 29.843 1.00 47.81 716 GLN A N 1
ATOM 5469 C CA . GLN A 1 716 ? -16.490 23.254 28.671 1.00 47.81 716 GLN A CA 1
ATOM 5470 C C . GLN A 1 716 ? -17.871 22.649 28.354 1.00 47.81 716 GLN A C 1
ATOM 5472 O O . GLN A 1 716 ? -18.210 22.482 27.184 1.00 47.81 716 GLN A O 1
ATOM 5477 N N . SER A 1 717 ? -18.703 22.332 29.355 1.00 46.59 717 SER A N 1
ATOM 5478 C CA . SER A 1 717 ? -20.063 21.831 29.082 1.00 46.59 717 SER A CA 1
ATOM 5479 C C . SER A 1 717 ? -20.967 22.927 28.512 1.00 46.59 717 SER A C 1
ATOM 5481 O O . SER A 1 717 ? -21.695 22.690 27.550 1.00 46.59 717 SER A O 1
ATOM 5483 N N . VAL A 1 718 ? -20.860 24.146 29.049 1.00 48.69 718 VAL A N 1
ATOM 5484 C CA . VAL A 1 718 ? -21.629 25.311 28.597 1.00 48.69 718 VAL A CA 1
ATOM 5485 C C . VAL A 1 718 ? -21.201 25.736 27.191 1.00 48.69 718 VAL A C 1
ATOM 5487 O O . VAL A 1 718 ? -22.059 26.051 26.368 1.00 48.69 718 VAL A O 1
ATOM 5490 N N . THR A 1 719 ? -19.903 25.693 26.867 1.00 59.03 719 THR A N 1
ATOM 5491 C CA . THR A 1 719 ? -19.419 26.002 25.511 1.00 59.03 719 THR A CA 1
ATOM 5492 C C . THR A 1 719 ? -19.875 24.986 24.468 1.00 59.03 719 THR A C 1
ATOM 5494 O O . THR A 1 719 ? -20.108 25.377 23.329 1.00 59.03 719 THR A O 1
ATOM 5497 N N . ASN A 1 720 ? -20.055 23.714 24.831 1.00 68.56 720 ASN A N 1
ATOM 5498 C CA . ASN A 1 720 ? -20.429 22.667 23.876 1.00 68.56 720 ASN A CA 1
ATOM 5499 C C . ASN A 1 720 ? -21.902 22.767 23.436 1.00 68.56 720 ASN A C 1
ATOM 5501 O O . ASN A 1 720 ? -22.194 22.717 22.239 1.00 68.56 720 ASN A O 1
ATOM 5505 N N . ASP A 1 721 ? -22.837 23.006 24.362 1.00 72.75 721 ASP A N 1
ATOM 5506 C CA . ASP A 1 721 ? -24.230 23.294 23.982 1.00 72.75 721 ASP A CA 1
ATOM 5507 C C . ASP A 1 721 ? -24.363 24.665 23.289 1.00 72.75 721 ASP A C 1
ATOM 5509 O O . ASP A 1 721 ? -25.158 24.812 22.354 1.00 72.75 721 ASP A O 1
ATOM 5513 N N . LEU A 1 722 ? -23.531 25.651 23.655 1.00 80.75 722 LEU A N 1
ATOM 5514 C CA . LEU A 1 722 ? -23.446 26.927 22.937 1.00 80.75 722 LEU A CA 1
ATOM 5515 C C . LEU A 1 722 ? -22.960 26.735 21.488 1.00 80.75 722 LEU A C 1
ATOM 5517 O O . LEU A 1 722 ? -23.526 27.334 20.577 1.00 80.75 722 LEU A O 1
ATOM 5521 N N . ALA A 1 723 ? -21.961 25.880 21.256 1.00 82.94 723 ALA A N 1
ATOM 5522 C CA . ALA A 1 723 ? -21.413 25.585 19.934 1.00 82.94 723 ALA A CA 1
ATOM 5523 C C . ALA A 1 723 ? -22.406 24.822 19.038 1.00 82.94 723 ALA A C 1
ATOM 5525 O O . ALA A 1 723 ? -22.506 25.126 17.849 1.00 82.94 723 ALA A O 1
ATOM 5526 N N . ILE A 1 724 ? -23.213 23.907 19.590 1.00 83.00 724 ILE A N 1
ATOM 5527 C CA . ILE A 1 724 ? -24.328 23.284 18.849 1.00 83.00 724 ILE A CA 1
ATOM 5528 C C . ILE A 1 724 ? -25.425 24.302 18.548 1.00 83.00 724 ILE A C 1
ATOM 5530 O O . ILE A 1 724 ? -25.882 24.389 17.409 1.00 83.00 724 ILE A O 1
ATOM 5534 N N . SER A 1 725 ? -25.819 25.122 19.523 1.00 83.81 725 SER A N 1
ATOM 5535 C CA . SER A 1 725 ? -26.785 26.203 19.300 1.00 83.81 725 SER A CA 1
ATOM 5536 C C . SER A 1 725 ? -26.310 27.166 18.200 1.00 83.81 725 SER A C 1
ATOM 5538 O O . SER A 1 725 ? -27.087 27.554 17.321 1.00 83.81 725 SER A O 1
ATOM 5540 N N . ALA A 1 726 ? -25.009 27.469 18.173 1.00 86.56 726 ALA A N 1
ATOM 5541 C CA . ALA A 1 726 ? -24.361 28.259 17.136 1.00 86.56 726 ALA A CA 1
ATOM 5542 C C . ALA A 1 726 ? -24.353 27.553 15.771 1.00 86.56 726 ALA A C 1
ATOM 5544 O O . ALA A 1 726 ? -24.761 28.160 14.786 1.00 86.56 726 ALA A O 1
ATOM 5545 N N . ALA A 1 727 ? -24.001 26.268 15.693 1.00 85.06 727 ALA A N 1
ATOM 5546 C CA . ALA A 1 727 ? -24.074 25.502 14.447 1.00 85.06 727 ALA A CA 1
ATOM 5547 C C . ALA A 1 727 ? -25.510 25.410 13.882 1.00 85.06 727 ALA A C 1
ATOM 5549 O O . ALA A 1 727 ? -25.687 25.311 12.671 1.00 85.06 727 ALA A O 1
ATOM 5550 N N . LEU A 1 728 ? -26.538 25.475 14.737 1.00 83.38 728 LEU A N 1
ATOM 5551 C CA . LEU A 1 728 ? -27.949 25.387 14.341 1.00 83.38 728 LEU A CA 1
ATOM 5552 C C . LEU A 1 728 ? -28.615 26.737 14.024 1.00 83.38 728 LEU A C 1
ATOM 5554 O O . LEU A 1 728 ? -29.556 26.776 13.234 1.00 83.38 728 LEU A O 1
ATOM 5558 N N . SER A 1 729 ? -28.192 27.834 14.661 1.00 84.81 729 SER A N 1
ATOM 5559 C CA . SER A 1 729 ? -28.898 29.133 14.609 1.00 84.81 729 SER A CA 1
ATOM 5560 C C . SER A 1 729 ? -27.999 30.366 14.442 1.00 84.81 729 SER A C 1
ATOM 5562 O O . SER A 1 729 ? -28.488 31.466 14.174 1.00 84.81 729 SER A O 1
ATOM 5564 N N . GLY A 1 730 ? -26.687 30.187 14.566 1.00 89.88 730 GLY A N 1
ATOM 5565 C CA . GLY A 1 730 ? -25.665 31.213 14.412 1.00 89.88 730 GLY A CA 1
ATOM 5566 C C . GLY A 1 730 ? -24.585 30.751 13.440 1.00 89.88 730 GLY A C 1
ATOM 5567 O O . GLY A 1 730 ? -24.878 30.403 12.293 1.00 89.88 730 GLY A O 1
ATOM 5568 N N . VAL A 1 731 ? -23.336 30.769 13.902 1.00 91.50 731 VAL A N 1
ATOM 5569 C CA . VAL A 1 731 ? -22.182 30.246 13.173 1.00 91.50 731 VAL A CA 1
ATOM 5570 C C . VAL A 1 731 ? -21.173 29.637 14.153 1.00 91.50 731 VAL A C 1
ATOM 5572 O O . VAL A 1 731 ? -20.852 30.233 15.181 1.00 91.50 731 VAL A O 1
ATOM 5575 N N . ALA A 1 732 ? -20.680 28.442 13.839 1.00 91.62 732 ALA A N 1
ATOM 5576 C CA . ALA A 1 732 ? -19.673 27.722 14.612 1.00 91.62 732 ALA A CA 1
ATOM 5577 C C . ALA A 1 732 ? -18.462 27.379 13.736 1.00 91.62 732 ALA A C 1
ATOM 5579 O O . ALA A 1 732 ? -18.604 27.194 12.527 1.00 91.62 732 ALA A O 1
ATOM 5580 N N . VAL A 1 733 ? -17.281 27.273 14.346 1.00 93.06 733 VAL A N 1
ATOM 5581 C CA . VAL A 1 733 ? -16.030 26.892 13.679 1.00 93.06 733 VAL A CA 1
ATOM 5582 C C . VAL A 1 733 ? -15.402 25.677 14.363 1.00 93.06 733 VAL A C 1
ATOM 5584 O O . VAL A 1 733 ? -15.290 25.633 15.585 1.00 93.06 733 VAL A O 1
ATOM 5587 N N . ALA A 1 734 ? -14.991 24.682 13.582 1.00 92.06 734 ALA A N 1
ATOM 5588 C CA . ALA A 1 734 ? -14.287 23.494 14.055 1.00 92.06 734 ALA A CA 1
ATOM 5589 C C . ALA A 1 734 ? -12.865 23.444 13.486 1.00 92.06 734 ALA A C 1
ATOM 5591 O O . ALA A 1 734 ? -12.657 23.719 12.300 1.00 92.06 734 ALA A O 1
ATOM 5592 N N . ASP A 1 735 ? -11.903 23.054 14.324 1.00 90.69 735 ASP A N 1
ATOM 5593 C CA . ASP A 1 735 ? -10.559 22.688 13.877 1.00 90.69 735 ASP A CA 1
ATOM 5594 C C . ASP A 1 735 ? -10.536 21.205 13.496 1.00 90.69 735 ASP A C 1
ATOM 5596 O O . ASP A 1 735 ? -10.728 20.317 14.329 1.00 90.69 735 ASP A O 1
ATOM 5600 N N . LEU A 1 736 ? -10.304 20.948 12.212 1.00 91.50 736 LEU A N 1
ATOM 5601 C CA . LEU A 1 736 ? -10.235 19.626 11.607 1.00 91.50 736 LEU A CA 1
ATOM 5602 C C . LEU A 1 736 ? -8.828 19.317 11.082 1.00 91.50 736 LEU A C 1
ATOM 5604 O O . LEU A 1 736 ? -8.665 18.420 10.261 1.00 91.50 736 LEU A O 1
ATOM 5608 N N . THR A 1 737 ? -7.789 19.980 11.596 1.00 90.94 737 THR A N 1
ATOM 5609 C CA . THR A 1 737 ? -6.370 19.758 11.237 1.00 90.94 737 THR A CA 1
ATOM 5610 C C . THR A 1 737 ? -5.882 18.313 11.492 1.00 90.94 737 THR A C 1
ATOM 5612 O O . THR A 1 737 ? -4.783 17.936 11.091 1.00 90.94 737 THR A O 1
ATOM 5615 N N . ARG A 1 738 ? -6.712 17.453 12.103 1.00 88.75 738 ARG A N 1
ATOM 5616 C CA . ARG A 1 738 ? -6.491 15.999 12.228 1.00 88.75 738 ARG A CA 1
ATOM 5617 C C . ARG A 1 738 ? -7.010 15.151 11.057 1.00 88.75 738 ARG A C 1
ATOM 5619 O O . ARG A 1 738 ? -6.673 13.976 11.003 1.00 88.75 738 ARG A O 1
ATOM 5626 N N . PHE A 1 739 ? -7.848 15.686 10.168 1.00 91.88 739 PHE A N 1
ATOM 5627 C CA . PHE A 1 739 ? -8.291 14.986 8.950 1.00 91.88 739 PHE A CA 1
ATOM 5628 C C . PHE A 1 739 ? -7.104 14.810 8.001 1.00 91.88 739 PHE A C 1
ATOM 5630 O O . PHE A 1 739 ? -6.230 15.667 7.981 1.00 91.88 739 PHE A O 1
ATOM 5637 N N . GLY A 1 740 ? -7.046 13.742 7.209 1.00 92.69 740 GLY A N 1
ATOM 5638 C CA . GLY A 1 740 ? -5.969 13.579 6.230 1.00 92.69 740 GLY A CA 1
ATOM 5639 C C . GLY A 1 740 ? -6.102 14.584 5.081 1.00 92.69 740 GLY A C 1
ATOM 5640 O O . GLY A 1 740 ? -7.207 14.811 4.589 1.00 92.69 740 GLY A O 1
ATOM 5641 N N . ARG A 1 741 ? -4.987 15.194 4.663 1.00 93.94 741 ARG A N 1
ATOM 5642 C CA . ARG A 1 741 ? -4.869 16.067 3.483 1.00 93.94 741 ARG A CA 1
ATOM 5643 C C . ARG A 1 741 ? -3.889 15.434 2.503 1.00 93.94 741 ARG A C 1
ATOM 5645 O O . ARG A 1 741 ? -2.693 15.696 2.567 1.00 93.94 741 ARG A O 1
ATOM 5652 N N . ILE A 1 742 ? -4.399 14.619 1.589 1.00 96.50 742 ILE A N 1
ATOM 5653 C CA . ILE A 1 742 ? -3.581 13.955 0.571 1.00 96.50 742 ILE A CA 1
ATOM 5654 C C . ILE A 1 742 ? -3.566 14.834 -0.680 1.00 96.50 742 ILE A C 1
ATOM 5656 O O . ILE A 1 742 ? -4.616 15.206 -1.202 1.00 96.50 742 ILE A O 1
ATOM 5660 N N . ARG A 1 743 ? -2.373 15.180 -1.158 1.00 95.06 743 ARG A N 1
ATOM 5661 C CA . ARG A 1 743 ? -2.146 15.967 -2.368 1.00 95.06 743 ARG A CA 1
ATOM 5662 C C . ARG A 1 743 ? -1.719 15.040 -3.501 1.00 95.06 743 ARG A C 1
ATOM 5664 O O . ARG A 1 743 ? -0.677 14.402 -3.407 1.00 95.06 743 ARG A O 1
ATOM 5671 N N . VAL A 1 744 ? -2.492 15.017 -4.581 1.00 95.50 744 VAL A N 1
ATOM 5672 C CA . VAL A 1 744 ? -2.202 14.237 -5.791 1.00 95.50 744 VAL A CA 1
ATOM 5673 C C . VAL A 1 744 ? -1.771 15.189 -6.905 1.00 95.50 744 VAL A C 1
ATOM 5675 O O . VAL A 1 744 ? -2.539 16.056 -7.313 1.00 95.50 744 VAL A O 1
ATOM 5678 N N . THR A 1 745 ? -0.532 15.086 -7.369 1.00 93.50 745 THR A N 1
ATOM 5679 C CA . THR A 1 745 ? 0.096 15.980 -8.363 1.00 93.50 745 THR A CA 1
ATOM 5680 C C . THR A 1 745 ? 0.492 15.225 -9.627 1.00 93.50 745 THR A C 1
ATOM 5682 O O . THR A 1 745 ? 0.497 14.001 -9.629 1.00 93.50 745 THR A O 1
ATOM 5685 N N . GLY A 1 746 ? 0.837 15.960 -10.689 1.00 90.31 746 GLY A N 1
ATOM 5686 C CA . GLY A 1 746 ? 1.281 15.399 -11.970 1.00 90.31 746 GLY A CA 1
ATOM 5687 C C . GLY A 1 746 ? 0.197 15.409 -13.056 1.00 90.31 746 GLY A C 1
ATOM 5688 O O . GLY A 1 746 ? -0.945 15.798 -12.792 1.00 90.31 746 GLY A O 1
ATOM 5689 N N . ASP A 1 747 ? 0.572 15.073 -14.292 1.00 88.00 747 ASP A N 1
ATOM 5690 C CA . ASP A 1 747 ? -0.275 15.248 -15.483 1.00 88.00 747 ASP A CA 1
ATOM 5691 C C . ASP A 1 747 ? -1.553 14.393 -15.393 1.00 88.00 747 ASP A C 1
ATOM 5693 O O . ASP A 1 747 ? -2.653 14.915 -15.576 1.00 88.00 747 ASP A O 1
ATOM 5697 N N . ASP A 1 748 ? -1.423 13.124 -14.991 1.00 88.94 748 ASP A N 1
ATOM 5698 C CA . ASP A 1 748 ? -2.500 12.122 -15.065 1.00 88.94 748 ASP A CA 1
ATOM 5699 C C . ASP A 1 748 ? -3.383 12.072 -13.796 1.00 88.94 748 ASP A C 1
ATOM 5701 O O . ASP A 1 748 ? -4.273 11.230 -13.660 1.00 88.94 748 ASP A O 1
ATOM 5705 N N . ARG A 1 749 ? -3.173 13.005 -12.851 1.00 91.00 749 ARG A N 1
ATOM 5706 C CA . ARG A 1 749 ? -3.792 13.034 -11.505 1.00 91.00 749 ARG A CA 1
ATOM 5707 C C . ARG A 1 749 ? -5.318 12.868 -11.490 1.00 91.00 749 ARG A C 1
ATOM 5709 O O . ARG A 1 749 ? -5.848 12.221 -10.585 1.00 91.00 749 ARG A O 1
ATOM 5716 N N . SER A 1 750 ? -6.019 13.447 -12.469 1.00 88.94 750 SER A N 1
ATOM 5717 C CA . SER A 1 750 ? -7.482 13.360 -12.578 1.00 88.94 750 SER A CA 1
ATOM 5718 C C . SER A 1 750 ? -7.922 11.959 -12.992 1.00 88.94 750 SER A C 1
ATOM 5720 O O . SER A 1 750 ? -8.755 11.372 -12.308 1.00 88.94 750 SER A O 1
ATOM 5722 N N . GLN A 1 751 ? -7.312 11.400 -14.043 1.00 86.44 751 GLN A N 1
ATOM 5723 C CA . GLN A 1 751 ? -7.601 10.055 -14.550 1.00 86.44 751 GLN A CA 1
ATOM 5724 C C . GLN A 1 751 ? -7.250 8.978 -13.515 1.00 86.44 751 GLN A C 1
ATOM 5726 O O . GLN A 1 751 ? -8.004 8.027 -13.315 1.00 86.44 751 GLN A O 1
ATOM 5731 N N . PHE A 1 752 ? -6.146 9.160 -12.791 1.00 88.81 752 PHE A N 1
ATOM 5732 C CA . PHE A 1 752 ? -5.763 8.285 -11.690 1.00 88.81 752 PHE A CA 1
ATOM 5733 C C . PHE A 1 752 ? -6.845 8.239 -10.597 1.00 88.81 752 PHE A C 1
ATOM 5735 O O . PHE A 1 752 ? -7.365 7.169 -10.278 1.00 88.81 752 PHE A O 1
ATOM 5742 N N . LEU A 1 753 ? -7.281 9.391 -10.068 1.00 90.31 753 LEU A N 1
ATOM 5743 C CA . LEU A 1 753 ? -8.353 9.428 -9.061 1.00 90.31 753 LEU A CA 1
ATOM 5744 C C . LEU A 1 753 ? -9.731 9.029 -9.609 1.00 90.31 753 LEU A C 1
ATOM 5746 O O . LEU A 1 753 ? -10.565 8.515 -8.851 1.00 90.31 753 LEU A O 1
ATOM 5750 N N . HIS A 1 754 ? -9.952 9.182 -10.916 1.00 88.25 754 HIS A N 1
ATOM 5751 C CA . HIS A 1 754 ? -11.105 8.621 -11.611 1.00 88.25 754 HIS A CA 1
ATOM 5752 C C . HIS A 1 754 ? -11.183 7.102 -11.430 1.00 88.25 754 HIS A C 1
ATOM 5754 O O . HIS A 1 754 ? -12.265 6.577 -11.173 1.00 88.25 754 HIS A O 1
ATOM 5760 N N . ASN A 1 755 ? -10.052 6.402 -11.483 1.00 86.00 755 ASN A N 1
ATOM 5761 C CA . ASN A 1 755 ? -10.012 4.940 -11.428 1.00 86.00 755 ASN A CA 1
ATOM 5762 C C . ASN A 1 755 ? -9.959 4.411 -9.976 1.00 86.00 755 ASN A C 1
ATOM 5764 O O . ASN A 1 755 ? -10.457 3.319 -9.687 1.00 86.00 755 ASN A O 1
ATOM 5768 N N . GLN A 1 756 ? -9.423 5.198 -9.032 1.00 88.31 756 GLN A N 1
ATOM 5769 C CA . GLN A 1 756 ? -9.289 4.797 -7.619 1.00 88.31 756 GLN A CA 1
ATOM 5770 C C . GLN A 1 756 ? -10.530 5.050 -6.739 1.00 88.31 756 GLN A C 1
ATOM 5772 O O . GLN A 1 756 ? -10.602 4.533 -5.621 1.00 88.31 756 GLN A O 1
ATOM 5777 N N . THR A 1 757 ? -11.506 5.840 -7.198 1.00 91.31 757 THR A N 1
ATOM 5778 C CA . THR A 1 757 ? -12.647 6.291 -6.371 1.00 91.31 757 THR A CA 1
ATOM 5779 C C . THR A 1 757 ? -13.998 6.137 -7.082 1.00 91.31 757 THR A C 1
ATOM 5781 O O . THR A 1 757 ? -14.047 5.690 -8.224 1.00 91.31 757 THR A O 1
ATOM 5784 N N . THR A 1 758 ? -15.117 6.509 -6.452 1.00 90.50 758 THR A N 1
ATOM 5785 C CA . THR A 1 758 ? -16.473 6.361 -7.027 1.00 90.50 758 THR A CA 1
ATOM 5786 C C . THR A 1 758 ? -17.019 7.580 -7.796 1.00 90.50 758 THR A C 1
ATOM 5788 O O . THR A 1 758 ? -18.055 7.449 -8.452 1.00 90.50 758 THR A O 1
ATOM 5791 N N . ALA A 1 759 ? -16.349 8.740 -7.779 1.00 88.94 759 ALA A N 1
ATOM 5792 C CA . ALA A 1 759 ? -16.798 9.975 -8.449 1.00 88.94 759 ALA A CA 1
ATOM 5793 C C . ALA A 1 759 ? -16.132 10.235 -9.816 1.00 88.94 759 ALA A C 1
ATOM 5795 O O . ALA A 1 759 ? -15.038 9.739 -10.089 1.00 88.94 759 ALA A O 1
ATOM 5796 N N . LYS A 1 760 ? -16.788 11.018 -10.683 1.00 88.31 760 LYS A N 1
ATOM 5797 C CA . LYS A 1 760 ? -16.263 11.452 -11.992 1.00 88.31 760 LYS A CA 1
ATOM 5798 C C . LYS A 1 760 ? -15.313 12.641 -11.832 1.00 88.31 760 LYS A C 1
ATOM 5800 O O . LYS A 1 760 ? -15.757 13.720 -11.449 1.00 88.31 760 LYS A O 1
ATOM 5805 N N . PHE A 1 761 ? -14.035 12.455 -12.162 1.00 88.06 761 PHE A N 1
ATOM 5806 C CA . PHE A 1 761 ? -13.031 13.524 -12.084 1.00 88.06 761 PHE A CA 1
ATOM 5807 C C . PHE A 1 761 ? -12.906 14.333 -13.383 1.00 88.06 761 PHE A C 1
ATOM 5809 O O . PHE A 1 761 ? -12.723 15.543 -13.317 1.00 88.06 761 PHE A O 1
ATOM 5816 N N . ASP A 1 762 ? -13.098 13.718 -14.552 1.00 79.38 762 ASP A N 1
ATOM 5817 C CA . ASP A 1 762 ? -12.868 14.376 -15.857 1.00 79.38 762 ASP A CA 1
ATOM 5818 C C . ASP A 1 762 ? -13.928 15.432 -16.206 1.00 79.38 762 ASP A C 1
ATOM 5820 O O . ASP A 1 762 ? -13.736 16.253 -17.099 1.00 79.38 762 ASP A O 1
ATOM 5824 N N . SER A 1 763 ? -15.066 15.408 -15.508 1.00 79.69 763 SER A N 1
ATOM 5825 C CA . SER A 1 763 ? -16.119 16.419 -15.617 1.00 79.69 763 SER A CA 1
ATOM 5826 C C . SER A 1 763 ? -15.891 17.638 -14.720 1.00 79.69 763 SER A C 1
ATOM 5828 O O . SER A 1 763 ? -16.725 18.539 -14.738 1.00 79.69 763 SER A O 1
ATOM 5830 N N . LEU A 1 764 ? -14.825 17.653 -13.911 1.00 85.12 764 LEU A N 1
ATOM 5831 C CA . LEU A 1 764 ? -14.508 18.735 -12.979 1.00 85.12 764 LEU A CA 1
ATOM 5832 C C . LEU A 1 764 ? -13.327 19.565 -13.484 1.00 85.12 764 LEU A C 1
ATOM 5834 O O . LEU A 1 764 ? -12.336 19.043 -13.995 1.00 85.12 764 LEU A O 1
ATOM 5838 N N . THR A 1 765 ? -13.428 20.873 -13.292 1.00 89.62 765 THR A N 1
ATOM 5839 C CA . THR A 1 765 ? -12.432 21.862 -13.704 1.00 89.62 765 THR A CA 1
ATOM 5840 C C . THR A 1 765 ? -11.762 22.535 -12.503 1.00 89.62 765 THR A C 1
ATOM 5842 O O . THR A 1 765 ? -12.133 22.328 -11.348 1.00 89.62 765 THR A O 1
ATOM 5845 N N . GLU A 1 766 ? -10.711 23.312 -12.763 1.00 91.12 766 GLU A N 1
ATOM 5846 C CA . GLU A 1 766 ? -9.954 24.032 -11.735 1.00 91.12 766 GLU A CA 1
ATOM 5847 C C . GLU A 1 766 ? -10.857 24.973 -10.913 1.00 91.12 766 GLU A C 1
ATOM 5849 O O . GLU A 1 766 ? -11.569 25.816 -11.459 1.00 91.12 766 GLU A O 1
ATOM 5854 N N . GLY A 1 767 ? -10.816 24.833 -9.586 1.00 90.88 767 GLY A N 1
ATOM 5855 C CA . GLY A 1 767 ? -11.698 25.538 -8.654 1.00 90.88 767 GLY A CA 1
ATOM 5856 C C . GLY A 1 767 ? -13.014 24.815 -8.343 1.00 90.88 767 GLY A C 1
ATOM 5857 O O . GLY A 1 767 ? -13.806 25.334 -7.558 1.00 90.88 767 GLY A O 1
ATOM 5858 N N . GLU A 1 768 ? -13.260 23.624 -8.897 1.00 92.94 768 GLU A N 1
ATOM 5859 C CA . GLU A 1 768 ? -14.416 22.775 -8.567 1.00 92.94 768 GLU A CA 1
ATOM 5860 C C . GLU A 1 768 ? -14.033 21.611 -7.636 1.00 92.94 768 GLU A C 1
ATOM 5862 O O . GLU A 1 768 ? -12.859 21.335 -7.379 1.00 92.94 768 GLU A O 1
ATOM 5867 N N . GLY A 1 769 ? -15.033 20.917 -7.095 1.00 91.31 769 GLY A N 1
ATOM 5868 C CA . GLY A 1 769 ? -14.809 19.809 -6.175 1.00 91.31 769 GLY A CA 1
ATOM 5869 C C . GLY A 1 769 ? -16.027 18.909 -6.009 1.00 91.31 769 GLY A C 1
ATOM 5870 O O . GLY A 1 769 ? -17.140 19.280 -6.379 1.00 91.31 769 GLY A O 1
ATOM 5871 N N . CYS A 1 770 ? -15.818 17.715 -5.459 1.00 89.81 770 CYS A N 1
ATOM 5872 C CA . CYS A 1 770 ? -16.869 16.716 -5.271 1.00 89.81 770 CYS A CA 1
ATOM 5873 C C . CYS A 1 770 ? -16.650 15.851 -4.024 1.00 89.81 770 CYS A C 1
ATOM 5875 O O . CYS A 1 770 ? -15.542 15.768 -3.492 1.00 89.81 770 CYS A O 1
ATOM 5877 N N . ASP A 1 771 ? -17.713 15.161 -3.613 1.00 90.31 771 ASP A N 1
ATOM 5878 C CA . ASP A 1 771 ? -17.614 14.026 -2.698 1.00 90.31 771 ASP A CA 1
ATOM 5879 C C . ASP A 1 771 ? -17.337 12.760 -3.498 1.00 90.31 771 ASP A C 1
ATOM 5881 O O . ASP A 1 771 ? -17.977 12.503 -4.520 1.00 90.31 771 ASP A O 1
ATOM 5885 N N . THR A 1 772 ? -16.419 11.942 -3.000 1.00 91.12 772 THR A N 1
ATOM 5886 C CA . THR A 1 772 ? -16.095 10.642 -3.577 1.00 91.12 772 THR A CA 1
ATOM 5887 C C . THR A 1 772 ? -15.901 9.602 -2.482 1.00 91.12 772 THR A C 1
ATOM 5889 O O . THR A 1 772 ? -15.563 9.927 -1.344 1.00 91.12 772 THR A O 1
ATOM 5892 N N . VAL A 1 773 ? -16.127 8.332 -2.799 1.00 92.56 773 VAL A N 1
ATOM 5893 C CA . VAL A 1 773 ? -15.980 7.224 -1.854 1.00 92.56 773 VAL A CA 1
ATOM 5894 C C . VAL A 1 773 ? -14.774 6.379 -2.255 1.00 92.56 773 VAL A C 1
ATOM 5896 O O . VAL A 1 773 ? -14.559 6.092 -3.434 1.00 92.56 773 VAL A O 1
ATOM 5899 N N . PHE A 1 774 ? -13.996 5.950 -1.264 1.00 92.31 774 PHE A N 1
ATOM 5900 C CA . PHE A 1 774 ? -13.010 4.884 -1.424 1.00 92.31 774 PHE A CA 1
ATOM 5901 C C . PHE A 1 774 ? -13.658 3.548 -1.065 1.00 92.31 774 PHE A C 1
ATOM 5903 O O . PHE A 1 774 ? -14.239 3.412 0.015 1.00 92.31 774 PHE A O 1
ATOM 5910 N N . VAL A 1 775 ? -13.560 2.551 -1.948 1.00 89.06 775 VAL A N 1
ATOM 5911 C CA . VAL A 1 775 ? -14.198 1.238 -1.758 1.00 89.06 775 VAL A CA 1
ATOM 5912 C C . VAL A 1 775 ? -13.248 0.066 -2.024 1.00 89.06 775 VAL A C 1
ATOM 5914 O O . VAL A 1 775 ? -12.272 0.166 -2.769 1.00 89.06 775 VAL A O 1
ATOM 5917 N N . THR A 1 776 ? -13.533 -1.079 -1.407 1.00 86.06 776 THR A N 1
ATOM 5918 C CA . THR A 1 776 ? -12.867 -2.357 -1.705 1.00 86.06 776 THR A CA 1
ATOM 5919 C C . THR A 1 776 ? -13.402 -2.977 -3.010 1.00 86.06 776 THR A C 1
ATOM 5921 O O . THR A 1 776 ? -14.488 -2.604 -3.463 1.00 86.06 776 THR A O 1
ATOM 5924 N N . PRO A 1 777 ? -12.734 -3.995 -3.597 1.00 80.50 777 PRO A N 1
ATOM 5925 C CA . PRO A 1 777 ? -13.287 -4.748 -4.736 1.00 80.50 777 PRO A CA 1
ATOM 5926 C C . PRO A 1 777 ? -14.645 -5.409 -4.419 1.00 80.50 777 PRO A C 1
ATOM 5928 O O . PRO A 1 777 ? -15.492 -5.596 -5.289 1.00 80.50 777 PRO A O 1
ATOM 5931 N N . THR A 1 778 ? -14.891 -5.692 -3.138 1.00 81.19 778 THR A N 1
ATOM 5932 C CA . THR A 1 778 ? -16.150 -6.214 -2.586 1.00 81.19 778 THR A CA 1
ATOM 5933 C C . THR A 1 778 ? -17.162 -5.119 -2.199 1.00 81.19 778 THR A C 1
ATOM 5935 O O . THR A 1 778 ? -18.086 -5.378 -1.428 1.00 81.19 778 THR A O 1
ATOM 5938 N N . ALA A 1 779 ? -17.006 -3.899 -2.732 1.00 84.38 779 ALA A N 1
ATOM 5939 C CA . ALA A 1 779 ? -17.884 -2.737 -2.534 1.00 84.38 779 ALA A CA 1
ATOM 5940 C C . ALA A 1 779 ? -18.052 -2.258 -1.074 1.00 84.38 779 ALA A C 1
ATOM 5942 O O . ALA A 1 779 ? -19.035 -1.583 -0.749 1.00 84.38 779 ALA A O 1
ATOM 5943 N N . ARG A 1 780 ? -17.112 -2.591 -0.180 1.00 88.69 780 ARG A N 1
ATOM 5944 C CA . ARG A 1 780 ? -17.105 -2.102 1.210 1.00 88.69 780 ARG A CA 1
ATOM 5945 C C . ARG A 1 780 ? -16.530 -0.699 1.256 1.00 88.69 780 ARG A C 1
ATOM 5947 O O . ARG A 1 780 ? -15.494 -0.456 0.642 1.00 88.69 780 ARG A O 1
ATOM 5954 N N . THR A 1 781 ? -17.184 0.205 1.975 1.00 88.50 781 THR A N 1
ATOM 5955 C CA . THR A 1 781 ? -16.705 1.583 2.104 1.00 88.50 781 THR A CA 1
ATOM 5956 C C . THR A 1 781 ? -15.514 1.649 3.048 1.00 88.50 781 THR A C 1
ATOM 5958 O O . THR A 1 781 ? -15.600 1.205 4.190 1.00 88.50 781 THR A O 1
ATOM 5961 N N . ILE A 1 782 ? -14.425 2.240 2.566 1.00 88.12 782 ILE A N 1
ATOM 5962 C CA . ILE A 1 782 ? -13.219 2.543 3.337 1.00 88.12 782 ILE A CA 1
ATOM 5963 C C . ILE A 1 782 ? -13.390 3.919 3.991 1.00 88.12 782 ILE A C 1
ATOM 5965 O O . ILE A 1 782 ? -13.275 4.042 5.207 1.00 88.12 782 ILE A O 1
ATOM 5969 N N . ASP A 1 783 ? -13.720 4.941 3.193 1.00 92.38 783 ASP A N 1
ATOM 5970 C CA . ASP A 1 783 ? -13.936 6.317 3.653 1.00 92.38 783 ASP A CA 1
ATOM 5971 C C . ASP A 1 783 ? -14.697 7.159 2.614 1.00 92.38 783 ASP A C 1
ATOM 5973 O O . ASP A 1 783 ? -14.826 6.760 1.453 1.00 92.38 783 ASP A O 1
ATOM 5977 N N . ILE A 1 784 ? -15.155 8.341 3.030 1.00 91.44 784 ILE A N 1
ATOM 5978 C CA . ILE A 1 784 ? -15.687 9.398 2.164 1.00 91.44 784 ILE A CA 1
ATOM 5979 C C . ILE A 1 784 ? -14.653 10.523 2.101 1.00 91.44 784 ILE A C 1
ATOM 5981 O O . ILE A 1 784 ? -14.358 11.164 3.110 1.00 91.44 784 ILE A O 1
ATOM 5985 N N . ALA A 1 785 ? -14.133 10.784 0.908 1.00 92.81 785 ALA A N 1
ATOM 5986 C CA . ALA A 1 785 ? -13.190 11.856 0.643 1.00 92.81 785 ALA A CA 1
ATOM 5987 C C . ALA A 1 785 ? -13.889 13.058 -0.002 1.00 92.81 785 ALA A C 1
ATOM 5989 O O . ALA A 1 785 ? -14.783 12.893 -0.830 1.00 92.81 785 ALA A O 1
ATOM 5990 N N . HIS A 1 786 ? -13.435 14.263 0.332 1.00 92.06 786 HIS A N 1
ATOM 5991 C CA . HIS A 1 786 ? -13.832 15.490 -0.359 1.00 92.06 786 HIS A CA 1
ATOM 5992 C C . HIS A 1 786 ? -12.664 15.932 -1.234 1.00 92.06 786 HIS A C 1
ATOM 5994 O O . HIS A 1 786 ? -11.556 16.118 -0.730 1.00 92.06 786 HIS A O 1
ATOM 6000 N N . ALA A 1 787 ? -12.893 16.054 -2.536 1.00 93.88 787 ALA A N 1
ATOM 6001 C CA . ALA A 1 787 ? -11.862 16.329 -3.525 1.00 93.88 787 ALA A CA 1
ATOM 6002 C C . ALA A 1 787 ? -11.978 17.758 -4.066 1.00 93.88 787 ALA A C 1
ATOM 6004 O O . ALA A 1 787 ? -13.055 18.155 -4.504 1.00 93.88 787 ALA A O 1
ATOM 6005 N N . TRP A 1 788 ? -10.875 18.508 -4.078 1.00 94.44 788 TRP A N 1
ATOM 6006 C CA . TRP A 1 788 ? -10.764 19.853 -4.658 1.00 94.44 788 TRP A CA 1
ATOM 6007 C C . TRP A 1 788 ? -9.758 19.849 -5.813 1.00 94.44 788 TRP A C 1
ATOM 6009 O O . TRP A 1 788 ? -8.596 19.480 -5.623 1.00 94.44 788 TRP A O 1
ATOM 6019 N N . ILE A 1 789 ? -10.197 20.262 -7.004 1.00 93.69 789 ILE A N 1
ATOM 6020 C CA . ILE A 1 789 ? -9.370 20.333 -8.213 1.00 93.69 789 ILE A CA 1
ATOM 6021 C C . ILE A 1 789 ? -8.617 21.669 -8.254 1.00 93.69 789 ILE A C 1
ATOM 6023 O O . ILE A 1 789 ? -9.180 22.708 -8.593 1.00 93.69 789 ILE A O 1
ATOM 6027 N N . MET A 1 790 ? -7.327 21.640 -7.932 1.00 90.38 790 MET A N 1
ATOM 6028 C CA . MET A 1 790 ? -6.423 22.789 -8.013 1.00 90.38 790 MET A CA 1
ATOM 6029 C C . MET A 1 790 ? -5.611 22.765 -9.315 1.00 90.38 790 MET A C 1
ATOM 6031 O O . MET A 1 790 ? -5.464 21.729 -9.969 1.00 90.38 790 MET A O 1
ATOM 6035 N N . LYS A 1 791 ? -4.993 23.903 -9.652 1.00 84.38 791 LYS A N 1
ATOM 6036 C CA . LYS A 1 791 ? -4.259 24.125 -10.910 1.00 84.38 791 LYS A CA 1
ATOM 6037 C C . LYS A 1 791 ? -3.361 22.968 -11.346 1.00 84.38 791 LYS A C 1
ATOM 6039 O O . LYS A 1 791 ? -3.482 22.451 -12.450 1.00 84.38 791 LYS A O 1
ATOM 6044 N N . ASN A 1 792 ? -2.496 22.528 -10.432 1.00 85.56 792 ASN A N 1
ATOM 6045 C CA . ASN A 1 792 ? -1.491 21.485 -10.659 1.00 85.56 792 ASN A CA 1
ATOM 6046 C C . ASN A 1 792 ? -1.632 20.302 -9.680 1.00 85.56 792 ASN A C 1
ATOM 6048 O O . ASN A 1 792 ? -0.700 19.513 -9.537 1.00 85.56 792 ASN A O 1
ATOM 6052 N N . ALA A 1 793 ? -2.746 20.206 -8.948 1.00 92.50 793 ALA A N 1
ATOM 6053 C CA . ALA A 1 793 ? -2.943 19.205 -7.900 1.00 92.50 793 ALA A CA 1
ATOM 6054 C C . ALA A 1 793 ? -4.427 18.876 -7.697 1.00 92.50 793 ALA A C 1
ATOM 6056 O O . ALA A 1 793 ? -5.290 19.688 -8.000 1.00 92.50 793 ALA A O 1
ATOM 6057 N N . ILE A 1 794 ? -4.730 17.724 -7.115 1.00 94.81 794 ILE A N 1
ATOM 6058 C CA . ILE A 1 794 ? -6.028 17.436 -6.511 1.00 94.81 794 ILE A CA 1
ATOM 6059 C C . ILE A 1 794 ? -5.796 17.247 -5.017 1.00 94.81 794 ILE A C 1
ATOM 6061 O O . ILE A 1 794 ? -4.929 16.473 -4.611 1.00 94.81 794 ILE A O 1
ATOM 6065 N N . MET A 1 795 ? -6.548 17.978 -4.201 1.00 94.38 795 MET A N 1
ATOM 6066 C CA . MET A 1 795 ? -6.519 17.846 -2.748 1.00 94.38 795 MET A CA 1
ATOM 6067 C C . MET A 1 795 ? -7.656 16.941 -2.293 1.00 94.38 795 MET A C 1
ATOM 6069 O O . MET A 1 795 ? -8.818 17.251 -2.541 1.00 94.38 795 MET A O 1
ATOM 6073 N N . LEU A 1 796 ? -7.324 15.851 -1.606 1.00 96.00 796 LEU A N 1
ATOM 6074 C CA . LEU A 1 796 ? -8.271 14.951 -0.960 1.00 96.00 796 LEU A CA 1
ATOM 6075 C C . LEU A 1 796 ? -8.282 15.192 0.550 1.00 96.00 796 LEU A C 1
ATOM 6077 O O . LEU A 1 796 ? -7.248 15.113 1.216 1.00 96.00 796 LEU A O 1
ATOM 6081 N N . LEU A 1 797 ? -9.472 15.443 1.082 1.00 94.44 797 LEU A N 1
ATOM 6082 C CA . LEU A 1 797 ? -9.768 15.575 2.504 1.00 94.44 797 LEU A CA 1
ATOM 6083 C C . LEU A 1 797 ? -10.468 14.302 2.983 1.00 94.44 797 LEU A C 1
ATOM 6085 O O . LEU A 1 797 ? -11.590 14.020 2.561 1.00 94.44 797 LEU A O 1
ATOM 6089 N N . VAL A 1 798 ? -9.799 13.541 3.846 1.00 94.69 798 VAL A N 1
ATOM 6090 C CA . VAL A 1 798 ? -10.205 12.198 4.307 1.00 94.69 798 VAL A CA 1
ATOM 6091 C C . VAL A 1 798 ? -10.243 12.115 5.833 1.00 94.69 798 VAL A C 1
ATOM 6093 O O . VAL A 1 798 ? -9.665 12.951 6.531 1.00 94.69 798 VAL A O 1
ATOM 6096 N N . SER A 1 799 ? -10.940 11.123 6.381 1.00 92.31 799 SER A N 1
ATOM 6097 C CA . SER A 1 799 ? -11.122 10.980 7.826 1.00 92.31 799 SER A CA 1
ATOM 6098 C C . SER A 1 799 ? -9.783 10.734 8.561 1.00 92.31 799 SER A C 1
ATOM 6100 O O . SER A 1 799 ? -8.864 10.118 8.013 1.00 92.31 799 SER A O 1
ATOM 6102 N N . PRO A 1 800 ? -9.640 11.167 9.832 1.00 88.94 800 PRO A N 1
ATOM 6103 C CA . PRO A 1 800 ? -8.384 11.031 10.585 1.00 88.94 800 PRO A CA 1
ATOM 6104 C C . PRO A 1 800 ? -7.855 9.595 10.732 1.00 88.94 800 PRO A C 1
ATOM 6106 O O . PRO A 1 800 ? -6.653 9.388 10.857 1.00 88.94 800 PRO A O 1
ATOM 6109 N N . SER A 1 801 ? -8.744 8.599 10.754 1.00 87.00 801 SER A N 1
ATOM 6110 C CA . SER A 1 801 ? -8.410 7.179 10.940 1.00 87.00 801 SER A CA 1
ATOM 6111 C C . SER A 1 801 ? -7.966 6.461 9.660 1.00 87.00 801 SER A C 1
ATOM 6113 O O . SER A 1 801 ? -7.483 5.335 9.736 1.00 87.00 801 SER A O 1
ATOM 6115 N N . THR A 1 802 ? -8.149 7.088 8.501 1.00 90.12 802 THR A N 1
ATOM 6116 C CA . THR A 1 802 ? -7.997 6.491 7.162 1.00 90.12 802 THR A CA 1
ATOM 6117 C C . THR A 1 802 ? -7.015 7.258 6.278 1.00 90.12 802 THR A C 1
ATOM 6119 O O . THR A 1 802 ? -6.607 6.734 5.249 1.00 90.12 802 THR A O 1
ATOM 6122 N N . GLY A 1 803 ? -6.588 8.466 6.667 1.00 87.31 803 GLY A N 1
ATOM 6123 C CA . GLY A 1 803 ? -5.675 9.291 5.867 1.00 87.31 803 GLY A CA 1
ATOM 6124 C C . GLY A 1 803 ? -4.372 8.591 5.472 1.00 87.31 803 GLY A C 1
ATOM 6125 O O . GLY A 1 803 ? -4.037 8.555 4.291 1.00 87.31 803 GLY A O 1
ATOM 6126 N N . ILE A 1 804 ? -3.690 7.964 6.435 1.00 85.81 804 ILE A N 1
ATOM 6127 C CA . ILE A 1 804 ? -2.440 7.229 6.184 1.00 85.81 804 ILE A CA 1
ATOM 6128 C C . ILE A 1 804 ? -2.696 6.050 5.234 1.00 85.81 804 ILE A C 1
ATOM 6130 O O . ILE A 1 804 ? -2.077 5.969 4.178 1.00 85.81 804 ILE A O 1
ATOM 6134 N N . SER A 1 805 ? -3.675 5.193 5.543 1.00 86.69 805 SER A N 1
ATOM 6135 C CA . SER A 1 805 ? -3.943 3.989 4.747 1.00 86.69 805 SER A CA 1
ATOM 6136 C C . SER A 1 805 ? -4.501 4.286 3.352 1.00 86.69 805 SER A C 1
ATOM 6138 O O . SER A 1 805 ? -4.283 3.498 2.436 1.00 86.69 805 SER A O 1
ATOM 6140 N N . ILE A 1 806 ? -5.181 5.420 3.145 1.00 91.12 806 ILE A N 1
ATOM 6141 C CA . ILE A 1 806 ? -5.569 5.890 1.808 1.00 91.12 806 ILE A CA 1
ATOM 6142 C C . ILE A 1 806 ? -4.359 6.450 1.057 1.00 91.12 806 ILE A C 1
ATOM 6144 O O . ILE A 1 806 ? -4.227 6.168 -0.131 1.00 91.12 806 ILE A O 1
ATOM 6148 N N . SER A 1 807 ? -3.451 7.179 1.715 1.00 90.00 807 SER A N 1
ATOM 6149 C CA . SER A 1 807 ? -2.216 7.649 1.072 1.00 90.00 807 SER A CA 1
ATOM 6150 C C . SER A 1 807 ? -1.338 6.477 0.625 1.00 90.00 807 SER A C 1
ATOM 6152 O O . SER A 1 807 ? -0.926 6.435 -0.530 1.00 90.00 807 SER A O 1
ATOM 6154 N N . GLU A 1 808 ? -1.120 5.491 1.499 1.00 87.00 808 GLU A N 1
ATOM 6155 C CA . GLU A 1 808 ? -0.393 4.249 1.195 1.00 87.00 808 GLU A CA 1
ATOM 6156 C C . GLU A 1 808 ? -1.084 3.440 0.086 1.00 87.00 808 GLU A C 1
ATOM 6158 O O . GLU A 1 808 ? -0.428 2.958 -0.837 1.00 87.00 808 GLU A O 1
ATOM 6163 N N . MET A 1 809 ? -2.419 3.319 0.138 1.00 88.19 809 MET A N 1
ATOM 6164 C CA . MET A 1 809 ? -3.200 2.654 -0.909 1.00 88.19 809 MET A CA 1
ATOM 6165 C C . MET A 1 809 ? -2.986 3.325 -2.265 1.00 88.19 809 MET A C 1
ATOM 6167 O O . MET A 1 809 ? -2.720 2.634 -3.242 1.00 88.19 809 MET A O 1
ATOM 6171 N N . LEU A 1 810 ? -3.118 4.652 -2.330 1.00 89.19 810 LEU A N 1
ATOM 6172 C CA . LEU A 1 810 ? -2.946 5.409 -3.564 1.00 89.19 810 LEU A CA 1
ATOM 6173 C C . LEU A 1 810 ? -1.509 5.282 -4.081 1.00 89.19 810 LEU A C 1
ATOM 6175 O O . LEU A 1 810 ? -1.332 4.948 -5.245 1.00 89.19 810 LEU A O 1
ATOM 6179 N N . GLN A 1 811 ? -0.494 5.447 -3.227 1.00 87.75 811 GLN A N 1
ATOM 6180 C CA . GLN A 1 811 ? 0.915 5.273 -3.610 1.00 87.75 811 GLN A CA 1
ATOM 6181 C C . GLN A 1 811 ? 1.202 3.880 -4.188 1.00 87.75 811 GLN A C 1
ATOM 6183 O O . GLN A 1 811 ? 1.901 3.773 -5.190 1.00 87.75 811 GLN A O 1
ATOM 6188 N N . LYS A 1 812 ? 0.606 2.819 -3.625 1.00 80.50 812 LYS A N 1
ATOM 6189 C CA . LYS A 1 812 ? 0.731 1.444 -4.138 1.00 80.50 812 LYS A CA 1
ATOM 6190 C C . LYS A 1 812 ? 0.116 1.237 -5.532 1.00 80.50 812 LYS A C 1
ATOM 6192 O O . LYS A 1 812 ? 0.456 0.260 -6.195 1.00 80.50 812 LYS A O 1
ATOM 6197 N N . TYR A 1 813 ? -0.792 2.111 -5.963 1.00 75.56 813 TYR A N 1
ATOM 6198 C CA . TYR A 1 813 ? -1.428 2.049 -7.281 1.00 75.56 813 TYR A CA 1
ATOM 6199 C C . TYR A 1 813 ? -0.826 3.011 -8.312 1.00 75.56 813 TYR A C 1
ATOM 6201 O O . TYR A 1 813 ? -1.333 3.048 -9.427 1.00 75.56 813 TYR A O 1
ATOM 6209 N N . ILE A 1 814 ? 0.225 3.766 -7.972 1.00 77.56 814 ILE A N 1
ATOM 6210 C CA . ILE A 1 814 ? 0.990 4.544 -8.956 1.00 77.56 814 ILE A CA 1
ATOM 6211 C C . ILE A 1 814 ? 1.878 3.569 -9.735 1.00 77.56 814 ILE A C 1
ATOM 6213 O O . ILE A 1 814 ? 2.811 2.986 -9.178 1.00 77.56 814 ILE A O 1
ATOM 6217 N N . PHE A 1 815 ? 1.606 3.394 -11.023 1.00 66.31 815 PHE A N 1
ATOM 6218 C CA . PHE A 1 815 ? 2.464 2.629 -11.922 1.00 66.31 815 PHE A CA 1
ATOM 6219 C C . PHE A 1 815 ? 3.599 3.505 -12.467 1.00 66.31 815 PHE A C 1
ATOM 6221 O O . PHE A 1 815 ? 3.487 4.723 -12.540 1.00 66.31 815 PHE A O 1
ATOM 6228 N N . TYR A 1 816 ? 4.695 2.894 -12.928 1.00 49.28 816 TYR A N 1
ATOM 6229 C CA . TYR A 1 816 ? 5.855 3.627 -13.472 1.00 49.28 816 TYR A CA 1
ATOM 6230 C C . TYR A 1 816 ? 5.519 4.519 -14.690 1.00 49.28 816 TYR A C 1
ATOM 6232 O O . TYR A 1 816 ? 6.259 5.447 -15.008 1.00 49.28 816 TYR A O 1
ATOM 6240 N N . ALA A 1 817 ? 4.412 4.233 -15.384 1.00 53.00 817 ALA A N 1
ATOM 6241 C CA . ALA A 1 817 ? 3.918 5.036 -16.500 1.00 53.00 817 ALA A CA 1
ATOM 6242 C C . ALA A 1 817 ? 3.023 6.215 -16.071 1.00 53.00 817 ALA A C 1
ATOM 6244 O O . ALA A 1 817 ? 2.858 7.141 -16.866 1.00 53.00 817 ALA A O 1
ATOM 6245 N N . ASP A 1 818 ? 2.467 6.190 -14.856 1.00 67.88 818 ASP A N 1
ATOM 6246 C CA . ASP A 1 818 ? 1.618 7.258 -14.339 1.00 67.88 818 ASP A CA 1
ATOM 6247 C C . ASP A 1 818 ? 2.493 8.454 -13.972 1.00 67.88 818 ASP A C 1
ATOM 6249 O O . ASP A 1 818 ? 3.340 8.379 -13.078 1.00 67.88 818 ASP A O 1
ATOM 6253 N N . LYS A 1 819 ? 2.258 9.612 -14.591 1.00 85.50 819 LYS A N 1
ATOM 6254 C CA . LYS A 1 819 ? 2.848 10.867 -14.117 1.00 85.50 819 LYS A CA 1
ATOM 6255 C C . LYS A 1 819 ? 2.031 11.386 -12.945 1.00 85.50 819 LYS A C 1
ATOM 6257 O O . LYS A 1 819 ? 1.388 12.434 -13.040 1.00 85.50 819 LYS A O 1
ATOM 6262 N N . VAL A 1 820 ? 2.031 10.634 -11.852 1.00 90.25 820 VAL A N 1
ATOM 6263 C CA . VAL A 1 820 ? 1.294 10.953 -10.635 1.00 90.25 820 VAL A CA 1
ATOM 6264 C C . VAL A 1 820 ? 2.213 10.834 -9.433 1.00 90.25 820 VAL A C 1
ATOM 6266 O O . VAL A 1 820 ? 2.938 9.860 -9.275 1.00 90.25 820 VAL A O 1
ATOM 6269 N N . GLU A 1 821 ? 2.144 11.822 -8.550 1.00 90.81 821 GLU A N 1
ATOM 6270 C CA . GLU A 1 821 ? 2.760 11.757 -7.229 1.00 90.81 821 GLU A CA 1
ATOM 6271 C C . GLU A 1 821 ? 1.680 11.953 -6.165 1.00 90.81 821 GLU A C 1
ATOM 6273 O O . GLU A 1 821 ? 0.804 12.809 -6.312 1.00 90.81 821 GLU A O 1
ATOM 6278 N N . VAL A 1 822 ? 1.747 11.183 -5.080 1.00 93.88 822 VAL A N 1
ATOM 6279 C CA . VAL A 1 822 ? 0.793 11.246 -3.966 1.00 93.88 822 VAL A CA 1
ATOM 6280 C C . VAL A 1 822 ? 1.553 11.578 -2.687 1.00 93.88 822 VAL A C 1
ATOM 6282 O O . VAL A 1 822 ? 2.335 10.769 -2.192 1.00 93.88 822 VAL A O 1
ATOM 6285 N N . HIS A 1 823 ? 1.296 12.765 -2.142 1.00 91.75 823 HIS A N 1
ATOM 6286 C CA . HIS A 1 823 ? 1.962 13.307 -0.959 1.00 91.75 823 HIS A CA 1
ATOM 6287 C C . HIS A 1 823 ? 0.949 13.545 0.162 1.00 91.75 823 HIS A C 1
ATOM 6289 O O . HIS A 1 823 ? 0.023 14.338 -0.006 1.00 91.75 823 HIS A O 1
ATOM 6295 N N . ASP A 1 824 ? 1.130 12.925 1.328 1.00 90.44 824 ASP A N 1
ATOM 6296 C CA . ASP A 1 824 ? 0.381 13.322 2.525 1.00 90.44 824 ASP A CA 1
ATOM 6297 C C . ASP A 1 824 ? 0.930 14.659 3.056 1.00 90.44 824 ASP A C 1
ATOM 6299 O O . ASP A 1 824 ? 2.046 14.725 3.575 1.00 90.44 824 ASP A O 1
ATOM 6303 N N . ILE A 1 825 ? 0.141 15.732 2.924 1.00 90.19 825 ILE A N 1
ATOM 6304 C CA . ILE A 1 825 ? 0.484 17.077 3.412 1.00 90.19 825 ILE A CA 1
ATOM 6305 C C . ILE A 1 825 ? -0.197 17.416 4.752 1.00 90.19 825 ILE A C 1
ATOM 6307 O O . ILE A 1 825 ? -0.363 18.588 5.123 1.00 90.19 825 ILE A O 1
ATOM 6311 N N . SER A 1 826 ? -0.599 16.387 5.510 1.00 89.31 826 SER A N 1
ATOM 6312 C CA . SER A 1 826 ? -1.265 16.523 6.813 1.00 89.31 826 SER A CA 1
ATOM 6313 C C . SER A 1 826 ? -0.392 17.119 7.924 1.00 89.31 826 SER A C 1
ATOM 6315 O O . SER A 1 826 ? -0.919 17.503 8.971 1.00 89.31 826 SER A O 1
ATOM 6317 N N . LYS A 1 827 ? 0.925 17.231 7.718 1.00 84.62 827 LYS A N 1
ATOM 6318 C CA . LYS A 1 827 ? 1.861 17.862 8.664 1.00 84.62 827 LYS A CA 1
ATOM 6319 C C . LYS A 1 827 ? 2.306 19.266 8.240 1.00 84.62 827 LYS A C 1
ATOM 6321 O O . LYS A 1 827 ? 3.112 19.863 8.930 1.00 84.62 827 LYS A O 1
ATOM 6326 N N . GLN A 1 828 ? 1.797 19.801 7.132 1.00 86.44 828 GLN A N 1
ATOM 6327 C CA . GLN A 1 828 ? 2.264 21.064 6.542 1.00 86.44 828 GLN A CA 1
ATOM 6328 C C . GLN A 1 828 ? 1.108 22.026 6.218 1.00 86.44 828 GLN A C 1
ATOM 6330 O O . GLN A 1 828 ? 1.287 23.046 5.554 1.00 86.44 828 GLN A O 1
ATOM 6335 N N . THR A 1 829 ? -0.100 21.694 6.675 1.00 89.94 829 THR A N 1
ATOM 6336 C CA . THR A 1 829 ? -1.339 22.456 6.461 1.00 89.94 829 THR A CA 1
ATOM 6337 C C . THR A 1 829 ? -2.182 22.476 7.737 1.00 89.94 829 THR A C 1
ATOM 6339 O O . THR A 1 829 ? -1.991 21.638 8.613 1.00 89.94 829 THR A O 1
ATOM 6342 N N . CYS A 1 830 ? -3.164 23.367 7.820 1.00 91.69 830 CYS A N 1
ATOM 6343 C CA . CYS A 1 830 ? -4.277 23.327 8.771 1.00 91.69 830 CYS A CA 1
ATOM 6344 C C . CYS A 1 830 ? -5.600 23.288 7.993 1.00 91.69 830 CYS A C 1
ATOM 6346 O O . CYS A 1 830 ? -5.662 23.756 6.851 1.00 91.69 830 CYS A O 1
ATOM 6348 N N . PHE A 1 831 ? -6.654 22.744 8.605 1.00 93.62 831 PHE A N 1
ATOM 6349 C CA . PHE A 1 831 ? -7.975 22.662 7.979 1.00 93.62 831 PHE A CA 1
ATOM 6350 C C . PHE A 1 831 ? -9.080 23.038 8.968 1.00 93.62 831 PHE A C 1
ATOM 6352 O O . PHE A 1 831 ? -9.245 22.375 9.991 1.00 93.62 831 PHE A O 1
ATOM 6359 N N . PHE A 1 832 ? -9.841 24.093 8.669 1.00 94.44 832 PHE A N 1
ATOM 6360 C CA . PHE A 1 832 ? -10.968 24.545 9.493 1.00 94.44 832 PHE A CA 1
ATOM 6361 C C . PHE A 1 832 ? -12.281 24.441 8.729 1.00 94.44 832 PHE A C 1
ATOM 6363 O O . PHE A 1 832 ? -12.317 24.572 7.507 1.00 94.44 832 PHE A O 1
ATOM 6370 N N . VAL A 1 833 ? -13.377 24.280 9.461 1.00 93.94 833 VAL A N 1
ATOM 6371 C CA . VAL A 1 833 ? -14.728 24.235 8.900 1.00 93.94 833 VAL A CA 1
ATOM 6372 C C . VAL A 1 833 ? -15.636 25.200 9.651 1.00 93.94 833 VAL A C 1
ATOM 6374 O O . VAL A 1 833 ? -15.722 25.152 10.875 1.00 93.94 833 VAL A O 1
ATOM 6377 N N . LEU A 1 834 ? -16.330 26.056 8.905 1.00 93.88 834 LEU A N 1
ATOM 6378 C CA . LEU A 1 834 ? -17.300 27.037 9.376 1.00 93.88 834 LEU A CA 1
ATOM 6379 C C . LEU A 1 834 ? -18.710 26.574 8.986 1.00 93.88 834 LEU A C 1
ATOM 6381 O O . LEU A 1 834 ? -19.018 26.456 7.801 1.00 93.88 834 LEU A O 1
ATOM 6385 N N . VAL A 1 835 ? -19.577 26.327 9.966 1.00 91.75 835 VAL A N 1
ATOM 6386 C CA . VAL A 1 835 ? -20.940 25.800 9.761 1.00 91.75 835 VAL A CA 1
ATOM 6387 C C . VAL A 1 835 ? -22.000 26.664 10.436 1.00 91.75 835 VAL A C 1
ATOM 6389 O O . VAL A 1 835 ? -21.724 27.406 11.377 1.00 91.75 835 VAL A O 1
ATOM 6392 N N . GLY A 1 836 ? -23.234 26.537 9.957 1.00 88.69 836 GLY A N 1
ATOM 6393 C CA . GLY A 1 836 ? -24.414 27.205 10.501 1.00 88.69 836 GLY A CA 1
ATOM 6394 C C . GLY A 1 836 ? -24.969 28.307 9.596 1.00 88.69 836 GLY A C 1
ATOM 6395 O O . GLY A 1 836 ? -24.277 28.785 8.689 1.00 88.69 836 GLY A O 1
ATOM 6396 N N . PRO A 1 837 ? -26.233 28.713 9.809 1.00 87.19 837 PRO A N 1
ATOM 6397 C CA . PRO A 1 837 ? -26.973 29.576 8.884 1.00 87.19 837 PRO A CA 1
ATOM 6398 C C . PRO A 1 837 ? -26.366 30.977 8.712 1.00 87.19 837 PRO A C 1
ATOM 6400 O O . PRO A 1 837 ? -26.573 31.603 7.674 1.00 87.19 837 PRO A O 1
ATOM 6403 N N . LYS A 1 838 ? -25.581 31.465 9.684 1.00 91.62 838 LYS A N 1
ATOM 6404 C CA . LYS A 1 838 ? -24.886 32.762 9.604 1.00 91.62 838 LYS A CA 1
ATOM 6405 C C . LYS A 1 838 ? -23.468 32.689 9.042 1.00 91.62 838 LYS A C 1
ATOM 6407 O O . LYS A 1 838 ? -22.807 33.718 8.952 1.00 91.62 838 LYS A O 1
ATOM 6412 N N . SER A 1 839 ? -22.995 31.518 8.615 1.00 92.31 839 SER A N 1
ATOM 6413 C CA . SER A 1 839 ? -21.689 31.382 7.946 1.00 92.31 839 SER A CA 1
ATOM 6414 C C . SER A 1 839 ? -21.545 32.345 6.755 1.00 92.31 839 SER A C 1
ATOM 6416 O O . SER A 1 839 ? -20.519 33.005 6.617 1.00 92.31 839 SER A O 1
ATOM 6418 N N . ASN A 1 840 ? -22.616 32.548 5.980 1.00 92.38 840 ASN A N 1
ATOM 6419 C CA . ASN A 1 840 ? -22.672 33.555 4.916 1.00 92.38 840 ASN A CA 1
ATOM 6420 C C . ASN A 1 840 ? -22.426 34.995 5.412 1.00 92.38 840 ASN A C 1
ATOM 6422 O O . ASN A 1 840 ? -21.797 35.768 4.699 1.00 92.38 840 ASN A O 1
ATOM 6426 N N . GLU A 1 841 ? -22.889 35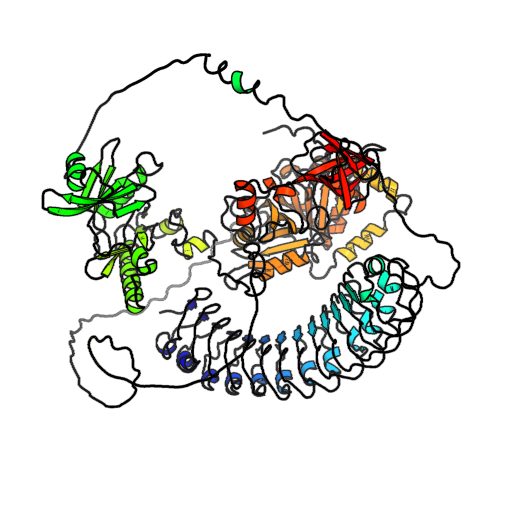.384 6.607 1.00 93.00 841 GLU A N 1
ATOM 6427 C CA . GLU A 1 841 ? -22.649 36.731 7.163 1.00 93.00 841 GLU A CA 1
ATOM 6428 C C . GLU A 1 841 ? -21.153 36.949 7.454 1.00 93.00 841 GLU A C 1
ATOM 6430 O O . GLU A 1 841 ? -20.609 38.007 7.133 1.00 93.00 841 GLU A O 1
ATOM 6435 N N . VAL A 1 842 ? -20.470 35.919 7.970 1.00 93.44 842 VAL A N 1
ATOM 6436 C CA . VAL A 1 842 ? -19.013 35.922 8.197 1.00 93.44 842 VAL A CA 1
ATOM 6437 C C . VAL A 1 842 ? -18.254 36.059 6.875 1.00 93.44 842 VAL A C 1
ATOM 6439 O O . VAL A 1 842 ? -17.347 36.883 6.776 1.00 93.44 842 VAL A O 1
ATOM 6442 N N . MET A 1 843 ? -18.659 35.331 5.828 1.00 94.12 843 MET A N 1
ATOM 6443 C CA . MET A 1 843 ? -18.025 35.435 4.506 1.00 94.12 843 MET A CA 1
ATOM 6444 C C . MET A 1 843 ? -18.166 36.832 3.888 1.00 94.12 843 MET A C 1
ATOM 6446 O O . MET A 1 843 ? -17.199 37.353 3.335 1.00 94.12 843 MET A O 1
ATOM 6450 N N . LYS A 1 844 ? -19.320 37.496 4.051 1.00 93.06 844 LYS A N 1
ATOM 6451 C CA . LYS A 1 844 ? -19.499 38.901 3.628 1.00 93.06 844 LYS A CA 1
ATOM 6452 C C . LYS A 1 844 ? -18.609 39.861 4.410 1.00 93.06 844 LYS A C 1
ATOM 6454 O O . LYS A 1 844 ? -18.023 40.772 3.830 1.00 93.06 844 LYS A O 1
ATOM 6459 N N . ALA A 1 845 ? -18.458 39.655 5.719 1.00 92.69 845 ALA A N 1
ATOM 6460 C CA . ALA A 1 845 ? -17.557 40.466 6.537 1.00 92.69 845 ALA A CA 1
ATOM 6461 C C . ALA A 1 845 ? -16.078 40.300 6.125 1.00 92.69 845 ALA A C 1
ATOM 6463 O O . ALA A 1 845 ? -15.313 41.264 6.181 1.00 92.69 845 ALA A O 1
ATOM 6464 N N . LEU A 1 846 ? -15.699 39.115 5.633 1.00 91.50 846 LEU A N 1
ATOM 6465 C CA . LEU A 1 846 ? -14.397 38.837 5.016 1.00 91.50 846 LEU A CA 1
ATOM 6466 C C . LEU A 1 846 ? -14.257 39.363 3.570 1.00 91.50 846 LEU A C 1
ATOM 6468 O O . LEU A 1 846 ? -13.156 39.309 3.026 1.00 91.50 846 LEU A O 1
ATOM 6472 N N . LYS A 1 847 ? -15.326 39.906 2.963 1.00 90.25 847 LYS A N 1
ATOM 6473 C CA . LYS A 1 847 ? -15.417 40.334 1.547 1.00 90.25 847 LYS A CA 1
ATOM 6474 C C . LYS A 1 847 ? -15.262 39.185 0.540 1.00 90.25 847 LYS A C 1
ATOM 6476 O O . LYS A 1 847 ? -14.676 39.358 -0.526 1.00 90.25 847 LYS A O 1
ATOM 6481 N N . LEU A 1 848 ? -15.789 38.015 0.897 1.00 89.38 848 LEU A N 1
ATOM 6482 C CA . LEU A 1 848 ? -15.728 36.762 0.133 1.00 89.38 848 LEU A CA 1
ATOM 6483 C C . LEU A 1 848 ? -17.091 36.417 -0.494 1.00 89.38 848 LEU A C 1
ATOM 6485 O O . LEU A 1 848 ? -17.491 35.255 -0.579 1.00 89.38 848 LEU A O 1
ATOM 6489 N N . ASP A 1 849 ? -17.840 37.449 -0.893 1.00 88.88 849 ASP A N 1
ATOM 6490 C CA . ASP A 1 849 ? -19.190 37.345 -1.450 1.00 88.88 849 ASP A CA 1
ATOM 6491 C C . ASP A 1 849 ? -19.272 36.469 -2.714 1.00 88.88 849 ASP A C 1
ATOM 6493 O O . ASP A 1 849 ? -20.341 35.947 -3.023 1.00 88.88 849 ASP A O 1
ATOM 6497 N N . ASP A 1 850 ? -18.167 36.278 -3.442 1.00 89.06 850 ASP A N 1
ATOM 6498 C CA . ASP A 1 850 ? -18.137 35.543 -4.710 1.00 89.06 850 ASP A CA 1
ATOM 6499 C C . ASP A 1 850 ? -18.204 34.011 -4.563 1.00 89.06 850 ASP A C 1
ATOM 6501 O O . ASP A 1 850 ? -18.531 33.336 -5.543 1.00 89.06 850 ASP A O 1
ATOM 6505 N N . LEU A 1 851 ? -17.972 33.470 -3.358 1.00 88.62 851 LEU A N 1
ATOM 6506 C CA . LEU A 1 851 ? -18.269 32.070 -3.014 1.00 88.62 851 LEU A CA 1
ATOM 6507 C C . LEU A 1 851 ? -19.727 31.845 -2.581 1.00 88.62 851 LEU A C 1
ATOM 6509 O O . LEU A 1 851 ? -20.212 30.714 -2.620 1.00 88.62 851 LEU A O 1
ATOM 6513 N N . ILE A 1 852 ? -20.438 32.885 -2.139 1.00 90.38 852 ILE A N 1
ATOM 6514 C CA . ILE A 1 852 ? -21.768 32.721 -1.541 1.00 90.38 852 ILE A CA 1
ATOM 6515 C C . ILE A 1 852 ? -22.771 32.291 -2.619 1.00 90.38 852 ILE A C 1
ATOM 6517 O O . ILE A 1 852 ? -22.971 32.979 -3.618 1.00 90.38 852 ILE A O 1
ATOM 6521 N N . GLY A 1 853 ? -23.421 31.145 -2.404 1.00 85.94 853 GLY A N 1
ATOM 6522 C CA . GLY A 1 853 ? -24.372 30.568 -3.359 1.00 85.94 853 GLY A CA 1
ATOM 6523 C C . GLY A 1 853 ? -23.729 29.899 -4.580 1.00 85.94 853 GLY A C 1
ATOM 6524 O O . GLY A 1 853 ? -24.431 29.613 -5.548 1.00 85.94 853 GLY A O 1
ATOM 6525 N N . LYS A 1 854 ? -22.412 29.646 -4.567 1.00 91.50 854 LYS A N 1
ATOM 6526 C CA . LYS A 1 854 ? -21.770 28.773 -5.562 1.00 91.50 854 LYS A CA 1
ATOM 6527 C C . LYS A 1 854 ? -22.086 27.293 -5.293 1.00 91.50 854 LYS A C 1
ATOM 6529 O O . LYS A 1 854 ? -22.448 26.948 -4.168 1.00 91.50 854 LYS A O 1
ATOM 6534 N N . PRO A 1 855 ? -21.940 26.407 -6.299 1.00 90.69 855 PRO A N 1
ATOM 6535 C CA . PRO A 1 855 ? -22.063 24.968 -6.097 1.00 90.69 855 PRO A CA 1
ATOM 6536 C C . PRO A 1 855 ? -21.122 24.447 -5.005 1.00 90.69 855 PRO A C 1
ATOM 6538 O O . PRO A 1 855 ? -20.006 24.943 -4.832 1.00 90.69 855 PRO A O 1
ATOM 6541 N N . TYR A 1 856 ? -21.563 23.409 -4.301 1.00 89.50 856 TYR A N 1
ATOM 6542 C CA . TYR A 1 856 ? -20.746 22.680 -3.331 1.00 89.50 856 TYR A CA 1
ATOM 6543 C C . TYR A 1 856 ? -19.406 22.235 -3.939 1.00 89.50 856 TYR A C 1
ATOM 6545 O O . TYR A 1 856 ? -19.375 21.814 -5.092 1.00 89.50 856 TYR A O 1
ATOM 6553 N N . GLY A 1 857 ? -18.310 22.343 -3.182 1.00 88.62 857 GLY A N 1
ATOM 6554 C CA . GLY A 1 857 ? -16.962 22.024 -3.670 1.00 88.62 857 GLY A CA 1
ATOM 6555 C C . GLY A 1 857 ? -16.279 23.136 -4.482 1.00 88.62 857 GLY A C 1
ATOM 6556 O O . GLY A 1 857 ? -15.070 23.054 -4.703 1.00 88.62 857 GLY A O 1
ATOM 6557 N N . THR A 1 858 ? -16.995 24.204 -4.869 1.00 93.56 858 THR A N 1
ATOM 6558 C CA . THR A 1 858 ? -16.368 25.399 -5.466 1.00 93.56 858 THR A CA 1
ATOM 6559 C C . THR A 1 858 ? -15.369 25.997 -4.481 1.00 93.56 858 THR A C 1
ATOM 6561 O O . THR A 1 858 ? -15.754 26.315 -3.357 1.00 93.56 858 THR A O 1
ATOM 6564 N N . HIS A 1 859 ? -14.113 26.187 -4.879 1.00 93.56 859 HIS A N 1
ATOM 6565 C CA . HIS A 1 859 ? -13.054 26.691 -4.008 1.00 93.56 859 HIS A CA 1
ATOM 6566 C C . HIS A 1 859 ? -12.098 27.642 -4.736 1.00 93.56 859 HIS A C 1
ATOM 6568 O O . HIS A 1 859 ? -11.895 27.548 -5.946 1.00 93.56 859 HIS A O 1
ATOM 6574 N N . ARG A 1 860 ? -11.533 28.603 -3.996 1.00 91.44 860 ARG A N 1
ATOM 6575 C CA . ARG A 1 860 ? -10.652 29.662 -4.520 1.00 91.44 860 ARG A CA 1
ATOM 6576 C C . ARG A 1 860 ? -9.605 30.081 -3.490 1.00 91.44 860 ARG A C 1
ATOM 6578 O O . ARG A 1 860 ? -9.795 29.888 -2.289 1.00 91.44 860 ARG A O 1
ATOM 6585 N N . HIS A 1 861 ? -8.509 30.668 -3.963 1.00 90.12 861 HIS A N 1
ATOM 6586 C CA . HIS A 1 861 ? -7.471 31.246 -3.111 1.00 90.12 861 HIS A CA 1
ATOM 6587 C C . HIS A 1 861 ? -7.802 32.699 -2.737 1.00 90.12 861 HIS A C 1
ATOM 6589 O O . HIS A 1 861 ? -8.204 33.490 -3.589 1.00 90.12 861 HIS A O 1
ATOM 6595 N N . TYR A 1 862 ? -7.592 33.052 -1.470 1.00 90.12 862 TYR A N 1
ATOM 6596 C CA . TYR A 1 862 ? -7.853 34.371 -0.899 1.00 90.12 862 TYR A CA 1
ATOM 6597 C C . TYR A 1 862 ? -6.770 34.777 0.099 1.00 90.12 862 TYR A C 1
ATOM 6599 O O . TYR A 1 862 ? -5.898 33.996 0.479 1.00 90.12 862 TYR A O 1
ATOM 6607 N N . THR A 1 863 ? -6.866 36.017 0.573 1.00 89.75 863 THR A N 1
ATOM 6608 C CA . THR A 1 863 ? -6.035 36.539 1.654 1.00 89.75 863 THR A CA 1
ATOM 6609 C C . THR A 1 863 ? -6.933 37.036 2.785 1.00 89.75 863 THR A C 1
ATOM 6611 O O . THR A 1 863 ? -7.723 37.957 2.585 1.00 89.75 863 THR A O 1
ATOM 6614 N N . VAL A 1 864 ? -6.818 36.444 3.975 1.00 89.50 864 VAL A N 1
ATOM 6615 C CA . VAL A 1 864 ? -7.569 36.838 5.178 1.00 89.50 864 VAL A CA 1
ATOM 6616 C C . VAL A 1 864 ? -6.587 37.434 6.181 1.00 89.50 864 VAL A C 1
ATOM 6618 O O . VAL A 1 864 ? -5.651 36.765 6.606 1.00 89.50 864 VAL A O 1
ATOM 6621 N N . ASP A 1 865 ? -6.777 38.713 6.516 1.00 87.31 865 ASP A N 1
ATOM 6622 C CA . ASP A 1 865 ? -5.876 39.507 7.377 1.00 87.31 865 ASP A CA 1
ATOM 6623 C C . ASP A 1 865 ? -4.391 39.438 6.953 1.00 87.31 865 ASP A C 1
ATOM 6625 O O . ASP A 1 865 ? -3.480 39.299 7.762 1.00 87.31 865 ASP A O 1
ATOM 6629 N N . GLY A 1 866 ? -4.146 39.479 5.638 1.00 85.38 866 GLY A N 1
ATOM 6630 C CA . GLY A 1 866 ? -2.804 39.377 5.053 1.00 85.38 866 GLY A CA 1
ATOM 6631 C C . GLY A 1 866 ? -2.256 37.949 4.912 1.00 85.38 866 GLY A C 1
ATOM 6632 O O . GLY A 1 866 ? -1.236 37.776 4.250 1.00 85.38 866 GLY A O 1
ATOM 6633 N N . MET A 1 867 ? -2.942 36.931 5.444 1.00 88.69 867 MET A N 1
ATOM 6634 C CA . MET A 1 867 ? -2.505 35.532 5.381 1.00 88.69 867 MET A CA 1
ATOM 6635 C C . MET A 1 867 ? -3.170 34.759 4.224 1.00 88.69 867 MET A C 1
ATOM 6637 O O . MET A 1 867 ? -4.382 34.896 4.027 1.00 88.69 867 MET A O 1
ATOM 6641 N N . PRO A 1 868 ? -2.420 33.940 3.459 1.00 88.62 868 PRO A N 1
ATOM 6642 C CA . PRO A 1 868 ? -2.957 33.155 2.347 1.00 88.62 868 PRO A CA 1
ATOM 6643 C C . PRO A 1 868 ? -3.829 31.990 2.834 1.00 88.62 868 PRO A C 1
ATOM 6645 O O . PRO A 1 868 ? -3.459 31.246 3.745 1.00 88.62 868 PRO A O 1
ATOM 6648 N N . VAL A 1 869 ? -4.986 31.801 2.202 1.00 91.50 869 VAL A N 1
ATOM 6649 C CA . VAL A 1 869 ? -5.933 30.730 2.537 1.00 91.50 869 VAL A CA 1
ATOM 6650 C C . VAL A 1 869 ? -6.739 30.315 1.308 1.00 91.50 869 VAL A C 1
ATOM 6652 O O . VAL A 1 869 ? -7.234 31.152 0.561 1.00 91.50 869 VAL A O 1
ATOM 6655 N N . THR A 1 870 ? -6.902 29.011 1.096 1.00 93.12 870 THR A N 1
ATOM 6656 C CA . THR A 1 870 ? -7.860 28.478 0.118 1.00 93.12 870 THR A CA 1
ATOM 6657 C C . THR A 1 870 ? -9.179 28.207 0.820 1.00 93.12 870 THR A C 1
ATOM 6659 O O . THR A 1 870 ? -9.195 27.553 1.862 1.00 93.12 870 THR A O 1
ATOM 6662 N N . ILE A 1 871 ? -10.282 28.709 0.271 1.00 94.50 871 ILE A N 1
ATOM 6663 C CA . ILE A 1 871 ? -11.609 28.584 0.875 1.00 94.50 871 ILE A CA 1
ATOM 6664 C C . ILE A 1 871 ? -12.552 27.921 -0.122 1.00 94.50 871 ILE A C 1
ATOM 6666 O O . ILE A 1 871 ? -12.627 28.342 -1.277 1.00 94.50 871 ILE A O 1
ATOM 6670 N N . GLY A 1 872 ? -13.253 26.885 0.333 1.00 93.56 872 GLY A N 1
ATOM 6671 C CA . GLY A 1 872 ? -14.228 26.118 -0.436 1.00 93.56 872 GLY A CA 1
ATOM 6672 C C . GLY A 1 872 ? -15.634 26.184 0.151 1.00 93.56 872 GLY A C 1
ATOM 6673 O O . GLY A 1 872 ? -15.809 26.353 1.358 1.00 93.56 872 GLY A O 1
ATOM 6674 N N . VAL A 1 873 ? -16.639 26.047 -0.712 1.00 93.75 873 VAL A N 1
ATOM 6675 C CA . VAL A 1 873 ? -18.058 26.016 -0.343 1.00 93.75 873 VAL A CA 1
ATOM 6676 C C . VAL A 1 873 ? -18.448 24.650 0.202 1.00 93.75 873 VAL A C 1
ATOM 6678 O O . VAL A 1 873 ? -18.204 23.614 -0.421 1.00 93.75 873 VAL A O 1
ATOM 6681 N N . GLY A 1 874 ? -19.124 24.688 1.345 1.00 88.50 874 GLY A N 1
ATOM 6682 C CA . GLY A 1 874 ? -19.577 23.540 2.105 1.00 88.50 874 GLY A CA 1
ATOM 6683 C C . GLY A 1 874 ? -18.530 22.994 3.067 1.00 88.50 874 GLY A C 1
ATOM 6684 O O . GLY A 1 874 ? -17.449 23.557 3.267 1.00 88.50 874 GLY A O 1
ATOM 6685 N N . SER A 1 875 ? -18.882 21.882 3.703 1.00 83.88 875 SER A N 1
ATOM 6686 C CA . SER A 1 875 ? -18.079 21.218 4.723 1.00 83.88 875 SER A CA 1
ATOM 6687 C C . SER A 1 875 ? -18.043 19.707 4.533 1.00 83.88 875 SER A C 1
ATOM 6689 O O . SER A 1 875 ? -18.837 19.137 3.782 1.00 83.88 875 SER A O 1
ATOM 6691 N N . VAL A 1 876 ? -17.169 19.049 5.301 1.00 81.31 876 VAL A N 1
ATOM 6692 C CA . VAL A 1 876 ? -17.138 17.582 5.391 1.00 81.31 876 VAL A CA 1
ATOM 6693 C C . VAL A 1 876 ? -18.342 16.971 6.131 1.00 81.31 876 VAL A C 1
ATOM 6695 O O . VAL A 1 876 ? -18.475 15.752 6.196 1.00 81.31 876 VAL A O 1
ATOM 6698 N N . LEU A 1 877 ? -19.230 17.804 6.696 1.00 79.94 877 LEU A N 1
ATOM 6699 C CA . LEU A 1 877 ? -20.496 17.380 7.307 1.00 79.94 877 LEU A CA 1
ATOM 6700 C C . LEU A 1 877 ? -21.674 17.582 6.359 1.00 79.94 877 LEU A C 1
ATOM 6702 O O . LEU A 1 877 ? -22.404 16.637 6.079 1.00 79.94 877 LEU A O 1
ATOM 6706 N N . CYS A 1 878 ? -21.855 18.795 5.847 1.00 76.19 878 CYS A N 1
ATOM 6707 C CA . CYS A 1 878 ? -23.009 19.183 5.045 1.00 76.19 878 CYS A CA 1
ATOM 6708 C C . CYS A 1 878 ? -22.621 20.108 3.883 1.00 76.19 878 CYS A C 1
ATOM 6710 O O . CYS A 1 878 ? -21.535 20.691 3.854 1.00 76.19 878 CYS A O 1
ATOM 6712 N N . ARG A 1 879 ? -23.537 20.246 2.915 1.00 77.88 879 ARG A N 1
ATOM 6713 C CA . ARG A 1 879 ? -23.334 21.093 1.729 1.00 77.88 879 ARG A CA 1
ATOM 6714 C C . ARG A 1 879 ? -23.290 22.593 2.044 1.00 77.88 879 ARG A C 1
ATOM 6716 O O . ARG A 1 879 ? -22.690 23.344 1.283 1.00 77.88 879 ARG A O 1
ATOM 6723 N N . ASP A 1 880 ? -23.864 22.994 3.174 1.00 79.75 880 ASP A N 1
ATOM 6724 C CA . ASP A 1 880 ? -23.842 24.366 3.680 1.00 79.75 880 ASP A CA 1
ATOM 6725 C C . ASP A 1 880 ? -22.567 24.648 4.500 1.00 79.75 880 ASP A C 1
ATOM 6727 O O . ASP A 1 880 ? -21.958 23.747 5.084 1.00 79.75 880 ASP A O 1
ATOM 6731 N N . GLY A 1 881 ? -22.185 25.924 4.590 1.00 90.81 881 GLY A N 1
ATOM 6732 C CA . GLY A 1 881 ? -20.980 26.371 5.296 1.00 90.81 881 GLY A CA 1
ATOM 6733 C C . GLY A 1 881 ? -19.775 26.550 4.373 1.00 90.81 881 GLY A C 1
ATOM 6734 O O . GLY A 1 881 ? -19.924 26.642 3.156 1.00 90.81 881 GLY A O 1
ATOM 6735 N N . PHE A 1 882 ? -18.582 26.645 4.962 1.00 94.44 882 PHE A N 1
ATOM 6736 C CA . PHE A 1 882 ? -17.325 26.889 4.248 1.00 94.44 882 PHE A CA 1
ATOM 6737 C C . PHE A 1 882 ? -16.164 26.143 4.903 1.00 94.44 882 PHE A C 1
ATOM 6739 O O . PHE A 1 882 ? -16.113 25.991 6.123 1.00 94.44 882 PHE A O 1
ATOM 6746 N N . SER A 1 883 ? -15.203 25.721 4.093 1.00 95.31 883 SER A N 1
ATOM 6747 C CA . SER A 1 883 ? -14.001 25.007 4.518 1.00 95.31 883 SER A CA 1
ATOM 6748 C C . SER A 1 883 ? -12.756 25.813 4.170 1.00 95.31 883 SER A C 1
ATOM 6750 O O . SER A 1 883 ? -12.679 26.383 3.087 1.00 95.31 883 SER A O 1
ATOM 6752 N N . PHE A 1 884 ? -11.773 25.844 5.063 1.00 95.19 884 PHE A N 1
ATOM 6753 C CA . PHE A 1 884 ? -10.568 26.665 4.958 1.00 95.19 884 PHE A CA 1
ATOM 6754 C C . PHE A 1 884 ? -9.339 25.752 4.991 1.00 95.19 884 PHE A C 1
ATOM 6756 O O . PHE A 1 884 ? -9.129 25.052 5.979 1.00 95.19 884 PHE A O 1
ATOM 6763 N N . LEU A 1 885 ? -8.512 25.791 3.946 1.00 93.62 885 LEU A N 1
ATOM 6764 C CA . LEU A 1 885 ? -7.218 25.110 3.845 1.00 93.62 885 LEU A CA 1
ATOM 6765 C C . LEU A 1 885 ? -6.092 26.153 3.817 1.00 93.62 885 LEU A C 1
ATOM 6767 O O . LEU A 1 885 ? -6.091 27.061 2.986 1.00 93.62 885 LEU A O 1
ATOM 6771 N N . LEU A 1 886 ? -5.137 26.038 4.735 1.00 92.19 886 LEU A N 1
ATOM 6772 C CA . LEU A 1 886 ? -4.156 27.088 5.039 1.00 92.19 886 LEU A CA 1
ATOM 6773 C C . LEU A 1 886 ? -2.830 26.505 5.556 1.00 92.19 886 LEU A C 1
ATOM 6775 O O . LEU A 1 886 ? -2.768 25.325 5.893 1.00 92.19 886 LEU A O 1
ATOM 6779 N N . SER A 1 887 ? -1.777 27.322 5.646 1.00 89.12 887 SER A N 1
ATOM 6780 C CA . SER A 1 887 ? -0.506 26.929 6.281 1.00 89.12 887 SER A CA 1
ATOM 6781 C C . SER A 1 887 ? -0.574 27.018 7.821 1.00 89.12 887 SER A C 1
ATOM 6783 O O . SER A 1 887 ? -1.360 27.815 8.351 1.00 89.12 887 SER A O 1
ATOM 6785 N N . PRO A 1 888 ? 0.282 26.291 8.569 1.00 85.75 888 PRO A N 1
ATOM 6786 C CA . PRO A 1 888 ? 0.409 26.432 10.024 1.00 85.75 888 PRO A CA 1
ATOM 6787 C C . PRO A 1 888 ? 0.721 27.867 10.456 1.00 85.75 888 PRO A C 1
ATOM 6789 O O . PRO A 1 888 ? 0.117 28.374 11.399 1.00 85.75 888 PRO A O 1
ATOM 6792 N N . SER A 1 889 ? 1.576 28.564 9.708 1.00 83.88 889 SER A N 1
ATOM 6793 C CA . SER A 1 889 ? 1.885 29.988 9.878 1.00 83.88 889 SER A CA 1
ATOM 6794 C C . SER A 1 889 ? 0.662 30.917 9.738 1.00 83.88 889 SER A C 1
ATOM 6796 O O . SER A 1 889 ? 0.597 31.945 10.410 1.00 83.88 889 SER A O 1
ATOM 6798 N N . SER A 1 890 ? -0.342 30.547 8.934 1.00 87.25 890 SER A N 1
ATOM 6799 C CA . SER A 1 890 ? -1.581 31.323 8.717 1.00 87.25 890 SER A CA 1
ATOM 6800 C C . SER A 1 890 ? -2.685 31.035 9.748 1.00 87.25 890 SER A C 1
ATOM 6802 O O . SER A 1 890 ? -3.580 31.857 9.960 1.00 87.25 890 SER A O 1
ATOM 6804 N N . SER A 1 891 ? -2.615 29.878 10.414 1.00 87.69 891 SER A N 1
ATOM 6805 C CA . SER A 1 891 ? -3.671 29.308 11.266 1.00 87.69 891 SER A CA 1
ATOM 6806 C C . SER A 1 891 ? -4.191 30.235 12.359 1.00 87.69 891 SER A C 1
ATOM 6808 O O . SER A 1 891 ? -5.385 30.538 12.409 1.00 87.69 891 SER A O 1
ATOM 6810 N N . ARG A 1 892 ? -3.291 30.740 13.203 1.00 87.31 892 ARG A N 1
ATOM 6811 C CA . ARG A 1 892 ? -3.626 31.539 14.384 1.00 87.31 892 ARG A CA 1
ATOM 6812 C C . ARG A 1 892 ? -4.299 32.868 14.031 1.00 87.31 892 ARG A C 1
ATOM 6814 O O . ARG A 1 892 ? -5.189 33.306 14.759 1.00 87.31 892 ARG A O 1
ATOM 6821 N N . ALA A 1 893 ? -3.896 33.494 12.924 1.00 89.00 893 ALA A N 1
ATOM 6822 C CA . ALA A 1 893 ? -4.488 34.744 12.453 1.00 89.00 893 ALA A CA 1
ATOM 6823 C C . ALA A 1 893 ? -5.912 34.513 11.927 1.00 89.00 893 ALA A C 1
ATOM 6825 O O . ALA A 1 893 ? -6.858 35.108 12.442 1.00 89.00 893 ALA A O 1
ATOM 6826 N N . VAL A 1 894 ? -6.081 33.580 10.981 1.00 91.69 894 VAL A N 1
ATOM 6827 C CA . VAL A 1 894 ? -7.391 33.256 10.388 1.00 91.69 894 VAL A CA 1
ATOM 6828 C C . VAL A 1 894 ? -8.383 32.793 11.459 1.00 91.69 894 VAL A C 1
ATOM 6830 O O . VAL A 1 894 ? -9.511 33.282 11.498 1.00 91.69 894 VAL A O 1
ATOM 6833 N N . TRP A 1 895 ? -7.957 31.929 12.388 1.00 93.56 895 TRP A N 1
ATOM 6834 C CA . TRP A 1 895 ? -8.791 31.475 13.506 1.00 93.56 895 TRP A CA 1
ATOM 6835 C C . TRP A 1 895 ? -9.294 32.649 14.358 1.00 93.56 895 TRP A C 1
ATOM 6837 O O . TRP A 1 895 ? -10.493 32.780 14.599 1.00 93.56 895 TRP A O 1
ATOM 6847 N N . LYS A 1 896 ? -8.398 33.567 14.749 1.00 90.88 896 LYS A N 1
ATOM 6848 C CA . LYS A 1 896 ? -8.752 34.756 15.538 1.00 90.88 896 LYS A CA 1
ATOM 6849 C C . LYS A 1 896 ? -9.726 35.684 14.804 1.00 90.88 896 LYS A C 1
ATOM 6851 O O . LYS A 1 896 ? -10.619 36.242 15.440 1.00 90.88 896 LYS A O 1
ATOM 6856 N N . VAL A 1 897 ? -9.590 35.838 13.486 1.00 94.19 897 VAL A N 1
ATOM 6857 C CA . VAL A 1 897 ? -10.533 36.621 12.671 1.00 94.19 897 VAL A CA 1
ATOM 6858 C C . VAL A 1 897 ? -11.925 35.984 12.680 1.00 94.19 897 VAL A C 1
ATOM 6860 O O . VAL A 1 897 ? -12.902 36.694 12.905 1.00 94.19 897 VAL A O 1
ATOM 6863 N N . LEU A 1 898 ? -12.032 34.661 12.513 1.00 93.44 898 LEU A N 1
ATOM 6864 C CA . LEU A 1 898 ? -13.321 33.956 12.561 1.00 93.44 898 LEU A CA 1
ATOM 6865 C C . LEU A 1 898 ? -14.011 34.116 13.929 1.00 93.44 898 LEU A C 1
ATOM 6867 O O . LEU A 1 898 ? -15.203 34.422 13.973 1.00 93.44 898 LEU A O 1
ATOM 6871 N N . LEU A 1 899 ? -13.263 34.002 15.035 1.00 92.75 899 LEU A N 1
ATOM 6872 C CA . LEU A 1 899 ? -13.793 34.246 16.385 1.00 92.75 899 LEU A CA 1
ATOM 6873 C C . LEU A 1 899 ? -14.276 35.698 16.567 1.00 92.75 899 LEU A C 1
ATOM 6875 O O . LEU A 1 899 ? -15.370 35.927 17.081 1.00 92.75 899 LEU A O 1
ATOM 6879 N N . ASN A 1 900 ? -13.505 36.686 16.097 1.00 92.81 900 ASN A N 1
ATOM 6880 C CA . ASN A 1 900 ? -13.886 38.105 16.155 1.00 92.81 900 ASN A CA 1
ATOM 6881 C C . ASN A 1 900 ? -15.147 38.427 15.330 1.00 92.81 900 ASN A C 1
ATOM 6883 O O . ASN A 1 900 ? -15.862 39.375 15.651 1.00 92.81 900 ASN A O 1
ATOM 6887 N N . LEU A 1 901 ? -15.426 37.645 14.283 1.00 93.75 901 LEU A N 1
ATOM 6888 C CA . LEU A 1 901 ? -16.645 37.730 13.470 1.00 93.75 901 LEU A CA 1
ATOM 6889 C C . LEU A 1 901 ? -17.825 36.929 14.056 1.00 93.75 901 LEU A C 1
ATOM 6891 O O . LEU A 1 901 ? -18.877 36.834 13.427 1.00 93.75 901 LEU A O 1
ATOM 6895 N N . GLY A 1 902 ? -17.680 36.393 15.272 1.00 89.75 902 GLY A N 1
ATOM 6896 C CA . GLY A 1 902 ? -18.752 35.739 16.023 1.00 89.75 902 GLY A CA 1
ATOM 6897 C C . GLY A 1 902 ? -18.875 34.230 15.808 1.00 89.75 902 GLY A C 1
ATOM 6898 O O . GLY A 1 902 ? -19.874 33.655 16.238 1.00 89.75 902 GLY A O 1
ATOM 6899 N N . ALA A 1 903 ? -17.896 33.577 15.172 1.00 91.31 903 ALA A N 1
ATOM 6900 C CA . ALA A 1 903 ? -17.858 32.118 15.110 1.00 91.31 903 ALA A CA 1
ATOM 6901 C C . ALA A 1 903 ? -17.527 31.525 16.488 1.00 91.31 903 ALA A C 1
ATOM 6903 O O . ALA A 1 903 ? -16.540 31.903 17.116 1.00 91.31 903 ALA A O 1
ATOM 6904 N N . ILE A 1 904 ? -18.342 30.578 16.953 1.00 92.38 904 ILE A N 1
ATOM 6905 C CA . ILE A 1 904 ? -18.132 29.893 18.238 1.00 92.38 904 ILE A CA 1
ATOM 6906 C C . ILE A 1 904 ? -17.321 28.604 18.006 1.00 92.38 904 ILE A C 1
ATOM 6908 O O . ILE A 1 904 ? -17.689 27.822 17.126 1.00 92.38 904 ILE A O 1
ATOM 6912 N N . PRO A 1 905 ? -16.221 28.363 18.747 1.00 90.38 905 PRO A N 1
ATOM 6913 C CA . PRO A 1 905 ? -15.379 27.190 18.543 1.00 90.38 905 PRO A CA 1
ATOM 6914 C C . PRO A 1 905 ? -16.078 25.903 19.006 1.00 90.38 905 PRO A C 1
ATOM 6916 O O . PRO A 1 905 ? -16.751 25.883 20.035 1.00 90.38 905 PRO A O 1
ATOM 6919 N N . MET A 1 906 ? -15.895 24.825 18.247 1.00 87.25 906 MET A N 1
ATOM 6920 C CA . MET A 1 906 ? -16.520 23.515 18.450 1.00 87.25 906 MET A CA 1
ATOM 6921 C C . MET A 1 906 ? -15.467 22.444 18.767 1.00 87.25 906 MET A C 1
ATOM 6923 O O . MET A 1 906 ? -14.503 22.277 18.019 1.00 87.25 906 MET A O 1
ATOM 6927 N N . ASP A 1 907 ? -15.668 21.702 19.863 1.00 83.12 907 ASP A N 1
ATOM 6928 C CA . ASP A 1 907 ? -14.817 20.568 20.249 1.00 83.12 907 ASP A CA 1
ATOM 6929 C C . ASP A 1 907 ? -15.165 19.275 19.478 1.00 83.12 907 ASP A C 1
ATOM 6931 O O . ASP A 1 907 ? -16.158 19.187 18.750 1.00 83.12 907 ASP A O 1
ATOM 6935 N N . ALA A 1 908 ? -14.350 18.231 19.652 1.00 81.56 908 ALA A N 1
ATOM 6936 C CA . ALA A 1 908 ? -14.535 16.955 18.957 1.00 81.56 908 ALA A CA 1
ATOM 6937 C C . ALA A 1 908 ? -15.829 16.205 19.350 1.00 81.56 908 ALA A C 1
ATOM 6939 O O . ALA A 1 908 ? -16.364 15.449 18.539 1.00 81.56 908 ALA A O 1
ATOM 6940 N N . ASN A 1 909 ? -16.350 16.407 20.566 1.00 83.44 909 ASN A N 1
ATOM 6941 C CA . ASN A 1 909 ? -17.591 15.769 21.027 1.00 83.44 909 ASN A CA 1
ATOM 6942 C C . ASN A 1 909 ? -18.823 16.446 20.407 1.00 83.44 909 ASN A C 1
ATOM 6944 O O . ASN A 1 909 ? -19.760 15.789 19.958 1.00 83.44 909 ASN A O 1
ATOM 6948 N N . THR A 1 910 ? -18.787 17.774 20.356 1.00 85.44 910 THR A N 1
ATOM 6949 C CA . THR A 1 910 ? -19.764 18.665 19.726 1.00 85.44 910 THR A CA 1
ATOM 6950 C C . THR A 1 910 ? -19.823 18.403 18.220 1.00 85.44 910 THR A C 1
ATOM 6952 O O . THR A 1 910 ? -20.908 18.233 17.664 1.00 85.44 910 THR A O 1
ATOM 6955 N N . TRP A 1 911 ? -18.658 18.249 17.584 1.00 87.38 911 TRP A N 1
ATOM 6956 C CA . TRP A 1 911 ? -18.523 17.826 16.190 1.00 87.38 911 TRP A CA 1
ATOM 6957 C C . TRP A 1 911 ? -19.170 16.461 15.921 1.00 87.38 911 TRP A C 1
ATOM 6959 O O . TRP A 1 911 ? -19.960 16.314 14.990 1.00 87.38 911 TRP A O 1
ATOM 6969 N N . GLU A 1 912 ? -18.887 15.463 16.761 1.00 87.25 912 GLU A N 1
ATOM 6970 C CA . GLU A 1 912 ? -19.477 14.125 16.653 1.00 87.25 912 GLU A CA 1
ATOM 6971 C C . GLU A 1 912 ? -21.006 14.143 16.840 1.00 87.25 912 GLU A C 1
ATOM 6973 O O . GLU A 1 912 ? -21.724 13.474 16.094 1.00 87.25 912 GLU A O 1
ATOM 6978 N N . ARG A 1 913 ? -21.528 14.947 17.777 1.00 88.12 913 ARG A N 1
ATOM 6979 C CA . ARG A 1 913 ? -22.976 15.162 17.953 1.00 88.12 913 ARG A CA 1
ATOM 6980 C C . ARG A 1 913 ? -23.600 15.784 16.703 1.00 88.12 913 ARG A C 1
ATOM 6982 O O . ARG A 1 913 ? -24.617 15.283 16.222 1.00 88.12 913 ARG A O 1
ATOM 6989 N N . LEU A 1 914 ? -22.964 16.802 16.118 1.00 87.69 914 LEU A N 1
ATOM 6990 C CA . LEU A 1 914 ? -23.424 17.425 14.874 1.00 87.69 914 LEU A CA 1
ATOM 6991 C C . LEU A 1 914 ? -23.369 16.459 13.674 1.00 87.69 914 LEU A C 1
ATOM 6993 O O . LEU A 1 914 ? -24.288 16.457 12.857 1.00 87.69 914 LEU A O 1
ATOM 6997 N N . ARG A 1 915 ? -22.354 15.588 13.595 1.00 90.94 915 ARG A N 1
ATOM 6998 C CA . ARG A 1 915 ? -22.261 14.521 12.583 1.00 90.94 915 ARG A CA 1
ATOM 6999 C C . ARG A 1 915 ? -23.444 13.558 12.656 1.00 90.94 915 ARG A C 1
ATOM 7001 O O . ARG A 1 915 ? -24.054 13.277 11.625 1.00 90.94 915 ARG A O 1
ATOM 7008 N N . VAL A 1 916 ? -23.783 13.077 13.855 1.00 90.88 916 VAL A N 1
ATOM 7009 C CA . VAL A 1 916 ? -24.935 12.182 14.065 1.00 90.88 916 VAL A CA 1
ATOM 7010 C C . VAL A 1 916 ? -26.244 12.891 13.705 1.00 90.88 916 VAL A C 1
ATOM 7012 O O . VAL A 1 916 ? -27.059 12.313 12.996 1.00 90.88 916 VAL A O 1
ATOM 7015 N N . LEU A 1 917 ? -26.412 14.161 14.093 1.00 88.12 917 LEU A N 1
ATOM 7016 C CA . LEU A 1 917 ? -27.560 15.007 13.724 1.00 88.12 917 LEU A CA 1
ATOM 7017 C C . LEU A 1 917 ? -27.710 15.216 12.201 1.00 88.12 917 LEU A C 1
ATOM 7019 O O . LEU A 1 917 ? -28.827 15.230 11.682 1.00 88.12 917 LEU A O 1
ATOM 7023 N N . GLN A 1 918 ? -26.598 15.336 11.474 1.00 87.06 918 GLN A N 1
ATOM 7024 C CA . GLN A 1 918 ? -26.565 15.381 10.005 1.00 87.06 918 GLN A CA 1
ATOM 7025 C C . GLN A 1 918 ? -26.654 13.986 9.354 1.00 87.06 918 GLN A C 1
ATOM 7027 O O . GLN A 1 918 ? -26.738 13.872 8.136 1.00 87.06 918 GLN A O 1
ATOM 7032 N N . GLY A 1 919 ? -26.637 12.911 10.146 1.00 88.81 919 GLY A N 1
ATOM 7033 C CA . GLY A 1 919 ? -26.687 11.529 9.672 1.00 88.81 919 GLY A CA 1
ATOM 7034 C C . GLY A 1 919 ? -25.509 11.097 8.799 1.00 88.81 919 GLY A C 1
ATOM 7035 O O . GLY A 1 919 ? -25.632 10.118 8.065 1.00 88.81 919 GLY A O 1
ATOM 7036 N N . ARG A 1 920 ? -24.373 11.806 8.859 1.00 88.75 920 ARG A N 1
ATOM 7037 C CA . ARG A 1 920 ? -23.224 11.529 7.990 1.00 88.75 920 ARG A CA 1
ATOM 7038 C C . ARG A 1 920 ? -22.422 10.331 8.522 1.00 88.75 920 ARG A C 1
ATOM 7040 O O . ARG A 1 920 ? -21.893 10.424 9.633 1.00 88.75 920 ARG A O 1
ATOM 7047 N N . PRO A 1 921 ? -22.314 9.211 7.784 1.00 92.00 921 PRO A N 1
ATOM 7048 C CA . PRO A 1 921 ? -21.621 8.017 8.268 1.00 92.00 921 PRO A CA 1
ATOM 7049 C C . PRO A 1 921 ? -20.103 8.236 8.386 1.00 92.00 921 PRO A C 1
ATOM 7051 O O . PRO A 1 921 ? -19.533 9.024 7.634 1.00 92.00 921 PRO A O 1
ATOM 7054 N N . ALA A 1 922 ? -19.450 7.536 9.322 1.00 90.81 922 ALA A N 1
ATOM 7055 C CA . ALA A 1 922 ? -18.005 7.649 9.572 1.00 90.81 922 ALA A CA 1
ATOM 7056 C C . ALA A 1 922 ? -17.263 6.291 9.559 1.00 90.81 922 ALA A C 1
ATOM 7058 O O . ALA A 1 922 ? -17.853 5.276 9.960 1.00 90.81 922 ALA A O 1
ATOM 7059 N N . PRO A 1 923 ? -15.966 6.261 9.176 1.00 90.69 923 PRO A N 1
ATOM 7060 C CA . PRO A 1 923 ? -15.100 5.084 9.304 1.00 90.69 923 PRO A CA 1
ATOM 7061 C C . PRO A 1 923 ? -15.033 4.530 10.724 1.00 90.69 923 PRO A C 1
ATOM 7063 O O . PRO A 1 923 ? -14.939 5.275 11.700 1.00 90.69 923 PRO A O 1
ATOM 7066 N N . GLY A 1 924 ? -15.090 3.202 10.840 1.00 86.94 924 GLY A N 1
ATOM 7067 C CA . GLY A 1 924 ? -15.066 2.499 12.126 1.00 86.94 924 GLY A CA 1
ATOM 7068 C C . GLY A 1 924 ? -16.365 2.600 12.939 1.00 86.94 924 GLY A C 1
ATOM 7069 O O . GLY A 1 924 ? -16.400 2.108 14.066 1.00 86.94 924 GLY A O 1
ATOM 7070 N N . LYS A 1 925 ? -17.422 3.217 12.389 1.00 90.19 925 LYS A N 1
ATOM 7071 C CA . LYS A 1 925 ? -18.774 3.266 12.974 1.00 90.19 925 LYS A CA 1
ATOM 7072 C C . LYS A 1 925 ? -19.812 2.748 11.984 1.00 90.19 925 LYS A C 1
ATOM 7074 O O . LYS A 1 925 ? -20.208 1.591 12.044 1.00 90.19 925 LYS A O 1
ATOM 7079 N N . GLU A 1 926 ? -20.226 3.598 11.048 1.00 93.75 926 GLU A N 1
ATOM 7080 C CA . GLU A 1 926 ? -21.168 3.241 9.984 1.00 93.75 926 GLU A CA 1
ATOM 7081 C C . GLU A 1 926 ? -20.461 2.650 8.757 1.00 93.75 926 GLU A C 1
ATOM 7083 O O . GLU A 1 926 ? -21.069 1.879 8.018 1.00 93.75 926 GLU A O 1
ATOM 7088 N N . LEU A 1 927 ? -19.197 3.012 8.523 1.00 92.00 927 LEU A N 1
ATOM 7089 C CA . LEU A 1 927 ? -18.391 2.515 7.408 1.00 92.00 927 LEU A CA 1
ATOM 7090 C C . LEU A 1 927 ? -17.416 1.460 7.959 1.00 92.00 927 LEU A C 1
ATOM 7092 O O . LEU A 1 927 ? -16.408 1.791 8.590 1.00 92.00 927 LEU A O 1
ATOM 7096 N N . THR A 1 928 ? -17.777 0.185 7.788 1.00 85.44 928 THR A N 1
ATOM 7097 C CA . THR A 1 928 ? -17.013 -1.003 8.217 1.00 85.44 928 THR A CA 1
ATOM 7098 C C . THR A 1 928 ? -17.034 -2.068 7.114 1.00 85.44 928 THR A C 1
ATOM 7100 O O . THR A 1 928 ? -17.771 -1.948 6.133 1.00 85.44 928 THR A O 1
ATOM 7103 N N . HIS A 1 929 ? -16.281 -3.160 7.285 1.00 79.06 929 HIS A N 1
ATOM 7104 C CA . HIS A 1 929 ? -16.294 -4.296 6.352 1.00 79.06 929 HIS A CA 1
ATOM 7105 C C . HIS A 1 929 ? -17.659 -5.004 6.223 1.00 79.06 929 HIS A C 1
ATOM 7107 O O . HIS A 1 929 ? -17.861 -5.775 5.284 1.00 79.06 929 HIS A O 1
ATOM 7113 N N . ASP A 1 930 ? -18.602 -4.761 7.139 1.00 81.69 930 ASP A N 1
ATOM 7114 C CA . ASP A 1 930 ? -19.915 -5.420 7.156 1.00 81.69 930 ASP A CA 1
ATOM 7115 C C . ASP A 1 930 ? -20.903 -4.804 6.163 1.00 81.69 930 ASP A C 1
ATOM 7117 O O . ASP A 1 930 ? -21.784 -5.498 5.644 1.00 81.69 930 ASP A O 1
ATOM 7121 N N . PHE A 1 931 ? -20.723 -3.520 5.844 1.00 87.69 931 PHE A N 1
ATOM 7122 C CA . PHE A 1 931 ? -21.668 -2.703 5.086 1.00 87.69 931 PHE A CA 1
ATOM 7123 C C . PHE A 1 931 ? -21.077 -2.296 3.734 1.00 87.69 931 PHE A C 1
ATOM 7125 O O . PHE A 1 931 ? -19.877 -2.067 3.599 1.00 87.69 931 PHE A O 1
ATOM 7132 N N . ASN A 1 932 ? -21.899 -2.289 2.686 1.00 89.81 932 ASN A N 1
ATOM 7133 C CA . ASN A 1 932 ? -21.479 -1.790 1.372 1.00 89.81 932 ASN A CA 1
ATOM 7134 C C . ASN A 1 932 ? -21.933 -0.337 1.159 1.00 89.81 932 ASN A C 1
ATOM 7136 O O . ASN A 1 932 ? -22.828 0.152 1.851 1.00 89.81 932 ASN A O 1
ATOM 7140 N N . VAL A 1 933 ? -21.327 0.340 0.183 1.00 89.50 933 VAL A N 1
ATOM 7141 C CA . VAL A 1 933 ? -21.559 1.769 -0.106 1.00 89.50 933 VAL A CA 1
ATOM 7142 C C . VAL A 1 933 ? -23.039 2.137 -0.317 1.00 89.50 933 VAL A C 1
ATOM 7144 O O . VAL A 1 933 ? -23.478 3.215 0.084 1.00 89.50 933 VAL A O 1
ATOM 7147 N N . LEU A 1 934 ? -23.837 1.215 -0.863 1.00 90.38 934 LEU A N 1
ATOM 7148 C CA . LEU A 1 934 ? -25.264 1.410 -1.129 1.00 90.38 934 LEU A CA 1
ATOM 7149 C C . LEU A 1 934 ? -26.122 1.240 0.134 1.00 90.38 934 LEU A C 1
ATOM 7151 O O . LEU A 1 934 ? -27.096 1.967 0.338 1.00 90.38 934 LEU A O 1
ATOM 7155 N N . GLU A 1 935 ? -25.752 0.301 1.009 1.00 91.62 935 GLU A N 1
ATOM 7156 C CA . GLU A 1 935 ? -26.378 0.132 2.326 1.00 91.62 935 GLU A CA 1
ATOM 7157 C C . GLU A 1 935 ? -26.120 1.355 3.216 1.00 91.62 935 GLU A C 1
ATOM 7159 O O . GLU A 1 935 ? -27.022 1.781 3.939 1.00 91.62 935 GLU A O 1
ATOM 7164 N N . ALA A 1 936 ? -24.926 1.953 3.119 1.00 90.62 936 ALA A N 1
ATOM 7165 C CA . ALA A 1 936 ? -24.532 3.174 3.830 1.00 90.62 936 ALA A CA 1
ATOM 7166 C C . ALA A 1 936 ? -25.266 4.448 3.357 1.00 90.62 936 ALA A C 1
ATOM 7168 O O . ALA A 1 936 ? -25.072 5.515 3.933 1.00 90.62 936 ALA A O 1
ATOM 7169 N N . GLY A 1 937 ? -26.101 4.355 2.314 1.00 87.69 937 GLY A N 1
ATOM 7170 C CA . GLY A 1 937 ? -26.879 5.478 1.784 1.00 87.69 937 GLY A CA 1
ATOM 7171 C C . GLY A 1 937 ? -26.117 6.403 0.830 1.00 87.69 937 GLY A C 1
ATOM 7172 O O . GLY A 1 937 ? -26.670 7.414 0.414 1.00 87.69 937 GLY A O 1
ATOM 7173 N N . LEU A 1 938 ? -24.890 6.059 0.425 1.00 88.94 938 LEU A N 1
ATOM 7174 C CA . LEU A 1 938 ? -23.992 6.928 -0.351 1.00 88.94 938 LEU A CA 1
ATOM 7175 C C . LEU A 1 938 ? -24.233 6.863 -1.873 1.00 88.94 938 LEU A C 1
ATOM 7177 O O . LEU A 1 938 ? -23.292 6.938 -2.658 1.00 88.94 938 LEU A O 1
ATOM 7181 N N . TRP A 1 939 ? -25.491 6.711 -2.296 1.00 83.75 939 TRP A N 1
ATOM 7182 C CA . TRP A 1 939 ? -25.877 6.523 -3.703 1.00 83.75 939 TRP A CA 1
ATOM 7183 C C . TRP A 1 939 ? -25.418 7.680 -4.599 1.00 83.75 939 TRP A C 1
ATOM 7185 O O . TRP A 1 939 ? -24.844 7.441 -5.657 1.00 83.75 939 TRP A O 1
ATOM 7195 N N . ASP A 1 940 ? -25.590 8.920 -4.139 1.00 81.38 940 ASP A N 1
ATOM 7196 C CA . ASP A 1 940 ? -25.262 10.131 -4.905 1.00 81.38 940 ASP A CA 1
ATOM 7197 C C . ASP A 1 940 ? -23.751 10.327 -5.130 1.00 81.38 940 ASP A C 1
ATOM 7199 O O . ASP A 1 940 ? -23.348 11.098 -5.998 1.00 81.38 940 ASP A O 1
ATOM 7203 N N . ALA A 1 941 ? -22.907 9.631 -4.360 1.00 82.25 941 ALA A N 1
ATOM 7204 C CA . ALA A 1 941 ? -21.451 9.658 -4.500 1.00 82.25 941 ALA A CA 1
ATOM 7205 C C . ALA A 1 941 ? -20.916 8.513 -5.387 1.00 82.25 941 ALA A C 1
ATOM 7207 O O . ALA A 1 941 ? -19.702 8.356 -5.525 1.00 82.25 941 ALA A O 1
ATOM 7208 N N . VAL A 1 942 ? -21.796 7.695 -5.980 1.00 84.12 942 VAL A N 1
ATOM 7209 C CA . VAL A 1 942 ? -21.441 6.520 -6.789 1.00 84.12 942 VAL A CA 1
ATOM 7210 C C . VAL A 1 942 ? -21.883 6.712 -8.237 1.00 84.12 942 VAL A C 1
ATOM 7212 O O . VAL A 1 942 ? -23.038 6.504 -8.597 1.00 84.12 942 VAL A O 1
ATOM 7215 N N . SER A 1 943 ? -20.932 7.063 -9.102 1.00 85.12 943 SER A N 1
ATOM 7216 C CA . SER A 1 943 ? -21.144 7.090 -10.553 1.00 85.12 943 SER A CA 1
ATOM 7217 C C . SER A 1 943 ? -20.923 5.692 -11.133 1.00 85.12 943 SER A C 1
ATOM 7219 O O . SER A 1 943 ? -19.845 5.129 -10.979 1.00 85.12 943 SER A O 1
ATOM 7221 N N . LEU A 1 944 ? -21.916 5.102 -11.799 1.00 79.31 944 LEU A N 1
ATOM 7222 C CA . LEU A 1 944 ? -21.779 3.782 -12.450 1.00 79.31 944 LEU A CA 1
ATOM 7223 C C . LEU A 1 944 ? -21.338 3.882 -13.915 1.00 79.31 944 LEU A C 1
ATOM 7225 O O . LEU A 1 944 ? -20.817 2.925 -14.478 1.00 79.31 944 LEU A O 1
ATOM 7229 N N . ASP A 1 945 ? -21.555 5.044 -14.517 1.00 76.62 945 ASP A N 1
ATOM 7230 C CA . ASP A 1 945 ? -21.479 5.366 -15.940 1.00 76.62 945 ASP A CA 1
ATOM 7231 C C . ASP A 1 945 ? -20.160 6.078 -16.304 1.00 76.62 945 ASP A C 1
ATOM 7233 O O . ASP A 1 945 ? -20.148 7.023 -17.097 1.00 76.62 945 ASP A O 1
ATOM 7237 N N . LYS A 1 946 ? -19.056 5.675 -15.658 1.00 67.19 946 LYS A N 1
ATOM 7238 C CA . LYS A 1 946 ? -17.766 6.388 -15.696 1.00 67.19 946 LYS A CA 1
ATOM 7239 C C . LYS A 1 946 ? -16.531 5.542 -16.051 1.00 67.19 946 LYS A C 1
ATOM 7241 O O . LYS A 1 946 ? -15.418 5.919 -15.726 1.00 67.19 946 LYS A O 1
ATOM 7246 N N . GLY A 1 947 ? -16.708 4.387 -16.689 1.00 58.66 947 GLY A N 1
ATOM 7247 C CA . GLY A 1 947 ? -15.591 3.455 -16.907 1.00 58.66 947 GLY A CA 1
ATOM 7248 C C . GLY A 1 947 ? -15.184 2.721 -15.625 1.00 58.66 947 GLY A C 1
ATOM 7249 O O . GLY A 1 947 ? -15.936 2.746 -14.649 1.00 58.66 947 GLY A O 1
ATOM 7250 N N . CYS A 1 948 ? -14.051 2.014 -15.662 1.00 64.81 948 CYS A N 1
ATOM 7251 C CA . CYS A 1 948 ? -13.664 1.036 -14.642 1.00 64.81 948 CYS A CA 1
ATOM 7252 C C . CYS A 1 948 ? -13.132 1.690 -13.357 1.00 64.81 948 CYS A C 1
ATOM 7254 O O . CYS A 1 948 ? -12.168 2.449 -13.392 1.00 64.81 948 CYS A O 1
ATOM 7256 N N . TYR A 1 949 ? -13.710 1.341 -12.206 1.00 77.06 949 TYR A N 1
ATOM 7257 C CA . TYR A 1 949 ? -13.128 1.654 -10.898 1.00 77.06 949 TYR A CA 1
ATOM 7258 C C . TYR A 1 949 ? -13.326 0.514 -9.900 1.00 77.06 949 TYR A C 1
ATOM 7260 O O . TYR A 1 949 ? -14.200 -0.351 -10.036 1.00 77.06 949 TYR A O 1
ATOM 7268 N N . LYS A 1 950 ? -12.500 0.522 -8.852 1.00 73.38 950 LYS A N 1
ATOM 7269 C CA . LYS A 1 950 ? -12.475 -0.510 -7.812 1.00 73.38 950 LYS A CA 1
ATOM 7270 C C . LYS A 1 950 ? -13.876 -0.760 -7.236 1.00 73.38 950 LYS A C 1
ATOM 7272 O O . LYS A 1 950 ? -14.560 0.160 -6.806 1.00 73.38 950 LYS A O 1
ATOM 7277 N N . GLY A 1 951 ? -14.317 -2.018 -7.238 1.00 76.81 951 GLY A N 1
ATOM 7278 C CA . GLY A 1 951 ? -15.612 -2.430 -6.682 1.00 76.81 951 GLY A CA 1
ATOM 7279 C C . GLY A 1 951 ? -16.854 -2.127 -7.531 1.00 76.81 951 GLY A C 1
ATOM 7280 O O . GLY A 1 951 ? -17.934 -2.596 -7.168 1.00 76.81 951 GLY A O 1
ATOM 7281 N N . GLN A 1 952 ? -16.732 -1.424 -8.663 1.00 83.25 952 GLN A N 1
ATOM 7282 C CA . GLN A 1 952 ? -17.858 -1.061 -9.533 1.00 83.25 952 GLN A CA 1
ATOM 7283 C C . GLN A 1 952 ? -18.702 -2.264 -9.964 1.00 83.25 952 GLN A C 1
ATOM 7285 O O . GLN A 1 952 ? -19.926 -2.190 -9.903 1.00 83.25 952 GLN A O 1
ATOM 7290 N N . GLU A 1 953 ? -18.085 -3.379 -10.369 1.00 80.06 953 GLU A N 1
ATOM 7291 C CA . GLU A 1 953 ? -18.841 -4.555 -10.816 1.00 80.06 953 GLU A CA 1
ATOM 7292 C C . GLU A 1 953 ? -19.694 -5.139 -9.680 1.00 80.06 953 GLU A C 1
ATOM 7294 O O . GLU A 1 953 ? -20.874 -5.442 -9.864 1.00 80.06 953 GLU A O 1
ATOM 7299 N N . THR A 1 954 ? -19.136 -5.220 -8.469 1.00 81.69 954 THR A N 1
ATOM 7300 C CA . THR A 1 954 ? -19.868 -5.643 -7.270 1.00 81.69 954 THR A CA 1
ATOM 7301 C C . THR A 1 954 ? -21.036 -4.697 -6.978 1.00 81.69 954 THR A C 1
ATOM 7303 O O . THR A 1 954 ? -22.143 -5.164 -6.713 1.00 81.69 954 THR A O 1
ATOM 7306 N N . ILE A 1 955 ? -20.835 -3.378 -7.081 1.00 83.38 955 ILE A N 1
ATOM 7307 C CA . ILE A 1 955 ? -21.898 -2.370 -6.920 1.00 83.38 955 ILE A CA 1
ATOM 7308 C C . ILE A 1 955 ? -22.986 -2.554 -7.994 1.00 83.38 955 ILE A C 1
ATOM 7310 O O . ILE A 1 955 ? -24.171 -2.617 -7.664 1.00 83.38 955 ILE A O 1
ATOM 7314 N N . ALA A 1 956 ? -22.606 -2.707 -9.265 1.00 80.31 956 ALA A N 1
ATOM 7315 C CA . ALA A 1 956 ? -23.535 -2.917 -10.372 1.00 80.31 956 ALA A CA 1
ATOM 7316 C C . ALA A 1 956 ? -24.360 -4.201 -10.176 1.00 80.31 956 ALA A C 1
ATOM 7318 O O . ALA A 1 956 ? -25.586 -4.158 -10.258 1.00 80.31 956 ALA A O 1
ATOM 7319 N N . ARG A 1 957 ? -23.725 -5.319 -9.795 1.00 80.12 957 ARG A N 1
ATOM 7320 C CA . ARG A 1 957 ? -24.407 -6.578 -9.442 1.00 80.12 957 ARG A CA 1
ATOM 7321 C C . ARG A 1 957 ? -25.372 -6.394 -8.257 1.00 80.12 957 ARG A C 1
ATOM 7323 O O . ARG A 1 957 ? -26.499 -6.888 -8.315 1.00 80.12 957 ARG A O 1
ATOM 7330 N N . LEU A 1 958 ? -24.982 -5.663 -7.205 1.00 81.81 958 LEU A N 1
ATOM 7331 C CA . LEU A 1 958 ? -25.856 -5.354 -6.060 1.00 81.81 958 LEU A CA 1
ATOM 7332 C C . LEU A 1 958 ? -27.101 -4.548 -6.468 1.00 81.81 958 LEU A C 1
ATOM 7334 O O . LEU A 1 958 ? -28.164 -4.744 -5.878 1.00 81.81 958 LEU A O 1
ATOM 7338 N N . ILE A 1 959 ? -26.994 -3.683 -7.478 1.00 80.56 959 ILE A N 1
ATOM 7339 C CA . ILE A 1 959 ? -28.118 -2.903 -8.012 1.00 80.56 959 ILE A CA 1
ATOM 7340 C C . ILE A 1 959 ? -28.994 -3.775 -8.916 1.00 80.56 959 ILE A C 1
ATOM 7342 O O . ILE A 1 959 ? -30.183 -3.929 -8.637 1.00 80.56 959 ILE A O 1
ATOM 7346 N N . THR A 1 960 ? -28.411 -4.409 -9.938 1.00 77.06 960 THR A N 1
ATOM 7347 C CA . THR A 1 960 ? -29.123 -5.227 -10.934 1.00 77.06 960 THR A CA 1
ATOM 7348 C C . THR A 1 960 ? -29.902 -6.381 -10.304 1.00 77.06 960 THR A C 1
ATOM 7350 O O . THR A 1 960 ? -31.043 -6.629 -10.686 1.00 77.06 960 THR A O 1
ATOM 7353 N N . TYR A 1 961 ? -29.321 -7.066 -9.314 1.00 76.25 961 TYR A N 1
ATOM 7354 C CA . TYR A 1 961 ? -29.943 -8.222 -8.655 1.00 76.25 961 TYR A CA 1
ATOM 7355 C C . TYR A 1 961 ? -30.628 -7.885 -7.319 1.00 76.25 961 TYR A C 1
ATOM 7357 O O . TYR A 1 961 ? -31.064 -8.787 -6.604 1.00 76.25 961 TYR A O 1
ATOM 7365 N N . GLY A 1 962 ? -30.731 -6.600 -6.950 1.00 78.88 962 GLY A N 1
ATOM 7366 C CA . GLY A 1 962 ? -31.402 -6.170 -5.717 1.00 78.88 962 GLY A CA 1
ATOM 7367 C C . GLY A 1 962 ? -30.725 -6.652 -4.425 1.00 78.88 962 GLY A C 1
ATOM 7368 O O . GLY A 1 962 ? -31.402 -6.901 -3.428 1.00 78.88 962 GLY A O 1
ATOM 7369 N N . GLY A 1 963 ? -29.395 -6.783 -4.431 1.00 79.75 963 GLY A N 1
ATOM 7370 C CA . GLY A 1 963 ? -28.584 -7.345 -3.347 1.00 79.75 963 GLY A CA 1
ATOM 7371 C C . GLY A 1 963 ? -28.468 -6.492 -2.075 1.00 79.75 963 GLY A C 1
ATOM 7372 O O . GLY A 1 963 ? -27.969 -6.991 -1.069 1.00 79.75 963 GLY A O 1
ATOM 7373 N N . VAL A 1 964 ? -28.949 -5.244 -2.089 1.00 87.19 964 VAL A N 1
ATOM 7374 C CA . VAL A 1 964 ? -29.014 -4.347 -0.917 1.00 87.19 964 VAL A CA 1
ATOM 7375 C C . VAL A 1 964 ? -30.075 -4.856 0.070 1.00 87.19 964 VAL A C 1
ATOM 7377 O O . VAL A 1 964 ? -31.279 -4.712 -0.171 1.00 87.19 964 VAL A O 1
ATOM 7380 N N . LYS A 1 965 ? -29.639 -5.468 1.181 1.00 88.44 965 LYS A N 1
ATOM 7381 C CA . LYS A 1 965 ? -30.518 -6.167 2.149 1.00 88.44 965 LYS A CA 1
ATOM 7382 C C . LYS A 1 965 ? -30.910 -5.313 3.358 1.00 88.44 965 LYS A C 1
ATOM 7384 O O . LYS A 1 965 ? -31.869 -5.645 4.060 1.00 88.44 965 LYS A O 1
ATOM 7389 N N . GLN A 1 966 ? -30.201 -4.217 3.589 1.00 91.00 966 GLN A N 1
ATOM 7390 C CA . GLN A 1 966 ? -30.357 -3.294 4.714 1.00 91.00 966 GLN A CA 1
ATOM 7391 C C . GLN A 1 966 ? -30.069 -1.853 4.262 1.00 91.00 966 GLN A C 1
ATOM 7393 O O . GLN A 1 966 ? -29.588 -1.639 3.154 1.00 91.00 966 GLN A O 1
ATOM 7398 N N . LYS A 1 967 ? -30.408 -0.869 5.091 1.00 91.62 967 LYS A N 1
ATOM 7399 C CA . LYS A 1 967 ? -30.125 0.557 4.872 1.00 91.62 967 LYS A CA 1
ATOM 7400 C C . LYS A 1 967 ? -29.705 1.171 6.208 1.00 91.62 967 LYS A C 1
ATOM 7402 O O . LYS A 1 967 ? -30.222 0.760 7.250 1.00 91.62 967 LYS A O 1
ATOM 7407 N N . LEU A 1 968 ? -28.793 2.136 6.176 1.00 93.44 968 LEU A N 1
ATOM 7408 C CA . LEU A 1 968 ? -28.537 3.033 7.297 1.00 93.44 968 LEU A CA 1
ATOM 7409 C C . LEU A 1 968 ? -29.757 3.945 7.522 1.00 93.44 968 LEU A C 1
ATOM 7411 O O . LEU A 1 968 ? -30.211 4.631 6.605 1.00 93.44 968 LEU A O 1
ATOM 7415 N N . TRP A 1 969 ? -30.292 3.940 8.739 1.00 94.31 969 TRP A N 1
ATOM 7416 C CA . TRP A 1 969 ? -31.433 4.753 9.158 1.00 94.31 969 TRP A CA 1
ATOM 7417 C C . TRP A 1 969 ? -31.062 5.662 10.327 1.00 94.31 969 TRP A C 1
ATOM 7419 O O . TRP A 1 969 ? -30.201 5.325 11.145 1.00 94.31 969 TRP A O 1
ATOM 7429 N N . GLY A 1 970 ? -31.773 6.785 10.433 1.00 94.50 970 GLY A N 1
ATOM 7430 C CA . GLY A 1 970 ? -31.877 7.530 11.677 1.00 94.50 970 GLY A CA 1
ATOM 7431 C C . GLY A 1 970 ? -32.904 6.877 12.599 1.00 94.50 970 GLY A C 1
ATOM 7432 O O . GLY A 1 970 ? -33.877 6.269 12.154 1.00 94.50 970 GLY A O 1
ATOM 7433 N N . ILE A 1 971 ? -32.693 6.993 13.904 1.00 94.62 971 ILE A N 1
ATOM 7434 C CA . ILE A 1 971 ? -33.579 6.452 14.931 1.00 94.62 971 ILE A CA 1
ATOM 7435 C C . ILE A 1 971 ? -33.789 7.539 15.981 1.00 94.62 971 ILE A C 1
ATOM 7437 O O . ILE A 1 971 ? -32.825 7.994 16.599 1.00 94.62 971 ILE A O 1
ATOM 7441 N N . LYS A 1 972 ? -35.040 7.961 16.186 1.00 94.31 972 LYS A N 1
ATOM 7442 C CA . LYS A 1 972 ? -35.422 8.767 17.354 1.00 94.31 972 LYS A CA 1
ATOM 7443 C C . LYS A 1 972 ? -35.709 7.824 18.511 1.00 94.31 972 LYS A C 1
ATOM 7445 O O . LYS A 1 972 ? -36.488 6.896 18.336 1.00 94.31 972 LYS A O 1
ATOM 7450 N N . LEU A 1 973 ? -35.076 8.037 19.655 1.00 94.12 973 LEU A N 1
ATOM 7451 C CA . LEU A 1 973 ? -35.088 7.143 20.812 1.00 94.12 973 LEU A CA 1
ATOM 7452 C C . LEU A 1 973 ? -35.830 7.793 21.986 1.00 94.12 973 LEU A C 1
ATOM 7454 O O . LEU A 1 973 ? -35.809 9.011 22.147 1.00 94.12 973 LEU A O 1
ATOM 7458 N N . SER A 1 974 ? -36.433 6.978 22.849 1.00 92.88 974 SER A N 1
ATOM 7459 C CA . SER A 1 974 ? -37.072 7.424 24.094 1.00 92.88 974 SER A CA 1
ATOM 7460 C C . SER A 1 974 ? -36.092 7.593 25.264 1.00 92.88 974 SER A C 1
ATOM 7462 O O . SER A 1 974 ? -36.522 7.834 26.390 1.00 92.88 974 SER A O 1
ATOM 7464 N N . GLY A 1 975 ? -34.794 7.377 25.039 1.00 92.38 975 GLY A N 1
ATOM 7465 C CA . GLY A 1 975 ? -33.762 7.341 26.072 1.00 92.38 975 GLY A CA 1
ATOM 7466 C C . GLY A 1 975 ? -32.372 7.056 25.501 1.00 92.38 975 GLY A C 1
ATOM 7467 O O . GLY A 1 975 ? -32.206 6.841 24.298 1.00 92.38 975 GLY A O 1
ATOM 7468 N N . ALA A 1 976 ? -31.362 7.043 26.371 1.00 92.19 976 ALA A N 1
ATOM 7469 C CA . ALA A 1 976 ? -29.985 6.746 25.985 1.00 92.19 976 ALA A CA 1
ATOM 7470 C C . ALA A 1 976 ? -29.805 5.267 25.599 1.00 92.19 976 ALA A C 1
ATOM 7472 O O . ALA A 1 976 ? -30.201 4.385 26.358 1.00 92.19 976 ALA A O 1
ATOM 7473 N N . ALA A 1 977 ? -29.169 5.002 24.455 1.00 92.00 977 ALA A N 1
ATOM 7474 C CA . ALA A 1 977 ? -28.918 3.651 23.950 1.00 92.00 977 ALA A CA 1
ATOM 7475 C C . ALA A 1 977 ? -27.432 3.442 23.617 1.00 92.00 977 ALA A C 1
ATOM 7477 O O . ALA A 1 977 ? -26.751 4.362 23.167 1.00 92.00 977 ALA A O 1
ATOM 7478 N N . GLU A 1 978 ? -26.926 2.225 23.824 1.00 92.06 978 GLU A N 1
ATOM 7479 C CA . GLU A 1 978 ? -25.515 1.887 23.608 1.00 92.06 978 GLU A CA 1
ATOM 7480 C C . GLU A 1 978 ? -25.261 1.420 22.158 1.00 92.06 978 GLU A C 1
ATOM 7482 O O . GLU A 1 978 ? -25.890 0.451 21.713 1.00 92.06 978 GLU A O 1
ATOM 7487 N N . PRO A 1 979 ? -24.346 2.056 21.399 1.00 93.12 979 PRO A N 1
ATOM 7488 C CA . PRO A 1 979 ? -23.902 1.558 20.096 1.00 93.12 979 PRO A CA 1
ATOM 7489 C C . PRO A 1 979 ? -23.397 0.107 20.156 1.00 93.12 979 PRO A C 1
ATOM 7491 O O . PRO A 1 979 ? -22.791 -0.318 21.132 1.00 93.12 979 PRO A O 1
ATOM 7494 N N . GLY A 1 980 ? -23.664 -0.669 19.108 1.00 90.88 980 GLY A N 1
ATOM 7495 C CA . GLY A 1 980 ? -23.493 -2.125 19.072 1.00 90.88 980 GLY A CA 1
ATOM 7496 C C . GLY A 1 980 ? -24.734 -2.907 19.529 1.00 90.88 980 GLY A C 1
ATOM 7497 O O . GLY A 1 980 ? -24.851 -4.102 19.237 1.00 90.88 980 GLY A O 1
ATOM 7498 N N . SER A 1 981 ? -25.704 -2.255 20.182 1.00 94.69 981 SER A N 1
ATOM 7499 C CA . SER A 1 981 ? -26.957 -2.896 20.598 1.00 94.69 981 SER A CA 1
ATOM 7500 C C . SER A 1 981 ? -27.803 -3.363 19.410 1.00 94.69 981 SER A C 1
ATOM 7502 O O . SER A 1 981 ? -27.859 -2.734 18.351 1.00 94.69 981 SER A O 1
ATOM 7504 N N . SER A 1 982 ? -28.498 -4.489 19.587 1.00 95.50 982 SER A N 1
ATOM 7505 C CA . SER A 1 982 ? -29.367 -5.054 18.549 1.00 95.50 982 SER A CA 1
ATOM 7506 C C . SER A 1 982 ? -30.690 -4.293 18.456 1.00 95.50 982 SER A C 1
ATOM 7508 O O . SER A 1 982 ? -31.341 -4.083 19.473 1.00 95.50 982 SER A O 1
ATOM 7510 N N . ILE A 1 983 ? -31.106 -3.963 17.232 1.00 95.44 983 ILE A N 1
ATOM 7511 C CA . ILE A 1 983 ? -32.412 -3.359 16.938 1.00 95.44 983 ILE A CA 1
ATOM 7512 C C . ILE A 1 983 ? -33.421 -4.487 16.685 1.00 95.44 983 ILE A C 1
ATOM 7514 O O . ILE A 1 983 ? -33.174 -5.359 15.839 1.00 95.44 983 ILE A O 1
ATOM 7518 N N . THR A 1 984 ? -34.548 -4.474 17.393 1.00 94.81 984 THR A N 1
ATOM 7519 C CA . THR A 1 984 ? -35.667 -5.423 17.255 1.00 94.81 984 THR A CA 1
ATOM 7520 C C . THR A 1 984 ? -36.973 -4.705 16.900 1.00 94.81 984 THR A C 1
ATOM 7522 O O . THR A 1 984 ? -37.115 -3.526 17.200 1.00 94.81 984 THR A O 1
ATOM 7525 N N . ILE A 1 985 ? -37.932 -5.379 16.256 1.00 91.06 985 ILE A N 1
ATOM 7526 C CA . ILE A 1 985 ? -39.298 -4.838 16.080 1.00 91.06 985 ILE A CA 1
ATOM 7527 C C . ILE A 1 985 ? -40.062 -4.965 17.409 1.00 91.06 985 ILE A C 1
ATOM 7529 O O . ILE A 1 985 ? -39.927 -5.979 18.098 1.00 91.06 985 ILE A O 1
ATOM 7533 N N . VAL A 1 986 ? -40.866 -3.956 17.766 1.00 87.56 986 VAL A N 1
ATOM 7534 C CA . VAL A 1 986 ? -41.632 -3.933 19.033 1.00 87.56 986 VAL A CA 1
ATOM 7535 C C . VAL A 1 986 ? -42.692 -5.041 19.106 1.00 87.56 986 VAL A C 1
ATOM 7537 O O . VAL A 1 986 ? -42.879 -5.629 20.167 1.00 87.56 986 VAL A O 1
ATOM 7540 N N . GLU A 1 987 ? -43.375 -5.346 17.999 1.00 80.62 987 GLU A N 1
ATOM 7541 C CA . GLU A 1 987 ? -44.503 -6.293 17.979 1.00 80.62 987 GLU A CA 1
ATOM 7542 C C . GLU A 1 987 ? -44.099 -7.768 18.161 1.00 80.62 987 GLU A C 1
ATOM 7544 O O . GLU A 1 987 ? -44.794 -8.506 18.859 1.00 80.62 987 GLU A O 1
ATOM 7549 N N . ASP A 1 988 ? -42.999 -8.214 17.538 1.00 83.38 988 ASP A N 1
ATOM 7550 C CA . ASP A 1 988 ? -42.589 -9.632 17.503 1.00 83.38 988 ASP A CA 1
ATOM 7551 C C . ASP A 1 988 ? -41.210 -9.913 18.140 1.00 83.38 988 ASP A C 1
ATOM 7553 O O . ASP A 1 988 ? -40.784 -11.068 18.223 1.00 83.38 988 ASP A O 1
ATOM 7557 N N . GLY A 1 989 ? -40.493 -8.875 18.593 1.00 84.12 989 GLY A N 1
ATOM 7558 C CA . GLY A 1 989 ? -39.158 -8.979 19.194 1.00 84.12 989 GLY A CA 1
ATOM 7559 C C . GLY A 1 989 ? -38.046 -9.405 18.224 1.00 84.12 989 GLY A C 1
ATOM 7560 O O . GLY A 1 989 ? -36.923 -9.692 18.648 1.00 84.12 989 GLY A O 1
ATOM 7561 N N . LYS A 1 990 ? -38.313 -9.471 16.916 1.00 90.88 990 LYS A N 1
ATOM 7562 C CA . LYS A 1 990 ? -37.383 -10.005 15.913 1.00 90.88 990 LYS A CA 1
ATOM 7563 C C . LYS A 1 990 ? -36.224 -9.052 15.654 1.00 90.88 990 LYS A C 1
ATOM 7565 O O . LYS A 1 990 ? -36.426 -7.888 15.317 1.00 90.88 990 LYS A O 1
ATOM 7570 N N . LYS A 1 991 ? -34.986 -9.561 15.704 1.00 94.50 991 LYS A N 1
ATOM 7571 C CA . LYS A 1 991 ? -33.784 -8.777 15.362 1.00 94.50 991 LYS A CA 1
ATOM 7572 C C . LYS A 1 991 ? -33.782 -8.363 13.887 1.00 94.50 991 LYS A C 1
ATOM 7574 O O . LYS A 1 991 ? -33.706 -9.201 12.975 1.00 94.50 991 LYS A O 1
ATOM 7579 N N . VAL A 1 992 ? -33.784 -7.054 13.660 1.00 93.50 992 VAL A N 1
ATOM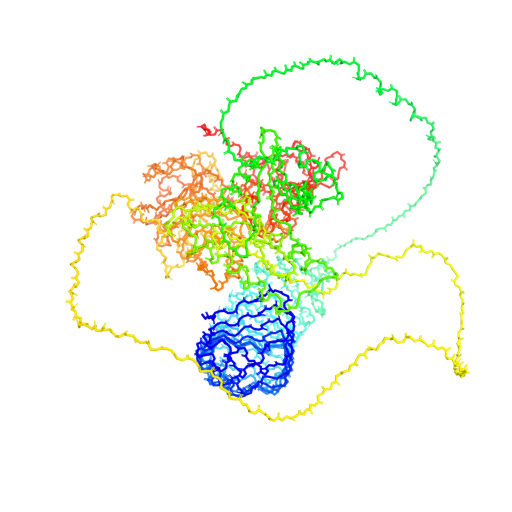 7580 C CA . VAL A 1 992 ? -33.804 -6.414 12.339 1.00 93.50 992 VAL A CA 1
ATOM 7581 C C . VAL A 1 992 ? -32.594 -5.538 12.047 1.00 93.50 992 VAL A C 1
ATOM 7583 O O . VAL A 1 992 ? -32.385 -5.225 10.878 1.00 93.50 992 VAL A O 1
ATOM 7586 N N . GLY A 1 993 ? -31.769 -5.210 13.043 1.00 94.00 993 GLY A N 1
ATOM 7587 C CA . GLY A 1 993 ? -30.622 -4.332 12.829 1.00 94.00 993 GLY A CA 1
ATOM 7588 C C . GLY A 1 993 ? -29.612 -4.269 13.973 1.00 94.00 993 GLY A C 1
ATOM 7589 O O . GLY A 1 993 ? -29.647 -5.079 14.907 1.00 94.00 993 GLY A O 1
ATOM 7590 N N . VAL A 1 994 ? -28.725 -3.279 13.885 1.00 94.56 994 VAL A N 1
ATOM 7591 C CA . VAL A 1 994 ? -27.747 -2.895 14.913 1.00 94.56 994 VAL A CA 1
ATOM 7592 C C . VAL A 1 994 ? -27.607 -1.370 14.955 1.00 94.56 994 VAL A C 1
ATOM 7594 O O . VAL A 1 994 ? -27.567 -0.725 13.908 1.00 94.56 994 VAL A O 1
ATOM 7597 N N . LEU A 1 995 ? -27.558 -0.797 16.159 1.00 95.62 995 LEU A N 1
ATOM 7598 C CA . LEU A 1 995 ? -27.272 0.622 16.380 1.00 95.62 995 LEU A CA 1
ATOM 7599 C C . LEU A 1 995 ? -25.759 0.859 16.219 1.00 95.62 995 LEU A C 1
ATOM 7601 O O . LEU A 1 995 ? -24.975 0.128 16.814 1.00 95.62 995 LEU A O 1
ATOM 7605 N N . THR A 1 996 ? -25.332 1.856 15.447 1.00 95.00 996 THR A N 1
ATOM 7606 C CA . THR A 1 996 ? -23.911 2.154 15.162 1.00 95.00 996 THR A CA 1
ATOM 7607 C C . THR A 1 996 ? -23.417 3.444 15.815 1.00 95.00 996 THR A C 1
ATOM 7609 O O . THR A 1 996 ? -22.261 3.510 16.227 1.00 95.00 996 THR A O 1
ATOM 7612 N N . SER A 1 997 ? -24.289 4.443 15.977 1.00 95.19 997 SER A N 1
ATOM 7613 C CA . SER A 1 997 ? -23.990 5.695 16.684 1.00 95.19 997 SER A CA 1
ATOM 7614 C C . SER A 1 997 ? -25.165 6.131 17.556 1.00 95.19 997 SER A C 1
ATOM 7616 O O . SER A 1 997 ? -26.318 5.839 17.249 1.00 95.19 997 SER A O 1
ATOM 7618 N N . TYR A 1 998 ? -24.872 6.883 18.615 1.00 94.31 998 TYR A N 1
ATOM 7619 C CA . TYR A 1 998 ? -25.847 7.494 19.518 1.00 94.31 998 TYR A CA 1
ATOM 7620 C C . TYR A 1 998 ? -25.421 8.932 19.843 1.00 94.31 998 TYR A C 1
ATOM 7622 O O . TYR A 1 998 ? -24.230 9.210 19.986 1.00 94.31 998 TYR A O 1
ATOM 7630 N N . SER A 1 999 ? -26.387 9.840 19.975 1.00 90.81 999 SER A N 1
ATOM 7631 C CA . SER A 1 999 ? -26.172 11.203 20.452 1.00 90.81 999 SER A CA 1
ATOM 7632 C C . SER A 1 999 ? -27.428 11.798 21.095 1.00 90.81 999 SER A C 1
ATOM 7634 O O . SER A 1 999 ? -28.539 11.295 20.931 1.00 90.81 999 SER A O 1
ATOM 7636 N N . ILE A 1 1000 ? -27.254 12.904 21.816 1.00 86.75 1000 ILE A N 1
ATOM 7637 C CA . ILE A 1 1000 ? -28.363 13.733 22.302 1.00 86.75 1000 ILE A CA 1
ATOM 7638 C C . ILE A 1 1000 ? -28.768 14.688 21.170 1.00 86.75 1000 ILE A C 1
ATOM 7640 O O . ILE A 1 1000 ? -27.910 15.234 20.474 1.00 86.75 1000 ILE A O 1
ATOM 7644 N N . GLY A 1 1001 ? -30.069 14.876 20.972 1.00 76.19 1001 GLY A N 1
ATOM 7645 C CA . GLY A 1 1001 ? -30.641 15.710 19.920 1.00 76.19 1001 GLY A CA 1
ATOM 7646 C C . GLY A 1 1001 ? -30.554 17.212 20.195 1.00 76.19 1001 GLY A C 1
ATOM 7647 O O . GLY A 1 1001 ? -29.666 17.687 20.910 1.00 76.19 1001 GLY A O 1
ATOM 7648 N N . ARG A 1 1002 ? -31.461 17.973 19.580 1.00 71.56 1002 ARG A N 1
ATOM 7649 C CA . ARG A 1 1002 ? -31.523 19.439 19.689 1.00 71.56 1002 ARG A CA 1
ATOM 7650 C C . ARG A 1 1002 ? -32.253 19.899 20.948 1.00 71.56 1002 ARG A C 1
ATOM 7652 O O . ARG A 1 1002 ? -31.881 20.918 21.522 1.00 71.56 1002 ARG A O 1
ATOM 7659 N N . GLU A 1 1003 ? -33.306 19.186 21.325 1.00 70.69 1003 GLU A N 1
ATOM 7660 C CA . GLU A 1 1003 ? -34.159 19.518 22.467 1.00 70.69 1003 GLU A CA 1
ATOM 7661 C C . GLU A 1 1003 ? -33.758 18.704 23.706 1.00 70.69 1003 GLU A C 1
ATOM 7663 O O . GLU A 1 1003 ? -33.192 17.613 23.601 1.00 70.69 1003 GLU A O 1
ATOM 7668 N N . GLU A 1 1004 ? -34.024 19.243 24.896 1.00 69.38 1004 GLU A N 1
ATOM 7669 C CA . GLU A 1 1004 ? -33.716 18.565 26.157 1.00 69.38 1004 GLU A CA 1
ATOM 7670 C C . GLU A 1 1004 ? -34.541 17.271 26.271 1.00 69.38 1004 GLU A C 1
ATOM 7672 O O . GLU A 1 1004 ? -35.769 17.295 26.226 1.00 69.38 1004 GLU A O 1
ATOM 7677 N N . GLY A 1 1005 ? -33.855 16.128 26.374 1.00 73.81 1005 GLY A N 1
ATOM 7678 C CA . GLY A 1 1005 ? -34.479 14.801 26.341 1.00 73.81 1005 GLY A CA 1
ATOM 7679 C C . GLY A 1 1005 ? -34.694 14.209 24.940 1.00 73.81 1005 GLY A C 1
ATOM 7680 O O . GLY A 1 1005 ? -35.202 13.094 24.840 1.00 73.81 1005 GLY A O 1
ATOM 7681 N N . GLU A 1 1006 ? -34.292 14.881 23.853 1.00 85.88 1006 GLU A N 1
ATOM 7682 C CA . GLU A 1 1006 ? -34.233 14.237 22.536 1.00 85.88 1006 GLU A CA 1
ATOM 7683 C C . GLU A 1 1006 ? -33.022 13.290 22.477 1.00 85.88 1006 GLU A C 1
ATOM 7685 O O . GLU A 1 1006 ? -31.883 13.691 22.721 1.00 85.88 1006 GLU A O 1
ATOM 7690 N N . HIS A 1 1007 ? -33.252 12.030 22.116 1.00 92.44 1007 HIS A N 1
ATOM 7691 C CA . HIS A 1 1007 ? -32.209 11.021 21.943 1.00 92.44 1007 HIS A CA 1
ATOM 7692 C C . HIS A 1 1007 ? -32.226 10.520 20.497 1.00 92.44 1007 HIS A C 1
ATOM 7694 O O . HIS A 1 1007 ? -33.282 10.166 19.973 1.00 92.44 1007 HIS A O 1
ATOM 7700 N N . LEU A 1 1008 ? -31.069 10.497 19.839 1.00 93.56 1008 LEU A N 1
ATOM 7701 C CA . LEU A 1 1008 ? -30.929 10.165 18.420 1.00 93.56 1008 LEU A CA 1
ATOM 7702 C C . LEU A 1 1008 ? -29.856 9.093 18.224 1.00 93.56 1008 LEU A C 1
ATOM 7704 O O . LEU A 1 1008 ? -28.889 9.014 18.981 1.00 93.56 1008 LEU A O 1
ATOM 7708 N N . GLY A 1 1009 ? -29.980 8.291 17.174 1.00 94.38 1009 GLY A N 1
ATOM 7709 C CA . GLY A 1 1009 ? -28.943 7.335 16.806 1.00 94.38 1009 GLY A CA 1
ATOM 7710 C C . GLY A 1 1009 ? -28.988 6.924 15.344 1.00 94.38 1009 GLY A C 1
ATOM 7711 O O . GLY A 1 1009 ? -30.014 7.052 14.684 1.00 94.38 1009 GLY A O 1
ATOM 7712 N N . LEU A 1 1010 ? -27.863 6.428 14.843 1.00 96.00 1010 LEU A N 1
ATOM 7713 C CA . LEU A 1 1010 ? -27.755 5.832 13.512 1.00 96.00 1010 LEU A CA 1
ATOM 7714 C C . LEU A 1 1010 ? -27.674 4.319 13.660 1.00 96.00 1010 LEU A C 1
ATOM 7716 O O . LEU A 1 1010 ? -27.085 3.829 14.624 1.00 96.00 1010 LEU A O 1
ATOM 7720 N N . GLY A 1 1011 ? -28.251 3.574 12.723 1.00 94.75 1011 GLY A N 1
ATOM 7721 C CA . GLY A 1 10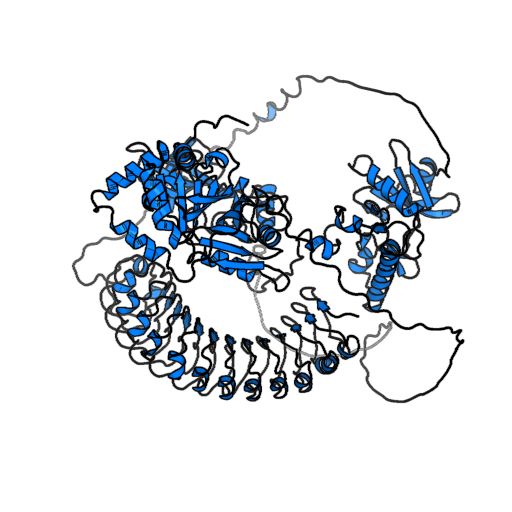11 ? -28.156 2.118 12.727 1.00 94.75 1011 GLY A CA 1
ATOM 7722 C C . GLY A 1 1011 ? -28.581 1.483 11.412 1.00 94.75 1011 GLY A C 1
ATOM 7723 O O . GLY A 1 1011 ? -29.414 2.019 10.681 1.00 94.75 1011 GLY A O 1
ATOM 7724 N N . TYR A 1 1012 ? -28.018 0.316 11.110 1.00 94.62 1012 TYR A N 1
ATOM 7725 C CA . TYR A 1 1012 ? -28.403 -0.459 9.935 1.00 94.62 1012 TYR A CA 1
ATOM 7726 C C . TYR A 1 1012 ? -29.615 -1.324 10.247 1.00 94.62 1012 TYR A C 1
ATOM 7728 O O . TYR A 1 1012 ? -29.584 -2.119 11.189 1.00 94.62 1012 TYR A O 1
ATOM 7736 N N . VAL A 1 1013 ? -30.662 -1.207 9.428 1.00 93.75 1013 VAL A N 1
ATOM 7737 C CA . VAL A 1 1013 ? -31.900 -1.988 9.556 1.00 93.75 1013 VAL A CA 1
ATOM 7738 C C . VAL A 1 1013 ? -32.236 -2.659 8.226 1.00 93.75 1013 VAL A C 1
ATOM 7740 O O . VAL A 1 1013 ? -32.058 -2.077 7.154 1.00 93.75 1013 VAL A O 1
ATOM 7743 N N . LYS A 1 1014 ? -32.721 -3.905 8.282 1.00 93.06 1014 LYS A N 1
ATOM 7744 C CA . LYS A 1 1014 ? -33.172 -4.676 7.110 1.00 93.06 1014 LYS A CA 1
ATOM 7745 C C . LYS A 1 1014 ? -34.178 -3.884 6.270 1.00 93.06 1014 LYS A C 1
ATOM 7747 O O . LYS A 1 1014 ? -35.148 -3.358 6.799 1.00 93.06 1014 LYS A O 1
ATOM 7752 N N . LYS A 1 1015 ? -34.014 -3.922 4.944 1.00 83.88 1015 LYS A N 1
ATOM 7753 C CA . LYS A 1 1015 ? -34.805 -3.186 3.932 1.00 83.88 1015 LYS A CA 1
ATOM 7754 C C . LYS A 1 1015 ? -36.321 -3.459 3.964 1.00 83.88 1015 LYS A C 1
ATOM 7756 O O . LYS A 1 1015 ? -37.092 -2.715 3.373 1.00 83.88 1015 LYS A O 1
ATOM 7761 N N . GLN A 1 1016 ? -36.744 -4.534 4.628 1.00 83.88 1016 GLN A N 1
ATOM 7762 C CA . GLN A 1 1016 ? -38.154 -4.881 4.846 1.00 83.88 1016 GLN A CA 1
ATOM 7763 C C . GLN A 1 1016 ? -38.837 -4.003 5.908 1.00 83.88 1016 GLN A C 1
ATOM 7765 O O . GLN A 1 1016 ? -40.060 -4.003 5.978 1.00 83.88 1016 GLN A O 1
ATOM 7770 N N . VAL A 1 1017 ? -38.061 -3.291 6.730 1.00 85.38 1017 VAL A N 1
ATOM 7771 C CA . VAL A 1 1017 ? -38.550 -2.391 7.777 1.00 85.38 1017 VAL A CA 1
ATOM 7772 C C . VAL A 1 1017 ? -38.541 -0.960 7.239 1.00 85.38 1017 VAL A C 1
ATOM 7774 O O . VAL A 1 1017 ? -37.537 -0.518 6.677 1.00 85.38 1017 VAL A O 1
ATOM 7777 N N . GLY A 1 1018 ? -39.676 -0.270 7.354 1.00 80.31 1018 GLY A N 1
ATOM 7778 C CA . GLY A 1 1018 ? -39.909 1.031 6.728 1.00 80.31 1018 GLY A CA 1
ATOM 7779 C C . GLY A 1 1018 ? -39.712 2.236 7.650 1.00 80.31 1018 GLY A C 1
ATOM 7780 O O . GLY A 1 1018 ? -39.536 2.113 8.862 1.00 80.31 1018 GLY A O 1
ATOM 7781 N N . LEU A 1 1019 ? -39.795 3.423 7.047 1.00 88.12 1019 LEU A N 1
ATOM 7782 C CA . LEU A 1 1019 ? -39.884 4.701 7.753 1.00 88.12 1019 LEU A CA 1
ATOM 7783 C C . LEU A 1 1019 ? -41.086 4.702 8.717 1.00 88.12 1019 LEU A C 1
ATOM 7785 O O . LEU A 1 1019 ? -42.187 4.319 8.326 1.00 88.12 1019 LEU A O 1
ATOM 7789 N N . GLY A 1 1020 ? -40.887 5.172 9.949 1.00 87.94 1020 GLY A N 1
ATOM 7790 C CA . GLY A 1 1020 ? -41.927 5.262 10.979 1.00 87.94 1020 GLY A CA 1
ATOM 7791 C C . GLY A 1 1020 ? -42.141 3.995 11.817 1.00 87.94 1020 GLY A C 1
ATOM 7792 O O . GLY A 1 1020 ? -42.892 4.053 12.793 1.00 87.94 1020 GLY A O 1
ATOM 7793 N N . GLU A 1 1021 ? -41.476 2.878 11.494 1.00 91.38 1021 GLU A N 1
ATOM 7794 C CA . GLU A 1 1021 ? -41.580 1.645 12.283 1.00 91.38 1021 GLU A CA 1
ATOM 7795 C C . GLU A 1 1021 ? -41.098 1.861 13.727 1.00 91.38 1021 GLU A C 1
ATOM 7797 O O . GLU A 1 1021 ? -40.084 2.528 13.968 1.00 91.38 1021 GLU A O 1
ATOM 7802 N N . GLN A 1 1022 ? -41.805 1.251 14.682 1.00 94.38 1022 GLN A N 1
ATOM 7803 C CA . GLN A 1 1022 ? -41.393 1.186 16.081 1.00 94.38 1022 GLN A CA 1
ATOM 7804 C C . GLN A 1 1022 ? -40.406 0.034 16.313 1.00 94.38 1022 GLN A C 1
ATOM 7806 O O . GLN A 1 1022 ? -40.678 -1.128 15.994 1.00 94.38 1022 GLN A O 1
ATOM 7811 N N . VAL A 1 1023 ? -39.270 0.353 16.928 1.00 94.81 1023 VAL A N 1
ATOM 7812 C CA . VAL A 1 1023 ? -38.187 -0.583 17.246 1.00 94.81 1023 VAL A CA 1
ATOM 7813 C C . VAL A 1 1023 ? -37.801 -0.522 18.727 1.00 94.81 1023 VAL A C 1
ATOM 7815 O O . VAL A 1 1023 ? -37.967 0.508 19.372 1.00 94.81 1023 VAL A O 1
ATOM 7818 N N . CYS A 1 1024 ? -37.256 -1.613 19.264 1.00 93.25 1024 CYS A N 1
ATOM 7819 C CA . CYS A 1 1024 ? -36.616 -1.656 20.579 1.00 93.25 1024 CYS A CA 1
ATOM 7820 C C . CYS A 1 1024 ? -35.100 -1.831 20.444 1.00 93.25 1024 CYS A C 1
ATOM 7822 O O . CYS A 1 1024 ? -34.611 -2.566 19.581 1.00 93.25 1024 CYS A O 1
ATOM 7824 N N . ILE A 1 1025 ? -34.356 -1.182 21.338 1.00 94.38 1025 ILE A N 1
ATOM 7825 C CA . ILE A 1 1025 ? -32.909 -1.324 21.513 1.00 94.38 1025 ILE A CA 1
ATOM 7826 C C . ILE A 1 1025 ? -32.667 -1.576 23.003 1.00 94.38 1025 ILE A C 1
ATOM 7828 O O . ILE A 1 1025 ? -32.621 -0.650 23.813 1.00 94.38 1025 ILE A O 1
ATOM 7832 N N . GLY A 1 1026 ? -32.606 -2.855 23.383 1.00 87.69 1026 GLY A N 1
ATOM 7833 C CA . GLY A 1 1026 ? -32.775 -3.243 24.787 1.00 87.69 1026 GLY A CA 1
ATOM 7834 C C . GLY A 1 1026 ? -34.162 -2.826 25.284 1.00 87.69 1026 GLY A C 1
ATOM 7835 O O . GLY A 1 1026 ? -35.159 -3.131 24.631 1.00 87.69 1026 GLY A O 1
ATOM 7836 N N . ASP A 1 1027 ? -34.206 -2.088 26.393 1.00 87.19 1027 ASP A N 1
ATOM 7837 C CA . ASP A 1 1027 ? -35.441 -1.552 26.986 1.00 87.19 1027 ASP A CA 1
ATOM 7838 C C . ASP A 1 1027 ? -35.843 -0.165 26.427 1.00 87.19 1027 ASP A C 1
ATOM 7840 O O . ASP A 1 1027 ? -36.834 0.420 26.865 1.00 87.19 1027 ASP A O 1
ATOM 7844 N N . VAL A 1 1028 ? -35.081 0.389 25.472 1.00 94.19 1028 VAL A N 1
ATOM 7845 C CA . VAL A 1 1028 ? -35.331 1.716 24.883 1.00 94.19 1028 VAL A CA 1
ATOM 7846 C C . VAL A 1 1028 ? -36.192 1.587 23.629 1.00 94.19 1028 VAL A C 1
ATOM 7848 O O . VAL A 1 1028 ? -35.815 0.895 22.681 1.00 94.19 1028 VAL A O 1
ATOM 7851 N N . LEU A 1 1029 ? -37.325 2.291 23.602 1.00 94.31 1029 LEU A N 1
ATOM 7852 C CA . LEU A 1 1029 ? -38.172 2.419 22.416 1.00 94.31 1029 LEU A CA 1
ATOM 7853 C C . LEU A 1 1029 ? -37.554 3.409 21.425 1.00 94.31 1029 LEU A C 1
ATOM 7855 O O . LEU A 1 1029 ? -36.955 4.412 21.816 1.00 94.31 1029 LEU A O 1
ATOM 7859 N N . GLY A 1 1030 ? -37.746 3.164 20.135 1.00 94.06 1030 GLY A N 1
ATOM 7860 C CA . GLY A 1 1030 ? -37.332 4.071 19.080 1.00 94.06 1030 GLY A CA 1
ATOM 7861 C C . GLY A 1 1030 ? -38.226 4.017 17.847 1.00 94.06 1030 GLY A C 1
ATOM 7862 O O . GLY A 1 1030 ? -38.984 3.077 17.640 1.00 94.06 1030 GLY A O 1
ATOM 7863 N N . THR A 1 1031 ? -38.131 5.047 17.014 1.00 94.62 1031 THR A N 1
ATOM 7864 C CA . THR A 1 1031 ? -38.851 5.179 15.744 1.00 94.62 1031 THR A CA 1
ATOM 7865 C C . THR A 1 1031 ? -37.855 5.423 14.620 1.00 94.62 1031 THR A C 1
ATOM 7867 O O . THR A 1 1031 ? -37.006 6.313 14.738 1.00 94.62 1031 THR A O 1
ATOM 7870 N N . LEU A 1 1032 ? -37.958 4.664 13.527 1.00 93.94 1032 LEU A N 1
ATOM 7871 C CA . LEU A 1 1032 ? -37.110 4.867 12.349 1.00 93.94 1032 LEU A CA 1
ATOM 7872 C C . LEU A 1 1032 ? -37.491 6.155 11.609 1.00 93.94 1032 LEU A C 1
ATOM 7874 O O . LEU A 1 1032 ? -38.660 6.378 11.291 1.00 93.94 1032 LEU A O 1
ATOM 7878 N N . VAL A 1 1033 ? -36.494 6.983 11.307 1.00 92.25 1033 VAL A N 1
ATOM 7879 C CA . VAL A 1 1033 ? -36.617 8.252 10.579 1.00 92.25 1033 VAL A CA 1
ATOM 7880 C C . VAL A 1 1033 ? -35.552 8.346 9.485 1.00 92.25 1033 VAL A C 1
ATOM 7882 O O . VAL A 1 1033 ? -34.465 7.779 9.612 1.00 92.25 1033 VAL A O 1
ATOM 7885 N N . ASP A 1 1034 ? -35.842 9.063 8.401 1.00 87.12 1034 ASP A N 1
ATOM 7886 C CA . ASP A 1 1034 ? -34.808 9.415 7.425 1.00 87.12 1034 ASP A CA 1
ATOM 7887 C C . ASP A 1 1034 ? -33.805 10.420 8.018 1.00 87.12 1034 ASP A C 1
ATOM 7889 O O . ASP A 1 1034 ? -34.085 11.121 8.993 1.00 87.12 1034 ASP A O 1
ATOM 7893 N N . VAL A 1 1035 ? -32.617 10.457 7.416 1.00 83.19 1035 VAL A N 1
ATOM 7894 C CA . VAL A 1 1035 ? -31.529 11.390 7.736 1.00 83.19 1035 VAL A CA 1
ATOM 7895 C C . VAL A 1 1035 ? -31.351 12.411 6.602 1.00 83.19 1035 VAL A C 1
ATOM 7897 O O . VAL A 1 1035 ? -31.635 12.065 5.453 1.00 83.19 1035 VAL A O 1
ATOM 7900 N N . PRO A 1 1036 ? -30.869 13.641 6.876 1.00 84.19 1036 PRO A N 1
ATOM 7901 C CA . PRO A 1 1036 ? -30.458 14.184 8.179 1.00 84.19 1036 PRO A CA 1
ATOM 7902 C C . PRO A 1 1036 ? -31.635 14.396 9.145 1.00 84.19 1036 PRO A C 1
ATOM 7904 O O . PRO A 1 1036 ? -32.751 14.687 8.725 1.00 84.19 1036 PRO A O 1
ATOM 7907 N N . PHE A 1 1037 ? -31.382 14.316 10.458 1.00 83.06 1037 PHE A N 1
ATOM 7908 C CA . PHE A 1 1037 ? -32.386 14.684 11.472 1.00 83.06 1037 PHE A CA 1
ATOM 7909 C C . PHE A 1 1037 ? -32.684 16.190 11.455 1.00 83.06 1037 PHE A C 1
ATOM 7911 O O . PHE A 1 1037 ? -33.763 16.633 11.850 1.00 83.06 1037 PHE A O 1
ATOM 7918 N N . LEU A 1 1038 ? -31.707 16.978 11.003 1.00 71.94 1038 LEU A N 1
ATOM 7919 C CA . LEU A 1 1038 ? -31.815 18.411 10.778 1.00 71.94 1038 LEU A CA 1
ATOM 7920 C C . LEU A 1 1038 ? -32.350 18.677 9.367 1.00 71.94 1038 LEU A C 1
ATOM 7922 O O . LEU A 1 1038 ? -31.590 18.816 8.411 1.00 71.94 1038 LEU A O 1
ATOM 7926 N N . SER A 1 1039 ? -33.671 18.792 9.235 1.00 56.28 1039 SER A N 1
ATOM 7927 C CA . SER A 1 1039 ? -34.282 19.303 8.009 1.00 56.28 1039 SER A CA 1
ATOM 7928 C C . SER A 1 1039 ? -33.958 20.793 7.849 1.00 56.28 1039 SER A C 1
ATOM 7930 O O . SER A 1 1039 ? -34.505 21.630 8.575 1.00 56.28 1039 SER A O 1
ATOM 7932 N N . HIS A 1 1040 ? -33.101 21.137 6.888 1.00 49.25 1040 HIS A N 1
ATOM 7933 C CA . HIS A 1 1040 ? -32.967 22.522 6.440 1.00 49.25 1040 HIS A CA 1
ATOM 7934 C C . HIS A 1 1040 ? -34.316 22.978 5.842 1.00 49.25 1040 HIS A C 1
ATOM 7936 O O . HIS A 1 1040 ? -34.966 22.187 5.149 1.00 49.25 1040 HIS A O 1
ATOM 7942 N N . PRO A 1 1041 ? -34.778 24.223 6.082 1.00 30.91 1041 PRO A N 1
ATOM 7943 C CA . PRO A 1 1041 ? -35.859 24.777 5.273 1.00 30.91 1041 PRO A CA 1
ATOM 7944 C C . PRO A 1 1041 ? -35.407 24.762 3.802 1.00 30.91 1041 PRO A C 1
ATOM 7946 O O . PRO A 1 1041 ? -34.230 25.027 3.547 1.00 30.91 1041 PRO A O 1
ATOM 7949 N N . PRO A 1 1042 ? -36.291 24.445 2.837 1.00 26.80 1042 PRO A N 1
ATOM 7950 C CA . PRO A 1 1042 ? -35.888 24.281 1.445 1.00 26.80 1042 PRO A CA 1
ATOM 7951 C C . PRO A 1 1042 ? -35.222 25.562 0.938 1.00 26.80 1042 PRO A C 1
ATOM 7953 O O . PRO A 1 1042 ? -35.843 26.629 0.921 1.00 26.80 1042 PRO A O 1
ATOM 7956 N N . SER A 1 1043 ? -33.953 25.457 0.542 1.00 28.64 1043 SER A N 1
ATOM 7957 C CA . SER A 1 1043 ? -33.226 26.556 -0.078 1.00 28.64 1043 SER A CA 1
ATOM 7958 C C . SER A 1 1043 ? -33.902 26.904 -1.404 1.00 28.64 1043 SER A C 1
ATOM 7960 O O . SER A 1 1043 ? -34.056 26.084 -2.307 1.00 28.64 1043 SER A O 1
ATOM 7962 N N . VAL A 1 1044 ? -34.384 28.140 -1.494 1.00 26.75 1044 VAL A N 1
ATOM 7963 C CA . VAL A 1 1044 ? -35.153 28.629 -2.639 1.00 26.75 1044 VAL A CA 1
ATOM 7964 C C . VAL A 1 1044 ? -34.200 28.966 -3.783 1.00 26.75 1044 VAL A C 1
ATOM 7966 O O . VAL A 1 1044 ? -33.669 30.069 -3.787 1.00 26.75 1044 VAL A O 1
ATOM 7969 N N . THR A 1 1045 ? -33.973 28.031 -4.715 1.00 25.06 1045 THR A N 1
ATOM 7970 C CA . THR A 1 1045 ? -34.011 28.172 -6.200 1.00 25.06 1045 THR A CA 1
ATOM 7971 C C . THR A 1 1045 ? -33.487 26.890 -6.887 1.00 25.06 1045 THR A C 1
ATOM 7973 O O . THR A 1 1045 ? -32.800 26.123 -6.216 1.00 25.06 1045 THR A O 1
ATOM 7976 N N . PRO A 1 1046 ? -33.887 26.607 -8.149 1.00 29.20 1046 PRO A N 1
ATOM 7977 C CA . PRO A 1 1046 ? -33.825 25.262 -8.743 1.00 29.20 1046 PRO A CA 1
ATOM 7978 C C . PRO A 1 1046 ? -32.472 24.869 -9.349 1.00 29.20 1046 PRO A C 1
ATOM 7980 O O . PRO A 1 1046 ? -31.714 25.782 -9.747 1.00 29.20 1046 PRO A O 1
#

Secondary structure (DSSP, 8-state):
---EEE--SS--EEPPPTTHHHH-TT-SEEE--SSEEEEEGGGHHHHTT-TT--EEE--SSEEESB--GGGGGS-TT--EEE--SS--EE---GGGGG-TT-SEEE--SSEE-SPPPGGGGG-TT--EEE--SS--EEEPPGGGGG-TT--EEE--SSEEEEPPPGGGGG-TT--EEE--SSEE-S---TTGGG-TT-SEEE--SS--EE---GGGGG-TT--EEE--SSEEEEEPPGGGGG-TT--EEE--SSEEEEEPPGGGGG-TT--EEE--SSEEEEEPPGGGGG-SS--EEE--SSEEEEEPPPSHHHHH--STTTTT-TEEE--GGGTPPPPS-----------------------S-TTSGGGGGGSGGGS-----------------S-PPPHHHHHHHTTTT-GGGEEEEETTEEEEEEE-TTS-EEEEEEE-TTSTTHHHHHHHHHHHHHH---TTBPPEEEEEE-SS-EEEEEE--TT-BHHHHHH-TT----HHHHHHHHHHHHHHHHIIIIISSSEEE----SGGGEEE-TT--EEE---TT-EEE-S-TTSGGGS-----TTTS-HHHHHTTT-PPPP------S-----------------------------------------------------------------PPPP-PPPPPPPPPPPPTT----SPPPP-SS--HHHHHHHHHTTS--TTHHHHHHHHHHHHHHHS-EEEE-TTSEEEEEESTTHHHHHHHHSSS-STT--TT-EEEEEEE-TT-BEEEEEEEEEETTEEEEEE-TTTHHHHHHHHHHT--TT---EEEE-TTS-EEEEEESTTHHHHHHHTT-GGGTTPPTT-EEEEEETTEEEEEEES-SS-SSSEEEEE-HHHHHHHHHHHHHTTPEEE-HHHHHHHHHHTT---BTTTBSTTSBTTTTT-GGG--SSSS--TTHHHHHHHHHTT---EEEEEEEESS---TTPEEEETTT--EEEEEEEEEE-SSTT-EEEEEEEETTSPTT-EEEETTEEEEEE-S-SS-PPPPS--

InterPro domains:
  IPR000719 Protein kinase domain [PF00069] (413-589)
  IPR000719 Protein kinase domain [PS50011] (412-685)
  IPR000719 Protein kinase domain [SM00220] (412-753)
  IPR001611 Leucine-rich repeat [PF00560] (52-74)
  IPR001611 Leucine-rich repeat [PF00560] (125-145)
  IPR001611 Leucine-rich repeat [PF00560] (222-243)
  IPR001611 Leucine-rich repeat [PF13855] (149-208)
  IPR001611 Leucine-rich repeat [PF13855] (261-304)
  IPR001611 Leucine-rich repeat [PS51450] (125-147)
  IPR001611 Leucine-rich repeat [PS51450] (269-292)
  IPR003591 Leucine-rich repeat, typical subtype [SM00369] (99-123)
  IPR003591 Leucine-rich repeat, typical subtype [SM00369] (147-170)
  IPR003591 Leucine-rich repeat, typical subtype [SM00369] (195-219)
  IPR003591 Leucine-rich repeat, typical subtype [SM00369] (243-266)
  IPR003591 Leucine-rich repeat, typical subtype [SM00369] (267-291)
  IPR006222 GCVT, N-terminal domain [PF01571] (726-946)
  IPR008271 Serine/threonine-protein kinase, active site [PS00108] (531-543)
  IPR011009 Protein kinase-like domain superfamily [SSF56112] (389-587)
  IPR017441 Protein kinase, ATP binding site [PS00107] (418-440)
  IPR017703 YgfZ/CAF17, C-terminal [TIGR03317] (911-1016)

pLDDT: mean 78.26, std 23.52, range [22.55, 98.75]

Foldseek 3Di:
DPQEAAQAFPQDEEEDDLQVCVVPQNHQYDAHAAYAYEEEPNSLLNQLSNQNHAEDHQHRYAYEEEDDLSNLSHHLNHAYDAPEQYAYEEADHLSPLNSLNYQEDYPYNYAYAEADHLSVLSNLNHAEDHHEQYAYAEEDHLSVLSNLNHQYDAHYNYAHEEEDHLSVLSNLNHAEDHHEHYAYEEEHHPSVLQNLNYQEDAHYQYAYEEEDDLSVLSNQNHQEDHHYHYAYEEAHHLSPLNNCNHQYDAPEQYAHEEADHLSVLSVQNHQEEAHENYAYEEEDRLSVLNNPNHNYAAHEQYQYADEQHDHPNSVNDELRSHHNHPHYADDVVRVGHHPDDDDDDDDDDDDDDDDDDDDDDDDDDPPPPVVVVPPPVPPDDDDDDDDDDDDYDDDDDDADEPVQQCVFQVNVDPVQWQDADDFFTWGWGQGPVRAIWIKTKGDPVHPLSVVLLVQCVVVQVQDDDPQAWHWDDWHDDPRITITITHDAVVAFQCCQVPPPPHHDDPVLVVQQVVLVVVVQCCQQPVGQWRKDQLEDDRNQFGQHPVRRTHGHRSSPMDTHHDDPVVVVVDDRHYDPPPPDVVVCLVQPDDDDRDPDDDDDDDDDDDDDDDDDDDDDDDDDDDDDDDDDDDDDDDDDDDDDDDDDDDDDDDDDDDDDDDDDDDDDDDDDDDDDDDDDDDDDDDPPPAQLDAADFDPPDFLVVLCVVVVVVDDDPVVVVVLLLVQLVCLAANKAKEWPLLWWKKKKFFDCRQVLVLAQWQAHRVPDDAQAKDWIFGAALLQFTQWIWIWAHTPGIIITTTGNVCNVVVLVVSVVPDDPPDRMDMDTSSRGKIKMWMHHPCLQVLCVVQVNNVQPPDFFRRWGWDAGPNFIWIKTQDDPQDRHTIMIMHGSVRPVRVVVSCVVSPHRYHDPQSVQQSNLLQLPDGHPFLRDPVDGCVQAVVVVNGDLPRDHYRNSVSVVCCVVVVVNFKHKWKKWKQDDADFQFFKAAPPPRHGFWTWRAKDADSDDRTIMTIIIGTPVDDFQGWIDRDPMIIGTHHDNNDDDDDDDDD

Sequence (1046 aa):
MIDFFELASNHLTGSVPPALGQSMPSLSVLNVERNELTGGLDFIASLSSCGNLQRLDFEYNEFDGFLPDSVGNLSKGLEYFSFGINHIKGNIPAALGNLSGLLHLDLGDNEIVAAIPASLGKIQSLQQLYLGNNQISGSIPVELGLLTSLSFLYLSGNKLSGAIPDSFGNITGLQNLLLSTNALSSKVPQSLWSLRSLVELSLSQNYLHGSISPQVGNLNTLDTLDLSENKFSGNITSSLGELQMLTYLDLSKNSFMGEIPQSFGGLISLKYLNLSNNLLSGDIPKSLANLRYLEILNLSFNMLVGQIPQGRVFSNLTVSSLEGNKGLCGAPRLNFSPCSGRIVGYTSRRKLHLLQCILPIISVLVVLSCLFLIFVIHRRRKTRNSAATDFQPLGEHRVVSYHDLARATNKFSEENLLGKGSFGTVYRGRLDDGLIVAVKILNMEVEGATKSFHAECETLSSVRHRNLIKIISTCSSLDFKALILQFMPNGSLEQWLHSENRCLNLLQRLNIMVDVSLALEYLHHNHPQVILHCDLKPSNILLDEEMVAHVSDFGIAKLLLGDGRSIASASAPGTIGYIAPGIFRDAGIDAGDDKGGGEELHERVGAEHERGAGEREQRRDEEDRDGDREDGGLGPHCVFISPATSAGDTRRRSLRFHSLKNRSDVPLRRAPPPPIAASAPSPFDFDLSPPPIDHDADPLELMTTVGVETGSYAEQSVTNDLAISAALSGVAVADLTRFGRIRVTGDDRSQFLHNQTTAKFDSLTEGEGCDTVFVTPTARTIDIAHAWIMKNAIMLLVSPSTGISISEMLQKYIFYADKVEVHDISKQTCFFVLVGPKSNEVMKALKLDDLIGKPYGTHRHYTVDGMPVTIGVGSVLCRDGFSFLLSPSSSRAVWKVLLNLGAIPMDANTWERLRVLQGRPAPGKELTHDFNVLEAGLWDAVSLDKGCYKGQETIARLITYGGVKQKLWGIKLSGAAEPGSSITIVEDGKKVGVLTSYSIGREEGEHLGLGYVKKQVGLGEQVCIGDVLGTLVDVPFLSHPPSVTP

Organism: Asparagus officinalis (NCBI:txid4686)